Protein AF-0000000079326704 (afdb_homodimer)

Nearest PDB structures (foldseek):
  1nit-assembly1_A  TM=9.216E-01  e=1.698E-74  Bos taurus
  4kp2-assembly1_B-2  TM=9.325E-01  e=2.726E-47  Methanocaldococcus jannaschii DSM 2661
  3snp-assembly2_B  TM=5.443E-01  e=2.188E-42  Oryctolagus cuniculus
  3sn2-assembly1_A  TM=5.442E-01  e=7.160E-42  Oryctolagus cuniculus
  6vcd-assembly1_A  TM=5.357E-01  e=7.693E-30  Homo sapiens

InterPro domains:
  IPR000573 Aconitase A/isopropylmalate dehydratase small subunit, swivel domain [PF00694] (510-576)
  IPR001030 Aconitase/3-isopropylmalate dehydratase large subunit, alpha/beta/alpha domain [PF00330] (8-284)
  IPR001030 Aconitase/3-isopropylmalate dehydratase large subunit, alpha/beta/alpha domain [PR00415] (90-98)
  IPR001030 Aconitase/3-isopropylmalate dehydratase large subunit, alpha/beta/alpha domain [PR00415] (110-123)
  IPR001030 Aconitase/3-isopropylmalate dehydratase large subunit, alpha/beta/alpha domain [PR00415] (124-139)
  IPR001030 Aconitase/3-isopropylmalate dehydratase large subunit, alpha/beta/alpha domain [PR00415] (186-199)
  IPR001030 Aconitase/3-isopropylmalate dehydratase large subunit, alpha/beta/alpha domain [PR00415] (200-213)
  IPR001030 Aconitase/3-isopropylmalate dehydratase large subunit, alpha/beta/alpha domain [PR00415] (349-362)
  IPR006250 Aconitase, putative [TIGR01342] (5-638)
  IPR015928 Aconitase/3-isopropylmalate dehydratase, swivel [G3DSA:3.20.19.10] (463-640)
  IPR015931 Aconitase/3-isopropylmalate dehydratase large subunit, alpha/beta/alpha, subdomain 1/3 [G3DSA:3.30.499.10] (4-267)
  IPR015931 Aconitase/3-isopropylmalate dehydratase large subunit, alpha/beta/alpha, subdomain 1/3 [G3DSA:3.30.499.10] (270-414)
  IPR018136 Aconitase family, 4Fe-4S cluster binding site [PS00450] (289-305)
  IPR018136 Aconitase family, 4Fe-4S cluster binding site [PS01244] (349-362)
  IPR036008 Aconitase, iron-sulfur domain [SSF53732] (2-417)
  IPR050926 Aconitase/IPM Isomerase [PTHR43160] (5-639)

Sequence (1280 aa):
MGDNLVYKILKSHVVEGELKAGEPIALKIDQTLTQDSTGTMAYLQLEAMGIDRVKTKKSVAFIDHNMLQQGFENADDHKFIQTVASKYGVYFSKPGNGICHQIFLERFSTPGDTLIGSDSHTPTAGGVGMLAMGAGGLDVALAMGGGAYNINTPKVVKIELTGKLNKMVSAKDVILEVLRVLTVKGGVGKVFEYAGEGVKTLSVPERATITNMGAELGATTSIFPSDERTLEFFKAQGREEDWIEFKPDVDATYDEVVTINLDELTPLTAKPHSPDNVAKVSEVGKIKVDQVFIGSCTNSSYEDLMKVAKILKGNKVHADISLVIGPGSRQVMEMMARNGALADIISAGARILENGCGPCIGMGQSPGTNGISLRTVNRNFYGRSGTLSGQIYIVSPETAAVSAINGVLTDPTGVDIDLTIDMPKEFLIDDSMILAPAQTNAEVEVVRGPNIKPFPVAKPLGEEVEGKVLIKVEDNITTDHIMPSNSKLLPFRSNIPYLAEFCFNTVDTEFPKRAQEYNGGFIIAGGNYGQGSSREHAALAPLYLGVKAVIAKSFARIHKANLINNGIVPVEFKNEADYDSIDLIDDLKMENIQAVLESGVVKVKNLTKGTEFEATIDLTEKEIAVIRAGGRLNYVKANAMGDNLVYKILKSHVVEGELKAGEPIALKIDQTLTQDSTGTMAYLQLEAMGIDRVKTKKSVAFIDHNMLQQGFENADDHKFIQTVASKYGVYFSKPGNGICHQIFLERFSTPGDTLIGSDSHTPTAGGVGMLAMGAGGLDVALAMGGGAYNINTPKVVKIELTGKLNKMVSAKDVILEVLRVLTVKGGVGKVFEYAGEGVKTLSVPERATITNMGAELGATTSIFPSDERTLEFFKAQGREEDWIEFKPDVDATYDEVVTINLDELTPLTAKPHSPDNVAKVSEVGKIKVDQVFIGSCTNSSYEDLMKVAKILKGNKVHADISLVIGPGSRQVMEMMARNGALADIISAGARILENGCGPCIGMGQSPGTNGISLRTVNRNFYGRSGTLSGQIYIVSPETAAVSAINGVLTDPTGVDIDLTIDMPKEFLIDDSMILAPAQTNAEVEVVRGPNIKPFPVAKPLGEEVEGKVLIKVEDNITTDHIMPSNSKLLPFRSNIPYLAEFCFNTVDTEFPKRAQEYNGGFIIAGGNYGQGSSREHAALAPLYLGVKAVIAKSFARIHKANLINNGIVPVEFKNEADYDSIDLIDDLKMENIQAVLESGVVKVKNLTKGTEFEATIDLTEKEIAVIRAGGRLNYVKANA

pLDDT: mean 95.57, std 3.85, range [67.31, 98.88]

Solvent-accessible surface area (backbone atoms only — not comparable to full-atom values): 60544 Å² total; per-residue (Å²): 132,39,46,31,57,65,54,52,38,46,69,76,29,53,76,41,71,56,96,38,73,72,32,58,29,25,27,54,46,38,28,40,40,33,31,52,63,37,29,54,51,16,48,55,51,36,59,71,68,66,63,70,51,51,59,34,82,44,38,40,36,26,31,24,58,70,71,80,15,50,21,28,47,39,42,23,49,51,46,23,49,49,27,44,24,21,25,29,55,21,29,32,36,40,75,40,48,15,17,55,53,44,45,37,49,66,74,65,57,40,46,64,40,33,32,36,14,33,33,39,46,35,8,23,34,1,22,38,22,14,57,14,21,42,29,27,25,64,58,41,28,40,24,33,64,60,38,59,48,74,45,55,29,51,41,42,32,33,36,35,26,35,58,47,70,44,83,66,36,53,42,54,32,52,40,41,49,50,22,48,75,43,27,51,67,56,18,60,64,20,29,40,39,49,37,55,75,20,52,79,72,44,48,45,67,39,35,18,24,30,15,24,44,31,40,57,19,42,21,58,29,18,31,31,54,15,48,70,51,40,45,52,50,27,45,13,58,75,38,51,86,55,58,53,83,42,69,49,40,94,62,38,64,62,77,44,78,46,77,46,56,31,66,74,54,60,52,38,28,18,40,64,54,32,55,37,46,51,44,48,35,73,74,75,37,77,43,77,39,41,31,30,42,42,11,21,78,41,40,20,45,58,70,49,48,51,40,37,17,61,69,30,44,96,41,53,49,21,91,70,35,51,39,37,36,20,38,20,24,40,55,43,45,31,52,29,16,63,71,37,43,44,21,30,33,40,68,15,61,40,32,53,49,49,21,19,36,34,46,62,43,2,44,29,75,10,36,22,81,64,22,32,32,38,27,20,43,68,69,28,44,75,34,44,35,30,16,65,61,32,39,34,28,32,34,34,55,55,32,39,48,49,13,36,42,68,35,23,50,40,59,36,69,78,58,92,70,88,67,80,72,84,74,63,74,58,57,77,85,76,64,82,53,48,40,75,35,48,95,50,46,85,80,46,72,68,48,79,43,90,59,60,51,81,82,86,78,56,65,53,53,64,58,56,51,66,35,29,27,57,44,74,47,60,60,64,35,32,24,51,41,37,37,53,58,30,62,86,46,42,62,38,58,38,19,54,81,66,48,25,68,44,31,24,43,81,77,39,68,57,34,37,61,52,19,57,74,60,67,11,14,29,40,38,35,24,39,37,31,33,30,79,59,27,58,41,58,48,34,49,25,45,44,76,41,35,41,48,33,38,40,17,50,33,63,19,69,58,38,48,51,32,24,37,42,53,32,24,46,66,31,28,42,69,48,59,71,57,62,75,78,61,54,76,61,34,35,38,38,33,66,54,40,65,60,24,54,73,71,25,52,39,61,40,34,31,66,71,75,72,46,67,49,58,29,31,30,89,60,52,74,67,52,44,50,16,28,48,39,8,4,38,67,49,35,49,61,70,72,103,131,37,46,32,58,66,53,53,38,46,68,75,30,53,76,42,70,57,95,39,72,69,32,58,29,26,27,54,46,39,28,41,40,32,32,53,64,39,27,54,50,17,49,54,51,36,59,71,68,66,65,71,52,53,59,34,82,44,37,41,38,25,30,24,57,70,70,80,15,51,22,29,45,38,43,22,50,51,46,22,50,49,28,45,25,21,24,30,54,21,28,31,35,39,74,40,46,14,17,57,55,44,45,36,48,65,73,64,57,40,46,63,38,33,31,37,14,34,34,40,46,35,8,22,35,1,22,37,21,14,57,14,23,42,29,29,24,63,58,40,27,39,25,33,65,60,40,62,47,76,44,55,27,52,40,42,31,33,37,36,27,35,58,49,69,45,83,67,37,54,43,54,33,53,39,40,49,50,21,48,74,44,27,51,67,57,18,58,65,20,28,41,39,51,37,54,76,21,51,79,73,44,49,45,68,38,36,18,26,30,14,23,45,33,42,56,20,42,21,58,29,18,31,31,54,16,48,71,52,40,45,52,50,27,44,15,57,74,38,52,87,56,58,53,83,41,70,51,38,92,61,37,65,63,76,40,78,47,78,46,56,31,66,74,55,59,51,38,27,19,40,64,54,33,54,38,46,49,44,46,36,74,75,74,37,78,45,76,38,42,31,30,41,43,12,20,78,42,41,20,45,58,68,48,49,51,40,37,18,61,68,31,45,96,42,55,49,21,93,70,35,51,39,37,38,20,38,19,23,41,55,43,45,32,52,29,16,64,71,35,40,44,22,29,33,41,68,15,62,39,30,54,49,48,21,19,37,33,45,61,43,1,44,28,74,11,35,22,81,64,22,32,32,38,27,20,42,70,69,28,44,76,36,42,34,30,16,65,61,32,39,35,29,33,35,33,55,55,32,40,48,49,12,36,43,68,35,24,49,40,58,35,70,79,58,93,72,88,66,82,73,84,74,63,74,60,57,78,84,75,66,84,51,48,40,74,35,48,93,50,46,85,81,47,72,70,47,79,44,91,58,59,51,81,81,88,78,55,66,55,54,63,58,56,52,65,35,28,28,57,44,73,47,60,62,62,35,30,26,52,41,37,37,52,59,29,59,86,46,44,61,37,58,37,21,52,81,65,48,25,67,45,30,24,44,83,77,37,70,56,34,34,61,51,19,57,72,60,67,12,16,30,38,37,35,23,39,38,31,32,30,77,59,28,58,41,58,47,35,47,25,45,44,75,40,36,40,48,33,38,41,18,50,33,62,19,71,58,39,47,51,33,23,35,42,54,32,27,44,66,31,27,42,68,50,62,72,58,63,76,78,62,55,77,61,35,35,36,38,32,67,54,39,66,59,25,55,74,72,25,52,40,62,40,32,30,66,70,76,74,46,69,50,58,28,32,32,90,61,53,73,67,53,46,50,16,28,47,39,8,4,39,67,49,35,49,60,72,71,102

Radius of gyration: 32.15 Å; Cα contacts (8 Å, |Δi|>4): 3572; chains: 2; bounding box: 62×103×89 Å

Organism: NCBI:txid704125

Structure (mmCIF, N/CA/C/O backbone):
data_AF-0000000079326704-model_v1
#
loop_
_entity.id
_entity.type
_entity.pdbx_description
1 polymer 'Aconitate hydratase'
#
loop_
_atom_site.group_PDB
_atom_site.id
_atom_site.type_symbol
_atom_site.label_atom_id
_atom_site.label_alt_id
_atom_site.label_comp_id
_atom_site.label_asym_id
_atom_site.label_entity_id
_atom_site.label_seq_id
_atom_site.pdbx_PDB_ins_code
_atom_site.Cartn_x
_atom_site.Cartn_y
_atom_site.Cartn_z
_atom_site.occupancy
_atom_site.B_iso_or_equiv
_atom_site.auth_seq_id
_atom_site.auth_comp_id
_atom_site.auth_asym_id
_atom_site.auth_atom_id
_atom_site.pdbx_PDB_model_num
ATOM 1 N N . MET A 1 1 ? 7.355 -52.75 -14.328 1 74.69 1 MET A N 1
ATOM 2 C CA . MET A 1 1 ? 8.102 -51.594 -13.805 1 74.69 1 MET A CA 1
ATOM 3 C C . MET A 1 1 ? 7.234 -50.781 -12.867 1 74.69 1 MET A C 1
ATOM 5 O O . MET A 1 1 ? 6.035 -50.625 -13.094 1 74.69 1 MET A O 1
ATOM 9 N N . GLY A 1 2 ? 7.859 -50.438 -11.648 1 90.06 2 GLY A N 1
ATOM 10 C CA . GLY A 1 2 ? 7.105 -49.719 -10.633 1 90.06 2 GLY A CA 1
ATOM 11 C C . GLY A 1 2 ? 6.816 -48.281 -11.016 1 90.06 2 GLY A C 1
ATOM 12 O O . GLY A 1 2 ? 7.465 -47.719 -11.906 1 90.06 2 GLY A O 1
ATOM 13 N N . ASP A 1 3 ? 5.812 -47.656 -10.461 1 95.81 3 ASP A N 1
ATOM 14 C CA . ASP A 1 3 ? 5.371 -46.312 -10.758 1 95.81 3 ASP A CA 1
ATOM 15 C C . ASP A 1 3 ? 5.996 -45.312 -9.789 1 95.81 3 ASP A C 1
ATOM 17 O O . ASP A 1 3 ? 6.102 -45.594 -8.586 1 95.81 3 ASP A O 1
ATOM 21 N N . ASN A 1 4 ? 6.586 -44.25 -10.391 1 97.5 4 ASN A N 1
ATOM 22 C CA . ASN A 1 4 ? 6.926 -43.094 -9.547 1 97.5 4 ASN A CA 1
ATOM 23 C C . ASN A 1 4 ? 5.68 -42.344 -9.094 1 97.5 4 ASN A C 1
ATOM 25 O O . ASN A 1 4 ? 4.559 -42.719 -9.445 1 97.5 4 ASN A O 1
ATOM 29 N N . LEU A 1 5 ? 5.797 -41.344 -8.195 1 97.94 5 LEU A N 1
ATOM 30 C CA . LEU A 1 5 ? 4.66 -40.656 -7.613 1 97.94 5 LEU A CA 1
ATOM 31 C C . LEU A 1 5 ? 3.795 -40 -8.703 1 97.94 5 LEU A C 1
ATOM 33 O O . LEU A 1 5 ? 2.564 -40.062 -8.625 1 97.94 5 LEU A O 1
ATOM 37 N N . VAL A 1 6 ? 4.422 -39.406 -9.711 1 98.31 6 VAL A N 1
ATOM 38 C CA . VAL A 1 6 ? 3.752 -38.656 -10.773 1 98.31 6 VAL A CA 1
ATOM 39 C C . VAL A 1 6 ? 2.828 -39.594 -11.555 1 98.31 6 VAL A C 1
ATOM 41 O O . VAL A 1 6 ? 1.642 -39.312 -11.719 1 98.31 6 VAL A O 1
ATOM 44 N N . TYR A 1 7 ? 3.332 -40.688 -11.938 1 97.38 7 TYR A N 1
ATOM 45 C CA . TYR A 1 7 ? 2.553 -41.594 -12.75 1 97.38 7 TYR A CA 1
ATOM 46 C C . TYR A 1 7 ? 1.462 -42.281 -11.922 1 97.38 7 TYR A C 1
ATOM 48 O O . TYR A 1 7 ? 0.395 -42.594 -12.445 1 97.38 7 TYR A O 1
ATOM 56 N N . LYS A 1 8 ? 1.733 -42.531 -10.625 1 97.88 8 LYS A N 1
ATOM 57 C CA . LYS A 1 8 ? 0.66 -43.031 -9.773 1 97.88 8 LYS A CA 1
ATOM 58 C C . LYS A 1 8 ? -0.546 -42.094 -9.805 1 97.88 8 LYS A C 1
ATOM 60 O O . LYS A 1 8 ? -1.688 -42.531 -9.891 1 97.88 8 LYS A O 1
ATOM 65 N N . ILE A 1 9 ? -0.318 -40.812 -9.727 1 98.44 9 ILE A N 1
ATOM 66 C CA . ILE A 1 9 ? -1.402 -39.844 -9.734 1 98.44 9 ILE A CA 1
ATOM 67 C C . ILE A 1 9 ? -1.998 -39.719 -11.133 1 98.44 9 ILE A C 1
ATOM 69 O O . ILE A 1 9 ? -3.221 -39.719 -11.297 1 98.44 9 ILE A O 1
ATOM 73 N N . LEU A 1 10 ? -1.137 -39.656 -12.195 1 98.12 10 LEU A N 1
ATOM 74 C CA . LEU A 1 10 ? -1.63 -39.531 -13.562 1 98.12 10 LEU A CA 1
ATOM 75 C C . LEU A 1 10 ? -2.535 -40.688 -13.922 1 98.12 10 LEU A C 1
ATOM 77 O O . LEU A 1 10 ? -3.6 -40.5 -14.516 1 98.12 10 LEU A O 1
ATOM 81 N N . LYS A 1 11 ? -2.168 -41.906 -13.578 1 97.44 11 LYS A N 1
ATOM 82 C CA . LYS A 1 11 ? -2.928 -43.125 -13.906 1 97.44 11 LYS A CA 1
ATOM 83 C C . LYS A 1 11 ? -4.305 -43.094 -13.25 1 97.44 11 LYS A C 1
ATOM 85 O O . LYS A 1 11 ? -5.285 -43.562 -13.836 1 97.44 11 LYS A O 1
ATOM 90 N N . SER A 1 12 ? -4.352 -42.594 -12.102 1 97.31 12 SER A N 1
ATOM 91 C CA . SER A 1 12 ? -5.613 -42.594 -11.367 1 97.31 12 SER A CA 1
ATOM 92 C C . SER A 1 12 ? -6.504 -41.406 -11.797 1 97.31 12 SER A C 1
ATOM 94 O O . SER A 1 12 ? -7.695 -41.406 -11.492 1 97.31 12 SER A O 1
ATOM 96 N N . HIS A 1 13 ? -5.992 -40.438 -12.57 1 98.19 13 HIS A N 1
ATOM 97 C CA . HIS A 1 13 ? -6.762 -39.219 -12.844 1 98.19 13 HIS A CA 1
ATOM 98 C C . HIS A 1 13 ? -6.961 -39.031 -14.336 1 98.19 13 HIS A C 1
ATOM 100 O O . HIS A 1 13 ? -7.719 -38.156 -14.758 1 98.19 13 HIS A O 1
ATOM 106 N N . VAL A 1 14 ? -6.242 -39.781 -15.164 1 97.88 14 VAL A N 1
ATOM 107 C CA . VAL A 1 14 ? -6.363 -39.625 -16.609 1 97.88 14 VAL A CA 1
ATOM 108 C C . VAL A 1 14 ? -7.762 -40.031 -17.062 1 97.88 14 VAL A C 1
ATOM 110 O O . VAL A 1 14 ? -8.258 -41.094 -16.672 1 97.88 14 VAL A O 1
ATOM 113 N N . VAL A 1 15 ? -8.398 -39.188 -17.828 1 96.81 15 VAL A N 1
ATOM 114 C CA . VAL A 1 15 ? -9.75 -39.5 -18.297 1 96.81 15 VAL A CA 1
ATOM 115 C C . VAL A 1 15 ? -9.727 -39.719 -19.812 1 96.81 15 VAL A C 1
ATOM 117 O O . VAL A 1 15 ? -10.617 -40.344 -20.359 1 96.81 15 VAL A O 1
ATOM 120 N N . GLU A 1 16 ? -8.797 -39.125 -20.453 1 94.94 16 GLU A N 1
ATOM 121 C CA . GLU A 1 16 ? -8.609 -39.312 -21.891 1 94.94 16 GLU A CA 1
ATOM 122 C C . GLU A 1 16 ? -7.121 -39.312 -22.25 1 94.94 16 GLU A C 1
ATOM 124 O O . GLU A 1 16 ? -6.344 -38.531 -21.688 1 94.94 16 GLU A O 1
ATOM 129 N N . GLY A 1 17 ? -6.734 -40.188 -23.188 1 94.56 17 GLY A N 1
ATOM 130 C CA . GLY A 1 17 ? -5.375 -40.219 -23.688 1 94.56 17 GLY A CA 1
ATOM 131 C C . GLY A 1 17 ? -4.543 -41.344 -23.141 1 94.56 17 GLY A C 1
ATOM 132 O O . GLY A 1 17 ? -5 -42.094 -22.266 1 94.56 17 GLY A O 1
ATOM 133 N N . GLU A 1 18 ? -3.369 -41.5 -23.75 1 94.81 18 GLU A N 1
ATOM 134 C CA . GLU A 1 18 ? -2.416 -42.5 -23.344 1 94.81 18 GLU A CA 1
ATOM 135 C C . GLU A 1 18 ? -1.209 -41.875 -22.641 1 94.81 18 GLU A C 1
ATOM 137 O O . GLU A 1 18 ? -0.656 -40.906 -23.109 1 94.81 18 GLU A O 1
ATOM 142 N N . LEU A 1 19 ? -0.879 -42.5 -21.547 1 95.31 19 LEU A N 1
ATOM 143 C CA . LEU A 1 19 ? 0.264 -42 -20.781 1 95.31 19 LEU A CA 1
ATOM 144 C C . LEU A 1 19 ? 1.574 -42.375 -21.469 1 95.31 19 LEU A C 1
ATOM 146 O O . LEU A 1 19 ? 2.221 -43.375 -21.094 1 95.31 19 LEU A O 1
ATOM 150 N N . LYS A 1 20 ? 1.895 -41.656 -22.422 1 94.44 20 LYS A N 1
ATOM 151 C CA . LYS A 1 20 ? 3.16 -41.719 -23.141 1 94.44 20 LYS A CA 1
ATOM 152 C C . LYS A 1 20 ? 3.801 -40.344 -23.219 1 94.44 20 LYS A C 1
ATOM 154 O O . LYS A 1 20 ? 3.156 -39.375 -23.641 1 94.44 20 LYS A O 1
ATOM 159 N N . ALA A 1 21 ? 5.027 -40.312 -22.844 1 92.75 21 ALA A N 1
ATOM 160 C CA . ALA A 1 21 ? 5.715 -39.031 -22.781 1 92.75 21 ALA A CA 1
ATOM 161 C C . ALA A 1 21 ? 5.52 -38.219 -24.062 1 92.75 21 ALA A C 1
ATOM 163 O O . ALA A 1 21 ? 5.715 -38.75 -25.156 1 92.75 21 ALA A O 1
ATOM 164 N N . GLY A 1 22 ? 5.098 -36.938 -23.828 1 89.88 22 GLY A N 1
ATOM 165 C CA . GLY A 1 22 ? 4.926 -36.062 -24.969 1 89.88 22 GLY A CA 1
ATOM 166 C C . GLY A 1 22 ? 3.529 -36.094 -25.562 1 89.88 22 GLY A C 1
ATOM 167 O O . GLY A 1 22 ? 3.117 -35.188 -26.266 1 89.88 22 GLY A O 1
ATOM 168 N N . GLU A 1 23 ? 2.754 -37.125 -25.297 1 92.19 23 GLU A N 1
ATOM 169 C CA . GLU A 1 23 ? 1.41 -37.281 -25.844 1 92.19 23 GLU A CA 1
ATOM 170 C C . GLU A 1 23 ? 0.379 -36.562 -24.984 1 92.19 23 GLU A C 1
ATOM 172 O O . GLU A 1 23 ? 0.513 -36.5 -23.766 1 92.19 23 GLU A O 1
ATOM 177 N N . PRO A 1 24 ? -0.629 -36.062 -25.625 1 92.44 24 PRO A N 1
ATOM 178 C CA . PRO A 1 24 ? -1.648 -35.312 -24.875 1 92.44 24 PRO A CA 1
ATOM 179 C C . PRO A 1 24 ? -2.518 -36.219 -24 1 92.44 24 PRO A C 1
ATOM 181 O O . PRO A 1 24 ? -2.865 -37.312 -24.406 1 92.44 24 PRO A O 1
ATOM 184 N N . ILE A 1 25 ? -2.814 -35.781 -22.859 1 95.44 25 ILE A N 1
ATOM 185 C CA . ILE A 1 25 ? -3.74 -36.438 -21.953 1 95.44 25 ILE A CA 1
ATOM 186 C C . ILE A 1 25 ? -4.676 -35.438 -21.328 1 95.44 25 ILE A C 1
ATOM 188 O O . ILE A 1 25 ? -4.367 -34.219 -21.281 1 95.44 25 ILE A O 1
ATOM 192 N N . ALA A 1 26 ? -5.84 -35.844 -20.891 1 95.94 26 ALA A N 1
ATOM 193 C CA . ALA A 1 26 ? -6.797 -35.062 -20.125 1 95.94 26 ALA A CA 1
ATOM 194 C C . ALA A 1 26 ? -6.906 -35.562 -18.688 1 95.94 26 ALA A C 1
ATOM 196 O O . ALA A 1 26 ? -7.043 -36.781 -18.469 1 95.94 26 ALA A O 1
ATOM 197 N N . LEU A 1 27 ? -6.797 -34.656 -17.781 1 97.94 27 LEU A N 1
ATOM 198 C CA . LEU A 1 27 ? -6.773 -35.062 -16.375 1 97.94 27 LEU A CA 1
ATOM 199 C C . LEU A 1 27 ? -8 -34.531 -15.641 1 97.94 27 LEU A C 1
ATOM 201 O O . LEU A 1 27 ? -8.43 -33.406 -15.875 1 97.94 27 LEU A O 1
ATOM 205 N N . LYS A 1 28 ? -8.555 -35.406 -14.867 1 97.94 28 LYS A N 1
ATOM 206 C CA . LYS A 1 28 ? -9.523 -34.906 -13.883 1 97.94 28 LYS A CA 1
ATOM 207 C C . LYS A 1 28 ? -8.852 -34.062 -12.805 1 97.94 28 LYS A C 1
ATOM 209 O O . LYS A 1 28 ? -7.793 -34.438 -12.289 1 97.94 28 LYS A O 1
ATOM 214 N N . ILE A 1 29 ? -9.438 -32.969 -12.492 1 98.62 29 ILE A N 1
ATOM 215 C CA . ILE A 1 29 ? -8.875 -32.062 -11.492 1 98.62 29 ILE A CA 1
ATOM 216 C C . ILE A 1 29 ? -9.711 -32.125 -10.219 1 98.62 29 ILE A C 1
ATOM 218 O O . ILE A 1 29 ? -10.93 -31.891 -10.25 1 98.62 29 ILE A O 1
ATOM 222 N N . ASP A 1 30 ? -9.062 -32.344 -9.102 1 98.62 30 ASP A N 1
ATOM 223 C CA . ASP A 1 30 ? -9.75 -32.5 -7.82 1 98.62 30 ASP A CA 1
ATOM 224 C C . ASP A 1 30 ? -10.055 -31.141 -7.199 1 98.62 30 ASP A C 1
ATOM 226 O O . ASP A 1 30 ? -11.148 -30.938 -6.656 1 98.62 30 ASP A O 1
ATOM 230 N N . GLN A 1 31 ? -9.117 -30.266 -7.203 1 98.75 31 GLN A N 1
ATOM 231 C CA . GLN A 1 31 ? -9.242 -28.984 -6.535 1 98.75 31 GLN A CA 1
ATOM 232 C C . GLN A 1 31 ? -8.742 -27.844 -7.426 1 98.75 31 GLN A C 1
ATOM 234 O O . GLN A 1 31 ? -7.922 -28.078 -8.32 1 98.75 31 GLN A O 1
ATOM 239 N N . THR A 1 32 ? -9.266 -26.641 -7.203 1 98.56 32 THR A N 1
ATOM 240 C CA . THR A 1 32 ? -8.805 -25.469 -7.945 1 98.56 32 THR A CA 1
ATOM 241 C C . THR A 1 32 ? -8.523 -24.312 -7 1 98.56 32 THR A C 1
ATOM 243 O O . THR A 1 32 ? -9.07 -24.25 -5.898 1 98.56 32 THR A O 1
ATOM 246 N N . LEU A 1 33 ? -7.652 -23.531 -7.387 1 97.88 33 LEU A N 1
ATOM 247 C CA . LEU A 1 33 ? -7.246 -22.328 -6.664 1 97.88 33 LEU A CA 1
ATOM 248 C C . LEU A 1 33 ? -7.25 -21.109 -7.586 1 97.88 33 LEU A C 1
ATOM 250 O O . LEU A 1 33 ? -6.727 -21.172 -8.703 1 97.88 33 LEU A O 1
ATOM 254 N N . THR A 1 34 ? -7.941 -20.031 -7.18 1 97.75 34 THR A N 1
ATOM 255 C CA . THR A 1 34 ? -7.875 -18.766 -7.883 1 97.75 34 THR A CA 1
ATOM 256 C C . THR A 1 34 ? -7.473 -17.641 -6.934 1 97.75 34 THR A C 1
ATOM 258 O O . THR A 1 34 ? -7.594 -17.781 -5.715 1 97.75 34 THR A O 1
ATOM 261 N N . GLN A 1 35 ? -6.859 -16.641 -7.422 1 96.75 35 GLN A N 1
ATOM 262 C CA . GLN A 1 35 ? -6.559 -15.445 -6.648 1 96.75 35 GLN A CA 1
ATOM 263 C C . GLN A 1 35 ? -7.02 -14.188 -7.383 1 96.75 35 GLN A C 1
ATOM 265 O O . GLN A 1 35 ? -7.375 -14.242 -8.562 1 96.75 35 GLN A O 1
ATOM 270 N N . ASP A 1 36 ? -7.02 -13.062 -6.742 1 95.25 36 ASP A N 1
ATOM 271 C CA . ASP A 1 36 ? -7.781 -11.883 -7.125 1 95.25 36 ASP A CA 1
ATOM 272 C C . ASP A 1 36 ? -7.227 -11.266 -8.406 1 95.25 36 ASP A C 1
ATOM 274 O O . ASP A 1 36 ? -7.949 -10.578 -9.133 1 95.25 36 ASP A O 1
ATOM 278 N N . SER A 1 37 ? -6.043 -11.43 -8.773 1 91.62 37 SER A N 1
ATOM 279 C CA . SER A 1 37 ? -5.492 -10.844 -9.992 1 91.62 37 SER A CA 1
ATOM 280 C C . SER A 1 37 ? -5.938 -11.617 -11.227 1 91.62 37 SER A C 1
ATOM 282 O O . SER A 1 37 ? -6.039 -11.047 -12.32 1 91.62 37 SER A O 1
ATOM 284 N N . THR A 1 38 ? -6.09 -12.906 -11.094 1 90 38 THR A N 1
ATOM 285 C CA . THR A 1 38 ? -6.469 -13.742 -12.227 1 90 38 THR A CA 1
ATOM 286 C C . THR A 1 38 ? -7.875 -14.305 -12.047 1 90 38 THR A C 1
ATOM 288 O O . THR A 1 38 ? -8.516 -14.734 -13.008 1 90 38 THR A O 1
ATOM 291 N N . GLY A 1 39 ? -8.391 -14.281 -10.875 1 91.81 39 GLY A N 1
ATOM 292 C CA . GLY A 1 39 ? -9.656 -14.906 -10.531 1 91.81 39 GLY A CA 1
ATOM 293 C C . GLY A 1 39 ? -10.859 -14.188 -11.117 1 91.81 39 GLY A C 1
ATOM 294 O O . GLY A 1 39 ? -11.844 -14.82 -11.492 1 91.81 39 GLY A O 1
ATOM 295 N N . THR A 1 40 ? -10.781 -12.828 -11.18 1 92.5 40 THR A N 1
ATOM 296 C CA . THR A 1 40 ? -11.914 -12.086 -11.719 1 92.5 40 THR A CA 1
ATOM 297 C C . THR A 1 40 ? -12.258 -12.57 -13.125 1 92.5 40 THR A C 1
ATOM 299 O O . THR A 1 40 ? -13.422 -12.828 -13.438 1 92.5 40 THR A O 1
ATOM 302 N N . MET A 1 41 ? -11.234 -12.75 -13.914 1 91.69 41 MET A N 1
ATOM 303 C CA . MET A 1 41 ? -11.453 -13.211 -15.281 1 91.69 41 MET A CA 1
ATOM 304 C C . MET A 1 41 ? -11.945 -14.656 -15.297 1 91.69 41 MET A C 1
ATOM 306 O O . MET A 1 41 ? -12.828 -15.008 -16.078 1 91.69 41 MET A O 1
ATOM 310 N N . ALA A 1 42 ? -11.344 -15.492 -14.469 1 93.56 42 ALA A N 1
ATOM 311 C CA . ALA A 1 42 ? -11.766 -16.891 -14.375 1 93.56 42 ALA A CA 1
ATOM 312 C C . ALA A 1 42 ? -13.242 -17 -14.031 1 93.56 42 ALA A C 1
ATOM 314 O O . ALA A 1 42 ? -13.961 -17.844 -14.578 1 93.56 42 ALA A O 1
ATOM 315 N N . TYR A 1 43 ? -13.719 -16.141 -13.18 1 95.31 43 TYR A N 1
ATOM 316 C CA . TYR A 1 43 ? -15.102 -16.219 -12.734 1 95.31 43 TYR A CA 1
ATOM 317 C C . TYR A 1 43 ? -16.047 -15.641 -13.789 1 95.31 43 TYR A C 1
ATOM 319 O O . TYR A 1 43 ? -17.172 -16.109 -13.93 1 95.31 43 TYR A O 1
ATOM 327 N N . LEU A 1 44 ? -15.578 -14.578 -14.484 1 92.38 44 LEU A N 1
ATOM 328 C CA . LEU A 1 44 ? -16.359 -14.117 -15.625 1 92.38 44 LEU A CA 1
ATOM 329 C C . LEU A 1 44 ? -16.547 -15.234 -16.656 1 92.38 44 LEU A C 1
ATOM 331 O O . LEU A 1 44 ? -17.641 -15.406 -17.203 1 92.38 44 LEU A O 1
ATOM 335 N N . GLN A 1 45 ? -15.508 -15.992 -16.891 1 91.81 45 GLN A N 1
ATOM 336 C CA . GLN A 1 45 ? -15.562 -17.125 -17.797 1 91.81 45 GLN A CA 1
ATOM 337 C C . GLN A 1 45 ? -16.453 -18.234 -17.25 1 91.81 45 GLN A C 1
ATOM 339 O O . GLN A 1 45 ? -17.219 -18.844 -18 1 91.81 45 GLN A O 1
ATOM 344 N N . LEU A 1 46 ? -16.359 -18.469 -15.969 1 92.75 46 LEU A N 1
ATOM 345 C CA . LEU A 1 46 ? -17.203 -19.469 -15.328 1 92.75 46 LEU A CA 1
ATOM 346 C C . LEU A 1 46 ? -18.688 -19.109 -15.492 1 92.75 46 LEU A C 1
ATOM 348 O O . LEU A 1 46 ? -19.5 -19.969 -15.812 1 92.75 46 LEU A O 1
ATOM 352 N N . GLU A 1 47 ? -19 -17.875 -15.258 1 90 47 GLU A N 1
ATOM 353 C CA . GLU A 1 47 ? -20.375 -17.406 -15.438 1 90 47 GLU A CA 1
ATOM 354 C C . GLU A 1 47 ? -20.844 -17.625 -16.875 1 90 47 GLU A C 1
ATOM 356 O O . GLU A 1 47 ? -21.984 -18.031 -17.094 1 90 47 GLU A O 1
ATOM 361 N N . ALA A 1 48 ? -19.984 -17.359 -17.766 1 85.25 48 ALA A N 1
ATOM 362 C CA . ALA A 1 48 ? -20.328 -17.469 -19.172 1 85.25 48 ALA A CA 1
ATOM 363 C C . ALA A 1 48 ? -20.594 -18.906 -19.562 1 85.25 48 ALA A C 1
ATOM 365 O O . ALA A 1 48 ? -21.297 -19.172 -20.547 1 85.25 48 ALA A O 1
ATOM 366 N N . MET A 1 49 ? -20.047 -19.844 -18.844 1 86.88 49 MET A N 1
ATOM 367 C CA . MET A 1 49 ? -20.25 -21.266 -19.125 1 86.88 49 MET A CA 1
ATOM 368 C C . MET A 1 49 ? -21.641 -21.719 -18.719 1 86.88 49 MET A C 1
ATOM 370 O O . MET A 1 49 ? -22.125 -22.75 -19.172 1 86.88 49 MET A O 1
ATOM 374 N N . GLY A 1 50 ? -22.328 -20.922 -17.844 1 85.19 50 GLY A N 1
ATOM 375 C CA . GLY A 1 50 ? -23.719 -21.203 -17.469 1 85.19 50 GLY A CA 1
ATOM 376 C C . GLY A 1 50 ? -23.844 -22.391 -16.531 1 85.19 50 GLY A C 1
ATOM 377 O O . GLY A 1 50 ? -24.844 -23.125 -16.594 1 85.19 50 GLY A O 1
ATOM 378 N N . ILE A 1 51 ? -22.859 -22.625 -15.758 1 88.31 51 ILE A N 1
ATOM 379 C CA . ILE A 1 51 ? -22.938 -23.75 -14.828 1 88.31 51 ILE A CA 1
ATOM 380 C C . ILE A 1 51 ? -23.688 -23.328 -13.57 1 88.31 51 ILE A C 1
ATOM 382 O O . ILE A 1 51 ? -23.797 -22.141 -13.266 1 88.31 51 ILE A O 1
ATOM 386 N N . ASP A 1 52 ? -24.234 -24.281 -12.875 1 91.19 52 ASP A N 1
ATOM 387 C CA . ASP A 1 52 ? -24.938 -23.984 -11.625 1 91.19 52 ASP A CA 1
ATOM 388 C C . ASP A 1 52 ? -23.953 -23.875 -10.461 1 91.19 52 ASP A C 1
ATOM 390 O O . ASP A 1 52 ? -23.938 -22.875 -9.742 1 91.19 52 ASP A O 1
ATOM 394 N N . ARG A 1 53 ? -23.078 -24.969 -10.336 1 95.5 53 ARG A N 1
ATOM 395 C CA . ARG A 1 53 ? -22.078 -25.031 -9.281 1 95.5 53 ARG A CA 1
ATOM 396 C C . ARG A 1 53 ? -20.797 -25.703 -9.766 1 95.5 53 ARG A C 1
ATOM 398 O O . ARG A 1 53 ? -20.828 -26.438 -10.766 1 95.5 53 ARG A O 1
ATOM 405 N N . VAL A 1 54 ? -19.828 -25.391 -9.062 1 97.44 54 VAL A N 1
ATOM 406 C CA . VAL A 1 54 ? -18.562 -26.016 -9.43 1 97.44 54 VAL A CA 1
ATOM 407 C C . VAL A 1 54 ? -18.641 -27.531 -9.172 1 97.44 54 VAL A C 1
ATOM 409 O O . VAL A 1 54 ? -19.406 -27.969 -8.32 1 97.44 54 VAL A O 1
ATOM 412 N N . LYS A 1 55 ? -17.844 -28.312 -9.852 1 97.12 55 LYS A N 1
ATOM 413 C CA . LYS A 1 55 ? -17.906 -29.766 -9.781 1 97.12 55 LYS A CA 1
ATOM 414 C C . LYS A 1 55 ? -16.641 -30.344 -9.148 1 97.12 55 LYS A C 1
ATOM 416 O O . LYS A 1 55 ? -16.547 -31.547 -8.898 1 97.12 55 LYS A O 1
ATOM 421 N N . THR A 1 56 ? -15.688 -29.562 -8.859 1 97.69 56 THR A N 1
ATOM 422 C CA . THR A 1 56 ? -14.469 -29.984 -8.172 1 97.69 56 THR A CA 1
ATOM 423 C C . THR A 1 56 ? -14.773 -30.344 -6.723 1 97.69 56 THR A C 1
ATOM 425 O O . THR A 1 56 ? -15.812 -29.953 -6.18 1 97.69 56 THR A O 1
ATOM 428 N N . LYS A 1 57 ? -13.828 -31.172 -6.098 1 97.25 57 LYS A N 1
ATOM 429 C CA . LYS A 1 57 ? -13.984 -31.469 -4.676 1 97.25 57 LYS A CA 1
ATOM 430 C C . LYS A 1 57 ? -13.961 -30.203 -3.834 1 97.25 57 LYS A C 1
ATOM 432 O O . LYS A 1 57 ? -14.711 -30.078 -2.863 1 97.25 57 LYS A O 1
ATOM 437 N N . LYS A 1 58 ? -13.062 -29.328 -4.18 1 97.62 58 LYS A N 1
ATOM 438 C CA . LYS A 1 58 ? -12.906 -28.062 -3.473 1 97.62 58 LYS A CA 1
ATOM 439 C C . LYS A 1 58 ? -12.328 -26.984 -4.391 1 97.62 58 LYS A C 1
ATOM 441 O O . LYS A 1 58 ? -11.352 -27.234 -5.102 1 97.62 58 LYS A O 1
ATOM 446 N N . SER A 1 59 ? -12.969 -25.906 -4.453 1 98.44 59 SER A N 1
ATOM 447 C CA . SER A 1 59 ? -12.469 -24.719 -5.117 1 98.44 59 SER A CA 1
ATOM 448 C C . SER A 1 59 ? -12.391 -23.531 -4.152 1 98.44 59 SER A C 1
ATOM 450 O O . SER A 1 59 ? -13.312 -23.312 -3.359 1 98.44 59 SER A O 1
ATOM 452 N N . VAL A 1 60 ? -11.297 -22.859 -4.121 1 98.69 60 VAL A N 1
ATOM 453 C CA . VAL A 1 60 ? -11.117 -21.766 -3.17 1 98.69 60 VAL A CA 1
ATOM 454 C C . VAL A 1 60 ? -10.625 -20.516 -3.9 1 98.69 60 VAL A C 1
ATOM 456 O O . VAL A 1 60 ? -9.695 -20.594 -4.715 1 98.69 60 VAL A O 1
ATOM 459 N N . ALA A 1 61 ? -11.242 -19.406 -3.674 1 98.56 61 ALA A N 1
ATOM 460 C CA . ALA A 1 61 ? -10.828 -18.094 -4.164 1 98.56 61 ALA A CA 1
ATOM 461 C C . ALA A 1 61 ? -10.109 -17.297 -3.076 1 98.56 61 ALA A C 1
ATOM 463 O O . ALA A 1 61 ? -10.586 -17.219 -1.942 1 98.56 61 ALA A O 1
ATOM 464 N N . PHE A 1 62 ? -8.969 -16.766 -3.416 1 98.38 62 PHE A N 1
ATOM 465 C CA . PHE A 1 62 ? -8.164 -16.047 -2.441 1 98.38 62 PHE A CA 1
ATOM 466 C C . PHE A 1 62 ? -8.016 -14.586 -2.84 1 98.38 62 PHE A C 1
ATOM 468 O O . PHE A 1 62 ? -7.945 -14.266 -4.027 1 98.38 62 PHE A O 1
ATOM 475 N N . ILE A 1 63 ? -7.977 -13.664 -1.871 1 97.62 63 ILE A N 1
ATOM 476 C CA . ILE A 1 63 ? -7.566 -12.281 -2.055 1 97.62 63 ILE A CA 1
ATOM 477 C C . ILE A 1 63 ? -6.203 -12.055 -1.407 1 97.62 63 ILE A C 1
ATOM 479 O O . ILE A 1 63 ? -6.094 -12 -0.18 1 97.62 63 ILE A O 1
ATOM 483 N N . ASP A 1 64 ? -5.156 -11.883 -2.246 1 96.75 64 ASP A N 1
ATOM 484 C CA . ASP A 1 64 ? -3.834 -11.773 -1.643 1 96.75 64 ASP A CA 1
ATOM 485 C C . ASP A 1 64 ? -2.875 -11.016 -2.559 1 96.75 64 ASP A C 1
ATOM 487 O O . ASP A 1 64 ? -1.716 -10.789 -2.203 1 96.75 64 ASP A O 1
ATOM 491 N N . HIS A 1 65 ? -3.32 -10.602 -3.773 1 94.69 65 HIS A N 1
ATOM 492 C CA . HIS A 1 65 ? -2.434 -9.914 -4.711 1 94.69 65 HIS A CA 1
ATOM 493 C C . HIS A 1 65 ? -2.723 -8.422 -4.75 1 94.69 65 HIS A C 1
ATOM 495 O O . HIS A 1 65 ? -1.802 -7.602 -4.688 1 94.69 65 HIS A O 1
ATOM 501 N N . ASN A 1 66 ? -3.928 -8.086 -4.879 1 93.12 66 ASN A N 1
ATOM 502 C CA . ASN A 1 66 ? -4.344 -6.695 -4.996 1 93.12 66 ASN A CA 1
ATOM 503 C C . ASN A 1 66 ? -4.68 -6.094 -3.633 1 93.12 66 ASN A C 1
ATOM 505 O O . ASN A 1 66 ? -5.82 -5.699 -3.389 1 93.12 66 ASN A O 1
ATOM 509 N N . MET A 1 67 ? -3.641 -5.906 -2.875 1 92.38 67 MET A N 1
ATOM 510 C CA . MET A 1 67 ? -3.857 -5.516 -1.485 1 92.38 67 MET A CA 1
ATOM 511 C C . MET A 1 67 ? -3.703 -4.008 -1.314 1 92.38 67 MET A C 1
ATOM 513 O O . MET A 1 67 ? -4.141 -3.443 -0.31 1 92.38 67 MET A O 1
ATOM 517 N N . LEU A 1 68 ? -2.996 -3.344 -2.273 1 90.56 68 LEU A N 1
ATOM 518 C CA . LEU A 1 68 ? -2.82 -1.896 -2.199 1 90.56 68 LEU A CA 1
ATOM 519 C C . LEU A 1 68 ? -4.043 -1.172 -2.752 1 90.56 68 LEU A C 1
ATOM 521 O O . LEU A 1 68 ? -4.125 -0.914 -3.955 1 90.56 68 LEU A O 1
ATOM 525 N N . GLN A 1 69 ? -4.914 -0.756 -1.93 1 90.88 69 GLN A N 1
ATOM 526 C CA . GLN A 1 69 ? -6.18 -0.149 -2.328 1 90.88 69 GLN A CA 1
ATOM 527 C C . GLN A 1 69 ? -6.039 1.36 -2.494 1 90.88 69 GLN A C 1
ATOM 529 O O . GLN A 1 69 ? -5.938 2.094 -1.507 1 90.88 69 GLN A O 1
ATOM 534 N N . GLN A 1 70 ? -6.094 1.865 -3.699 1 90.25 70 GLN A N 1
ATOM 535 C CA . GLN A 1 70 ? -5.891 3.275 -4.016 1 90.25 70 GLN A CA 1
ATOM 536 C C . GLN A 1 70 ? -7.105 3.861 -4.727 1 90.25 70 GLN A C 1
ATOM 538 O O . GLN A 1 70 ? -7.09 5.023 -5.141 1 90.25 70 GLN A O 1
ATOM 543 N N . GLY A 1 71 ? -8.148 3.232 -4.848 1 91.56 71 GLY A N 1
ATOM 544 C CA . GLY A 1 71 ? -9.406 3.531 -5.504 1 91.56 71 GLY A CA 1
ATOM 545 C C . GLY A 1 71 ? -10.438 2.43 -5.344 1 91.56 71 GLY A C 1
ATOM 546 O O . GLY A 1 71 ? -10.258 1.515 -4.539 1 91.56 71 GLY A O 1
ATOM 547 N N . PHE A 1 72 ? -11.469 2.52 -6.109 1 93.94 72 PHE A N 1
ATOM 548 C CA . PHE A 1 72 ? -12.602 1.626 -5.891 1 93.94 72 PHE A CA 1
ATOM 549 C C . PHE A 1 72 ? -12.32 0.247 -6.473 1 93.94 72 PHE A C 1
ATOM 551 O O . PHE A 1 72 ? -12.984 -0.73 -6.121 1 93.94 72 PHE A O 1
ATOM 558 N N . GLU A 1 73 ? -11.359 0.137 -7.344 1 94.12 73 GLU A N 1
ATOM 559 C CA . GLU A 1 73 ? -11.203 -1.029 -8.211 1 94.12 73 GLU A CA 1
ATOM 560 C C . GLU A 1 73 ? -11.016 -2.303 -7.391 1 94.12 73 GLU A C 1
ATOM 562 O O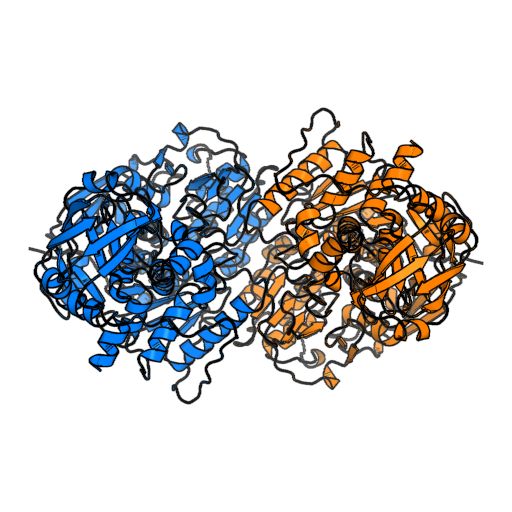 . GLU A 1 73 ? -11.719 -3.293 -7.594 1 94.12 73 GLU A O 1
ATOM 567 N N . ASN A 1 74 ? -10.031 -2.312 -6.465 1 94.06 74 ASN A N 1
ATOM 568 C CA . ASN A 1 74 ? -9.727 -3.52 -5.703 1 94.06 74 ASN A CA 1
ATOM 569 C C . ASN A 1 74 ? -10.898 -3.926 -4.809 1 94.06 74 ASN A C 1
ATOM 571 O O . ASN A 1 74 ? -11.273 -5.098 -4.766 1 94.06 74 ASN A O 1
ATOM 575 N N . ALA A 1 75 ? -11.477 -2.912 -4.125 1 95.19 75 ALA A N 1
ATOM 576 C CA . ALA A 1 75 ? -12.609 -3.219 -3.256 1 95.19 75 ALA A CA 1
ATOM 577 C C . ALA A 1 75 ? -13.781 -3.795 -4.055 1 95.19 75 ALA A C 1
ATOM 579 O O . ALA A 1 75 ? -14.438 -4.738 -3.611 1 95.19 75 ALA A O 1
ATOM 580 N N . ASP A 1 76 ? -14.055 -3.225 -5.168 1 96.12 76 ASP A N 1
ATOM 581 C CA . ASP A 1 76 ? -15.125 -3.711 -6.035 1 96.12 76 ASP A CA 1
ATOM 582 C C . ASP A 1 76 ? -14.836 -5.129 -6.52 1 96.12 76 ASP A C 1
ATOM 584 O O . ASP A 1 76 ? -15.719 -5.984 -6.523 1 96.12 76 ASP A O 1
ATOM 588 N N . ASP A 1 77 ? -13.625 -5.363 -6.938 1 95.88 77 ASP A N 1
ATOM 589 C CA . ASP A 1 77 ? -13.242 -6.676 -7.445 1 95.88 77 ASP A CA 1
ATOM 590 C C . ASP A 1 77 ? -13.32 -7.734 -6.344 1 95.88 77 ASP A C 1
ATOM 592 O O . ASP A 1 77 ? -13.727 -8.867 -6.594 1 95.88 77 ASP A O 1
ATOM 596 N N . HIS A 1 78 ? -12.852 -7.363 -5.145 1 96.56 78 HIS A N 1
ATOM 597 C CA . HIS A 1 78 ? -12.945 -8.289 -4.023 1 96.56 78 HIS A CA 1
ATOM 598 C C . HIS A 1 78 ? -14.391 -8.68 -3.746 1 96.56 78 HIS A C 1
ATOM 600 O O . HIS A 1 78 ? -14.688 -9.852 -3.494 1 96.56 78 HIS A O 1
ATOM 606 N N . LYS A 1 79 ? -15.25 -7.672 -3.781 1 96.25 79 LYS A N 1
ATOM 607 C CA . LYS A 1 79 ? -16.672 -7.934 -3.547 1 96.25 79 LYS A CA 1
ATOM 608 C C . LYS A 1 79 ? -17.25 -8.812 -4.652 1 96.25 79 LYS A C 1
ATOM 610 O O . LYS A 1 79 ? -18.062 -9.703 -4.383 1 96.25 79 LYS A O 1
ATOM 615 N N . PHE A 1 80 ? -16.922 -8.555 -5.879 1 96.5 80 PHE A N 1
ATOM 616 C CA . PHE A 1 80 ? -17.344 -9.398 -6.988 1 96.5 80 PHE A CA 1
ATOM 617 C C . PHE A 1 80 ? -16.922 -10.852 -6.754 1 96.5 80 PHE A C 1
ATOM 619 O O . PHE A 1 80 ? -17.75 -11.758 -6.82 1 96.5 80 PHE A O 1
ATOM 626 N N . ILE A 1 81 ? -15.656 -11.078 -6.438 1 97.31 81 ILE A N 1
ATOM 627 C CA . ILE A 1 81 ? -15.133 -12.422 -6.246 1 97.31 81 ILE A CA 1
ATOM 628 C C . ILE A 1 81 ? -15.836 -13.094 -5.07 1 97.31 81 ILE A C 1
ATOM 630 O O . ILE A 1 81 ? -16.203 -14.273 -5.145 1 97.31 81 ILE A O 1
ATOM 634 N N . GLN A 1 82 ? -16.031 -12.305 -3.975 1 97.25 82 GLN A N 1
ATOM 635 C CA . GLN A 1 82 ? -16.719 -12.852 -2.809 1 97.25 82 GLN A CA 1
ATOM 636 C C . GLN A 1 82 ? -18.109 -13.344 -3.174 1 97.25 82 GLN A C 1
ATOM 638 O O . GLN A 1 82 ? -18.5 -14.461 -2.809 1 97.25 82 GLN A O 1
ATOM 643 N N . THR A 1 83 ? -18.859 -12.555 -3.924 1 96.88 83 THR A N 1
ATOM 644 C CA . THR A 1 83 ? -20.25 -12.875 -4.215 1 96.88 83 THR A CA 1
ATOM 645 C C . THR A 1 83 ? -20.344 -13.961 -5.281 1 96.88 83 THR A C 1
ATOM 647 O O . THR A 1 83 ? -21.188 -14.867 -5.184 1 96.88 83 THR A O 1
ATOM 650 N N . VAL A 1 84 ? -19.516 -13.891 -6.305 1 96.56 84 VAL A N 1
ATOM 651 C CA . VAL A 1 84 ? -19.547 -14.906 -7.352 1 96.56 84 VAL A CA 1
ATOM 652 C C . VAL A 1 84 ? -19.094 -16.25 -6.789 1 96.56 84 VAL A C 1
ATOM 654 O O . VAL A 1 84 ? -19.656 -17.297 -7.133 1 96.56 84 VAL A O 1
ATOM 657 N N . ALA A 1 85 ? -18.062 -16.234 -5.957 1 97.38 85 ALA A N 1
ATOM 658 C CA . ALA A 1 85 ? -17.625 -17.469 -5.297 1 97.38 85 ALA A CA 1
ATOM 659 C C . ALA A 1 85 ? -18.766 -18.094 -4.492 1 97.38 85 ALA A C 1
ATOM 661 O O . ALA A 1 85 ? -19.016 -19.297 -4.598 1 97.38 85 ALA A O 1
ATOM 662 N N . SER A 1 86 ? -19.422 -17.234 -3.719 1 97.44 86 SER A N 1
ATOM 663 C CA . SER A 1 86 ? -20.547 -17.719 -2.914 1 97.44 86 SER A CA 1
ATOM 664 C C . SER A 1 86 ? -21.625 -18.328 -3.789 1 97.44 86 SER A C 1
ATOM 666 O O . SER A 1 86 ? -22.141 -19.406 -3.479 1 97.44 86 SER A O 1
ATOM 668 N N . LYS A 1 87 ? -21.906 -17.703 -4.836 1 96.94 87 LYS A N 1
ATOM 669 C CA . LYS A 1 87 ? -22.969 -18.141 -5.738 1 96.94 87 LYS A CA 1
ATOM 670 C C . LYS A 1 87 ? -22.656 -19.484 -6.363 1 96.94 87 LYS A C 1
ATOM 672 O O . LYS A 1 87 ? -23.531 -20.344 -6.496 1 96.94 87 LYS A O 1
ATOM 677 N N . TYR A 1 88 ? -21.406 -19.781 -6.719 1 97.31 88 TYR A N 1
ATOM 678 C CA . TYR A 1 88 ? -21.078 -20.922 -7.562 1 97.31 88 TYR A CA 1
ATOM 679 C C . TYR A 1 88 ? -20.453 -22.047 -6.742 1 97.31 88 TYR A C 1
ATOM 681 O O . TYR A 1 88 ? -20.062 -23.078 -7.293 1 97.31 88 TYR A O 1
ATOM 689 N N . GLY A 1 89 ? -20.359 -21.875 -5.477 1 97.5 89 GLY A N 1
ATOM 690 C CA . GLY A 1 89 ? -19.922 -22.969 -4.625 1 97.5 89 GLY A CA 1
ATOM 691 C C . GLY A 1 89 ? -18.422 -22.969 -4.375 1 97.5 89 GLY A C 1
ATOM 692 O O . GLY A 1 89 ? -17.828 -24.031 -4.152 1 97.5 89 GLY A O 1
ATOM 693 N N . VAL A 1 90 ? -17.812 -21.859 -4.445 1 98.31 90 VAL A N 1
ATOM 694 C CA . VAL A 1 90 ? -16.375 -21.688 -4.25 1 98.31 90 VAL A CA 1
ATOM 695 C C . VAL A 1 90 ? -16.109 -21.062 -2.881 1 98.31 90 VAL A C 1
ATOM 697 O O . VAL A 1 90 ? -16.766 -20.094 -2.506 1 98.31 90 VAL A O 1
ATOM 700 N N . TYR A 1 91 ? -15.227 -21.641 -2.027 1 98.44 91 TYR A N 1
ATOM 701 C CA . TYR A 1 91 ? -14.828 -21.016 -0.774 1 98.44 91 TYR A CA 1
ATOM 702 C C . TYR A 1 91 ? -14.086 -19.719 -1.031 1 98.44 91 TYR A C 1
ATOM 704 O O . TYR A 1 91 ? -13.445 -19.547 -2.07 1 98.44 91 TYR A O 1
ATOM 712 N N . PHE A 1 92 ? -14.25 -18.797 -0.099 1 98.38 92 PHE A N 1
ATOM 713 C CA . PHE A 1 92 ? -13.664 -17.469 -0.272 1 98.38 92 PHE A CA 1
ATOM 714 C C . PHE A 1 92 ? -12.773 -17.109 0.912 1 98.38 92 PHE A C 1
ATOM 716 O O . PHE A 1 92 ? -13.25 -17.031 2.047 1 98.38 92 PHE A O 1
ATOM 723 N N . SER A 1 93 ? -11.477 -17 0.653 1 98.44 93 SER A N 1
ATOM 724 C CA . SER A 1 93 ? -10.531 -16.516 1.66 1 98.44 93 SER A CA 1
ATOM 725 C C . SER A 1 93 ? -10.406 -15 1.625 1 98.44 93 SER A C 1
ATOM 727 O O . SER A 1 93 ? -9.938 -14.438 0.634 1 98.44 93 SER A O 1
ATOM 729 N N . LYS A 1 94 ? -10.742 -14.312 2.67 1 97.44 94 LYS A N 1
ATOM 730 C CA . LYS A 1 94 ? -10.836 -12.859 2.736 1 97.44 94 LYS A CA 1
ATOM 731 C C . LYS A 1 94 ? -9.461 -12.211 2.654 1 97.44 94 LYS A C 1
ATOM 733 O O . LYS A 1 94 ? -8.445 -12.844 2.957 1 97.44 94 LYS A O 1
ATOM 738 N N . PRO A 1 95 ? -9.461 -10.844 2.246 1 96.69 95 PRO A N 1
ATOM 739 C CA . PRO A 1 95 ? -8.188 -10.117 2.318 1 96.69 95 PRO A CA 1
ATOM 740 C C . PRO A 1 95 ? -7.59 -10.109 3.725 1 96.69 95 PRO A C 1
ATOM 742 O O . PRO A 1 95 ? -8.32 -9.945 4.707 1 96.69 95 PRO A O 1
ATOM 745 N N . GLY A 1 96 ? -6.27 -10.312 3.766 1 95.25 96 GLY A N 1
ATOM 746 C CA . GLY A 1 96 ? -5.598 -10.289 5.055 1 95.25 96 GLY A CA 1
ATOM 747 C C . GLY A 1 96 ? -5.414 -11.672 5.648 1 95.25 96 GLY A C 1
ATOM 748 O O . GLY A 1 96 ? -4.633 -11.852 6.586 1 95.25 96 GLY A O 1
ATOM 749 N N . ASN A 1 97 ? -6.145 -12.648 5.129 1 97.62 97 ASN A N 1
ATOM 750 C CA . ASN A 1 97 ? -6.02 -13.992 5.664 1 97.62 97 ASN A CA 1
ATOM 751 C C . ASN A 1 97 ? -4.668 -14.617 5.312 1 97.62 97 ASN A C 1
ATOM 753 O O . ASN A 1 97 ? -4.148 -15.445 6.059 1 97.62 97 ASN A O 1
ATOM 757 N N . GLY A 1 98 ? -4.16 -14.25 4.156 1 97.62 98 GLY A N 1
ATOM 758 C CA . GLY A 1 98 ? -2.844 -14.758 3.803 1 97.62 98 GLY A CA 1
ATOM 759 C C . GLY A 1 98 ? -2.693 -15.047 2.322 1 97.62 98 GLY A C 1
ATOM 760 O O . GLY A 1 98 ? -3.633 -14.852 1.547 1 97.62 98 GLY A O 1
ATOM 761 N N . ILE A 1 99 ? -1.521 -15.508 1.944 1 98.06 99 ILE A N 1
ATOM 762 C CA . ILE A 1 99 ? -1.157 -15.828 0.568 1 98.06 99 ILE A CA 1
ATOM 763 C C . ILE A 1 99 ? -1.821 -17.141 0.149 1 98.06 99 ILE A C 1
ATOM 765 O O . ILE A 1 99 ? -1.822 -18.109 0.905 1 98.06 99 ILE A O 1
ATOM 769 N N . CYS A 1 100 ? -2.363 -17.188 -0.995 1 98.19 100 CYS A N 1
ATOM 770 C CA . CYS A 1 100 ? -3.154 -18.312 -1.471 1 98.19 100 CYS A CA 1
ATOM 771 C C . CYS A 1 100 ? -2.385 -19.625 -1.323 1 98.19 100 CYS A C 1
ATOM 773 O O . CYS A 1 100 ? -2.91 -20.609 -0.789 1 98.19 100 CYS A O 1
ATOM 775 N N . HIS A 1 101 ? -1.08 -19.656 -1.671 1 98.31 101 HIS A N 1
ATOM 776 C CA . HIS A 1 101 ? -0.311 -20.891 -1.662 1 98.31 101 HIS A CA 1
ATOM 777 C C . HIS A 1 101 ? -0.011 -21.344 -0.237 1 98.31 101 HIS A C 1
ATOM 779 O O . HIS A 1 101 ? 0.021 -22.547 0.044 1 98.31 101 HIS A O 1
ATOM 785 N N . GLN A 1 102 ? 0.194 -20.391 0.609 1 97.62 102 GLN A N 1
ATOM 786 C CA . GLN A 1 102 ? 0.446 -20.719 2.006 1 97.62 102 GLN A CA 1
ATOM 787 C C . GLN A 1 102 ? -0.815 -21.266 2.678 1 97.62 102 GLN A C 1
ATOM 789 O O . GLN A 1 102 ? -0.772 -22.281 3.365 1 97.62 102 GLN A O 1
ATOM 794 N N . ILE A 1 103 ? -1.91 -20.562 2.506 1 98.19 103 ILE A N 1
ATOM 795 C CA . ILE A 1 103 ? -3.166 -20.984 3.119 1 98.19 103 ILE A CA 1
ATOM 796 C C . ILE A 1 103 ? -3.596 -22.328 2.541 1 98.19 103 ILE A C 1
ATOM 798 O O . ILE A 1 103 ? -4.059 -23.203 3.275 1 98.19 103 ILE A O 1
ATOM 802 N N . PHE A 1 104 ? -3.457 -22.453 1.224 1 98.62 104 PHE A N 1
ATOM 803 C CA . PHE A 1 104 ? -3.852 -23.719 0.606 1 98.62 104 PHE A CA 1
ATOM 804 C C . PHE A 1 104 ? -3.039 -24.875 1.174 1 98.62 104 PHE A C 1
ATOM 806 O O . PHE A 1 104 ? -3.59 -25.938 1.479 1 98.62 104 PHE A O 1
ATOM 813 N N . LEU A 1 105 ? -1.723 -24.672 1.261 1 98.38 105 LEU A N 1
ATOM 814 C CA . LEU A 1 105 ? -0.855 -25.688 1.838 1 98.38 105 LEU A CA 1
ATOM 815 C C . LEU A 1 105 ? -1.298 -26.047 3.254 1 98.38 105 LEU A C 1
ATOM 817 O O . LEU A 1 105 ? -1.386 -27.219 3.607 1 98.38 105 LEU A O 1
ATOM 821 N N . GLU A 1 106 ? -1.641 -25.047 4.027 1 97.56 106 GLU A N 1
ATOM 822 C CA . GLU A 1 106 ? -1.959 -25.219 5.441 1 97.56 106 GLU A CA 1
ATOM 823 C C . GLU A 1 106 ? -3.334 -25.844 5.629 1 97.56 106 GLU A C 1
ATOM 825 O O . GLU A 1 106 ? -3.521 -26.688 6.52 1 97.56 106 GLU A O 1
ATOM 830 N N . ARG A 1 107 ? -4.273 -25.516 4.715 1 97.88 107 ARG A N 1
ATOM 831 C CA . ARG A 1 107 ? -5.656 -25.797 5.102 1 97.88 107 ARG A CA 1
ATOM 832 C C . ARG A 1 107 ? -6.344 -26.703 4.086 1 97.88 107 ARG A C 1
ATOM 834 O O . ARG A 1 107 ? -7.367 -27.312 4.387 1 97.88 107 ARG A O 1
ATOM 841 N N . PHE A 1 108 ? -5.77 -26.859 2.846 1 98.44 108 PHE A N 1
ATOM 842 C CA . PHE A 1 108 ? -6.594 -27.516 1.833 1 98.44 108 PHE A CA 1
ATOM 843 C C . PHE A 1 108 ? -5.805 -28.609 1.115 1 98.44 108 PHE A C 1
ATOM 845 O O . PHE A 1 108 ? -6.391 -29.453 0.44 1 98.44 108 PHE A O 1
ATOM 852 N N . SER A 1 109 ? -4.473 -28.641 1.197 1 98.38 109 SER A N 1
ATOM 853 C CA . SER A 1 109 ? -3.658 -29.578 0.429 1 98.38 109 SER A CA 1
ATOM 854 C C . SER A 1 109 ? -3.986 -31.031 0.792 1 98.38 109 SER A C 1
ATOM 856 O O . SER A 1 109 ? -4.312 -31.328 1.942 1 98.38 109 SER A O 1
ATOM 858 N N . THR A 1 110 ? -3.938 -31.891 -0.179 1 98.31 110 THR A N 1
ATOM 859 C CA . THR A 1 110 ? -4.262 -33.312 0.006 1 98.31 110 THR A CA 1
ATOM 860 C C . THR A 1 110 ? -3.324 -34.188 -0.813 1 98.31 110 THR A C 1
ATOM 862 O O . THR A 1 110 ? -3.406 -34.219 -2.043 1 98.31 110 THR A O 1
ATOM 865 N N . PRO A 1 111 ? -2.455 -35 -0.148 1 98.5 111 PRO A N 1
ATOM 866 C CA . PRO A 1 111 ? -1.537 -35.875 -0.882 1 98.5 111 PRO A CA 1
ATOM 867 C C . PRO A 1 111 ? -2.258 -36.781 -1.87 1 98.5 111 PRO A C 1
ATOM 869 O O . PRO A 1 111 ? -3.295 -37.344 -1.538 1 98.5 111 PRO A O 1
ATOM 872 N N . GLY A 1 112 ? -1.696 -36.812 -3.115 1 98.19 112 GLY A N 1
ATOM 873 C CA . GLY A 1 112 ? -2.236 -37.75 -4.102 1 98.19 112 GLY A CA 1
ATOM 874 C C . GLY A 1 112 ? -3.285 -37.094 -4.996 1 98.19 112 GLY A C 1
ATOM 875 O O . GLY A 1 112 ? -3.631 -37.656 -6.043 1 98.19 112 GLY A O 1
ATOM 876 N N . ASP A 1 113 ? -3.797 -35.906 -4.652 1 98.44 113 ASP A N 1
ATOM 877 C CA . ASP A 1 113 ? -4.816 -35.219 -5.441 1 98.44 113 ASP A CA 1
ATOM 878 C C . ASP A 1 113 ? -4.18 -34.344 -6.512 1 98.44 113 ASP A C 1
ATOM 880 O O . ASP A 1 113 ? -2.969 -34.094 -6.492 1 98.44 113 ASP A O 1
ATOM 884 N N . THR A 1 114 ? -5.004 -33.938 -7.457 1 98.75 114 THR A N 1
ATOM 885 C CA . THR A 1 114 ? -4.605 -32.969 -8.469 1 98.75 114 THR A CA 1
ATOM 886 C C . THR A 1 114 ? -5.129 -31.578 -8.109 1 98.75 114 THR A C 1
ATOM 888 O O . THR A 1 114 ? -6.223 -31.453 -7.559 1 98.75 114 THR A O 1
ATOM 891 N N . LEU A 1 115 ? -4.332 -30.578 -8.328 1 98.81 115 LEU A N 1
ATOM 892 C CA . LEU A 1 115 ? -4.668 -29.172 -8.141 1 98.81 115 LEU A CA 1
ATOM 893 C C . LEU A 1 115 ? -4.23 -28.344 -9.344 1 98.81 115 LEU A C 1
ATOM 895 O O . LEU A 1 115 ? -3.1 -28.484 -9.82 1 98.81 115 LEU A O 1
ATOM 899 N N . ILE A 1 116 ? -5.125 -27.594 -9.93 1 98.31 116 ILE A N 1
ATOM 900 C CA . ILE A 1 116 ? -4.672 -26.547 -10.852 1 98.31 116 ILE A CA 1
ATOM 901 C C . ILE A 1 116 ? -5.082 -25.172 -10.312 1 98.31 116 ILE A C 1
ATOM 903 O O . ILE A 1 116 ? -6.141 -25.031 -9.695 1 98.31 116 ILE A O 1
ATOM 907 N N . GLY A 1 117 ? -4.266 -24.234 -10.398 1 97.62 117 GLY A N 1
ATOM 908 C CA . GLY A 1 117 ? -4.512 -22.875 -9.945 1 97.62 117 GLY A CA 1
ATOM 909 C C . GLY A 1 117 ? -4.184 -21.828 -11 1 97.62 117 GLY A C 1
ATOM 910 O O . GLY A 1 117 ? -3.271 -22.016 -11.805 1 97.62 117 GLY A O 1
ATOM 911 N N . SER A 1 118 ? -4.918 -20.719 -10.945 1 95.56 118 SER A N 1
ATOM 912 C CA . SER A 1 118 ? -4.652 -19.609 -11.859 1 95.56 118 SER A CA 1
ATOM 913 C C . SER A 1 118 ? -3.457 -18.781 -11.398 1 95.56 118 SER A C 1
ATOM 915 O O . SER A 1 118 ? -3.514 -17.547 -11.383 1 95.56 118 SER A O 1
ATOM 917 N N . ASP A 1 119 ? -2.502 -19.469 -10.906 1 95.5 119 ASP A N 1
ATOM 918 C CA . ASP A 1 119 ? -1.227 -18.906 -10.461 1 95.5 119 ASP A CA 1
ATOM 919 C C . ASP A 1 119 ? -0.084 -19.891 -10.711 1 95.5 119 ASP A C 1
ATOM 921 O O . ASP A 1 119 ? -0.215 -21.094 -10.438 1 95.5 119 ASP A O 1
ATOM 925 N N . SER A 1 120 ? 1.005 -19.375 -11.133 1 94.31 120 SER A N 1
ATOM 926 C CA . SER A 1 120 ? 2.105 -20.234 -11.57 1 94.31 120 SER A CA 1
ATOM 927 C C . SER A 1 120 ? 2.752 -20.953 -10.391 1 94.31 120 SER A C 1
ATOM 929 O O . SER A 1 120 ? 3.439 -21.969 -10.578 1 94.31 120 SER A O 1
ATOM 931 N N . HIS A 1 121 ? 2.6 -20.516 -9.164 1 97.06 121 HIS A N 1
ATOM 932 C CA . HIS A 1 121 ? 3.301 -21.109 -8.031 1 97.06 121 HIS A CA 1
ATOM 933 C C . HIS A 1 121 ? 2.398 -22.078 -7.27 1 97.06 121 HIS A C 1
ATOM 935 O O . HIS A 1 121 ? 2.711 -22.469 -6.145 1 97.06 121 HIS A O 1
ATOM 941 N N . THR A 1 122 ? 1.337 -22.469 -7.91 1 98 122 THR A N 1
ATOM 942 C CA . THR A 1 122 ? 0.427 -23.484 -7.406 1 98 122 THR A CA 1
ATOM 943 C C . THR A 1 122 ? 1.189 -24.75 -7.035 1 98 122 THR A C 1
ATOM 945 O O . THR A 1 122 ? 0.808 -25.469 -6.102 1 98 122 THR A O 1
ATOM 948 N N . PRO A 1 123 ? 2.361 -25.031 -7.637 1 98.44 123 PRO A N 1
ATOM 949 C CA . PRO A 1 123 ? 3.145 -26.219 -7.32 1 98.44 123 PRO A CA 1
ATOM 950 C C . PRO A 1 123 ? 3.621 -26.25 -5.871 1 98.44 123 PRO A C 1
ATOM 952 O O . PRO A 1 123 ? 4.137 -27.266 -5.406 1 98.44 123 PRO A O 1
ATOM 955 N N . THR A 1 124 ? 3.418 -25.172 -5.109 1 98.69 124 THR A N 1
ATOM 956 C CA . THR A 1 124 ? 3.758 -25.141 -3.691 1 98.69 124 THR A CA 1
ATOM 957 C C . THR A 1 124 ? 3.176 -26.344 -2.965 1 98.69 124 THR A C 1
ATOM 959 O O . THR A 1 124 ? 3.828 -26.938 -2.096 1 98.69 124 THR A O 1
ATOM 962 N N . ALA A 1 125 ? 2.004 -26.766 -3.338 1 98.69 125 ALA A N 1
ATOM 963 C CA . ALA A 1 125 ? 1.315 -27.891 -2.703 1 98.69 125 ALA A CA 1
ATOM 964 C C . ALA A 1 125 ? 2.006 -29.203 -3.025 1 98.69 125 ALA A C 1
ATOM 966 O O . ALA A 1 125 ? 1.76 -30.219 -2.365 1 98.69 125 ALA A O 1
ATOM 967 N N . GLY A 1 126 ? 2.934 -29.219 -3.971 1 98.75 126 GLY A N 1
ATOM 968 C CA . GLY A 1 126 ? 3.73 -30.406 -4.234 1 98.75 126 GLY A CA 1
ATOM 969 C C . GLY A 1 126 ? 4.594 -30.812 -3.057 1 98.75 126 GLY A C 1
ATOM 970 O O . GLY A 1 126 ? 5.07 -31.953 -2.996 1 98.75 126 GLY A O 1
ATOM 971 N N . GLY A 1 127 ? 4.738 -29.922 -2.166 1 98.69 127 GLY A N 1
ATOM 972 C CA . GLY A 1 127 ? 5.52 -30.188 -0.97 1 98.69 127 GLY A CA 1
ATOM 973 C C . GLY A 1 127 ? 4.914 -31.266 -0.09 1 98.69 127 GLY A C 1
ATOM 974 O O . GLY A 1 127 ? 5.594 -31.828 0.765 1 98.69 127 GLY A O 1
ATOM 975 N N . VAL A 1 128 ? 3.615 -31.562 -0.326 1 98.69 128 VAL A N 1
ATOM 976 C CA . VAL A 1 128 ? 2.979 -32.562 0.497 1 98.69 128 VAL A CA 1
ATOM 977 C C . VAL A 1 128 ? 2.479 -33.719 -0.388 1 98.69 128 VAL A C 1
ATOM 979 O O . VAL A 1 128 ? 1.651 -34.531 0.038 1 98.69 128 VAL A O 1
ATOM 982 N N . GLY A 1 129 ? 2.891 -33.75 -1.61 1 98.62 129 GLY A N 1
ATOM 983 C CA . GLY A 1 129 ? 2.596 -34.875 -2.463 1 98.62 129 GLY A CA 1
ATOM 984 C C . GLY A 1 129 ? 1.397 -34.656 -3.367 1 98.62 129 GLY A C 1
ATOM 985 O O . GLY A 1 129 ? 0.772 -35.625 -3.828 1 98.62 129 GLY A O 1
ATOM 986 N N . MET A 1 130 ? 1.03 -33.438 -3.6 1 98.56 130 MET A N 1
ATOM 987 C CA . MET A 1 130 ? -0.029 -33.125 -4.547 1 98.56 130 MET A CA 1
ATOM 988 C C . MET A 1 130 ? 0.546 -32.875 -5.938 1 98.56 130 MET A C 1
ATOM 990 O O . MET A 1 130 ? 1.634 -32.312 -6.07 1 98.56 130 MET A O 1
ATOM 994 N N . LEU A 1 131 ? -0.114 -33.375 -6.992 1 98.69 131 LEU A N 1
ATOM 995 C CA . LEU A 1 131 ? 0.215 -32.938 -8.352 1 98.69 131 LEU A CA 1
ATOM 996 C C . LEU A 1 131 ? -0.423 -31.578 -8.664 1 98.69 131 LEU A C 1
ATOM 998 O O . LEU A 1 131 ? -1.488 -31.531 -9.281 1 98.69 131 LEU A O 1
ATOM 1002 N N . ALA A 1 132 ? 0.262 -30.516 -8.289 1 98.69 132 ALA A N 1
ATOM 1003 C CA . ALA A 1 132 ? -0.249 -29.156 -8.328 1 98.69 132 ALA A CA 1
ATOM 1004 C C . ALA A 1 132 ? 0.38 -28.359 -9.477 1 98.69 132 ALA A C 1
ATOM 1006 O O . ALA A 1 132 ? 1.605 -28.266 -9.562 1 98.69 132 ALA A O 1
ATOM 1007 N N . MET A 1 133 ? -0.428 -27.812 -10.344 1 98.06 133 MET A N 1
ATOM 1008 C CA . MET A 1 133 ? 0.06 -27.156 -11.562 1 98.06 133 MET A CA 1
ATOM 1009 C C . MET A 1 133 ? -0.542 -25.766 -11.727 1 98.06 133 MET A C 1
ATOM 1011 O O . MET A 1 133 ? -1.718 -25.562 -11.422 1 98.06 133 MET A O 1
ATOM 1015 N N . GLY A 1 134 ? 0.295 -24.828 -12.125 1 96.12 134 GLY A N 1
ATOM 1016 C CA . GLY A 1 134 ? -0.243 -23.562 -12.586 1 96.12 134 GLY A CA 1
ATOM 1017 C C . GLY A 1 134 ? -0.951 -23.656 -13.922 1 96.12 134 GLY A C 1
ATOM 1018 O O . GLY A 1 134 ? -0.518 -24.406 -14.805 1 96.12 134 GLY A O 1
ATOM 1019 N N . ALA A 1 135 ? -2.014 -22.969 -14.094 1 95.31 135 ALA A N 1
ATOM 1020 C CA . ALA A 1 135 ? -2.805 -22.969 -15.32 1 95.31 135 ALA A CA 1
ATOM 1021 C C . ALA A 1 135 ? -3.424 -21.594 -15.578 1 95.31 135 ALA A C 1
ATOM 1023 O O . ALA A 1 135 ? -3.465 -20.75 -14.688 1 95.31 135 ALA A O 1
ATOM 1024 N N . GLY A 1 136 ? -3.832 -21.359 -16.812 1 92.44 136 GLY A N 1
ATOM 1025 C CA . GLY A 1 136 ? -4.562 -20.141 -17.109 1 92.44 136 GLY A CA 1
ATOM 1026 C C . GLY A 1 136 ? -5.957 -20.125 -16.516 1 92.44 136 GLY A C 1
ATOM 1027 O O . GLY A 1 136 ? -6.527 -21.172 -16.219 1 92.44 136 GLY A O 1
ATOM 1028 N N . GLY A 1 137 ? -6.461 -18.938 -16.438 1 93.06 137 GLY A N 1
ATOM 1029 C CA . GLY A 1 137 ? -7.762 -18.734 -15.82 1 93.06 137 GLY A CA 1
ATOM 1030 C C . GLY A 1 137 ? -8.859 -19.547 -16.484 1 93.06 137 GLY A C 1
ATOM 1031 O O . GLY A 1 137 ? -9.742 -20.078 -15.797 1 93.06 137 GLY A O 1
ATOM 1032 N N . LEU A 1 138 ? -8.828 -19.656 -17.781 1 92.38 138 LEU A N 1
ATOM 1033 C CA . LEU A 1 138 ? -9.867 -20.391 -18.5 1 92.38 138 LEU A CA 1
ATOM 1034 C C . LEU A 1 138 ? -9.797 -21.875 -18.172 1 92.38 138 LEU A C 1
ATOM 1036 O O . LEU A 1 138 ? -10.828 -22.516 -17.969 1 92.38 138 LEU A O 1
ATOM 1040 N N . ASP A 1 139 ? -8.609 -22.422 -18.156 1 95.31 139 ASP A N 1
ATOM 1041 C CA . ASP A 1 139 ? -8.445 -23.828 -17.812 1 95.31 139 ASP A CA 1
ATOM 1042 C C . ASP A 1 139 ? -8.977 -24.109 -16.406 1 95.31 139 ASP A C 1
ATOM 1044 O O . ASP A 1 139 ? -9.609 -25.141 -16.156 1 95.31 139 ASP A O 1
ATOM 1048 N N . VAL A 1 140 ? -8.719 -23.203 -15.539 1 97.25 140 VAL A N 1
ATOM 1049 C CA . VAL A 1 140 ? -9.188 -23.359 -14.164 1 97.25 140 VAL A CA 1
ATOM 1050 C C . VAL A 1 140 ? -10.711 -23.297 -14.125 1 97.25 140 VAL A C 1
ATOM 1052 O O . VAL A 1 140 ? -11.352 -24.125 -13.461 1 97.25 140 VAL A O 1
ATOM 1055 N N . ALA A 1 141 ? -11.281 -22.328 -14.82 1 95.69 141 ALA A N 1
ATOM 1056 C CA . ALA A 1 141 ? -12.734 -22.219 -14.891 1 95.69 141 ALA A CA 1
ATOM 1057 C C . ALA A 1 141 ? -13.359 -23.484 -15.461 1 95.69 141 ALA A C 1
ATOM 1059 O O . ALA A 1 141 ? -14.383 -23.969 -14.969 1 95.69 141 ALA A O 1
ATOM 1060 N N . LEU A 1 142 ? -12.789 -24.031 -16.5 1 95.12 142 LEU A N 1
ATOM 1061 C CA . LEU A 1 142 ? -13.289 -25.25 -17.125 1 95.12 142 LEU A CA 1
ATOM 1062 C C . LEU A 1 142 ? -13.227 -26.438 -16.156 1 95.12 142 LEU A C 1
ATOM 1064 O O . LEU A 1 142 ? -14.156 -27.234 -16.094 1 95.12 142 LEU A O 1
ATOM 1068 N N . ALA A 1 143 ? -12.125 -26.516 -15.477 1 97.12 143 ALA A N 1
ATOM 1069 C CA . ALA A 1 143 ? -12.008 -27.562 -14.477 1 97.12 143 ALA A CA 1
ATOM 1070 C C . ALA A 1 143 ? -13.07 -27.422 -13.391 1 97.12 143 ALA A C 1
ATOM 1072 O O . ALA A 1 143 ? -13.648 -28.422 -12.945 1 97.12 143 ALA A O 1
ATOM 1073 N N . MET A 1 144 ? -13.289 -26.219 -12.938 1 97.62 144 MET A N 1
ATOM 1074 C CA . MET A 1 144 ? -14.352 -25.953 -11.969 1 97.62 144 MET A CA 1
ATOM 1075 C C . MET A 1 144 ? -15.695 -26.438 -12.477 1 97.62 144 MET A C 1
ATOM 1077 O O . MET A 1 144 ? -16.516 -26.953 -11.711 1 97.62 144 MET A O 1
ATOM 1081 N N . GLY A 1 145 ? -15.914 -26.266 -13.734 1 95.62 145 GLY A N 1
ATOM 1082 C CA . GLY A 1 145 ? -17.156 -26.688 -14.359 1 95.62 145 GLY A CA 1
ATOM 1083 C C . GLY A 1 145 ? -17.234 -28.172 -14.602 1 95.62 145 GLY A C 1
ATOM 1084 O O . GLY A 1 145 ? -18.25 -28.672 -15.102 1 95.62 145 GLY A O 1
ATOM 1085 N N . GLY A 1 146 ? -16.203 -28.922 -14.344 1 94.94 146 GLY A N 1
ATOM 1086 C CA . GLY A 1 146 ? -16.219 -30.359 -14.5 1 94.94 146 GLY A CA 1
ATOM 1087 C C . GLY A 1 146 ? -15.43 -30.844 -15.703 1 94.94 146 GLY A C 1
ATOM 1088 O O . GLY A 1 146 ? -15.344 -32.062 -15.953 1 94.94 146 GLY A O 1
ATOM 1089 N N . GLY A 1 147 ? -14.875 -29.938 -16.406 1 93.81 147 GLY A N 1
ATOM 1090 C CA . GLY A 1 147 ? -14.062 -30.312 -17.547 1 93.81 147 GLY A CA 1
ATOM 1091 C C . GLY A 1 147 ? -12.688 -30.828 -17.156 1 93.81 147 GLY A C 1
ATOM 1092 O O . GLY A 1 147 ? -12.234 -30.609 -16.031 1 93.81 147 GLY A O 1
ATOM 1093 N N . ALA A 1 148 ? -12.031 -31.531 -18.078 1 95.38 148 ALA A N 1
ATOM 1094 C CA . ALA A 1 148 ? -10.688 -32.062 -17.844 1 95.38 148 ALA A CA 1
ATOM 1095 C C . ALA A 1 148 ? -9.617 -31.031 -18.188 1 95.38 148 ALA A C 1
ATOM 1097 O O . ALA A 1 148 ? -9.875 -30.094 -18.953 1 95.38 148 ALA A O 1
ATOM 1098 N N . TYR A 1 149 ? -8.5 -31.125 -17.578 1 95.94 149 TYR A N 1
ATOM 1099 C CA . TYR A 1 149 ? -7.336 -30.297 -17.875 1 95.94 149 TYR A CA 1
ATOM 1100 C C . TYR A 1 149 ? -6.375 -31.016 -18.812 1 95.94 149 TYR A C 1
ATOM 1102 O O . TYR A 1 149 ? -5.926 -32.125 -18.531 1 95.94 149 TYR A O 1
ATOM 1110 N N . ASN A 1 150 ? -6.078 -30.406 -19.906 1 92.62 150 ASN A N 1
ATOM 1111 C CA . ASN A 1 150 ? -5.277 -31.047 -20.938 1 92.62 150 ASN A CA 1
ATOM 1112 C C . ASN A 1 150 ? -3.807 -30.656 -20.828 1 92.62 150 ASN A C 1
ATOM 1114 O O . ASN A 1 150 ? -3.469 -29.484 -20.781 1 92.62 150 ASN A O 1
ATOM 1118 N N . ILE A 1 151 ? -2.959 -31.656 -20.75 1 92.38 151 ILE A N 1
ATOM 1119 C CA . ILE A 1 151 ? -1.515 -31.453 -20.781 1 92.38 151 ILE A CA 1
ATOM 1120 C C . ILE A 1 151 ? -0.852 -32.562 -21.594 1 92.38 151 ILE A C 1
ATOM 1122 O O . ILE A 1 151 ? -1.474 -33.594 -21.891 1 92.38 151 ILE A O 1
ATOM 1126 N N . ASN A 1 152 ? 0.356 -32.281 -22 1 91.75 152 ASN A N 1
ATOM 1127 C CA . ASN A 1 152 ? 1.166 -33.375 -22.516 1 91.75 152 ASN A CA 1
ATOM 1128 C C . ASN A 1 152 ? 1.755 -34.219 -21.406 1 91.75 152 ASN A C 1
ATOM 1130 O O . ASN A 1 152 ? 2.18 -33.688 -20.375 1 91.75 152 ASN A O 1
ATOM 1134 N N . THR A 1 153 ? 1.685 -35.531 -21.625 1 96.06 153 THR A N 1
ATOM 1135 C CA . THR A 1 153 ? 2.299 -36.406 -20.625 1 96.06 153 THR A CA 1
ATOM 1136 C C . THR A 1 153 ? 3.752 -36 -20.391 1 96.06 153 THR A C 1
ATOM 1138 O O . THR A 1 153 ? 4.574 -36.031 -21.297 1 96.06 153 THR A O 1
ATOM 1141 N N . PRO A 1 154 ? 4.082 -35.625 -19.188 1 96.81 154 PRO A N 1
ATOM 1142 C CA . PRO A 1 154 ? 5.426 -35.125 -18.922 1 96.81 154 PRO A CA 1
ATOM 1143 C C . PRO A 1 154 ? 6.453 -36.25 -18.719 1 96.81 154 PRO A C 1
ATOM 1145 O O . PRO A 1 154 ? 6.09 -37.344 -18.328 1 96.81 154 PRO A O 1
ATOM 1148 N N . LYS A 1 155 ? 7.691 -35.906 -19.047 1 97.56 155 LYS A N 1
ATOM 1149 C CA . LYS A 1 155 ? 8.789 -36.719 -18.516 1 97.56 155 LYS A CA 1
ATOM 1150 C C . LYS A 1 155 ? 8.969 -36.469 -17.016 1 97.56 155 LYS A C 1
ATOM 1152 O O . LYS A 1 155 ? 8.617 -35.406 -16.5 1 97.56 155 LYS A O 1
ATOM 1157 N N . VAL A 1 156 ? 9.453 -37.531 -16.344 1 98.44 156 VAL A N 1
ATOM 1158 C CA . VAL A 1 156 ? 9.664 -37.375 -14.906 1 98.44 156 VAL A CA 1
ATOM 1159 C C . VAL A 1 156 ? 11.156 -37.406 -14.594 1 98.44 156 VAL A C 1
ATOM 1161 O O . VAL A 1 156 ? 11.852 -38.375 -14.914 1 98.44 156 VAL A O 1
ATOM 1164 N N . VAL A 1 157 ? 11.648 -36.344 -14.047 1 98.69 157 VAL A N 1
ATOM 1165 C CA . VAL A 1 157 ? 13.039 -36.25 -13.625 1 98.69 157 VAL A CA 1
ATOM 1166 C C . VAL A 1 157 ? 13.141 -36.469 -12.117 1 98.69 157 VAL A C 1
ATOM 1168 O O . VAL A 1 157 ? 12.469 -35.781 -11.336 1 98.69 157 VAL A O 1
ATOM 1171 N N . LYS A 1 158 ? 13.953 -37.438 -11.734 1 98.62 158 LYS A N 1
ATOM 1172 C CA . LYS A 1 158 ? 14.234 -37.656 -10.32 1 98.62 158 LYS A CA 1
ATOM 1173 C C . LYS A 1 158 ? 15.336 -36.719 -9.82 1 98.62 158 LYS A C 1
ATOM 1175 O O . LYS A 1 158 ? 16.453 -36.719 -10.352 1 98.62 158 LYS A O 1
ATOM 1180 N N . ILE A 1 159 ? 15.039 -35.844 -8.906 1 98.81 159 ILE A N 1
ATOM 1181 C CA . ILE A 1 159 ? 16.078 -35.125 -8.18 1 98.81 159 ILE A CA 1
ATOM 1182 C C . ILE A 1 159 ? 16.469 -35.906 -6.922 1 98.81 159 ILE A C 1
ATOM 1184 O O . ILE A 1 159 ? 15.727 -35.906 -5.938 1 98.81 159 ILE A O 1
ATOM 1188 N N . GLU A 1 160 ? 17.609 -36.5 -7.004 1 98.56 160 GLU A N 1
ATOM 1189 C CA . GLU A 1 160 ? 18.094 -37.281 -5.871 1 98.56 160 GLU A CA 1
ATOM 1190 C C . GLU A 1 160 ? 18.828 -36.406 -4.863 1 98.56 160 GLU A C 1
ATOM 1192 O O . GLU A 1 160 ? 19.922 -35.906 -5.137 1 98.56 160 GLU A O 1
ATOM 1197 N N . LEU A 1 161 ? 18.188 -36.156 -3.711 1 98.75 161 LEU A N 1
ATOM 1198 C CA . LEU A 1 161 ? 18.812 -35.375 -2.641 1 98.75 161 LEU A CA 1
ATOM 1199 C C . LEU A 1 161 ? 19.578 -36.281 -1.688 1 98.75 161 LEU A C 1
ATOM 1201 O O . LEU A 1 161 ? 19.016 -37.219 -1.144 1 98.75 161 LEU A O 1
ATOM 1205 N N . THR A 1 162 ? 20.812 -35.969 -1.529 1 98.5 162 THR A N 1
ATOM 1206 C CA . THR A 1 162 ? 21.641 -36.719 -0.583 1 98.5 162 THR A CA 1
ATOM 1207 C C . THR A 1 162 ? 22.141 -35.812 0.533 1 98.5 162 THR A C 1
ATOM 1209 O O . THR A 1 162 ? 22.172 -34.594 0.377 1 98.5 162 THR A O 1
ATOM 1212 N N . GLY A 1 163 ? 22.438 -36.406 1.715 1 98.12 163 GLY A N 1
ATOM 1213 C CA . GLY A 1 163 ? 22.969 -35.656 2.836 1 98.12 163 GLY A CA 1
ATOM 1214 C C . GLY A 1 163 ? 21.906 -34.844 3.555 1 98.12 163 GLY A C 1
ATOM 1215 O O . GLY A 1 163 ? 20.734 -35.25 3.598 1 98.12 163 GLY A O 1
ATOM 1216 N N . LYS A 1 164 ? 22.375 -33.812 4.293 1 98 164 LYS A N 1
ATOM 1217 C CA . LYS A 1 164 ? 21.5 -32.906 5.031 1 98 164 LYS A CA 1
ATOM 1218 C C . LYS A 1 164 ? 22.031 -31.469 4.965 1 98 164 LYS A C 1
ATOM 1220 O O . LYS A 1 164 ? 23.234 -31.25 4.812 1 98 164 LYS A O 1
ATOM 1225 N N . LEU A 1 165 ? 21.141 -30.5 5.043 1 97.44 165 LEU A N 1
ATOM 1226 C CA . LEU A 1 165 ? 21.516 -29.094 4.949 1 97.44 165 LEU A CA 1
ATOM 1227 C C . LEU A 1 165 ? 22.406 -28.688 6.121 1 97.44 165 LEU A C 1
ATOM 1229 O O . LEU A 1 165 ? 22.141 -29.062 7.266 1 97.44 165 LEU A O 1
ATOM 1233 N N . ASN A 1 166 ? 23.469 -27.953 5.867 1 95.44 166 ASN A N 1
ATOM 1234 C CA . ASN A 1 166 ? 24.328 -27.375 6.895 1 95.44 166 ASN A CA 1
ATOM 1235 C C . ASN A 1 166 ? 23.672 -26.172 7.566 1 95.44 166 ASN A C 1
ATOM 1237 O O . ASN A 1 166 ? 22.641 -25.672 7.102 1 95.44 166 ASN A O 1
ATOM 1241 N N . LYS A 1 167 ? 24.312 -25.781 8.695 1 94.5 167 LYS A N 1
ATOM 1242 C CA . LYS A 1 167 ? 23.828 -24.578 9.383 1 94.5 167 LYS A CA 1
ATOM 1243 C C . LYS A 1 167 ? 23.812 -23.375 8.445 1 94.5 167 LYS A C 1
ATOM 1245 O O . LYS A 1 167 ? 24.75 -23.188 7.66 1 94.5 167 LYS A O 1
ATOM 1250 N N . MET A 1 168 ? 22.75 -22.562 8.5 1 96.81 168 MET A N 1
ATOM 1251 C CA . MET A 1 168 ? 22.594 -21.312 7.758 1 96.81 168 MET A CA 1
ATOM 1252 C C . MET A 1 168 ? 22.422 -21.578 6.27 1 96.81 168 MET A C 1
ATOM 1254 O O . MET A 1 168 ? 22.516 -20.672 5.453 1 96.81 168 MET A O 1
ATOM 1258 N N . VAL A 1 169 ? 22.312 -22.859 5.863 1 97.44 169 VAL A N 1
ATOM 1259 C CA . VAL A 1 169 ? 21.922 -23.234 4.512 1 97.44 169 VAL A CA 1
ATOM 1260 C C . VAL A 1 169 ? 20.453 -23.672 4.504 1 97.44 169 VAL A C 1
ATOM 1262 O O . VAL A 1 169 ? 20 -24.375 5.414 1 97.44 169 VAL A O 1
ATOM 1265 N N . SER A 1 170 ? 19.672 -23.156 3.531 1 97.12 170 SER A N 1
ATOM 1266 C CA . SER A 1 170 ? 18.219 -23.328 3.584 1 97.12 170 SER A CA 1
ATOM 1267 C C . SER A 1 170 ? 17.719 -24.062 2.354 1 97.12 170 SER A C 1
ATOM 1269 O O . SER A 1 170 ? 18.469 -24.344 1.425 1 97.12 170 SER A O 1
ATOM 1271 N N . ALA A 1 171 ? 16.391 -24.391 2.383 1 98.25 171 ALA A N 1
ATOM 1272 C CA . ALA A 1 171 ? 15.719 -25.016 1.24 1 98.25 171 ALA A CA 1
ATOM 1273 C C . ALA A 1 171 ? 15.781 -24.109 0.014 1 98.25 171 ALA A C 1
ATOM 1275 O O . ALA A 1 171 ? 15.82 -24.578 -1.121 1 98.25 171 ALA A O 1
ATOM 1276 N N . LYS A 1 172 ? 15.805 -22.75 0.262 1 98.69 172 LYS A N 1
ATOM 1277 C CA . LYS A 1 172 ? 15.984 -21.812 -0.838 1 98.69 172 LYS A CA 1
ATOM 1278 C C . LYS A 1 172 ? 17.266 -22.109 -1.615 1 98.69 172 LYS A C 1
ATOM 1280 O O . LYS A 1 172 ? 17.281 -22.047 -2.846 1 98.69 172 LYS A O 1
ATOM 1285 N N . ASP A 1 173 ? 18.312 -22.5 -0.917 1 98.81 173 ASP A N 1
ATOM 1286 C CA . ASP A 1 173 ? 19.594 -22.781 -1.551 1 98.81 173 ASP A CA 1
ATOM 1287 C C . ASP A 1 173 ? 19.516 -24.078 -2.363 1 98.81 173 ASP A C 1
ATOM 1289 O O . ASP A 1 173 ? 20.203 -24.219 -3.375 1 98.81 173 ASP A O 1
ATOM 1293 N N . VAL A 1 174 ? 18.688 -25.016 -1.976 1 98.88 174 VAL A N 1
ATOM 1294 C CA . VAL A 1 174 ? 18.5 -26.25 -2.725 1 98.88 174 VAL A CA 1
ATOM 1295 C C . VAL A 1 174 ? 17.922 -25.953 -4.102 1 98.88 174 VAL A C 1
ATOM 1297 O O . VAL A 1 174 ? 18.453 -26.391 -5.121 1 98.88 174 VAL A O 1
ATOM 1300 N N . ILE A 1 175 ? 16.828 -25.188 -4.117 1 98.88 175 ILE A N 1
ATOM 1301 C CA . ILE A 1 175 ? 16.141 -24.938 -5.379 1 98.88 175 ILE A CA 1
ATOM 1302 C C . ILE A 1 175 ? 16.984 -24 -6.238 1 98.88 175 ILE A C 1
ATOM 1304 O O . ILE A 1 175 ? 16.984 -24.109 -7.465 1 98.88 175 ILE A O 1
ATOM 1308 N N . LEU A 1 176 ? 17.703 -23.031 -5.598 1 98.81 176 LEU A N 1
ATOM 1309 C CA . LEU A 1 176 ? 18.625 -22.203 -6.371 1 98.81 176 LEU A CA 1
ATOM 1310 C C . LEU A 1 176 ? 19.703 -23.062 -7.031 1 98.81 176 LEU A C 1
ATOM 1312 O O . LEU A 1 176 ? 20.094 -22.797 -8.172 1 98.81 176 LEU A O 1
ATOM 1316 N N . GLU A 1 177 ? 20.188 -24.078 -6.367 1 98.75 177 GLU A N 1
ATOM 1317 C CA . GLU A 1 177 ? 21.172 -24.984 -6.957 1 98.75 177 GLU A CA 1
ATOM 1318 C C . GLU A 1 177 ? 20.562 -25.75 -8.141 1 98.75 177 GLU A C 1
ATOM 1320 O O . GLU A 1 177 ? 21.219 -25.922 -9.164 1 98.75 177 GLU A O 1
ATOM 1325 N N . VAL A 1 178 ? 19.344 -26.219 -7.961 1 98.69 178 VAL A N 1
ATOM 1326 C CA . VAL A 1 178 ? 18.672 -26.891 -9.055 1 98.69 178 VAL A CA 1
ATOM 1327 C C . VAL A 1 178 ? 18.547 -25.953 -10.258 1 98.69 178 VAL A C 1
ATOM 1329 O O . VAL A 1 178 ? 18.766 -26.359 -11.398 1 98.69 178 VAL A O 1
ATOM 1332 N N . LEU A 1 179 ? 18.188 -24.703 -10.008 1 98.5 179 LEU A N 1
ATOM 1333 C CA . LEU A 1 179 ? 18.062 -23.703 -11.062 1 98.5 179 LEU A CA 1
ATOM 1334 C C . LEU A 1 179 ? 19.406 -23.406 -11.703 1 98.5 179 LEU A C 1
ATOM 1336 O O . LEU A 1 179 ? 19.484 -23.125 -12.898 1 98.5 179 LEU A O 1
ATOM 1340 N N . ARG A 1 180 ? 20.438 -23.438 -10.867 1 98 180 ARG A N 1
ATOM 1341 C CA . ARG A 1 180 ? 21.766 -23.234 -11.406 1 98 180 ARG A CA 1
ATOM 1342 C C . ARG A 1 180 ? 22.141 -24.328 -12.398 1 98 180 ARG A C 1
ATOM 1344 O O . ARG A 1 180 ? 22.734 -24.062 -13.445 1 98 180 ARG A O 1
ATOM 1351 N N . VAL A 1 181 ? 21.719 -25.531 -12.164 1 97.75 181 VAL A N 1
ATOM 1352 C CA . VAL A 1 181 ? 22.109 -26.719 -12.938 1 97.75 181 VAL A CA 1
ATOM 1353 C C . VAL A 1 181 ? 21.203 -26.828 -14.164 1 97.75 181 VAL A C 1
ATOM 1355 O O . VAL A 1 181 ? 21.688 -27.125 -15.266 1 97.75 181 VAL A O 1
ATOM 1358 N N . LEU A 1 182 ? 19.922 -26.578 -13.969 1 97.31 182 LEU A N 1
ATOM 1359 C CA . LEU A 1 182 ? 18.969 -26.938 -15.016 1 97.31 182 LEU A CA 1
ATOM 1360 C C . LEU A 1 182 ? 18.469 -25.688 -15.734 1 97.31 182 LEU A C 1
ATOM 1362 O O . LEU A 1 182 ? 17.875 -25.781 -16.812 1 97.31 182 LEU A O 1
ATOM 1366 N N . THR A 1 183 ? 18.641 -24.5 -15.117 1 95.25 183 THR A N 1
ATOM 1367 C CA . THR A 1 183 ? 18.281 -23.203 -15.672 1 95.25 183 THR A CA 1
ATOM 1368 C C . THR A 1 183 ? 16.75 -23.078 -15.789 1 95.25 183 THR A C 1
ATOM 1370 O O . THR A 1 183 ? 16.016 -23.984 -15.383 1 95.25 183 THR A O 1
ATOM 1373 N N . VAL A 1 184 ? 16.25 -22.016 -16.359 1 92.31 184 VAL A N 1
ATOM 1374 C CA . VAL A 1 184 ? 14.836 -21.703 -16.469 1 92.31 184 VAL A CA 1
ATOM 1375 C C . VAL A 1 184 ? 14.211 -22.516 -17.609 1 92.31 184 VAL A C 1
ATOM 1377 O O . VAL A 1 184 ? 12.984 -22.562 -17.75 1 92.31 184 VAL A O 1
ATOM 1380 N N . LYS A 1 185 ? 14.938 -23.266 -18.375 1 89.38 185 LYS A N 1
ATOM 1381 C CA . LYS A 1 185 ? 14.43 -24.047 -19.5 1 89.38 185 LYS A CA 1
ATOM 1382 C C . LYS A 1 185 ? 14.516 -25.547 -19.203 1 89.38 185 LYS A C 1
ATOM 1384 O O . LYS A 1 185 ? 14 -26.359 -19.969 1 89.38 185 LYS A O 1
ATOM 1389 N N . GLY A 1 186 ? 15.086 -25.859 -18.094 1 91.12 186 GLY A N 1
ATOM 1390 C CA . GLY A 1 186 ? 15.406 -27.25 -17.812 1 91.12 186 GLY A CA 1
ATOM 1391 C C . GLY A 1 186 ? 14.188 -28.109 -17.531 1 91.12 186 GLY A C 1
ATOM 1392 O O . GLY A 1 186 ? 14.242 -29.328 -17.625 1 91.12 186 GLY A O 1
ATOM 1393 N N . GLY A 1 187 ? 13.07 -27.484 -17.234 1 93.62 187 GLY A N 1
ATOM 1394 C CA . GLY A 1 187 ? 11.906 -28.234 -16.797 1 93.62 187 GLY A CA 1
ATOM 1395 C C . GLY A 1 187 ? 10.812 -28.297 -17.859 1 93.62 187 GLY A C 1
ATOM 1396 O O . GLY A 1 187 ? 9.734 -28.828 -17.609 1 93.62 187 GLY A O 1
ATOM 1397 N N . VAL A 1 188 ? 11.055 -27.75 -19.031 1 89.69 188 VAL A N 1
ATOM 1398 C CA . VAL A 1 188 ? 10.031 -27.734 -20.078 1 89.69 188 VAL A CA 1
ATOM 1399 C C . VAL A 1 188 ? 9.609 -29.156 -20.406 1 89.69 188 VAL A C 1
ATOM 1401 O O . VAL A 1 188 ? 10.445 -30 -20.75 1 89.69 188 VAL A O 1
ATOM 1404 N N . GLY A 1 189 ? 8.289 -29.438 -20.281 1 92.25 189 GLY A N 1
ATOM 1405 C CA . GLY A 1 189 ? 7.742 -30.75 -20.594 1 92.25 189 GLY A CA 1
ATOM 1406 C C . GLY A 1 189 ? 8.031 -31.781 -19.531 1 92.25 189 GLY A C 1
ATOM 1407 O O . GLY A 1 189 ? 7.871 -32.969 -19.75 1 92.25 189 GLY A O 1
ATOM 1408 N N . LYS A 1 190 ? 8.492 -31.328 -18.375 1 97.44 190 LYS A N 1
ATOM 1409 C CA . LYS A 1 190 ? 8.953 -32.281 -17.359 1 97.44 190 LYS A CA 1
ATOM 1410 C C . LYS A 1 190 ? 8.273 -32.031 -16.016 1 97.44 190 LYS A C 1
ATOM 1412 O O . LYS A 1 190 ? 7.734 -30.938 -15.789 1 97.44 190 LYS A O 1
ATOM 1417 N N . VAL A 1 191 ? 8.219 -33 -15.188 1 98.5 191 VAL A N 1
ATOM 1418 C CA . VAL A 1 191 ? 7.898 -32.906 -13.766 1 98.5 191 VAL A CA 1
ATOM 1419 C C . VAL A 1 191 ? 9.102 -33.375 -12.945 1 98.5 191 VAL A C 1
ATOM 1421 O O . VAL A 1 191 ? 9.805 -34.312 -13.32 1 98.5 191 VAL A O 1
ATOM 1424 N N . PHE A 1 192 ? 9.391 -32.656 -11.883 1 98.81 192 PHE A N 1
ATOM 1425 C CA . PHE A 1 192 ? 10.5 -33 -11.008 1 98.81 192 PHE A CA 1
ATOM 1426 C C . PHE A 1 192 ? 10 -33.688 -9.75 1 98.81 192 PHE A C 1
ATOM 1428 O O . PHE A 1 192 ? 9.219 -33.125 -8.984 1 98.81 192 PHE A O 1
ATOM 1435 N N . GLU A 1 193 ? 10.375 -34.906 -9.562 1 98.88 193 GLU A N 1
ATOM 1436 C CA . GLU A 1 193 ? 10.086 -35.656 -8.344 1 98.88 193 GLU A CA 1
ATOM 1437 C C . GLU A 1 193 ? 11.312 -35.719 -7.434 1 98.88 193 GLU A C 1
ATOM 1439 O O . GLU A 1 193 ? 12.359 -36.25 -7.84 1 98.88 193 GLU A O 1
ATOM 1444 N N . TYR A 1 194 ? 11.18 -35.156 -6.266 1 98.88 194 TYR A N 1
ATOM 1445 C CA . TYR A 1 194 ? 12.289 -35.156 -5.316 1 98.88 194 TYR A CA 1
ATOM 1446 C C . TYR A 1 194 ? 12.305 -36.438 -4.5 1 98.88 194 TYR A C 1
ATOM 1448 O O . TYR A 1 194 ? 11.266 -36.906 -4.023 1 98.88 194 TYR A O 1
ATOM 1456 N N . ALA A 1 195 ? 13.453 -37 -4.422 1 97.88 195 ALA A N 1
ATOM 1457 C CA . ALA A 1 195 ? 13.672 -38.281 -3.744 1 97.88 195 ALA A CA 1
ATOM 1458 C C . ALA A 1 195 ? 15.055 -38.344 -3.094 1 97.88 195 ALA A C 1
ATOM 1460 O O . ALA A 1 195 ? 15.789 -37.344 -3.113 1 97.88 195 ALA A O 1
ATOM 1461 N N . GLY A 1 196 ? 15.375 -39.5 -2.482 1 96.94 196 GLY A N 1
ATOM 1462 C CA . GLY A 1 196 ? 16.656 -39.688 -1.82 1 96.94 196 GLY A CA 1
ATOM 1463 C C . GLY A 1 196 ? 16.594 -39.469 -0.317 1 96.94 196 GLY A C 1
ATOM 1464 O O . GLY A 1 196 ? 15.578 -39 0.205 1 96.94 196 GLY A O 1
ATOM 1465 N N . GLU A 1 197 ? 17.688 -39.781 0.365 1 97.06 197 GLU A N 1
ATOM 1466 C CA . GLU A 1 197 ? 17.719 -39.781 1.824 1 97.06 197 GLU A CA 1
ATOM 1467 C C . GLU A 1 197 ? 17.594 -38.375 2.383 1 97.06 197 GLU A C 1
ATOM 1469 O O . GLU A 1 197 ? 17.109 -38.156 3.494 1 97.06 197 GLU A O 1
ATOM 1474 N N . GLY A 1 198 ? 18 -37.375 1.586 1 98.12 198 GLY A N 1
ATOM 1475 C CA . GLY A 1 198 ? 17.938 -36 2.027 1 98.12 198 GLY A CA 1
ATOM 1476 C C . GLY A 1 198 ? 16.516 -35.5 2.223 1 98.12 198 GLY A C 1
ATOM 1477 O O . GLY A 1 198 ? 16.281 -34.531 2.955 1 98.12 198 GLY A O 1
ATOM 1478 N N . VAL A 1 199 ? 15.508 -36.156 1.614 1 98.25 199 VAL A N 1
ATOM 1479 C CA . VAL A 1 199 ? 14.117 -35.75 1.643 1 98.25 199 VAL A CA 1
ATOM 1480 C C . VAL A 1 199 ? 13.594 -35.781 3.076 1 98.25 199 VAL A C 1
ATOM 1482 O O . VAL A 1 199 ? 12.836 -34.906 3.494 1 98.25 199 VAL A O 1
ATOM 1485 N N . LYS A 1 200 ? 14.039 -36.719 3.857 1 97.19 200 LYS A N 1
ATOM 1486 C CA . LYS A 1 200 ? 13.547 -36.938 5.215 1 97.19 200 LYS A CA 1
ATOM 1487 C C . LYS A 1 200 ? 14.023 -35.812 6.148 1 97.19 200 LYS A C 1
ATOM 1489 O O . LYS A 1 200 ? 13.477 -35.656 7.234 1 97.19 200 LYS A O 1
ATOM 1494 N N . THR A 1 201 ? 15.031 -35.125 5.723 1 97.38 201 THR A N 1
ATOM 1495 C CA . THR A 1 201 ? 15.602 -34.094 6.57 1 97.38 201 THR A CA 1
ATOM 1496 C C . THR A 1 201 ? 14.898 -32.75 6.332 1 97.38 201 THR A C 1
ATOM 1498 O O . THR A 1 201 ? 15.141 -31.781 7.051 1 97.38 201 THR A O 1
ATOM 1501 N N . LEU A 1 202 ? 13.984 -32.656 5.391 1 98.12 202 LEU A N 1
ATOM 1502 C CA . LEU A 1 202 ? 13.336 -31.406 5.023 1 98.12 202 LEU A CA 1
ATOM 1503 C C . LEU A 1 202 ? 11.906 -31.359 5.566 1 98.12 202 LEU A C 1
ATOM 1505 O O . LEU A 1 202 ? 11.148 -32.312 5.422 1 98.12 202 LEU A O 1
ATOM 1509 N N . SER A 1 203 ? 11.578 -30.266 6.242 1 97.19 203 SER A N 1
ATOM 1510 C CA . SER A 1 203 ? 10.211 -30.047 6.699 1 97.19 203 SER A CA 1
ATOM 1511 C C . SER A 1 203 ? 9.281 -29.719 5.531 1 97.19 203 SER A C 1
ATOM 1513 O O . SER A 1 203 ? 9.75 -29.453 4.418 1 97.19 203 SER A O 1
ATOM 1515 N N . VAL A 1 204 ? 7.969 -29.734 5.77 1 98.06 204 VAL A N 1
ATOM 1516 C CA . VAL A 1 204 ? 6.988 -29.438 4.73 1 98.06 204 VAL A CA 1
ATOM 1517 C C . VAL A 1 204 ? 7.188 -28 4.223 1 98.06 204 VAL A C 1
ATOM 1519 O O . VAL A 1 204 ? 7.199 -27.766 3.014 1 98.06 204 VAL A O 1
ATOM 1522 N N . PRO A 1 205 ? 7.375 -27 5.133 1 97.81 205 PRO A N 1
ATOM 1523 C CA . PRO A 1 205 ? 7.637 -25.656 4.617 1 97.81 205 PRO A CA 1
ATOM 1524 C C . PRO A 1 205 ? 8.875 -25.594 3.725 1 97.81 205 PRO A C 1
ATOM 1526 O O . PRO A 1 205 ? 8.875 -24.891 2.715 1 97.81 205 PRO A O 1
ATOM 1529 N N . GLU A 1 206 ? 9.922 -26.328 4.047 1 98.31 206 GLU A N 1
ATOM 1530 C CA . GLU A 1 206 ? 11.125 -26.375 3.225 1 98.31 206 GLU A CA 1
ATOM 1531 C C . GLU A 1 206 ? 10.852 -27.016 1.874 1 98.31 206 GLU A C 1
ATOM 1533 O O . GLU A 1 206 ? 11.281 -26.516 0.835 1 98.31 206 GLU A O 1
ATOM 1538 N N . ARG A 1 207 ? 10.125 -28.141 1.889 1 98.88 207 ARG A N 1
ATOM 1539 C CA . ARG A 1 207 ? 9.742 -28.812 0.654 1 98.88 207 ARG A CA 1
ATOM 1540 C C . ARG A 1 207 ? 8.891 -27.906 -0.226 1 98.88 207 ARG A C 1
ATOM 1542 O O . ARG A 1 207 ? 9.062 -27.875 -1.446 1 98.88 207 ARG A O 1
ATOM 1549 N N . ALA A 1 208 ? 7.977 -27.156 0.438 1 98.75 208 ALA A N 1
ATOM 1550 C CA . ALA A 1 208 ? 7.098 -26.234 -0.277 1 98.75 208 ALA A CA 1
ATOM 1551 C C . ALA A 1 208 ? 7.898 -25.125 -0.953 1 98.75 208 ALA A C 1
ATOM 1553 O O . ALA A 1 208 ? 7.566 -24.703 -2.061 1 98.75 208 ALA A O 1
ATOM 1554 N N . THR A 1 209 ? 8.961 -24.641 -0.298 1 98.75 209 THR A N 1
ATOM 1555 C CA . THR A 1 209 ? 9.852 -23.641 -0.889 1 98.75 209 THR A CA 1
ATOM 1556 C C . THR A 1 209 ? 10.453 -24.156 -2.189 1 98.75 209 THR A C 1
ATOM 1558 O O . THR A 1 209 ? 10.469 -23.453 -3.197 1 98.75 209 THR A O 1
ATOM 1561 N N . ILE A 1 210 ? 10.867 -25.406 -2.164 1 98.88 210 ILE A N 1
ATOM 1562 C CA . ILE A 1 210 ? 11.531 -26.031 -3.307 1 98.88 210 ILE A CA 1
ATOM 1563 C C . ILE A 1 210 ? 10.523 -26.219 -4.441 1 98.88 210 ILE A C 1
ATOM 1565 O O . ILE A 1 210 ? 10.789 -25.828 -5.582 1 98.88 210 ILE A O 1
ATOM 1569 N N . THR A 1 211 ? 9.336 -26.75 -4.098 1 98.81 211 THR A N 1
ATOM 1570 C CA . THR A 1 211 ? 8.344 -27 -5.137 1 98.81 211 THR A CA 1
ATOM 1571 C C . THR A 1 211 ? 7.781 -25.688 -5.676 1 98.81 211 THR A C 1
ATOM 1573 O O . THR A 1 211 ? 7.449 -25.578 -6.859 1 98.81 211 THR A O 1
ATOM 1576 N N . ASN A 1 212 ? 7.648 -24.641 -4.84 1 98.56 212 ASN A N 1
ATOM 1577 C CA . ASN A 1 212 ? 7.199 -23.328 -5.273 1 98.56 212 ASN A CA 1
ATOM 1578 C C . ASN A 1 212 ? 8.062 -22.781 -6.414 1 98.56 212 ASN A C 1
ATOM 1580 O O . ASN A 1 212 ? 7.551 -22.438 -7.48 1 98.56 212 ASN A O 1
ATOM 1584 N N . MET A 1 213 ? 9.375 -22.859 -6.246 1 98.19 213 MET A N 1
ATOM 1585 C CA . MET A 1 213 ? 10.297 -22.25 -7.207 1 98.19 213 MET A CA 1
ATOM 1586 C C . MET A 1 213 ? 10.578 -23.203 -8.359 1 98.19 213 MET A C 1
ATOM 1588 O O . MET A 1 213 ? 11.25 -22.844 -9.328 1 98.19 213 MET A O 1
ATOM 1592 N N . GLY A 1 214 ? 10.047 -24.453 -8.266 1 97.44 214 GLY A N 1
ATOM 1593 C CA . GLY A 1 214 ? 10.109 -25.312 -9.43 1 97.44 214 GLY A CA 1
ATOM 1594 C C . GLY A 1 214 ? 9.484 -24.703 -10.672 1 97.44 214 GLY A C 1
ATOM 1595 O O . GLY A 1 214 ? 9.867 -25.031 -11.797 1 97.44 214 GLY A O 1
ATOM 1596 N N . ALA A 1 215 ? 8.531 -23.828 -10.398 1 95.94 215 ALA A N 1
ATOM 1597 C CA . ALA A 1 215 ? 7.883 -23.109 -11.492 1 95.94 215 ALA A CA 1
ATOM 1598 C C . ALA A 1 215 ? 8.906 -22.344 -12.336 1 95.94 215 ALA A C 1
ATOM 1600 O O . ALA A 1 215 ? 8.734 -22.203 -13.547 1 95.94 215 ALA A O 1
ATOM 1601 N N . GLU A 1 216 ? 10.008 -21.906 -11.711 1 96.19 216 GLU A N 1
ATOM 1602 C CA . GLU A 1 216 ? 11 -21.094 -12.406 1 96.19 216 GLU A CA 1
ATOM 1603 C C . GLU A 1 216 ? 11.844 -21.938 -13.352 1 96.19 216 GLU A C 1
ATOM 1605 O O . GLU A 1 216 ? 12.547 -21.406 -14.219 1 96.19 216 GLU A O 1
ATOM 1610 N N . LEU A 1 217 ? 11.781 -23.266 -13.242 1 95.62 217 LEU A N 1
ATOM 1611 C CA . LEU A 1 217 ? 12.469 -24.172 -14.156 1 95.62 217 LEU A CA 1
ATOM 1612 C C . LEU A 1 217 ? 11.68 -24.344 -15.453 1 95.62 217 LEU A C 1
ATOM 1614 O O . LEU A 1 217 ? 12.164 -24.969 -16.406 1 95.62 217 LEU A O 1
ATOM 1618 N N . GLY A 1 218 ? 10.453 -23.781 -15.461 1 91.94 218 GLY A N 1
ATOM 1619 C CA . GLY A 1 218 ? 9.547 -24.047 -16.578 1 91.94 218 GLY A CA 1
ATOM 1620 C C . GLY A 1 218 ? 8.891 -25.406 -16.484 1 91.94 218 GLY A C 1
ATOM 1621 O O . GLY A 1 218 ? 8.312 -25.891 -17.469 1 91.94 218 GLY A O 1
ATOM 1622 N N . ALA A 1 219 ? 8.953 -26.031 -15.375 1 95.44 219 ALA A N 1
ATOM 1623 C CA . ALA A 1 219 ? 8.445 -27.375 -15.172 1 95.44 219 ALA A CA 1
ATOM 1624 C C . ALA A 1 219 ? 6.918 -27.391 -15.117 1 95.44 219 ALA A C 1
ATOM 1626 O O . ALA A 1 219 ? 6.301 -26.391 -14.75 1 95.44 219 ALA A O 1
ATOM 1627 N N . THR A 1 220 ? 6.34 -28.516 -15.539 1 96.12 220 THR A N 1
ATOM 1628 C CA . THR A 1 220 ? 4.914 -28.703 -15.305 1 96.12 220 THR A CA 1
ATOM 1629 C C . THR A 1 220 ? 4.59 -28.594 -13.82 1 96.12 220 THR A C 1
ATOM 1631 O O . THR A 1 220 ? 3.643 -27.906 -13.43 1 96.12 220 THR A O 1
ATOM 1634 N N . THR A 1 221 ? 5.395 -29.297 -13.047 1 98 221 THR A N 1
ATOM 1635 C CA . THR A 1 221 ? 5.281 -29.188 -11.602 1 98 221 THR A CA 1
ATOM 1636 C C . THR A 1 221 ? 6.422 -29.922 -10.906 1 98 221 THR A C 1
ATOM 1638 O O . THR A 1 221 ? 7.328 -30.438 -11.57 1 98 221 THR A O 1
ATOM 1641 N N . SER A 1 222 ? 6.477 -29.828 -9.57 1 98.75 222 SER A N 1
ATOM 1642 C CA . SER A 1 222 ? 7.383 -30.547 -8.672 1 98.75 222 SER A CA 1
ATOM 1643 C C . SER A 1 222 ? 6.617 -31.234 -7.547 1 98.75 222 SER A C 1
ATOM 1645 O O . SER A 1 222 ? 5.551 -30.766 -7.141 1 98.75 222 SER A O 1
ATOM 1647 N N . ILE A 1 223 ? 7.223 -32.344 -7.086 1 98.88 223 ILE A N 1
ATOM 1648 C CA . ILE A 1 223 ? 6.449 -33.062 -6.094 1 98.88 223 ILE A CA 1
ATOM 1649 C C . ILE A 1 223 ? 7.395 -33.812 -5.141 1 98.88 223 ILE A C 1
ATOM 1651 O O . ILE A 1 223 ? 8.445 -34.281 -5.555 1 98.88 223 ILE A O 1
ATOM 1655 N N . PHE A 1 224 ? 7.117 -33.781 -3.873 1 98.88 224 PHE A N 1
ATOM 1656 C CA . PHE A 1 224 ? 7.742 -34.594 -2.824 1 98.88 224 PHE A CA 1
ATOM 1657 C C . PHE A 1 224 ? 6.836 -35.719 -2.396 1 98.88 224 PHE A C 1
ATOM 1659 O O . PHE A 1 224 ? 5.633 -35.719 -2.666 1 98.88 224 PHE A O 1
ATOM 1666 N N . PRO A 1 225 ? 7.371 -36.75 -1.806 1 98.69 225 PRO A N 1
ATOM 1667 C CA . PRO A 1 225 ? 6.496 -37.781 -1.237 1 98.69 225 PRO A CA 1
ATOM 1668 C C . PRO A 1 225 ? 5.742 -37.312 -0.001 1 98.69 225 PRO A C 1
ATOM 1670 O O . PRO A 1 225 ? 6.086 -36.25 0.567 1 98.69 225 PRO A O 1
ATOM 1673 N N . SER A 1 226 ? 4.645 -37.906 0.281 1 98.75 226 SER A N 1
ATOM 1674 C CA . SER A 1 226 ? 3.969 -37.75 1.563 1 98.75 226 SER A CA 1
ATOM 1675 C C . SER A 1 226 ? 4.426 -38.812 2.564 1 98.75 226 SER A C 1
ATOM 1677 O O . SER A 1 226 ? 4.039 -39.969 2.465 1 98.75 226 SER A O 1
ATOM 1679 N N . ASP A 1 227 ? 5.27 -38.438 3.486 1 98.25 227 ASP A N 1
ATOM 1680 C CA . ASP A 1 227 ? 5.906 -39.344 4.434 1 98.25 227 ASP A CA 1
ATOM 1681 C C . ASP A 1 227 ? 5.715 -38.875 5.871 1 98.25 227 ASP A C 1
ATOM 1683 O O . ASP A 1 227 ? 4.723 -38.219 6.184 1 98.25 227 ASP A O 1
ATOM 1687 N N . GLU A 1 228 ? 6.609 -39.219 6.789 1 97.44 228 GLU A N 1
ATOM 1688 C CA . GLU A 1 228 ? 6.492 -38.875 8.211 1 97.44 228 GLU A CA 1
ATOM 1689 C C . GLU A 1 228 ? 6.531 -37.375 8.438 1 97.44 228 GLU A C 1
ATOM 1691 O O . GLU A 1 228 ? 5.875 -36.875 9.352 1 97.44 228 GLU A O 1
ATOM 1696 N N . ARG A 1 229 ? 7.316 -36.719 7.641 1 97 229 ARG A N 1
ATOM 1697 C CA . ARG A 1 229 ? 7.383 -35.281 7.766 1 97 229 ARG A CA 1
ATOM 1698 C C . ARG A 1 229 ? 6.043 -34.625 7.422 1 97 229 ARG A C 1
ATOM 1700 O O . ARG A 1 229 ? 5.609 -33.688 8.094 1 97 229 ARG A O 1
ATOM 1707 N N . THR A 1 230 ? 5.406 -35.125 6.344 1 98.25 230 THR A N 1
ATOM 1708 C CA . THR A 1 230 ? 4.09 -34.625 5.977 1 98.25 230 THR A CA 1
ATOM 1709 C C . THR A 1 230 ? 3.057 -34.969 7.047 1 98.25 230 THR A C 1
ATOM 1711 O O . THR A 1 230 ? 2.18 -34.156 7.355 1 98.25 230 THR A O 1
ATOM 1714 N N . LEU A 1 231 ? 3.197 -36.156 7.602 1 98.19 231 LEU A N 1
ATOM 1715 C CA . LEU A 1 231 ? 2.291 -36.562 8.672 1 98.19 231 LEU A CA 1
ATOM 1716 C C . LEU A 1 231 ? 2.396 -35.594 9.859 1 98.19 231 LEU A C 1
ATOM 1718 O O . LEU A 1 231 ? 1.379 -35.188 10.414 1 98.19 231 LEU A O 1
ATOM 1722 N N . GLU A 1 232 ? 3.617 -35.344 10.258 1 97.31 232 GLU A N 1
ATOM 1723 C CA . GLU A 1 232 ? 3.848 -34.406 11.352 1 97.31 232 GLU A CA 1
ATOM 1724 C C . GLU A 1 232 ? 3.18 -33.062 11.086 1 97.31 232 GLU A C 1
ATOM 1726 O O . GLU A 1 232 ? 2.557 -32.469 11.977 1 97.31 232 GLU A O 1
ATOM 1731 N N . PHE A 1 233 ? 3.342 -32.625 9.922 1 97.75 233 PHE A N 1
ATOM 1732 C CA . PHE A 1 233 ? 2.773 -31.328 9.531 1 97.75 233 PHE A CA 1
ATOM 1733 C C . PHE A 1 233 ? 1.25 -31.375 9.57 1 97.75 233 PHE A C 1
ATOM 1735 O O . PHE A 1 233 ? 0.612 -30.484 10.125 1 97.75 233 PHE A O 1
ATOM 1742 N N . PHE A 1 234 ? 0.638 -32.375 9.016 1 98.44 234 PHE A N 1
ATOM 1743 C CA . PHE A 1 234 ? -0.814 -32.5 8.984 1 98.44 234 PHE A CA 1
ATOM 1744 C C . PHE A 1 234 ? -1.374 -32.625 10.398 1 98.44 234 PHE A C 1
ATOM 1746 O O . PHE A 1 234 ? -2.416 -32.062 10.719 1 98.44 234 PHE A O 1
ATOM 1753 N N . LYS A 1 235 ? -0.688 -33.406 11.211 1 98.19 235 LYS A N 1
ATOM 1754 C CA . LYS A 1 235 ? -1.111 -33.531 12.609 1 98.19 235 LYS A CA 1
ATOM 1755 C C . LYS A 1 235 ? -1.098 -32.156 13.305 1 98.19 235 LYS A C 1
ATOM 1757 O O . LYS A 1 235 ? -2.059 -31.797 13.984 1 98.19 235 LYS A O 1
ATOM 1762 N N . ALA A 1 236 ? -0.02 -31.438 13.07 1 98.06 236 ALA A N 1
ATOM 1763 C CA . ALA A 1 236 ? 0.122 -30.141 13.703 1 98.06 236 ALA A CA 1
ATOM 1764 C C . ALA A 1 236 ? -0.944 -29.172 13.203 1 98.06 236 ALA A C 1
ATOM 1766 O O . ALA A 1 236 ? -1.373 -28.266 13.938 1 98.06 236 ALA A O 1
ATOM 1767 N N . GLN A 1 237 ? -1.414 -29.359 11.977 1 98.06 237 GLN A N 1
ATOM 1768 C CA . GLN A 1 237 ? -2.412 -28.5 11.359 1 98.06 237 GLN A CA 1
ATOM 1769 C C . GLN A 1 237 ? -3.826 -29 11.656 1 98.06 237 GLN A C 1
ATOM 1771 O O . GLN A 1 237 ? -4.805 -28.422 11.164 1 98.06 237 GLN A O 1
ATOM 1776 N N . GLY A 1 238 ? -4 -30.062 12.438 1 97.75 238 GLY A N 1
ATOM 1777 C CA . GLY A 1 238 ? -5.305 -30.609 12.758 1 97.75 238 GLY A CA 1
ATOM 1778 C C . GLY A 1 238 ? -5.984 -31.266 11.57 1 97.75 238 GLY A C 1
ATOM 1779 O O . GLY A 1 238 ? -7.203 -31.172 11.422 1 97.75 238 GLY A O 1
ATOM 1780 N N . ARG A 1 239 ? -5.164 -31.859 10.688 1 98.06 239 ARG A N 1
ATOM 1781 C CA . ARG A 1 239 ? -5.684 -32.438 9.445 1 98.06 239 ARG A CA 1
ATOM 1782 C C . ARG A 1 239 ? -5.113 -33.812 9.195 1 98.06 239 ARG A C 1
ATOM 1784 O O . ARG A 1 239 ? -4.809 -34.188 8.055 1 98.06 239 ARG A O 1
ATOM 1791 N N . GLU A 1 240 ? -4.891 -34.531 10.211 1 97.62 240 GLU A N 1
ATOM 1792 C CA . GLU A 1 240 ? -4.34 -35.875 10.094 1 97.62 240 GLU A CA 1
ATOM 1793 C C . GLU A 1 240 ? -5.199 -36.75 9.18 1 97.62 240 GLU A C 1
ATOM 1795 O O . GLU A 1 240 ? -4.68 -37.594 8.461 1 97.62 240 GLU A O 1
ATOM 1800 N N . GLU A 1 241 ? -6.484 -36.531 9.117 1 97.69 241 GLU A N 1
ATOM 1801 C CA . GLU A 1 241 ? -7.422 -37.344 8.336 1 97.69 241 GLU A CA 1
ATOM 1802 C C . GLU A 1 241 ? -7.188 -37.156 6.84 1 97.69 241 GLU A C 1
ATOM 1804 O O . GLU A 1 241 ? -7.559 -38 6.035 1 97.69 241 GLU A O 1
ATOM 1809 N N . ASP A 1 242 ? -6.594 -36.094 6.441 1 97.5 242 ASP A N 1
ATOM 1810 C CA . ASP A 1 242 ? -6.344 -35.812 5.035 1 97.5 242 ASP A CA 1
ATOM 1811 C C . ASP A 1 242 ? -5.035 -36.438 4.566 1 97.5 242 ASP A C 1
ATOM 1813 O O . ASP A 1 242 ? -4.742 -36.438 3.369 1 97.5 242 ASP A O 1
ATOM 1817 N N . TRP A 1 243 ? -4.246 -36.938 5.52 1 98.06 243 TRP A N 1
ATOM 1818 C CA . TRP A 1 243 ? -2.924 -37.469 5.195 1 98.06 243 TRP A CA 1
ATOM 1819 C C . TRP A 1 243 ? -3.01 -38.906 4.727 1 98.06 243 TRP A C 1
ATOM 1821 O O . TRP A 1 243 ? -3.779 -39.719 5.273 1 98.06 243 TRP A O 1
ATOM 1831 N N . ILE A 1 244 ? -2.266 -39.281 3.75 1 98.19 244 ILE A N 1
ATOM 1832 C CA . ILE A 1 244 ? -1.992 -40.656 3.363 1 98.19 244 ILE A CA 1
ATOM 1833 C C . ILE A 1 244 ? -0.498 -40.844 3.1 1 98.19 244 ILE A C 1
ATOM 1835 O O . ILE A 1 244 ? 0.181 -39.875 2.688 1 98.19 244 ILE A O 1
ATOM 1839 N N . GLU A 1 245 ? -0.019 -41.969 3.377 1 97.94 245 GLU A N 1
ATOM 1840 C CA . GLU A 1 245 ? 1.325 -42.25 2.893 1 97.94 245 GLU A CA 1
ATOM 1841 C C . GLU A 1 245 ? 1.35 -42.375 1.372 1 97.94 245 GLU A C 1
ATOM 1843 O O . GLU A 1 245 ? 0.512 -43.062 0.788 1 97.94 245 GLU A O 1
ATOM 1848 N N . PHE A 1 246 ? 2.139 -41.656 0.749 1 98.06 246 PHE A N 1
ATOM 1849 C CA . PHE A 1 246 ? 2.234 -41.656 -0.706 1 98.06 246 PHE A CA 1
ATOM 1850 C C . PHE A 1 246 ? 3.691 -41.625 -1.153 1 98.06 246 PHE A C 1
ATOM 1852 O O . PHE A 1 246 ? 4.383 -40.625 -0.996 1 98.06 246 PHE A O 1
ATOM 1859 N N . LYS A 1 247 ? 4.234 -42.781 -1.623 1 97 247 LYS A N 1
ATOM 1860 C CA . LYS A 1 247 ? 5.625 -42.969 -2.016 1 97 247 LYS A CA 1
ATOM 1861 C C . LYS A 1 247 ? 5.719 -43.688 -3.369 1 97 247 LYS A C 1
ATOM 1863 O O . LYS A 1 247 ? 4.789 -44.375 -3.781 1 97 247 LYS A O 1
ATOM 1868 N N . PRO A 1 248 ? 6.82 -43.438 -4.051 1 97.38 248 PRO A N 1
ATOM 1869 C CA . PRO A 1 248 ? 7.008 -44.219 -5.277 1 97.38 248 PRO A CA 1
ATOM 1870 C C . PRO A 1 248 ? 7.234 -45.719 -5 1 97.38 248 PRO A C 1
ATOM 1872 O O . PRO A 1 248 ? 7.621 -46.094 -3.891 1 97.38 248 PRO A O 1
ATOM 1875 N N . ASP A 1 249 ? 6.961 -46.5 -6.016 1 96.75 249 ASP A N 1
ATOM 1876 C CA . ASP A 1 249 ? 7.324 -47.938 -5.91 1 96.75 249 ASP A CA 1
ATOM 1877 C C . ASP A 1 249 ? 8.836 -48.094 -5.762 1 96.75 249 ASP A C 1
ATOM 1879 O O . ASP A 1 249 ? 9.609 -47.25 -6.219 1 96.75 249 ASP A O 1
ATOM 1883 N N . VAL A 1 250 ? 9.203 -49.125 -5.145 1 93.31 250 VAL A N 1
ATOM 1884 C CA . VAL A 1 250 ? 10.609 -49.406 -4.867 1 93.31 250 VAL A CA 1
ATOM 1885 C C . VAL A 1 250 ? 11.391 -49.438 -6.176 1 93.31 250 VAL A C 1
ATOM 1887 O O . VAL A 1 250 ? 12.539 -49 -6.234 1 93.31 250 VAL A O 1
ATOM 1890 N N . ASP A 1 251 ? 10.805 -50.031 -7.246 1 95.12 251 ASP A N 1
ATOM 1891 C CA . ASP A 1 251 ? 11.469 -50.156 -8.539 1 95.12 251 ASP A CA 1
ATOM 1892 C C . ASP A 1 251 ? 10.977 -49.125 -9.539 1 95.12 251 ASP A C 1
ATOM 1894 O O . ASP A 1 251 ? 10.891 -49.406 -10.734 1 95.12 251 ASP A O 1
ATOM 1898 N N . ALA A 1 252 ? 10.531 -48 -8.93 1 96.56 252 ALA A N 1
ATOM 1899 C CA . ALA A 1 252 ? 10.031 -46.906 -9.797 1 96.56 252 ALA A CA 1
ATOM 1900 C C . ALA A 1 252 ? 11.094 -46.5 -10.805 1 96.56 252 ALA A C 1
ATOM 1902 O O . ALA A 1 252 ? 12.281 -46.438 -10.484 1 96.56 252 ALA A O 1
ATOM 1903 N N . THR A 1 253 ? 10.734 -46.188 -12.047 1 95.31 253 THR A N 1
ATOM 1904 C CA . THR A 1 253 ? 11.641 -45.719 -13.094 1 95.31 253 THR A CA 1
ATOM 1905 C C . THR A 1 253 ? 11.453 -44.219 -13.352 1 95.31 253 THR A C 1
ATOM 1907 O O . THR A 1 253 ? 10.375 -43.688 -13.102 1 95.31 253 THR A O 1
ATOM 1910 N N . TYR A 1 254 ? 12.477 -43.562 -13.742 1 97.5 254 TYR A N 1
ATOM 1911 C CA . TYR A 1 254 ? 12.508 -42.156 -14.062 1 97.5 254 TYR A CA 1
ATOM 1912 C C . TYR A 1 254 ? 13.172 -41.906 -15.414 1 97.5 254 TYR A C 1
ATOM 1914 O O . TYR A 1 254 ? 13.969 -42.719 -15.875 1 97.5 254 TYR A O 1
ATOM 1922 N N . ASP A 1 255 ? 12.805 -40.875 -16.031 1 97.19 255 ASP A N 1
ATOM 1923 C CA . ASP A 1 255 ? 13.367 -40.562 -17.344 1 97.19 255 ASP A CA 1
ATOM 1924 C C . ASP A 1 255 ? 14.781 -40 -17.219 1 97.19 255 ASP A C 1
ATOM 1926 O O . ASP A 1 255 ? 15.617 -40.219 -18.094 1 97.19 255 ASP A O 1
ATOM 1930 N N . GLU A 1 256 ? 15 -39.219 -16.281 1 97.5 256 GLU A N 1
ATOM 1931 C CA . GLU A 1 256 ? 16.281 -38.594 -15.969 1 97.5 256 GLU A CA 1
ATOM 1932 C C . GLU A 1 256 ? 16.516 -38.531 -14.461 1 97.5 256 GLU A C 1
ATOM 1934 O O . GLU A 1 256 ? 15.555 -38.562 -13.688 1 97.5 256 GLU A O 1
ATOM 1939 N N . VAL A 1 257 ? 17.812 -38.5 -14.102 1 98.12 257 VAL A N 1
ATOM 1940 C CA . VAL A 1 257 ? 18.172 -38.375 -12.695 1 98.12 257 VAL A CA 1
ATOM 1941 C C . VAL A 1 257 ? 19.203 -37.281 -12.523 1 98.12 257 VAL A C 1
ATOM 1943 O O . VAL A 1 257 ? 20.203 -37.219 -13.25 1 98.12 257 VAL A O 1
ATOM 1946 N N . VAL A 1 258 ? 18.953 -36.344 -11.641 1 98.25 258 VAL A N 1
ATOM 1947 C CA . VAL A 1 258 ? 19.906 -35.281 -11.219 1 98.25 258 VAL A CA 1
ATOM 1948 C C . VAL A 1 258 ? 20.156 -35.406 -9.719 1 98.25 258 VAL A C 1
ATOM 1950 O O . VAL A 1 258 ? 19.219 -35.5 -8.93 1 98.25 258 VAL A O 1
ATOM 1953 N N . THR A 1 259 ? 21.422 -35.438 -9.312 1 98.44 259 THR A N 1
ATOM 1954 C CA . THR A 1 259 ? 21.75 -35.594 -7.898 1 98.44 259 THR A CA 1
ATOM 1955 C C . THR A 1 259 ? 22.219 -34.281 -7.301 1 98.44 259 THR A C 1
ATOM 1957 O O . THR A 1 259 ? 23.062 -33.594 -7.887 1 98.44 259 THR A O 1
ATOM 1960 N N . ILE A 1 260 ? 21.672 -33.875 -6.191 1 98.38 260 ILE A N 1
ATOM 1961 C CA . ILE A 1 260 ? 22.078 -32.688 -5.414 1 98.38 260 ILE A CA 1
ATOM 1962 C C . ILE A 1 260 ? 22.562 -33.156 -4.031 1 98.38 260 ILE A C 1
ATOM 1964 O O . ILE A 1 260 ? 21.797 -33.75 -3.266 1 98.38 260 ILE A O 1
ATOM 1968 N N . ASN A 1 261 ? 23.797 -32.875 -3.707 1 98.38 261 ASN A N 1
ATOM 1969 C CA . ASN A 1 261 ? 24.375 -33.156 -2.4 1 98.38 261 ASN A CA 1
ATOM 1970 C C . ASN A 1 261 ? 24.188 -32 -1.425 1 98.38 261 ASN A C 1
ATOM 1972 O O . ASN A 1 261 ? 24.891 -31 -1.504 1 98.38 261 ASN A O 1
ATOM 1976 N N . LEU A 1 262 ? 23.328 -32.188 -0.447 1 98.62 262 LEU A N 1
ATOM 1977 C CA . LEU A 1 262 ? 22.969 -31.125 0.492 1 98.62 262 LEU A CA 1
ATOM 1978 C C . LEU A 1 262 ? 24.156 -30.781 1.379 1 98.62 262 LEU A C 1
ATOM 1980 O O . LEU A 1 262 ? 24.297 -29.625 1.809 1 98.62 262 LEU A O 1
ATOM 1984 N N . ASP A 1 263 ? 25.109 -31.703 1.607 1 97.94 263 ASP A N 1
ATOM 1985 C CA . ASP A 1 263 ? 26.281 -31.469 2.459 1 97.94 263 ASP A CA 1
ATOM 1986 C C . ASP A 1 263 ? 27.219 -30.422 1.848 1 97.94 263 ASP A C 1
ATOM 1988 O O . ASP A 1 263 ? 27.953 -29.766 2.566 1 97.94 263 ASP A O 1
ATOM 1992 N N . GLU A 1 264 ? 27.172 -30.328 0.637 1 97.5 264 GLU A N 1
ATOM 1993 C CA . GLU A 1 264 ? 28.109 -29.484 -0.075 1 97.5 264 GLU A CA 1
ATOM 1994 C C . GLU A 1 264 ? 27.5 -28.125 -0.402 1 97.5 264 GLU A C 1
ATOM 1996 O O . GLU A 1 264 ? 28.203 -27.219 -0.847 1 97.5 264 GLU A O 1
ATOM 2001 N N . LEU A 1 265 ? 26.234 -28.016 -0.173 1 98 265 LEU A N 1
ATOM 2002 C CA . LEU A 1 265 ? 25.531 -26.781 -0.53 1 98 265 LEU A CA 1
ATOM 2003 C C . LEU A 1 265 ? 25.984 -25.641 0.361 1 98 265 LEU A C 1
ATOM 2005 O O . LEU A 1 265 ? 26.219 -25.828 1.557 1 98 265 LEU A O 1
ATOM 2009 N N . THR A 1 266 ? 26.172 -24.453 -0.194 1 97.94 266 THR A N 1
ATOM 2010 C CA . THR A 1 266 ? 26.469 -23.203 0.493 1 97.94 266 THR A CA 1
ATOM 2011 C C . THR A 1 266 ? 25.391 -22.172 0.203 1 97.94 266 THR A C 1
ATOM 2013 O O . THR A 1 266 ? 24.578 -22.344 -0.706 1 97.94 266 THR A O 1
ATOM 2016 N N . PRO A 1 267 ? 25.328 -21.094 1.048 1 98.56 267 PRO A N 1
ATOM 2017 C CA . PRO A 1 267 ? 24.344 -20.062 0.721 1 98.56 267 PRO A CA 1
ATOM 2018 C C . PRO A 1 267 ? 24.516 -19.516 -0.696 1 98.56 267 PRO A C 1
ATOM 2020 O O . PRO A 1 267 ? 25.641 -19.219 -1.118 1 98.56 267 PRO A O 1
ATOM 2023 N N . LEU A 1 268 ? 23.422 -19.453 -1.383 1 98.81 268 LEU A N 1
ATOM 2024 C CA . LEU A 1 268 ? 23.406 -19.016 -2.775 1 98.81 268 LEU A CA 1
ATOM 2025 C C . LEU A 1 268 ? 22.547 -17.766 -2.953 1 98.81 268 LEU A C 1
ATOM 2027 O O . LEU A 1 268 ? 21.766 -17.422 -2.062 1 98.81 268 LEU A O 1
ATOM 2031 N N . THR A 1 269 ? 22.719 -17.062 -4.039 1 98.81 269 THR A N 1
ATOM 2032 C CA . THR A 1 269 ? 21.875 -15.969 -4.496 1 98.81 269 THR A CA 1
ATOM 2033 C C . THR A 1 269 ? 21.641 -16.047 -6.004 1 98.81 269 THR A C 1
ATOM 2035 O O . THR A 1 269 ? 22.516 -16.531 -6.738 1 98.81 269 THR A O 1
ATOM 2038 N N . ALA A 1 270 ? 20.438 -15.766 -6.41 1 98.69 270 ALA A N 1
ATOM 2039 C CA . ALA A 1 270 ? 20.234 -15.469 -7.828 1 98.69 270 ALA A CA 1
ATOM 2040 C C . ALA A 1 270 ? 20.375 -13.977 -8.102 1 98.69 270 ALA A C 1
ATOM 2042 O O . ALA A 1 270 ? 19.688 -13.156 -7.508 1 98.69 270 ALA A O 1
ATOM 2043 N N . LYS A 1 271 ? 21.406 -13.617 -8.938 1 98 271 LYS A N 1
ATOM 2044 C CA . LYS A 1 271 ? 21.641 -12.227 -9.312 1 98 271 LYS A CA 1
ATOM 2045 C C . LYS A 1 271 ? 20.625 -11.75 -10.352 1 98 271 LYS A C 1
ATOM 2047 O O . LYS A 1 271 ? 19.953 -12.562 -10.984 1 98 271 LYS A O 1
ATOM 2052 N N . PRO A 1 272 ? 20.391 -10.398 -10.477 1 96 272 PRO A N 1
ATOM 2053 C CA . PRO A 1 272 ? 19.516 -9.875 -11.531 1 96 272 PRO A CA 1
ATOM 2054 C C . PRO A 1 272 ? 19.938 -10.336 -12.922 1 96 272 PRO A C 1
ATOM 2056 O O . PRO A 1 272 ? 21.125 -10.539 -13.18 1 96 272 PRO A O 1
ATOM 2059 N N . HIS A 1 273 ? 18.953 -10.516 -13.75 1 93.81 273 HIS A N 1
ATOM 2060 C CA . HIS A 1 273 ? 17.484 -10.422 -13.781 1 93.81 273 HIS A CA 1
ATOM 2061 C C . HIS A 1 273 ? 16.859 -11.75 -14.18 1 93.81 273 HIS A C 1
ATOM 2063 O O . HIS A 1 273 ? 15.961 -11.789 -15.016 1 93.81 273 HIS A O 1
ATOM 2069 N N . SER A 1 274 ? 17.375 -12.836 -13.531 1 95.25 274 SER A N 1
ATOM 2070 C CA . SER A 1 274 ? 16.797 -14.156 -13.773 1 95.25 274 SER A CA 1
ATOM 2071 C C . SER A 1 274 ? 16.969 -15.055 -12.555 1 95.25 274 SER A C 1
ATOM 2073 O O . SER A 1 274 ? 18.016 -15.031 -11.898 1 95.25 274 SER A O 1
ATOM 2075 N N . PRO A 1 275 ? 16.047 -15.875 -12.297 1 96.5 275 PRO A N 1
ATOM 2076 C CA . PRO A 1 275 ? 16.156 -16.766 -11.141 1 96.5 275 PRO A CA 1
ATOM 2077 C C . PRO A 1 275 ? 17.25 -17.812 -11.297 1 96.5 275 PRO A C 1
ATOM 2079 O O . PRO A 1 275 ? 17.703 -18.406 -10.312 1 96.5 275 PRO A O 1
ATOM 2082 N N . ASP A 1 276 ? 17.734 -18.062 -12.531 1 97.12 276 ASP A N 1
ATOM 2083 C CA . ASP A 1 276 ? 18.75 -19.094 -12.727 1 97.12 276 ASP A CA 1
ATOM 2084 C C . ASP A 1 276 ? 20.156 -18.484 -12.789 1 97.12 276 ASP A C 1
ATOM 2086 O O . ASP A 1 276 ? 21.125 -19.172 -13.086 1 97.12 276 ASP A O 1
ATOM 2090 N N . ASN A 1 277 ? 20.25 -17.094 -12.68 1 98.06 277 ASN A N 1
ATOM 2091 C CA . ASN A 1 277 ? 21.547 -16.438 -12.555 1 98.06 277 ASN A CA 1
ATOM 2092 C C . ASN A 1 277 ? 22.125 -16.609 -11.148 1 98.06 277 ASN A C 1
ATOM 2094 O O . ASN A 1 277 ? 22.281 -15.617 -10.422 1 98.06 277 ASN A O 1
ATOM 2098 N N . VAL A 1 278 ? 22.547 -17.859 -10.852 1 98.69 278 VAL A N 1
ATOM 2099 C CA . VAL A 1 278 ? 22.828 -18.234 -9.469 1 98.69 278 VAL A CA 1
ATOM 2100 C C . VAL A 1 278 ? 24.344 -18.203 -9.227 1 98.69 278 VAL A C 1
ATOM 2102 O O . VAL A 1 278 ? 25.125 -18.609 -10.086 1 98.69 278 VAL A O 1
ATOM 2105 N N . ALA A 1 279 ? 24.75 -17.688 -8.094 1 98.56 279 ALA A N 1
ATOM 2106 C CA . ALA A 1 279 ? 26.125 -17.656 -7.625 1 98.56 279 ALA A CA 1
ATOM 2107 C C . ALA A 1 279 ? 26.203 -17.875 -6.113 1 98.56 279 ALA A C 1
ATOM 2109 O O . ALA A 1 279 ? 25.188 -17.719 -5.414 1 98.56 279 ALA A O 1
ATOM 2110 N N . LYS A 1 280 ? 27.344 -18.344 -5.664 1 98.31 280 LYS A N 1
ATOM 2111 C CA . LYS A 1 280 ? 27.562 -18.391 -4.223 1 98.31 280 LYS A CA 1
ATOM 2112 C C . LYS A 1 280 ? 27.609 -17 -3.625 1 98.31 280 LYS A C 1
ATOM 2114 O O . LYS A 1 280 ? 28.172 -16.078 -4.215 1 98.31 280 LYS A O 1
ATOM 2119 N N . VAL A 1 281 ? 26.922 -16.812 -2.461 1 98.5 281 VAL A N 1
ATOM 2120 C CA . VAL A 1 281 ? 26.906 -15.516 -1.801 1 98.5 281 VAL A CA 1
ATOM 2121 C C . VAL A 1 281 ? 28.328 -15.031 -1.554 1 98.5 281 VAL A C 1
ATOM 2123 O O . VAL A 1 281 ? 28.641 -13.859 -1.758 1 98.5 281 VAL A O 1
ATOM 2126 N N . SER A 1 282 ? 29.234 -15.945 -1.181 1 97 282 SER A N 1
ATOM 2127 C CA . SER A 1 282 ? 30.625 -15.633 -0.873 1 97 282 SER A CA 1
ATOM 2128 C C . SER A 1 282 ? 31.375 -15.125 -2.109 1 97 282 SER A C 1
ATOM 2130 O O . SER A 1 282 ? 32.281 -14.32 -1.999 1 97 282 SER A O 1
ATOM 2132 N N . GLU A 1 283 ? 30.984 -15.547 -3.24 1 97.06 283 GLU A N 1
ATOM 2133 C CA . GLU A 1 283 ? 31.641 -15.164 -4.488 1 97.06 283 GLU A CA 1
ATOM 2134 C C . GLU A 1 283 ? 31.156 -13.805 -4.98 1 97.06 283 GLU A C 1
ATOM 2136 O O . GLU A 1 283 ? 31.922 -13.055 -5.59 1 97.06 283 GLU A O 1
ATOM 2141 N N . VAL A 1 284 ? 29.875 -13.555 -4.785 1 97 284 VAL A N 1
ATOM 2142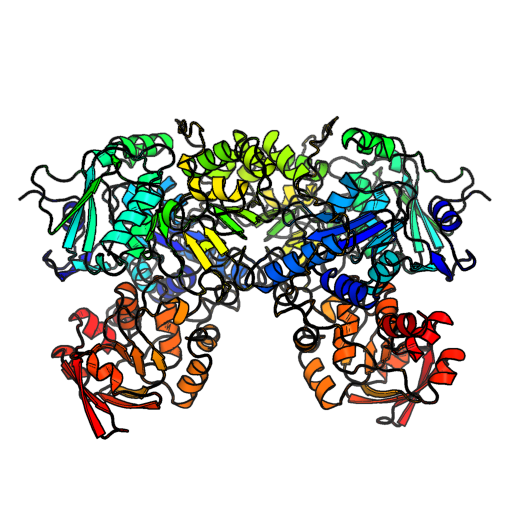 C CA . VAL A 1 284 ? 29.328 -12.266 -5.188 1 97 284 VAL A CA 1
ATOM 2143 C C . VAL A 1 284 ? 29.969 -11.148 -4.355 1 97 284 VAL A C 1
ATOM 2145 O O . VAL A 1 284 ? 30.266 -10.078 -4.875 1 97 284 VAL A O 1
ATOM 2148 N N . GLY A 1 285 ? 30.219 -11.383 -3.084 1 91.44 285 GLY A N 1
ATOM 2149 C CA . GLY A 1 285 ? 30.906 -10.438 -2.215 1 91.44 285 GLY A CA 1
ATOM 2150 C C . GLY A 1 285 ? 29.969 -9.445 -1.55 1 91.44 285 GLY A C 1
ATOM 2151 O O . GLY A 1 285 ? 28.766 -9.688 -1.454 1 91.44 285 GLY A O 1
ATOM 2152 N N . LYS A 1 286 ? 30.641 -8.336 -1.05 1 93.06 286 LYS A N 1
ATOM 2153 C CA . LYS A 1 286 ? 29.938 -7.387 -0.201 1 93.06 286 LYS A CA 1
ATOM 2154 C C . LYS A 1 286 ? 29.375 -6.23 -1.021 1 93.06 286 LYS A C 1
ATOM 2156 O O . LYS A 1 286 ? 30 -5.18 -1.146 1 93.06 286 LYS A O 1
ATOM 2161 N N . ILE A 1 287 ? 28.172 -6.449 -1.444 1 96.81 287 ILE A N 1
ATOM 2162 C CA . ILE A 1 287 ? 27.531 -5.363 -2.176 1 96.81 287 ILE A CA 1
ATOM 2163 C C . ILE A 1 287 ? 26.594 -4.598 -1.248 1 96.81 287 ILE A C 1
ATOM 2165 O O . ILE A 1 287 ? 25.891 -5.203 -0.437 1 96.81 287 ILE A O 1
ATOM 2169 N N . LYS A 1 288 ? 26.609 -3.27 -1.35 1 97.44 288 LYS A N 1
ATOM 2170 C CA . LYS A 1 288 ? 25.734 -2.434 -0.543 1 97.44 288 LYS A CA 1
ATOM 2171 C C . LYS A 1 288 ? 24.266 -2.668 -0.911 1 97.44 288 LYS A C 1
ATOM 2173 O O . LYS A 1 288 ? 23.906 -2.695 -2.092 1 97.44 288 LYS A O 1
ATOM 2178 N N . VAL A 1 289 ? 23.438 -2.867 0.106 1 98.19 289 VAL A N 1
ATOM 2179 C CA . VAL A 1 289 ? 22.031 -3.191 -0.067 1 98.19 289 VAL A CA 1
ATOM 2180 C C . VAL A 1 289 ? 21.172 -2.018 0.391 1 98.19 289 VAL A C 1
ATOM 2182 O O . VAL A 1 289 ? 21.484 -1.364 1.39 1 98.19 289 VAL A O 1
ATOM 2185 N N . ASP A 1 290 ? 20.047 -1.736 -0.348 1 97.62 290 ASP A N 1
ATOM 2186 C CA . ASP A 1 290 ? 19.156 -0.637 0.007 1 97.62 290 ASP A CA 1
ATOM 2187 C C . ASP A 1 290 ? 17.922 -1.149 0.737 1 97.62 290 ASP A C 1
ATOM 2189 O O . ASP A 1 290 ? 17.406 -0.481 1.633 1 97.62 290 ASP A O 1
ATOM 2193 N N . GLN A 1 291 ? 17.5 -2.293 0.305 1 97.75 291 GLN A N 1
ATOM 2194 C CA . GLN A 1 291 ? 16.266 -2.859 0.834 1 97.75 291 GLN A CA 1
ATOM 2195 C C . GLN A 1 291 ? 16.391 -4.367 1.031 1 97.75 291 GLN A C 1
ATOM 2197 O O . GLN A 1 291 ? 17.172 -5.027 0.343 1 97.75 291 GLN A O 1
ATOM 2202 N N . VAL A 1 292 ? 15.672 -4.906 1.938 1 98.69 292 VAL A N 1
ATOM 2203 C CA . VAL A 1 292 ? 15.516 -6.344 2.145 1 98.69 292 VAL A CA 1
ATOM 2204 C C . VAL A 1 292 ? 14.047 -6.68 2.354 1 98.69 292 VAL A C 1
ATOM 2206 O O . VAL A 1 292 ? 13.359 -6.035 3.156 1 98.69 292 VAL A O 1
ATOM 2209 N N . PHE A 1 293 ? 13.516 -7.586 1.588 1 98.5 293 PHE A N 1
ATOM 2210 C CA . PHE A 1 293 ? 12.164 -8.086 1.766 1 98.5 293 PHE A CA 1
ATOM 2211 C C . PHE A 1 293 ? 12.18 -9.57 2.113 1 98.5 293 PHE A C 1
ATOM 2213 O O . PHE A 1 293 ? 12.711 -10.391 1.356 1 98.5 293 PHE A O 1
ATOM 2220 N N . ILE A 1 294 ? 11.656 -9.938 3.25 1 98.69 294 ILE A N 1
ATOM 2221 C CA . ILE A 1 294 ? 11.508 -11.328 3.658 1 98.69 294 ILE A CA 1
ATOM 2222 C C . ILE A 1 294 ? 10.031 -11.703 3.715 1 98.69 294 ILE A C 1
ATOM 2224 O O . ILE A 1 294 ? 9.273 -11.141 4.508 1 98.69 294 ILE A O 1
ATOM 2228 N N . GLY A 1 295 ? 9.664 -12.602 2.902 1 96.88 295 GLY A N 1
ATOM 2229 C CA . GLY A 1 295 ? 8.273 -13.023 2.775 1 96.88 295 GLY A CA 1
ATOM 2230 C C . GLY A 1 295 ? 7.957 -13.617 1.418 1 96.88 295 GLY A C 1
ATOM 2231 O O . GLY A 1 295 ? 8.82 -14.234 0.785 1 96.88 295 GLY A O 1
ATOM 2232 N N . SER A 1 296 ? 6.688 -13.594 0.977 1 94.81 296 SER A N 1
ATOM 2233 C CA . SER A 1 296 ? 6.145 -14.133 -0.263 1 94.81 296 SER A CA 1
ATOM 2234 C C . SER A 1 296 ? 5.668 -15.57 -0.073 1 94.81 296 SER A C 1
ATOM 2236 O O . SER A 1 296 ? 5.766 -16.125 1.024 1 94.81 296 SER A O 1
ATOM 2238 N N . CYS A 1 297 ? 5.145 -16.094 -1.114 1 95.88 297 CYS A N 1
ATOM 2239 C CA . CYS A 1 297 ? 4.66 -17.469 -1.059 1 95.88 297 CYS A CA 1
ATOM 2240 C C . CYS A 1 297 ? 5.816 -18.453 -0.931 1 95.88 297 CYS A C 1
ATOM 2242 O O . CYS A 1 297 ? 5.609 -19.625 -0.609 1 95.88 297 CYS A O 1
ATOM 2244 N N . THR A 1 298 ? 7.039 -17.984 -1.123 1 97.62 298 THR A N 1
ATOM 2245 C CA . THR A 1 298 ? 8.203 -18.859 -1.128 1 97.62 298 THR A CA 1
ATOM 2246 C C . THR A 1 298 ? 8.75 -19.047 0.285 1 97.62 298 THR A C 1
ATOM 2248 O O . THR A 1 298 ? 9.117 -20.156 0.679 1 97.62 298 THR A O 1
ATOM 2251 N N . ASN A 1 299 ? 8.906 -17.938 0.995 1 97.75 299 ASN A N 1
ATOM 2252 C CA . ASN A 1 299 ? 9.523 -17.984 2.314 1 97.75 299 ASN A CA 1
ATOM 2253 C C . ASN A 1 299 ? 8.789 -17.109 3.318 1 97.75 299 ASN A C 1
ATOM 2255 O O . ASN A 1 299 ? 9.273 -16.047 3.691 1 97.75 299 ASN A O 1
ATOM 2259 N N . SER A 1 300 ? 7.676 -17.516 3.773 1 97 300 SER A N 1
ATOM 2260 C CA . SER A 1 300 ? 6.914 -16.766 4.762 1 97 300 SER A CA 1
ATOM 2261 C C . SER A 1 300 ? 6.273 -17.688 5.793 1 97 300 SER A C 1
ATOM 2263 O O . SER A 1 300 ? 5.395 -17.266 6.551 1 97 300 SER A O 1
ATOM 2265 N N . SER A 1 301 ? 6.688 -18.906 5.809 1 97.5 301 SER A N 1
ATOM 2266 C CA . SER A 1 301 ? 6.141 -19.891 6.754 1 97.5 301 SER A CA 1
ATOM 2267 C C . SER A 1 301 ? 6.531 -19.547 8.188 1 97.5 301 SER A C 1
ATOM 2269 O O . SER A 1 301 ? 7.395 -18.688 8.414 1 97.5 301 SER A O 1
ATOM 2271 N N . TYR A 1 302 ? 5.848 -20.203 9.117 1 97.94 302 TYR A N 1
ATOM 2272 C CA . TYR A 1 302 ? 6.203 -20.062 10.531 1 97.94 302 TYR A CA 1
ATOM 2273 C C . TYR A 1 302 ? 7.68 -20.359 10.75 1 97.94 302 TYR A C 1
ATOM 2275 O O . TYR A 1 302 ? 8.375 -19.594 11.43 1 97.94 302 TYR A O 1
ATOM 2283 N N . GLU A 1 303 ? 8.172 -21.406 10.172 1 97.62 303 GLU A N 1
ATOM 2284 C CA . GLU A 1 303 ? 9.562 -21.812 10.32 1 97.62 303 GLU A CA 1
ATOM 2285 C C . GLU A 1 303 ? 10.508 -20.75 9.781 1 97.62 303 GLU A C 1
ATOM 2287 O O . GLU A 1 303 ? 11.477 -20.375 10.445 1 97.62 303 GLU A O 1
ATOM 2292 N N . ASP A 1 304 ? 10.234 -20.234 8.602 1 98.06 304 ASP A N 1
ATOM 2293 C CA . ASP A 1 304 ? 11.055 -19.188 7.996 1 98.06 304 ASP A CA 1
ATOM 2294 C C . ASP A 1 304 ? 11.156 -17.969 8.914 1 98.06 304 ASP A C 1
ATOM 2296 O O . ASP A 1 304 ? 12.258 -17.5 9.203 1 98.06 304 ASP A O 1
ATOM 2300 N N . LEU A 1 305 ? 10.016 -17.516 9.367 1 98.56 305 LEU A N 1
ATOM 2301 C CA . LEU A 1 305 ? 9.977 -16.234 10.062 1 98.56 305 LEU A CA 1
ATOM 2302 C C . LEU A 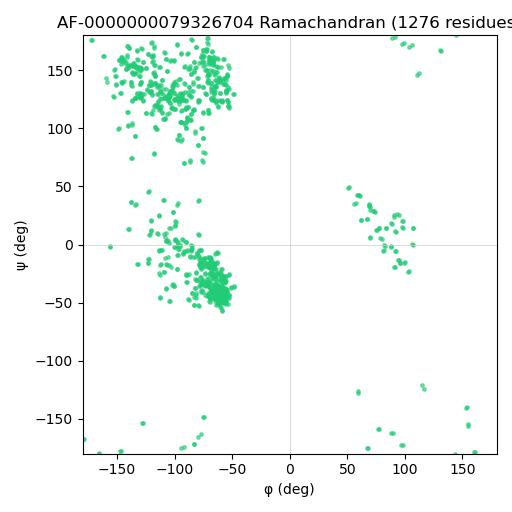1 305 ? 10.477 -16.375 11.5 1 98.56 305 LEU A C 1
ATOM 2304 O O . LEU A 1 305 ? 11.023 -15.438 12.07 1 98.56 305 LEU A O 1
ATOM 2308 N N . MET A 1 306 ? 10.32 -17.562 12.07 1 98.5 306 MET A N 1
ATOM 2309 C CA . MET A 1 306 ? 10.906 -17.812 13.383 1 98.5 306 MET A CA 1
ATOM 2310 C C . MET A 1 306 ? 12.43 -17.75 13.32 1 98.5 306 MET A C 1
ATOM 2312 O O . MET A 1 306 ? 13.078 -17.266 14.242 1 98.5 306 MET A O 1
ATOM 2316 N N . LYS A 1 307 ? 13.016 -18.328 12.273 1 98.31 307 LYS A N 1
ATOM 2317 C CA . LYS A 1 307 ? 14.461 -18.234 12.086 1 98.31 307 LYS A CA 1
ATOM 2318 C C . LYS A 1 307 ? 14.898 -16.766 11.961 1 98.31 307 LYS A C 1
ATOM 2320 O O . LYS A 1 307 ? 15.898 -16.359 12.555 1 98.31 307 LYS A O 1
ATOM 2325 N N . VAL A 1 308 ? 14.141 -16.016 11.188 1 98.69 308 VAL A N 1
ATOM 2326 C CA . VAL A 1 308 ? 14.422 -14.602 10.992 1 98.69 308 VAL A CA 1
ATOM 2327 C C . VAL A 1 308 ? 14.367 -13.867 12.336 1 98.69 308 VAL A C 1
ATOM 2329 O O . VAL A 1 308 ? 15.234 -13.055 12.641 1 98.69 308 VAL A O 1
ATOM 2332 N N . ALA A 1 309 ? 13.32 -14.156 13.117 1 98.56 309 ALA A N 1
ATOM 2333 C CA . ALA A 1 309 ? 13.164 -13.539 14.43 1 98.56 309 ALA A CA 1
ATOM 2334 C C . ALA A 1 309 ? 14.367 -13.82 15.312 1 98.56 309 ALA A C 1
ATOM 2336 O O . ALA A 1 309 ? 14.852 -12.93 16.016 1 98.56 309 ALA A O 1
ATOM 2337 N N . LYS A 1 310 ? 14.844 -15.07 15.289 1 98.19 310 LYS A N 1
ATOM 2338 C CA . LYS A 1 310 ? 16.016 -15.438 16.094 1 98.19 310 LYS A CA 1
ATOM 2339 C C . LYS A 1 310 ? 17.234 -14.641 15.672 1 98.19 310 LYS A C 1
ATOM 2341 O O . LYS A 1 310 ? 18.016 -14.188 16.516 1 98.19 310 LYS A O 1
ATOM 2346 N N . ILE A 1 311 ? 17.422 -14.492 14.367 1 98.5 311 ILE A N 1
ATOM 2347 C CA . ILE A 1 311 ? 18.594 -13.773 13.852 1 98.5 311 ILE A CA 1
ATOM 2348 C C . ILE A 1 311 ? 18.5 -12.297 14.242 1 98.5 311 ILE A C 1
ATOM 2350 O O . ILE A 1 311 ? 19.5 -11.688 14.617 1 98.5 311 ILE A O 1
ATOM 2354 N N . LEU A 1 312 ? 17.297 -11.711 14.203 1 98.5 312 LEU A N 1
ATOM 2355 C CA . LEU A 1 312 ? 17.109 -10.281 14.414 1 98.5 312 LEU A CA 1
ATOM 2356 C C . LEU A 1 312 ? 17.094 -9.945 15.898 1 98.5 312 LEU A C 1
ATOM 2358 O O . LEU A 1 312 ? 17.297 -8.797 16.281 1 98.5 312 LEU A O 1
ATOM 2362 N N . LYS A 1 313 ? 16.734 -10.961 16.75 1 97.88 313 LYS A N 1
ATOM 2363 C CA . LYS A 1 313 ? 16.594 -10.719 18.188 1 97.88 313 LYS A CA 1
ATOM 2364 C C . LYS A 1 313 ? 17.859 -10.094 18.766 1 97.88 313 LYS A C 1
ATOM 2366 O O . LYS A 1 313 ? 18.953 -10.648 18.625 1 97.88 313 LYS A O 1
ATOM 2371 N N . GLY A 1 314 ? 17.688 -8.953 19.406 1 96.81 314 GLY A N 1
ATOM 2372 C CA . GLY A 1 314 ? 18.797 -8.281 20.062 1 96.81 314 GLY A CA 1
ATOM 2373 C C . GLY A 1 314 ? 19.641 -7.469 19.094 1 96.81 314 GLY A C 1
ATOM 2374 O O . GLY A 1 314 ? 20.594 -6.797 19.516 1 96.81 314 GLY A O 1
ATOM 2375 N N . ASN A 1 315 ? 19.391 -7.516 17.812 1 97.75 315 ASN A N 1
ATOM 2376 C CA . ASN A 1 315 ? 20.094 -6.75 16.797 1 97.75 315 ASN A CA 1
ATOM 2377 C C . ASN A 1 315 ? 19.234 -5.633 16.219 1 97.75 315 ASN A C 1
ATOM 2379 O O . ASN A 1 315 ? 18.031 -5.555 16.516 1 97.75 315 ASN A O 1
ATOM 2383 N N . LYS A 1 316 ? 19.828 -4.723 15.555 1 98 316 LYS A N 1
ATOM 2384 C CA . LYS A 1 316 ? 19.141 -3.648 14.844 1 98 316 LYS A CA 1
ATOM 2385 C C . LYS A 1 316 ? 19.469 -3.682 13.352 1 98 316 LYS A C 1
ATOM 2387 O O . LYS A 1 316 ? 20.594 -3.961 12.961 1 98 316 LYS A O 1
ATOM 2392 N N . VAL A 1 317 ? 18.484 -3.484 12.555 1 98.19 317 VAL A N 1
ATOM 2393 C CA . VAL A 1 317 ? 18.672 -3.348 11.117 1 98.19 317 VAL A CA 1
ATOM 2394 C C . VAL A 1 317 ? 19.578 -2.145 10.828 1 98.19 317 VAL A C 1
ATOM 2396 O O . VAL A 1 317 ? 19.453 -1.105 11.477 1 98.19 317 VAL A O 1
ATOM 2399 N N . HIS A 1 318 ? 20.453 -2.305 9.883 1 97.62 318 HIS A N 1
ATOM 2400 C CA . HIS A 1 318 ? 21.375 -1.241 9.492 1 97.62 318 HIS A CA 1
ATOM 2401 C C . HIS A 1 318 ? 20.625 0.036 9.133 1 97.62 318 HIS A C 1
ATOM 2403 O O . HIS A 1 318 ? 19.562 -0.019 8.508 1 97.62 318 HIS A O 1
ATOM 2409 N N . ALA A 1 319 ? 21.156 1.229 9.414 1 94.31 319 ALA A N 1
ATOM 2410 C CA . ALA A 1 319 ? 20.5 2.529 9.25 1 94.31 319 ALA A CA 1
ATOM 2411 C C . ALA A 1 319 ? 20.156 2.789 7.793 1 94.31 319 ALA A C 1
ATOM 2413 O O . ALA A 1 319 ? 19.172 3.473 7.492 1 94.31 319 ALA A O 1
ATOM 2414 N N . ASP A 1 320 ? 20.859 2.172 6.883 1 94 320 ASP A N 1
ATOM 2415 C CA . ASP A 1 320 ? 20.688 2.461 5.465 1 94 320 ASP A CA 1
ATOM 2416 C C . ASP A 1 320 ? 19.766 1.442 4.805 1 94 320 ASP A C 1
ATOM 2418 O O . ASP A 1 320 ? 19.516 1.505 3.598 1 94 320 ASP A O 1
ATOM 2422 N N . ILE A 1 321 ? 19.25 0.516 5.613 1 97.38 321 ILE A N 1
ATOM 2423 C CA . ILE A 1 321 ? 18.453 -0.564 5.031 1 97.38 321 ILE A CA 1
ATOM 2424 C C . ILE A 1 321 ? 17 -0.435 5.469 1 97.38 321 ILE A C 1
ATOM 2426 O O . ILE A 1 321 ? 16.719 -0.121 6.629 1 97.38 321 ILE A O 1
ATOM 2430 N N . SER A 1 322 ? 16.141 -0.531 4.52 1 97.62 322 SER A N 1
ATOM 2431 C CA . SER A 1 322 ? 14.734 -0.732 4.824 1 97.62 322 SER A CA 1
ATOM 2432 C C . SER A 1 322 ? 14.367 -2.213 4.793 1 97.62 322 SER A C 1
ATOM 2434 O O . SER A 1 322 ? 14.305 -2.82 3.723 1 97.62 322 SER A O 1
ATOM 2436 N N . LEU A 1 323 ? 14.172 -2.869 5.918 1 98.44 323 LEU A N 1
ATOM 2437 C CA . LEU A 1 323 ? 13.75 -4.262 6.016 1 98.44 323 LEU A CA 1
ATOM 2438 C C . LEU A 1 323 ? 12.234 -4.359 6.156 1 98.44 323 LEU A C 1
ATOM 2440 O O . LEU A 1 323 ? 11.641 -3.725 7.031 1 98.44 323 LEU A O 1
ATOM 2444 N N . VAL A 1 324 ? 11.625 -5.105 5.305 1 98.12 324 VAL A N 1
ATOM 2445 C CA . VAL A 1 324 ? 10.188 -5.332 5.355 1 98.12 324 VAL A CA 1
ATOM 2446 C C . VAL A 1 324 ? 9.906 -6.828 5.48 1 98.12 324 VAL A C 1
ATOM 2448 O O . VAL A 1 324 ? 10.57 -7.648 4.844 1 98.12 324 VAL A O 1
ATOM 2451 N N . ILE A 1 325 ? 8.961 -7.188 6.332 1 98.38 325 ILE A N 1
ATOM 2452 C CA . ILE A 1 325 ? 8.539 -8.57 6.539 1 98.38 325 ILE A CA 1
ATOM 2453 C C . ILE A 1 325 ? 7.09 -8.742 6.082 1 98.38 325 ILE A C 1
ATOM 2455 O O . ILE A 1 325 ? 6.223 -7.938 6.43 1 98.38 325 ILE A O 1
ATOM 2459 N N . GLY A 1 326 ? 6.789 -9.703 5.289 1 97.06 326 GLY A N 1
ATOM 2460 C CA . GLY A 1 326 ? 5.441 -10.078 4.895 1 97.06 326 GLY A CA 1
ATOM 2461 C C . GLY A 1 326 ? 5.062 -11.477 5.336 1 97.06 326 GLY A C 1
ATOM 2462 O O . GLY A 1 326 ? 5.422 -12.461 4.684 1 97.06 326 GLY A O 1
ATOM 2463 N N . PRO A 1 327 ? 4.312 -11.625 6.402 1 97.19 327 PRO A N 1
ATOM 2464 C CA . PRO A 1 327 ? 3.896 -12.961 6.836 1 97.19 327 PRO A CA 1
ATOM 2465 C C . PRO A 1 327 ? 2.973 -13.648 5.832 1 97.19 327 PRO A C 1
ATOM 2467 O O . PRO A 1 327 ? 2.145 -12.984 5.199 1 97.19 327 PRO A O 1
ATOM 2470 N N . GLY A 1 328 ? 3.131 -14.938 5.766 1 97 328 GLY A N 1
ATOM 2471 C CA . GLY A 1 328 ? 2.434 -15.672 4.723 1 97 328 GLY A CA 1
ATOM 2472 C C . GLY A 1 328 ? 0.957 -15.859 5.012 1 97 328 GLY A C 1
ATOM 2473 O O . GLY A 1 328 ? 0.152 -16.016 4.09 1 97 328 GLY A O 1
ATOM 2474 N N . SER A 1 329 ? 0.608 -15.953 6.301 1 97.81 329 SER A N 1
ATOM 2475 C CA . SER A 1 329 ? -0.782 -16.172 6.684 1 97.81 329 SER A CA 1
ATOM 2476 C C . SER A 1 329 ? -1.097 -15.516 8.023 1 97.81 329 SER A C 1
ATOM 2478 O O . SER A 1 329 ? -0.189 -15.203 8.797 1 97.81 329 SER A O 1
ATOM 2480 N N . ARG A 1 330 ? -2.387 -15.289 8.234 1 97.88 330 ARG A N 1
ATOM 2481 C CA . ARG A 1 330 ? -2.863 -14.789 9.516 1 97.88 330 ARG A CA 1
ATOM 2482 C C . ARG A 1 330 ? -2.508 -15.742 10.648 1 97.88 330 ARG A C 1
ATOM 2484 O O . ARG A 1 330 ? -2.199 -15.312 11.758 1 97.88 330 ARG A O 1
ATOM 2491 N N . GLN A 1 331 ? -2.535 -17.031 10.398 1 97.69 331 GLN A N 1
ATOM 2492 C CA . GLN A 1 331 ? -2.154 -18.047 11.375 1 97.69 331 GLN A CA 1
ATOM 2493 C C . GLN A 1 331 ? -0.722 -17.828 11.859 1 97.69 331 GLN A C 1
ATOM 2495 O O . GLN A 1 331 ? -0.462 -17.812 13.062 1 97.69 331 GLN A O 1
ATOM 2500 N N . VAL A 1 332 ? 0.178 -17.656 10.906 1 97.69 332 VAL A N 1
ATOM 2501 C CA . VAL A 1 332 ? 1.588 -17.453 11.219 1 97.69 332 VAL A CA 1
ATOM 2502 C C . VAL A 1 332 ? 1.768 -16.125 11.969 1 97.69 332 VAL A C 1
ATOM 2504 O O . VAL A 1 332 ? 2.434 -16.094 13.008 1 97.69 332 VAL A O 1
ATOM 2507 N N . MET A 1 333 ? 1.131 -15.117 11.484 1 98.19 333 MET A N 1
ATOM 2508 C CA . MET A 1 333 ? 1.25 -13.797 12.094 1 98.19 333 MET A CA 1
ATOM 2509 C C . MET A 1 333 ? 0.744 -13.812 13.531 1 98.19 333 MET A C 1
ATOM 2511 O O . MET A 1 333 ? 1.396 -13.281 14.43 1 98.19 333 MET A O 1
ATOM 2515 N N . GLU A 1 334 ? -0.43 -14.383 13.758 1 98.25 334 GLU A N 1
ATOM 2516 C CA . GLU A 1 334 ? -1.009 -14.438 15.094 1 98.25 334 GLU A CA 1
ATOM 2517 C C . GLU A 1 334 ? -0.119 -15.227 16.047 1 98.25 334 GLU A C 1
ATOM 2519 O O . GLU A 1 334 ? 0.107 -14.812 17.188 1 98.25 334 GLU A O 1
ATOM 2524 N N . MET A 1 335 ? 0.367 -16.359 15.578 1 98.19 335 MET A N 1
ATOM 2525 C CA . MET A 1 335 ? 1.212 -17.203 16.438 1 98.19 335 MET A CA 1
ATOM 2526 C C . MET A 1 335 ? 2.496 -16.469 16.812 1 98.19 335 MET A C 1
ATOM 2528 O O . MET A 1 335 ? 2.934 -16.531 17.953 1 98.19 335 MET A O 1
ATOM 2532 N N . MET A 1 336 ? 3.109 -15.789 15.859 1 98.19 336 MET A N 1
ATOM 2533 C CA . MET A 1 336 ? 4.324 -15.023 16.141 1 98.19 336 MET A CA 1
ATOM 2534 C C . MET A 1 336 ? 4.031 -13.859 17.078 1 98.19 336 MET A C 1
ATOM 2536 O O . MET A 1 336 ? 4.871 -13.5 17.906 1 98.19 336 MET A O 1
ATOM 2540 N N . ALA A 1 337 ? 2.84 -13.242 16.922 1 98.31 337 ALA A N 1
ATOM 2541 C CA . ALA A 1 337 ? 2.432 -12.172 17.828 1 98.31 337 ALA A CA 1
ATOM 2542 C C . ALA A 1 337 ? 2.273 -12.688 19.25 1 98.31 337 ALA A C 1
ATOM 2544 O O . ALA A 1 337 ? 2.523 -11.953 20.219 1 98.31 337 ALA A O 1
ATOM 2545 N N . ARG A 1 338 ? 1.868 -13.891 19.422 1 98 338 ARG A N 1
ATOM 2546 C CA . ARG A 1 338 ? 1.598 -14.461 20.734 1 98 338 ARG A CA 1
ATOM 2547 C C . ARG A 1 338 ? 2.885 -14.93 21.406 1 98 338 ARG A C 1
ATOM 2549 O O . ARG A 1 338 ? 3.014 -14.875 22.625 1 98 338 ARG A O 1
ATOM 2556 N N . ASN A 1 339 ? 3.869 -15.359 20.609 1 97.19 339 ASN A N 1
ATOM 2557 C CA . ASN A 1 339 ? 5.023 -16 21.219 1 97.19 339 ASN A CA 1
ATOM 2558 C C . ASN A 1 339 ? 6.195 -15.031 21.359 1 97.19 339 ASN A C 1
ATOM 2560 O O . ASN A 1 339 ? 7.273 -15.422 21.812 1 97.19 339 ASN A O 1
ATOM 2564 N N . GLY A 1 340 ? 6.027 -13.789 20.891 1 97.56 340 GLY A N 1
ATOM 2565 C CA . GLY A 1 340 ? 7.039 -12.766 21.109 1 97.56 340 GLY A CA 1
ATOM 2566 C C . GLY A 1 340 ? 7.945 -12.555 19.906 1 97.56 340 GLY A C 1
ATOM 2567 O O . GLY A 1 340 ? 8.648 -11.539 19.828 1 97.56 340 GLY A O 1
ATOM 2568 N N . ALA A 1 341 ? 7.945 -13.477 18.969 1 98.25 341 ALA A N 1
ATOM 2569 C CA . ALA A 1 341 ? 8.82 -13.391 17.797 1 98.25 341 ALA A CA 1
ATOM 2570 C C . ALA A 1 341 ? 8.523 -12.133 16.984 1 98.25 341 ALA A C 1
ATOM 2572 O O . ALA A 1 341 ? 9.445 -11.477 16.484 1 98.25 341 ALA A O 1
ATOM 2573 N N . LEU A 1 342 ? 7.234 -11.805 16.844 1 98.56 342 LEU A N 1
ATOM 2574 C CA . LEU A 1 342 ? 6.871 -10.602 16.094 1 98.56 342 LEU A CA 1
ATOM 2575 C C . LEU A 1 342 ? 7.438 -9.352 16.766 1 98.56 342 LEU A C 1
ATOM 2577 O O . LEU A 1 342 ? 7.926 -8.453 16.078 1 98.56 342 LEU A O 1
ATOM 2581 N N . ALA A 1 343 ? 7.391 -9.273 18.078 1 98.5 343 ALA A N 1
ATOM 2582 C CA . ALA A 1 343 ? 7.941 -8.141 18.828 1 98.5 343 ALA A CA 1
ATOM 2583 C C . ALA A 1 343 ? 9.445 -8.008 18.594 1 98.5 343 ALA A C 1
ATOM 2585 O O . ALA A 1 343 ? 9.961 -6.895 18.469 1 98.5 343 ALA A O 1
ATOM 2586 N N . ASP A 1 344 ? 10.148 -9.148 18.547 1 98.5 344 ASP A N 1
ATOM 2587 C CA . ASP A 1 344 ? 11.586 -9.141 18.312 1 98.5 344 ASP A CA 1
ATOM 2588 C C . ASP A 1 344 ? 11.906 -8.578 16.922 1 98.5 344 ASP A C 1
ATOM 2590 O O . ASP A 1 344 ? 12.867 -7.824 16.766 1 98.5 344 ASP A O 1
ATOM 2594 N N . ILE A 1 345 ? 11.125 -8.969 15.953 1 98.69 345 ILE A N 1
ATOM 2595 C CA . ILE A 1 345 ? 11.305 -8.492 14.586 1 98.69 345 ILE A CA 1
ATOM 2596 C C . ILE A 1 345 ? 11.062 -6.988 14.523 1 98.69 345 ILE A C 1
ATOM 2598 O O . ILE A 1 345 ? 11.859 -6.25 13.938 1 98.69 345 ILE A O 1
ATOM 2602 N N . ILE A 1 346 ? 9.992 -6.5 15.164 1 98.44 346 ILE A N 1
ATOM 2603 C CA . ILE A 1 346 ? 9.664 -5.078 15.211 1 98.44 346 ILE A CA 1
ATOM 2604 C C . ILE A 1 346 ? 10.773 -4.316 15.938 1 98.44 346 ILE A C 1
ATOM 2606 O O . ILE A 1 346 ? 11.195 -3.248 15.492 1 98.44 346 ILE A O 1
ATOM 2610 N N . SER A 1 347 ? 11.25 -4.848 17 1 98.06 347 SER A N 1
ATOM 2611 C CA . SER A 1 347 ? 12.289 -4.227 17.812 1 98.06 347 SER A CA 1
ATOM 2612 C C . SER A 1 347 ? 13.562 -4.004 17 1 98.06 347 SER A C 1
ATOM 2614 O O . SER A 1 347 ? 14.297 -3.043 17.25 1 98.06 347 SER A O 1
ATOM 2616 N N . ALA A 1 348 ? 13.797 -4.887 16.047 1 98.44 348 ALA A N 1
ATOM 2617 C CA . ALA A 1 348 ? 15.008 -4.801 15.234 1 98.44 348 ALA A CA 1
ATOM 2618 C C . ALA A 1 348 ? 14.922 -3.643 14.242 1 98.44 348 ALA A C 1
ATOM 2620 O O . ALA A 1 348 ? 15.938 -3.223 13.68 1 98.44 348 ALA A O 1
ATOM 2621 N N . GLY A 1 349 ? 13.758 -3.137 14.039 1 97.81 349 GLY A N 1
ATOM 2622 C CA . GLY A 1 349 ? 13.57 -2.031 13.109 1 97.81 349 GLY A CA 1
ATOM 2623 C C . GLY A 1 349 ? 12.891 -2.445 11.82 1 97.81 349 GLY A C 1
ATOM 2624 O O . GLY A 1 349 ? 12.867 -1.682 10.852 1 97.81 349 GLY A O 1
ATOM 2625 N N . ALA A 1 350 ? 12.297 -3.652 11.805 1 98.31 350 ALA A N 1
ATOM 2626 C CA . ALA A 1 350 ? 11.633 -4.145 10.602 1 98.31 350 ALA A CA 1
ATOM 2627 C C . ALA A 1 350 ? 10.242 -3.531 10.453 1 98.31 350 ALA A C 1
ATOM 2629 O O . ALA A 1 350 ? 9.562 -3.27 11.453 1 98.31 350 ALA A O 1
ATOM 2630 N N . ARG A 1 351 ? 9.852 -3.246 9.266 1 97.56 351 ARG A N 1
ATOM 2631 C CA . ARG A 1 351 ? 8.492 -2.869 8.906 1 97.56 351 ARG A CA 1
ATOM 2632 C C . ARG A 1 351 ? 7.645 -4.102 8.602 1 97.56 351 ARG A C 1
ATOM 2634 O O . ARG A 1 351 ? 8.109 -5.027 7.93 1 97.56 351 ARG A O 1
ATOM 2641 N N . ILE A 1 352 ? 6.422 -4.16 9.102 1 97.38 352 ILE A N 1
ATOM 2642 C CA . ILE A 1 352 ? 5.555 -5.316 8.898 1 97.38 352 ILE A CA 1
ATOM 2643 C C . ILE A 1 352 ? 4.477 -4.977 7.871 1 97.38 352 ILE A C 1
ATOM 2645 O O . ILE A 1 352 ? 3.744 -3.994 8.031 1 97.38 352 ILE A O 1
ATOM 2649 N N . LEU A 1 353 ? 4.371 -5.777 6.852 1 95.75 353 LEU A N 1
ATOM 2650 C CA . LEU A 1 353 ? 3.348 -5.605 5.824 1 95.75 353 LEU A CA 1
ATOM 2651 C C . LEU A 1 353 ? 2.158 -6.52 6.086 1 95.75 353 LEU A C 1
ATOM 2653 O O . LEU A 1 353 ? 2.223 -7.398 6.949 1 95.75 353 LEU A O 1
ATOM 2657 N N . GLU A 1 354 ? 1.095 -6.336 5.316 1 94.69 354 GLU A N 1
ATOM 2658 C CA . GLU A 1 354 ? -0.074 -7.211 5.371 1 94.69 354 GLU A CA 1
ATOM 2659 C C . GLU A 1 354 ? 0.265 -8.617 4.887 1 94.69 354 GLU A C 1
ATOM 2661 O O . GLU A 1 354 ? 1.243 -8.812 4.16 1 94.69 354 GLU A O 1
ATOM 2666 N N . ASN A 1 355 ? -0.604 -9.523 5.266 1 96.19 355 ASN A N 1
ATOM 2667 C CA . ASN A 1 355 ? -0.448 -10.898 4.809 1 96.19 355 ASN A CA 1
ATOM 2668 C C . ASN A 1 355 ? -0.865 -11.055 3.348 1 96.19 355 ASN A C 1
ATOM 2670 O O . ASN A 1 355 ? -2.031 -11.328 3.057 1 96.19 355 ASN A O 1
ATOM 2674 N N . GLY A 1 356 ? 0.001 -10.922 2.434 1 94.56 356 GLY A N 1
ATOM 2675 C CA . GLY A 1 356 ? -0.226 -11.023 1 1 94.56 356 GLY A CA 1
ATOM 2676 C C . GLY A 1 356 ? 1.056 -11.164 0.201 1 94.56 356 GLY A C 1
ATOM 2677 O O . GLY A 1 356 ? 2.146 -11.211 0.771 1 94.56 356 GLY A O 1
ATOM 2678 N N . CYS A 1 357 ? 0.966 -11.258 -1.08 1 93.19 357 CYS A N 1
ATOM 2679 C CA . CYS A 1 357 ? 2.121 -11.453 -1.949 1 93.19 357 CYS A CA 1
ATOM 2680 C C . CYS A 1 357 ? 3.051 -10.25 -1.905 1 93.19 357 CYS A C 1
ATOM 2682 O O . CYS A 1 357 ? 4.266 -10.383 -2.064 1 93.19 357 CYS A O 1
ATOM 2684 N N . GLY A 1 358 ? 2.367 -9.031 -1.83 1 92.19 358 GLY A N 1
ATOM 2685 C CA . GLY A 1 358 ? 3.088 -7.809 -1.521 1 92.19 358 GLY A CA 1
ATOM 2686 C C . GLY A 1 358 ? 4.184 -7.492 -2.52 1 92.19 358 GLY A C 1
ATOM 2687 O O . GLY A 1 358 ? 3.947 -7.488 -3.73 1 92.19 358 GLY A O 1
ATOM 2688 N N . PRO A 1 359 ? 5.457 -7.27 -2.053 1 93.31 359 PRO A N 1
ATOM 2689 C CA . PRO A 1 359 ? 6.559 -6.766 -2.881 1 93.31 359 PRO A CA 1
ATOM 2690 C C . PRO A 1 359 ? 7.031 -7.785 -3.916 1 93.31 359 PRO A C 1
ATOM 2692 O O . PRO A 1 359 ? 7.793 -7.438 -4.824 1 93.31 359 PRO A O 1
ATOM 2695 N N . CYS A 1 360 ? 6.602 -9.016 -3.82 1 91.25 360 CYS A N 1
ATOM 2696 C CA . CYS A 1 360 ? 6.992 -10.023 -4.797 1 91.25 360 CYS A CA 1
ATOM 2697 C C . CYS A 1 360 ? 6.629 -9.586 -6.211 1 91.25 360 CYS A C 1
ATOM 2699 O O . CYS A 1 360 ? 7.348 -9.891 -7.164 1 91.25 360 CYS A O 1
ATOM 2701 N N . ILE A 1 361 ? 5.57 -8.844 -6.379 1 87.81 361 ILE A N 1
ATOM 2702 C CA . ILE A 1 361 ? 5.125 -8.398 -7.695 1 87.81 361 ILE A CA 1
ATOM 2703 C C . ILE A 1 361 ? 5.094 -6.871 -7.738 1 87.81 361 ILE A C 1
ATOM 2705 O O . ILE A 1 361 ? 4.297 -6.281 -8.469 1 87.81 361 ILE A O 1
ATOM 2709 N N . GLY A 1 362 ? 5.82 -6.301 -6.848 1 87.25 362 GLY A N 1
ATOM 2710 C CA . GLY A 1 362 ? 5.926 -4.848 -6.844 1 87.25 362 GLY A CA 1
ATOM 2711 C C . GLY A 1 362 ? 4.773 -4.172 -6.125 1 87.25 362 GLY A C 1
ATOM 2712 O O . GLY A 1 362 ? 4.535 -2.975 -6.316 1 87.25 362 GLY A O 1
ATOM 2713 N N . MET A 1 363 ? 4.008 -4.922 -5.363 1 89.12 363 MET A N 1
ATOM 2714 C CA . MET A 1 363 ? 2.939 -4.371 -4.531 1 89.12 363 MET A CA 1
ATOM 2715 C C . MET A 1 363 ? 3.479 -3.932 -3.174 1 89.12 363 MET A C 1
ATOM 2717 O O . MET A 1 363 ? 3.107 -4.496 -2.143 1 89.12 363 MET A O 1
ATOM 2721 N N . GLY A 1 364 ? 4.211 -2.887 -3.248 1 89.44 364 GLY A N 1
ATOM 2722 C CA . GLY A 1 364 ? 4.832 -2.354 -2.045 1 89.44 364 GLY A CA 1
ATOM 2723 C C . GLY A 1 364 ? 6.344 -2.492 -2.043 1 89.44 364 GLY A C 1
ATOM 2724 O O . GLY A 1 364 ? 6.887 -3.422 -2.643 1 89.44 364 GLY A O 1
ATOM 2725 N N . GLN A 1 365 ? 7.074 -1.618 -1.468 1 94.62 365 GLN A N 1
ATOM 2726 C CA . GLN A 1 365 ? 8.516 -1.534 -1.281 1 94.62 365 GLN A CA 1
ATOM 2727 C C . GLN A 1 365 ? 9.25 -1.604 -2.617 1 94.62 365 GLN A C 1
ATOM 2729 O O . GLN A 1 365 ? 10.227 -2.348 -2.76 1 94.62 365 GLN A O 1
ATOM 2734 N N . SER A 1 366 ? 8.75 -1.076 -3.676 1 95.25 366 SER A N 1
ATOM 2735 C CA . SER A 1 366 ? 9.523 -0.941 -4.906 1 95.25 366 SER A CA 1
ATOM 2736 C C . SER A 1 366 ? 10.844 -0.227 -4.652 1 95.25 366 SER A C 1
ATOM 2738 O O . SER A 1 366 ? 10.898 0.758 -3.914 1 95.25 366 SER A O 1
ATOM 2740 N N . PRO A 1 367 ? 11.961 -0.741 -5.215 1 96.25 367 PRO A N 1
ATOM 2741 C CA . PRO A 1 367 ? 13.258 -0.102 -4.973 1 96.25 367 PRO A CA 1
ATOM 2742 C C . PRO A 1 367 ? 13.352 1.293 -5.59 1 96.25 367 PRO A C 1
ATOM 2744 O O . PRO A 1 367 ? 12.57 1.631 -6.48 1 96.25 367 PRO A O 1
ATOM 2747 N N . GLY A 1 368 ? 14.289 2.078 -5.051 1 95.94 368 GLY A N 1
ATOM 2748 C CA . GLY A 1 368 ? 14.625 3.338 -5.695 1 95.94 368 GLY A CA 1
ATOM 2749 C C . GLY A 1 368 ? 15.391 3.158 -6.992 1 95.94 368 GLY A C 1
ATOM 2750 O O . GLY A 1 368 ? 15.703 2.033 -7.387 1 95.94 368 GLY A O 1
ATOM 2751 N N . THR A 1 369 ? 15.68 4.277 -7.645 1 96.31 369 THR A N 1
ATOM 2752 C CA . THR A 1 369 ? 16.453 4.277 -8.883 1 96.31 369 THR A CA 1
ATOM 2753 C C . THR A 1 369 ? 17.766 3.531 -8.695 1 96.31 369 THR A C 1
ATOM 2755 O O . THR A 1 369 ? 18.578 3.889 -7.836 1 96.31 369 THR A O 1
ATOM 2758 N N . ASN A 1 370 ? 17.984 2.453 -9.453 1 95.94 370 ASN A N 1
ATOM 2759 C CA . ASN A 1 370 ? 19.172 1.611 -9.43 1 95.94 370 ASN A CA 1
ATOM 2760 C C . ASN A 1 370 ? 19.359 0.943 -8.07 1 95.94 370 ASN A C 1
ATOM 2762 O O . ASN A 1 370 ? 20.469 0.566 -7.703 1 95.94 370 ASN A O 1
ATOM 2766 N N . GLY A 1 371 ? 18.281 0.855 -7.324 1 96.75 371 GLY A N 1
ATOM 2767 C CA . GLY A 1 371 ? 18.375 0.3 -5.98 1 96.75 371 GLY A CA 1
ATOM 2768 C C . GLY A 1 371 ? 18.609 -1.197 -5.969 1 96.75 371 GLY A C 1
ATOM 2769 O O . GLY A 1 371 ? 18.109 -1.92 -6.832 1 96.75 371 GLY A O 1
ATOM 2770 N N . ILE A 1 372 ? 19.375 -1.663 -4.996 1 98.12 372 ILE A N 1
ATOM 2771 C CA . ILE A 1 372 ? 19.641 -3.084 -4.797 1 98.12 372 ILE A CA 1
ATOM 2772 C C . ILE A 1 372 ? 18.734 -3.625 -3.688 1 98.12 372 ILE A C 1
ATOM 2774 O O . ILE A 1 372 ? 18.719 -3.092 -2.576 1 98.12 372 ILE A O 1
ATOM 2778 N N . SER A 1 373 ? 18.031 -4.613 -3.98 1 98.12 373 SER A N 1
ATOM 2779 C CA . SER A 1 373 ? 17.078 -5.219 -3.041 1 98.12 373 SER A CA 1
ATOM 2780 C C . SER A 1 373 ? 17.328 -6.719 -2.908 1 98.12 373 SER A C 1
ATOM 2782 O O . SER A 1 373 ? 17.406 -7.43 -3.91 1 98.12 373 SER A O 1
ATOM 2784 N N . LEU A 1 374 ? 17.562 -7.262 -1.688 1 98.69 374 LEU A N 1
ATOM 2785 C CA . LEU A 1 374 ? 17.547 -8.695 -1.402 1 98.69 374 LEU A CA 1
ATOM 2786 C C . LEU A 1 374 ? 16.141 -9.164 -1.052 1 98.69 374 LEU A C 1
ATOM 2788 O O . LEU A 1 374 ? 15.469 -8.562 -0.206 1 98.69 374 LEU A O 1
ATOM 2792 N N . ARG A 1 375 ? 15.695 -10.195 -1.719 1 98.5 375 ARG A N 1
ATOM 2793 C CA . ARG A 1 375 ? 14.328 -10.648 -1.474 1 98.5 375 ARG A CA 1
ATOM 2794 C C . ARG A 1 375 ? 14.273 -12.172 -1.375 1 98.5 375 ARG A C 1
ATOM 2796 O O . ARG A 1 375 ? 15.023 -12.867 -2.051 1 98.5 375 ARG A O 1
ATOM 2803 N N . THR A 1 376 ? 13.391 -12.656 -0.576 1 98.62 376 THR A N 1
ATOM 2804 C CA . THR A 1 376 ? 13.203 -14.094 -0.435 1 98.62 376 THR A CA 1
ATOM 2805 C C . THR A 1 376 ? 12.047 -14.578 -1.299 1 98.62 376 THR A C 1
ATOM 2807 O O . THR A 1 376 ? 11.273 -15.438 -0.88 1 98.62 376 THR A O 1
ATOM 2810 N N . VAL A 1 377 ? 11.891 -13.992 -2.457 1 97.62 377 VAL A N 1
ATOM 2811 C CA . VAL A 1 377 ? 10.82 -14.258 -3.41 1 97.62 377 VAL A CA 1
ATOM 2812 C C . VAL A 1 377 ? 11.281 -15.289 -4.438 1 97.62 377 VAL A C 1
ATOM 2814 O O . VAL A 1 377 ? 12.352 -15.891 -4.285 1 97.62 377 VAL A O 1
ATOM 2817 N N . ASN A 1 378 ? 10.484 -15.555 -5.391 1 97.31 378 ASN A N 1
ATOM 2818 C CA . ASN A 1 378 ? 10.766 -16.625 -6.348 1 97.31 378 ASN A CA 1
ATOM 2819 C C . ASN A 1 378 ? 11.266 -16.062 -7.676 1 97.31 378 ASN A C 1
ATOM 2821 O O . ASN A 1 378 ? 11.867 -16.781 -8.469 1 97.31 378 ASN A O 1
ATOM 2825 N N . ARG A 1 379 ? 11.031 -14.773 -7.969 1 94.94 379 ARG A N 1
ATOM 2826 C CA . ARG A 1 379 ? 11.391 -14.211 -9.266 1 94.94 379 ARG A CA 1
ATOM 2827 C C . ARG A 1 379 ? 12.078 -12.859 -9.109 1 94.94 379 ARG A C 1
ATOM 2829 O O . ARG A 1 379 ? 11.789 -12.117 -8.164 1 94.94 379 ARG A O 1
ATOM 2836 N N . ASN A 1 380 ? 13.016 -12.594 -10.031 1 95.81 380 ASN A N 1
ATOM 2837 C CA . ASN A 1 380 ? 13.719 -11.312 -10.039 1 95.81 380 ASN A CA 1
ATOM 2838 C C . ASN A 1 380 ? 13.867 -10.766 -11.453 1 95.81 380 ASN A C 1
ATOM 2840 O O . ASN A 1 380 ? 14.891 -10.18 -11.789 1 95.81 380 ASN A O 1
ATOM 2844 N N . PHE A 1 381 ? 12.875 -10.969 -12.258 1 92 381 PHE A N 1
ATOM 2845 C CA . PHE A 1 381 ? 12.891 -10.5 -13.641 1 92 381 PHE A CA 1
ATOM 2846 C C . PHE A 1 381 ? 12.969 -8.977 -13.695 1 92 381 PHE A C 1
ATOM 2848 O O . PHE A 1 381 ? 12.586 -8.289 -12.742 1 92 381 PHE A O 1
ATOM 2855 N N . TYR A 1 382 ? 13.375 -8.57 -14.805 1 90.19 382 TYR A N 1
ATOM 2856 C CA . TYR A 1 382 ? 13.523 -7.137 -15.047 1 90.19 382 TYR A CA 1
ATOM 2857 C C . TYR A 1 382 ? 12.203 -6.41 -14.859 1 90.19 382 TYR A C 1
ATOM 2859 O O . TYR A 1 382 ? 11.18 -6.805 -15.43 1 90.19 382 TYR A O 1
ATOM 2867 N N . GLY A 1 383 ? 12.164 -5.434 -13.977 1 88.38 383 GLY A N 1
ATOM 2868 C CA . GLY A 1 383 ? 11.016 -4.555 -13.805 1 88.38 383 GLY A CA 1
ATOM 2869 C C . GLY A 1 383 ? 9.938 -5.148 -12.922 1 88.38 383 GLY A C 1
ATOM 2870 O O . GLY A 1 383 ? 8.953 -4.477 -12.602 1 88.38 383 GLY A O 1
ATOM 2871 N N . ARG A 1 384 ? 10.109 -6.34 -12.438 1 87.31 384 ARG A N 1
ATOM 2872 C CA . ARG A 1 384 ? 9.062 -7.082 -11.734 1 87.31 384 ARG A CA 1
ATOM 2873 C C . ARG A 1 384 ? 8.703 -6.398 -10.422 1 87.31 384 ARG A C 1
ATOM 2875 O O . ARG A 1 384 ? 7.547 -6.453 -9.984 1 87.31 384 ARG A O 1
ATOM 2882 N N . SER A 1 385 ? 9.609 -5.672 -9.867 1 89.19 385 SER A N 1
ATOM 2883 C CA . SER A 1 385 ? 9.422 -5.105 -8.539 1 89.19 385 SER A CA 1
ATOM 2884 C C . SER A 1 385 ? 8.852 -3.693 -8.617 1 89.19 385 SER A C 1
ATOM 2886 O O . SER A 1 385 ? 8.727 -3.012 -7.594 1 89.19 385 SER A O 1
ATOM 2888 N N . GLY A 1 386 ? 8.523 -3.23 -9.773 1 89.31 386 GLY A N 1
ATOM 2889 C CA . GLY A 1 386 ? 7.906 -1.922 -9.922 1 89.31 386 GLY A CA 1
ATOM 2890 C C . GLY A 1 386 ? 8.867 -0.862 -10.422 1 89.31 386 GLY A C 1
ATOM 2891 O O . GLY A 1 386 ? 8.445 0.178 -10.93 1 89.31 386 GLY A O 1
ATOM 2892 N N . THR A 1 387 ? 10.148 -1.077 -10.227 1 92.88 387 THR A N 1
ATOM 2893 C CA . THR A 1 387 ? 11.18 -0.171 -10.711 1 92.88 387 THR A CA 1
ATOM 2894 C C . THR A 1 387 ? 12.047 -0.855 -11.766 1 92.88 387 THR A C 1
ATOM 2896 O O . THR A 1 387 ? 12.734 -1.831 -11.469 1 92.88 387 THR A O 1
ATOM 2899 N N . LEU A 1 388 ? 12.07 -0.361 -12.961 1 90.25 388 LEU A N 1
ATOM 2900 C CA . LEU A 1 388 ? 12.773 -1 -14.07 1 90.25 388 LEU A CA 1
ATOM 2901 C C . LEU A 1 388 ? 14.258 -1.13 -13.773 1 90.25 388 LEU A C 1
ATOM 2903 O O . LEU A 1 388 ? 14.859 -2.178 -14.023 1 90.25 388 LEU A O 1
ATOM 2907 N N . SER A 1 389 ? 14.859 -0.097 -13.172 1 93.25 389 SER A N 1
ATOM 2908 C CA . SER A 1 389 ? 16.297 -0.092 -12.953 1 93.25 389 SER A CA 1
ATOM 2909 C C . SER A 1 389 ? 16.672 -0.817 -11.664 1 93.25 389 SER A C 1
ATOM 2911 O O . SER A 1 389 ? 17.844 -0.911 -11.312 1 93.25 389 SER A O 1
ATOM 2913 N N . GLY A 1 390 ? 15.656 -1.25 -10.93 1 94.88 390 GLY A N 1
ATOM 2914 C CA . GLY A 1 390 ? 15.914 -1.967 -9.695 1 94.88 390 GLY A CA 1
ATOM 2915 C C . GLY A 1 390 ? 16.672 -3.262 -9.906 1 94.88 390 GLY A C 1
ATOM 2916 O O . GLY A 1 390 ? 16.453 -3.965 -10.891 1 94.88 390 GLY A O 1
ATOM 2917 N N . GLN A 1 391 ? 17.578 -3.598 -8.992 1 97.25 391 GLN A N 1
ATOM 2918 C CA . GLN A 1 391 ? 18.359 -4.828 -9.008 1 97.25 391 GLN A CA 1
ATOM 2919 C C . GLN A 1 391 ? 17.938 -5.766 -7.887 1 97.25 391 GLN A C 1
ATOM 2921 O O . GLN A 1 391 ? 18.312 -5.574 -6.727 1 97.25 391 GLN A O 1
ATOM 2926 N N . ILE A 1 392 ? 17.281 -6.82 -8.289 1 97.69 392 ILE A N 1
ATOM 2927 C CA . ILE A 1 392 ? 16.688 -7.715 -7.305 1 97.69 392 ILE A CA 1
ATOM 2928 C C . ILE A 1 392 ? 17.531 -8.977 -7.172 1 97.69 392 ILE A C 1
ATOM 2930 O O . ILE A 1 392 ? 17.75 -9.688 -8.156 1 97.69 392 ILE A O 1
ATOM 2934 N N . TYR A 1 393 ? 18.016 -9.266 -5.996 1 98.62 393 TYR A N 1
ATOM 2935 C CA . TYR A 1 393 ? 18.719 -10.5 -5.66 1 98.62 393 TYR A CA 1
ATOM 2936 C C . TYR A 1 393 ? 17.812 -11.438 -4.863 1 98.62 393 TYR A C 1
ATOM 2938 O O . TYR A 1 393 ? 17.156 -11.016 -3.904 1 98.62 393 TYR A O 1
ATOM 2946 N N . ILE A 1 394 ? 17.781 -12.672 -5.27 1 98.69 394 ILE A N 1
ATOM 2947 C CA . ILE A 1 394 ? 17.016 -13.672 -4.535 1 98.69 394 ILE A CA 1
ATOM 2948 C C . ILE A 1 394 ? 17.922 -14.391 -3.543 1 98.69 394 ILE A C 1
ATOM 2950 O O . ILE A 1 394 ? 18.984 -14.898 -3.924 1 98.69 394 ILE A O 1
ATOM 2954 N N . VAL A 1 395 ? 17.531 -14.414 -2.334 1 98.81 395 VAL A N 1
ATOM 2955 C CA . VAL A 1 395 ? 18.344 -15.031 -1.296 1 98.81 395 VAL A CA 1
ATOM 2956 C C . VAL A 1 395 ? 17.453 -15.797 -0.318 1 98.81 395 VAL A C 1
ATOM 2958 O O . VAL A 1 395 ? 16.234 -15.742 -0.423 1 98.81 395 VAL A O 1
ATOM 2961 N N . SER A 1 396 ? 18.078 -16.578 0.582 1 98.75 396 SER A N 1
ATOM 2962 C CA . SER A 1 396 ? 17.359 -17.25 1.663 1 98.75 396 SER A CA 1
ATOM 2963 C C . SER A 1 396 ? 16.984 -16.25 2.762 1 98.75 396 SER A C 1
ATOM 2965 O O . SER A 1 396 ? 17.531 -15.156 2.836 1 98.75 396 SER A O 1
ATOM 2967 N N . PRO A 1 397 ? 16 -16.625 3.645 1 98.62 397 PRO A N 1
ATOM 2968 C CA . PRO A 1 397 ? 15.664 -15.766 4.785 1 98.62 397 PRO A CA 1
ATOM 2969 C C . PRO A 1 397 ? 16.859 -15.492 5.688 1 98.62 397 PRO A C 1
ATOM 2971 O O . PRO A 1 397 ? 17.016 -14.375 6.191 1 98.62 397 PRO A O 1
ATOM 2974 N N . GLU A 1 398 ? 17.719 -16.5 5.871 1 98.62 398 GLU A N 1
ATOM 2975 C CA . GLU A 1 398 ? 18.906 -16.344 6.707 1 98.62 398 GLU A CA 1
ATOM 2976 C C . GLU A 1 398 ? 19.859 -15.312 6.137 1 98.62 398 GLU A C 1
ATOM 2978 O O . GLU A 1 398 ? 20.297 -14.406 6.848 1 98.62 398 GLU A O 1
ATOM 2983 N N . THR A 1 399 ? 20.109 -15.445 4.816 1 98.75 399 THR A N 1
ATOM 2984 C CA . THR A 1 399 ? 21 -14.5 4.145 1 98.75 399 THR A CA 1
ATOM 2985 C C . THR A 1 399 ? 20.406 -13.086 4.18 1 98.75 399 THR A C 1
ATOM 2987 O O . THR A 1 399 ? 21.125 -12.117 4.426 1 98.75 399 THR A O 1
ATOM 2990 N N . ALA A 1 400 ? 19.141 -13.008 3.961 1 98.88 400 ALA A N 1
ATOM 2991 C CA . ALA A 1 400 ? 18.453 -11.719 3.965 1 98.88 400 ALA A CA 1
ATOM 2992 C C . ALA A 1 400 ? 18.562 -11.047 5.332 1 98.88 400 ALA A C 1
ATOM 2994 O O . ALA A 1 400 ? 18.922 -9.875 5.43 1 98.88 400 ALA A O 1
ATOM 2995 N N . ALA A 1 401 ? 18.234 -11.758 6.402 1 98.81 401 ALA A N 1
ATOM 2996 C CA . ALA A 1 401 ? 18.203 -11.203 7.754 1 98.81 401 ALA A CA 1
ATOM 2997 C C . ALA A 1 401 ? 19.594 -10.734 8.188 1 98.81 401 ALA A C 1
ATOM 2999 O O . ALA A 1 401 ? 19.734 -9.625 8.703 1 98.81 401 ALA A O 1
ATOM 3000 N N . VAL A 1 402 ? 20.594 -11.57 7.965 1 98.69 402 VAL A N 1
ATOM 3001 C CA . VAL A 1 402 ? 21.953 -11.219 8.352 1 98.69 402 VAL A CA 1
ATOM 3002 C C . VAL A 1 402 ? 22.438 -10.008 7.551 1 98.69 402 VAL A C 1
ATOM 3004 O O . VAL A 1 402 ? 23.094 -9.117 8.086 1 98.69 402 VAL A O 1
ATOM 3007 N N . SER A 1 403 ? 22.078 -9.992 6.262 1 98.88 403 SER A N 1
ATOM 3008 C CA . SER A 1 403 ? 22.453 -8.867 5.406 1 98.88 403 SER A CA 1
ATOM 3009 C C . SER A 1 403 ? 21.781 -7.578 5.855 1 98.88 403 SER A C 1
ATOM 3011 O O . SER A 1 403 ? 22.375 -6.5 5.762 1 98.88 403 SER A O 1
ATOM 3013 N N . ALA A 1 404 ? 20.547 -7.664 6.316 1 98.75 404 ALA A N 1
ATOM 3014 C CA . ALA A 1 404 ? 19.828 -6.496 6.793 1 98.75 404 ALA A CA 1
ATOM 3015 C C . ALA A 1 404 ? 20.531 -5.855 7.984 1 98.75 404 ALA A C 1
ATOM 3017 O O . ALA A 1 404 ? 20.531 -4.629 8.125 1 98.75 404 ALA A O 1
ATOM 3018 N N . ILE A 1 405 ? 21.078 -6.676 8.883 1 98.5 405 ILE A N 1
ATOM 3019 C CA . ILE A 1 405 ? 21.797 -6.203 10.062 1 98.5 405 ILE A CA 1
ATOM 3020 C C . ILE A 1 405 ? 23.109 -5.547 9.641 1 98.5 405 ILE A C 1
ATOM 3022 O O . ILE A 1 405 ? 23.484 -4.492 10.164 1 98.5 405 ILE A O 1
ATOM 3026 N N . ASN A 1 406 ? 23.766 -6.133 8.586 1 98.19 406 ASN A N 1
ATOM 3027 C CA . ASN A 1 406 ? 25.125 -5.73 8.242 1 98.19 406 ASN A CA 1
ATOM 3028 C C . ASN A 1 406 ? 25.141 -4.59 7.227 1 98.19 406 ASN A C 1
ATOM 3030 O O . ASN A 1 406 ? 26.125 -3.875 7.094 1 98.19 406 ASN A O 1
ATOM 3034 N N . GLY A 1 407 ? 24.094 -4.457 6.41 1 98.06 407 GLY A N 1
ATOM 3035 C CA . GLY A 1 407 ? 24 -3.389 5.43 1 98.06 407 GLY A CA 1
ATOM 3036 C C . GLY A 1 407 ? 24.547 -3.777 4.07 1 98.06 407 GLY A C 1
ATOM 3037 O O . GLY A 1 407 ? 24.438 -3.014 3.109 1 98.06 407 GLY A O 1
ATOM 3038 N N . VAL A 1 408 ? 25.141 -4.961 3.938 1 98.38 408 VAL A N 1
ATOM 3039 C CA . VAL A 1 408 ? 25.719 -5.496 2.705 1 98.38 408 VAL A CA 1
ATOM 3040 C C . VAL A 1 408 ? 25.328 -6.965 2.553 1 98.38 408 VAL A C 1
ATOM 3042 O O . VAL A 1 408 ? 25.016 -7.637 3.537 1 98.38 408 VAL A O 1
ATOM 3045 N N . LEU A 1 409 ? 25.297 -7.414 1.289 1 98.69 409 LEU A N 1
ATOM 3046 C CA . LEU A 1 409 ? 25.109 -8.852 1.101 1 98.69 409 LEU A CA 1
ATOM 3047 C C . LEU A 1 409 ? 26.141 -9.641 1.897 1 98.69 409 LEU A C 1
ATOM 3049 O O . LEU A 1 409 ? 27.344 -9.445 1.722 1 98.69 409 LEU A O 1
ATOM 3053 N N . THR A 1 410 ? 25.641 -10.492 2.762 1 98.31 410 THR A N 1
ATOM 3054 C CA . THR A 1 410 ? 26.531 -11.156 3.713 1 98.31 410 THR A CA 1
ATOM 3055 C C . THR A 1 410 ? 26.25 -12.656 3.748 1 98.31 410 THR A C 1
ATOM 3057 O O . THR A 1 410 ? 25.094 -13.078 3.83 1 98.31 410 THR A O 1
ATOM 3060 N N . ASP A 1 411 ? 27.328 -13.453 3.625 1 98.12 411 ASP A N 1
ATOM 3061 C CA . ASP A 1 411 ? 27.234 -14.891 3.855 1 98.12 411 ASP A CA 1
ATOM 3062 C C . ASP A 1 411 ? 26.828 -15.195 5.297 1 98.12 411 ASP A C 1
ATOM 3064 O O . ASP A 1 411 ? 27.562 -14.875 6.234 1 98.12 411 ASP A O 1
ATOM 3068 N N . PRO A 1 412 ? 25.703 -15.836 5.449 1 98.12 412 PRO A N 1
ATOM 3069 C CA . PRO A 1 412 ? 25.188 -15.984 6.812 1 98.12 412 PRO A CA 1
ATOM 3070 C C . PRO A 1 412 ? 25.969 -17.016 7.633 1 98.12 412 PRO A C 1
ATOM 3072 O O . PRO A 1 412 ? 25.812 -17.078 8.859 1 98.12 412 PRO A O 1
ATOM 3075 N N . THR A 1 413 ? 26.797 -17.797 7.059 1 96.31 413 THR A N 1
ATOM 3076 C CA . THR A 1 413 ? 27.5 -18.875 7.754 1 96.31 413 THR A CA 1
ATOM 3077 C C . THR A 1 413 ? 28.484 -18.297 8.781 1 96.31 413 THR A C 1
ATOM 3079 O O . THR A 1 413 ? 28.938 -19.016 9.672 1 96.31 413 THR A O 1
ATOM 3082 N N . GLY A 1 414 ? 28.766 -17.047 8.688 1 93.31 414 GLY A N 1
ATOM 3083 C CA . GLY A 1 414 ? 29.656 -16.406 9.633 1 93.31 414 GLY A CA 1
ATOM 3084 C C . GLY A 1 414 ? 29 -16.094 10.961 1 93.31 414 GLY A C 1
ATOM 3085 O O . GLY A 1 414 ? 29.688 -15.75 11.938 1 93.31 414 GLY A O 1
ATOM 3086 N N . VAL A 1 415 ? 27.734 -16.188 11.062 1 94 415 VAL A N 1
ATOM 3087 C CA . VAL A 1 415 ? 27 -15.867 12.273 1 94 415 VAL A CA 1
ATOM 3088 C C . VAL A 1 415 ? 26.703 -17.141 13.055 1 94 415 VAL A C 1
ATOM 3090 O O . VAL A 1 415 ? 26.219 -18.125 12.492 1 94 415 VAL A O 1
ATOM 3093 N N . ASP A 1 416 ? 27.047 -17.156 14.328 1 92.69 416 ASP A N 1
ATOM 3094 C CA . ASP A 1 416 ? 26.844 -18.328 15.172 1 92.69 416 ASP A CA 1
ATOM 3095 C C . ASP A 1 416 ? 25.547 -18.203 15.984 1 92.69 416 ASP A C 1
ATOM 3097 O O . ASP A 1 416 ? 25.562 -17.688 17.109 1 92.69 416 ASP A O 1
ATOM 3101 N N . ILE A 1 417 ? 24.516 -18.656 15.461 1 94.38 417 ILE A N 1
ATOM 3102 C CA . ILE A 1 417 ? 23.203 -18.672 16.109 1 94.38 417 ILE A CA 1
ATOM 3103 C C . ILE A 1 417 ? 22.516 -20.016 15.875 1 94.38 417 ILE A C 1
ATOM 3105 O O . ILE A 1 417 ? 22.609 -20.562 14.781 1 94.38 417 ILE A O 1
ATOM 3109 N N . ASP A 1 418 ? 21.922 -20.562 16.891 1 93.38 418 ASP A N 1
ATOM 3110 C CA . ASP A 1 418 ? 21.125 -21.781 16.75 1 93.38 418 ASP A CA 1
ATOM 3111 C C . ASP A 1 418 ? 19.781 -21.5 16.094 1 93.38 418 ASP A C 1
ATOM 3113 O O . ASP A 1 418 ? 18.922 -20.844 16.672 1 93.38 418 ASP A O 1
ATOM 3117 N N . LEU A 1 419 ? 19.562 -22 14.961 1 93.75 419 LEU A N 1
ATOM 3118 C CA . LEU A 1 419 ? 18.359 -21.719 14.195 1 93.75 419 LEU A CA 1
ATOM 3119 C C . LEU A 1 419 ? 17.406 -22.906 14.25 1 93.75 419 LEU A C 1
ATOM 3121 O O . LEU A 1 419 ? 16.484 -23.016 13.43 1 93.75 419 LEU A O 1
ATOM 3125 N N . THR A 1 420 ? 17.672 -23.812 15.164 1 92.31 420 THR A N 1
ATOM 3126 C CA . THR A 1 420 ? 16.703 -24.891 15.352 1 92.31 420 THR A CA 1
ATOM 3127 C C . THR A 1 420 ? 15.375 -24.344 15.859 1 92.31 420 THR A C 1
ATOM 3129 O O . THR A 1 420 ? 15.328 -23.656 16.875 1 92.31 420 THR A O 1
ATOM 3132 N N . ILE A 1 421 ? 14.367 -24.609 15.164 1 92.88 421 ILE A N 1
ATOM 3133 C CA . ILE A 1 421 ? 13.039 -24.125 15.523 1 92.88 421 ILE A CA 1
ATOM 3134 C C . ILE A 1 421 ? 12.203 -25.297 16.062 1 92.88 421 ILE A C 1
ATOM 3136 O O . ILE A 1 421 ? 12.078 -26.328 15.414 1 92.88 421 ILE A O 1
ATOM 3140 N N . ASP A 1 422 ? 11.695 -25.094 17.234 1 89.81 422 ASP A N 1
ATOM 3141 C CA . ASP A 1 422 ? 10.703 -26.031 17.75 1 89.81 422 ASP A CA 1
ATOM 3142 C C . ASP A 1 422 ? 9.344 -25.812 17.078 1 89.81 422 ASP A C 1
ATOM 3144 O O . ASP A 1 422 ? 8.578 -24.953 17.516 1 89.81 422 ASP A O 1
ATOM 3148 N N . MET A 1 423 ? 9.047 -26.656 16.109 1 92.94 423 MET A N 1
ATOM 3149 C CA . MET A 1 423 ? 7.758 -26.516 15.445 1 92.94 423 MET A CA 1
ATOM 3150 C C . MET A 1 423 ? 6.609 -26.797 16.406 1 92.94 423 MET A C 1
ATOM 3152 O O . MET A 1 423 ? 6.715 -27.672 17.266 1 92.94 423 MET A O 1
ATOM 3156 N N . PRO A 1 424 ? 5.535 -26.062 16.312 1 94.25 424 PRO A N 1
ATOM 3157 C CA . PRO A 1 424 ? 4.406 -26.312 17.203 1 94.25 424 PRO A CA 1
ATOM 3158 C C . PRO A 1 424 ? 3.793 -27.688 17.031 1 94.25 424 PRO A C 1
ATOM 3160 O O . PRO A 1 424 ? 3.688 -28.188 15.906 1 94.25 424 PRO A O 1
ATOM 3163 N N . LYS A 1 425 ? 3.439 -28.281 18.156 1 94.5 425 LYS A N 1
ATOM 3164 C CA . LYS A 1 425 ? 2.709 -29.547 18.094 1 94.5 425 LYS A CA 1
ATOM 3165 C C . LYS A 1 425 ? 1.318 -29.344 17.5 1 94.5 425 LYS A C 1
ATOM 3167 O O . LYS A 1 425 ? 0.804 -30.234 16.812 1 94.5 425 LYS A O 1
ATOM 3172 N N . GLU A 1 426 ? 0.824 -28.25 17.828 1 96.69 426 GLU A N 1
ATOM 3173 C CA . GLU A 1 426 ? -0.459 -27.844 17.266 1 96.69 426 GLU A CA 1
ATOM 3174 C C . GLU A 1 426 ? -0.439 -26.375 16.859 1 96.69 426 GLU A C 1
ATOM 3176 O O . GLU A 1 426 ? -0.132 -25.5 17.672 1 96.69 426 GLU A O 1
ATOM 3181 N N . PHE A 1 427 ? -0.758 -26.156 15.586 1 97.31 427 PHE A N 1
ATOM 3182 C CA . PHE A 1 427 ? -0.931 -24.781 15.141 1 97.31 427 PHE A CA 1
ATOM 3183 C C . PHE A 1 427 ? -2.25 -24.219 15.641 1 97.31 427 PHE A C 1
ATOM 3185 O O . PHE A 1 427 ? -3.168 -24.969 15.984 1 97.31 427 PHE A O 1
ATOM 3192 N N . LEU A 1 428 ? -2.316 -22.875 15.797 1 96.69 428 LEU A N 1
ATOM 3193 C CA . LEU A 1 428 ? -3.59 -22.219 16.047 1 96.69 428 LEU A CA 1
ATOM 3194 C C . LEU A 1 428 ? -4.477 -22.25 14.805 1 96.69 428 LEU A C 1
ATOM 3196 O O . LEU A 1 428 ? -4.145 -21.656 13.773 1 96.69 428 LEU A O 1
ATOM 3200 N N . ILE A 1 429 ? -5.574 -23 14.914 1 96.81 429 ILE A N 1
ATOM 3201 C CA . ILE A 1 429 ? -6.445 -23.172 13.75 1 96.81 429 ILE A CA 1
ATOM 3202 C C . ILE A 1 429 ? -7.641 -22.219 13.859 1 96.81 429 ILE A C 1
ATOM 3204 O O . ILE A 1 429 ? -8.414 -22.297 14.82 1 96.81 429 ILE A O 1
ATOM 3208 N N . ASP A 1 430 ? -7.805 -21.281 12.969 1 95.75 430 ASP A N 1
ATOM 3209 C CA . ASP A 1 430 ? -8.93 -20.359 12.852 1 95.75 430 ASP A CA 1
ATOM 3210 C C . ASP A 1 430 ? -9.305 -20.125 11.391 1 95.75 430 ASP A C 1
ATOM 3212 O O . ASP A 1 430 ? -8.664 -19.344 10.695 1 95.75 430 ASP A O 1
ATOM 3216 N N . ASP A 1 431 ? -10.336 -20.75 10.945 1 96.75 431 ASP A N 1
ATOM 3217 C CA . ASP A 1 431 ? -10.742 -20.672 9.547 1 96.75 431 ASP A CA 1
ATOM 3218 C C . ASP A 1 431 ? -11.875 -19.672 9.352 1 96.75 431 ASP A C 1
ATOM 3220 O O . ASP A 1 431 ? -12.625 -19.75 8.383 1 96.75 431 ASP A O 1
ATOM 3224 N N . SER A 1 432 ? -12.047 -18.734 10.328 1 96.06 432 SER A N 1
ATOM 3225 C CA . SER A 1 432 ? -13.188 -17.828 10.305 1 96.06 432 SER A CA 1
ATOM 3226 C C . SER A 1 432 ? -13.102 -16.859 9.125 1 96.06 432 SER A C 1
ATOM 3228 O O . SER A 1 432 ? -14.109 -16.281 8.727 1 96.06 432 SER A O 1
ATOM 3230 N N . MET A 1 433 ? -11.945 -16.719 8.555 1 97.12 433 MET A N 1
ATOM 3231 C CA . MET A 1 433 ? -11.797 -15.805 7.426 1 97.12 433 MET A CA 1
ATOM 3232 C C . MET A 1 433 ? -11.922 -16.547 6.102 1 97.12 433 MET A C 1
ATOM 3234 O O . MET A 1 433 ? -11.742 -15.953 5.031 1 97.12 433 MET A O 1
ATOM 3238 N N . ILE A 1 434 ? -12.102 -17.812 6.109 1 98.19 434 ILE A N 1
ATOM 3239 C CA . ILE A 1 434 ? -12.492 -18.594 4.945 1 98.19 434 ILE A CA 1
ATOM 3240 C C . ILE A 1 434 ? -14.008 -18.766 4.922 1 98.19 434 ILE A C 1
ATOM 3242 O O . ILE A 1 434 ? -14.562 -19.562 5.695 1 98.19 434 ILE A O 1
ATOM 3246 N N . LEU A 1 435 ? -14.672 -18.078 4.07 1 97.75 435 LEU A N 1
ATOM 3247 C CA . LEU A 1 435 ? -16.125 -18.078 4.02 1 97.75 435 LEU A CA 1
ATOM 3248 C C . LEU A 1 435 ? -16.641 -19.25 3.174 1 97.75 435 LEU A C 1
ATOM 3250 O O . LEU A 1 435 ? -16.203 -19.438 2.039 1 97.75 435 LEU A O 1
ATOM 3254 N N . ALA A 1 436 ? -17.5 -20.016 3.701 1 97.12 436 ALA A N 1
ATOM 3255 C CA . ALA A 1 436 ? -18.188 -21.047 2.938 1 97.12 436 ALA A CA 1
ATOM 3256 C C . ALA A 1 436 ? -19.188 -20.438 1.955 1 97.12 436 ALA A C 1
ATOM 3258 O O . ALA A 1 436 ? -19.766 -19.391 2.225 1 97.12 436 ALA A O 1
ATOM 3259 N N . PRO A 1 437 ? -19.344 -21.094 0.824 1 97.31 437 PRO A N 1
ATOM 3260 C CA . PRO A 1 437 ? -20.344 -20.594 -0.122 1 97.31 437 PRO A CA 1
ATOM 3261 C C . PRO A 1 437 ? -21.766 -20.797 0.371 1 97.31 437 PRO A C 1
ATOM 3263 O O . PRO A 1 437 ? -22 -21.578 1.294 1 97.31 437 PRO A O 1
ATOM 3266 N N . ALA A 1 438 ? -22.641 -20.031 -0.243 1 96.31 438 ALA A N 1
ATOM 3267 C CA . ALA A 1 438 ? -24.062 -20.234 0.024 1 96.31 438 ALA A CA 1
ATOM 3268 C C . ALA A 1 438 ? -24.5 -21.656 -0.304 1 96.31 438 ALA A C 1
ATOM 3270 O O . ALA A 1 438 ? -23.828 -22.344 -1.086 1 96.31 438 ALA A O 1
ATOM 3271 N N . GLN A 1 439 ? -25.578 -22.031 0.268 1 94.06 439 GLN A N 1
ATOM 3272 C CA . GLN A 1 439 ? -26.062 -23.391 0.069 1 94.06 439 GLN A CA 1
ATOM 3273 C C . GLN A 1 439 ? -26.547 -23.609 -1.363 1 94.06 439 GLN A C 1
ATOM 3275 O O . GLN A 1 439 ? -26.375 -24.688 -1.926 1 94.06 439 GLN A O 1
ATOM 3280 N N . THR A 1 440 ? -27.172 -22.547 -1.85 1 90.94 440 THR A N 1
ATOM 3281 C CA . THR A 1 440 ? -27.641 -22.609 -3.232 1 90.94 440 THR A CA 1
ATOM 3282 C C . THR A 1 440 ? -27.25 -21.344 -3.992 1 90.94 440 THR A C 1
ATOM 3284 O O . THR A 1 440 ? -26.797 -20.375 -3.395 1 90.94 440 THR A O 1
ATOM 3287 N N . ASN A 1 441 ? -27.375 -21.422 -5.336 1 89.06 441 ASN A N 1
ATOM 3288 C CA . ASN A 1 441 ? -27.031 -20.297 -6.203 1 89.06 441 ASN A CA 1
ATOM 3289 C C . ASN A 1 441 ? -28.125 -19.234 -6.191 1 89.06 441 ASN A C 1
ATOM 3291 O O . ASN A 1 441 ? -27.875 -18.078 -6.543 1 89.06 441 ASN A O 1
ATOM 3295 N N . ALA A 1 442 ? -29.297 -19.516 -5.84 1 87.81 442 ALA A N 1
ATOM 3296 C CA . ALA A 1 442 ? -30.469 -18.656 -6.02 1 87.81 442 ALA A CA 1
ATOM 3297 C C . ALA A 1 442 ? -30.5 -17.531 -4.988 1 87.81 442 ALA A C 1
ATOM 3299 O O . ALA A 1 442 ? -31.047 -16.469 -5.234 1 87.81 442 ALA A O 1
ATOM 3300 N N . GLU A 1 443 ? -29.781 -17.641 -3.977 1 88.94 443 GLU A N 1
ATOM 3301 C CA . GLU A 1 443 ? -29.891 -16.703 -2.873 1 88.94 443 GLU A CA 1
ATOM 3302 C C . GLU A 1 443 ? -28.828 -15.609 -2.971 1 88.94 443 GLU A C 1
ATOM 3304 O O . GLU A 1 443 ? -28.812 -14.664 -2.18 1 88.94 443 GLU A O 1
ATOM 3309 N N . VAL A 1 444 ? -28 -15.766 -3.949 1 93.81 444 VAL A N 1
ATOM 3310 C CA . VAL A 1 444 ? -26.859 -14.859 -3.945 1 93.81 444 VAL A CA 1
ATOM 3311 C C . VAL A 1 444 ? -26.953 -13.906 -5.137 1 93.81 444 VAL A C 1
ATOM 3313 O O . VAL A 1 444 ? -27.109 -14.344 -6.277 1 93.81 444 VAL A O 1
ATOM 3316 N N . GLU A 1 445 ? -26.891 -12.664 -4.824 1 94 445 GLU A N 1
ATOM 3317 C CA . GLU A 1 445 ? -26.734 -11.648 -5.863 1 94 445 GLU A CA 1
ATOM 3318 C C . GLU A 1 445 ? -25.266 -11.305 -6.09 1 94 445 GLU A C 1
ATOM 3320 O O . GLU A 1 445 ? -24.547 -10.969 -5.145 1 94 445 GLU A O 1
ATOM 3325 N N . VAL A 1 446 ? -24.844 -11.438 -7.352 1 94.94 446 VAL A N 1
ATOM 3326 C CA . VAL A 1 446 ? -23.469 -11.109 -7.684 1 94.94 446 VAL A CA 1
ATOM 3327 C C . VAL A 1 446 ? -23.312 -9.602 -7.812 1 94.94 446 VAL A C 1
ATOM 3329 O O . VAL A 1 446 ? -24.016 -8.961 -8.594 1 94.94 446 VAL A O 1
ATOM 3332 N N . VAL A 1 447 ? -22.375 -8.984 -7.047 1 94.56 447 VAL A N 1
ATOM 3333 C CA . VAL A 1 447 ? -22.109 -7.551 -7.062 1 94.56 447 VAL A CA 1
ATOM 3334 C C . VAL A 1 447 ? -20.984 -7.238 -8.031 1 94.56 447 VAL A C 1
ATOM 3336 O O . VAL A 1 447 ? -19.922 -7.875 -7.988 1 94.56 447 VAL A O 1
ATOM 3339 N N . ARG A 1 448 ? -21.188 -6.262 -8.938 1 93.56 448 ARG A N 1
ATOM 3340 C CA . ARG A 1 448 ? -20.188 -5.879 -9.938 1 93.56 448 ARG A CA 1
ATOM 3341 C C . ARG A 1 448 ? -19.969 -4.367 -9.938 1 93.56 448 ARG A C 1
ATOM 3343 O O . ARG A 1 448 ? -20.922 -3.598 -10.055 1 93.56 448 ARG A O 1
ATOM 3350 N N . GLY A 1 449 ? -18.688 -3.961 -9.812 1 92.94 449 GLY A N 1
ATOM 3351 C CA . GLY A 1 449 ? -18.359 -2.555 -9.961 1 92.94 449 GLY A CA 1
ATOM 3352 C C . GLY A 1 449 ? -18.125 -2.145 -11.406 1 92.94 449 GLY A C 1
ATOM 3353 O O . GLY A 1 449 ? -18.109 -2.992 -12.297 1 92.94 449 GLY A O 1
ATOM 3354 N N . PRO A 1 450 ? -17.891 -0.867 -11.625 1 93.5 450 PRO A N 1
ATOM 3355 C CA . PRO A 1 450 ? -17.766 -0.34 -12.984 1 93.5 450 PRO A CA 1
ATOM 3356 C C . PRO A 1 450 ? -16.484 -0.809 -13.688 1 93.5 450 PRO A C 1
ATOM 3358 O O . PRO A 1 450 ? -16.406 -0.758 -14.914 1 93.5 450 PRO A O 1
ATOM 3361 N N . ASN A 1 451 ? -15.523 -1.248 -12.961 1 92.38 451 ASN A N 1
ATOM 3362 C CA . ASN A 1 451 ? -14.242 -1.68 -13.508 1 92.38 451 ASN A CA 1
ATOM 3363 C C . ASN A 1 451 ? -14.344 -3.055 -14.156 1 92.38 451 ASN A C 1
ATOM 3365 O O . ASN A 1 451 ? -13.469 -3.451 -14.93 1 92.38 451 ASN A O 1
ATOM 3369 N N . ILE A 1 452 ? -15.32 -3.777 -13.82 1 92.19 452 ILE A N 1
ATOM 3370 C CA . ILE A 1 452 ? -15.492 -5.133 -14.336 1 92.19 452 ILE A CA 1
ATOM 3371 C C . ILE A 1 452 ? -16.219 -5.09 -15.68 1 92.19 452 ILE A C 1
ATOM 3373 O O . ILE A 1 452 ? -17.391 -4.707 -15.742 1 92.19 452 ILE A O 1
ATOM 3377 N N . LYS A 1 453 ? -15.523 -5.449 -16.75 1 90.81 453 LYS A N 1
ATOM 3378 C CA . LYS A 1 453 ? -16.062 -5.453 -18.109 1 90.81 453 LYS A CA 1
ATOM 3379 C C . LYS A 1 453 ? -16.297 -6.875 -18.609 1 90.81 453 LYS A C 1
ATOM 3381 O O . LYS A 1 453 ? -15.734 -7.828 -18.062 1 90.81 453 LYS A O 1
ATOM 3386 N N . PRO A 1 454 ? -17.109 -7 -19.578 1 85.38 454 PRO A N 1
ATOM 3387 C CA . PRO A 1 454 ? -17.344 -8.336 -20.125 1 85.38 454 PRO A CA 1
ATOM 3388 C C . PRO A 1 454 ? -16.078 -8.938 -20.75 1 85.38 454 PRO A C 1
ATOM 3390 O O . PRO A 1 454 ? -15.25 -8.211 -21.297 1 85.38 454 PRO A O 1
ATOM 3393 N N . PHE A 1 455 ? -16.062 -10.219 -20.75 1 83.69 455 PHE A N 1
ATOM 3394 C CA . PHE A 1 455 ? -14.961 -10.969 -21.359 1 83.69 455 PHE A CA 1
ATOM 3395 C C . PHE A 1 455 ? -14.961 -10.789 -22.875 1 83.69 455 PHE A C 1
ATOM 3397 O O . PHE A 1 455 ? -16 -10.883 -23.516 1 83.69 455 PHE A O 1
ATOM 3404 N N . PRO A 1 456 ? -13.727 -10.492 -23.391 1 82.06 456 PRO A N 1
ATOM 3405 C CA . PRO A 1 456 ? -13.672 -10.398 -24.859 1 82.06 456 PRO A CA 1
ATOM 3406 C C . PRO A 1 456 ? -13.742 -11.758 -25.531 1 82.06 456 PRO A C 1
ATOM 3408 O O . PRO A 1 456 ? -13.062 -12.703 -25.125 1 82.06 456 PRO A O 1
ATOM 3411 N N . VAL A 1 457 ? -14.602 -11.906 -26.484 1 78.06 457 VAL A N 1
ATOM 3412 C CA . VAL A 1 457 ? -14.75 -13.164 -27.219 1 78.06 457 VAL A CA 1
ATOM 3413 C C . VAL A 1 457 ? -14.211 -13 -28.641 1 78.06 457 VAL A C 1
ATOM 3415 O O . VAL A 1 457 ? -14.523 -12.023 -29.312 1 78.06 457 VAL A O 1
ATOM 3418 N N . ALA A 1 458 ? -13.266 -13.977 -28.953 1 81.62 458 ALA A N 1
ATOM 3419 C CA . ALA A 1 458 ? -12.711 -13.961 -30.312 1 81.62 458 ALA A CA 1
ATOM 3420 C C . ALA A 1 458 ? -13.695 -14.516 -31.312 1 81.62 458 ALA A C 1
ATOM 3422 O O . ALA A 1 458 ? -14.656 -15.195 -30.953 1 81.62 458 ALA A O 1
ATOM 3423 N N . LYS A 1 459 ? -13.391 -14.195 -32.719 1 84.31 459 LYS A N 1
ATOM 3424 C CA . LYS A 1 459 ? -14.148 -14.727 -33.844 1 84.31 459 LYS A CA 1
ATOM 3425 C C . LYS A 1 459 ? -13.531 -16.016 -34.344 1 84.31 459 LYS A C 1
ATOM 3427 O O . LYS A 1 459 ? -12.344 -16.266 -34.188 1 84.31 459 LYS A O 1
ATOM 3432 N N . PRO A 1 460 ? -14.297 -16.781 -34.906 1 92.81 460 PRO A N 1
ATOM 3433 C CA . PRO A 1 460 ? -13.742 -17.984 -35.531 1 92.81 460 PRO A CA 1
ATOM 3434 C C . PRO A 1 460 ? -12.625 -17.672 -36.5 1 92.81 460 PRO A C 1
ATOM 3436 O O . PRO A 1 460 ? -12.648 -16.609 -37.156 1 92.81 460 PRO A O 1
ATOM 3439 N N . LEU A 1 461 ? -11.742 -18.688 -36.688 1 94.38 461 LEU A N 1
ATOM 3440 C CA . LEU A 1 461 ? -10.594 -18.5 -37.562 1 94.38 461 LEU A CA 1
ATOM 3441 C C . LEU A 1 461 ? -11.023 -18.469 -39.031 1 94.38 461 LEU A C 1
ATOM 3443 O O . LEU A 1 461 ? -11.773 -19.344 -39.469 1 94.38 461 LEU A O 1
ATOM 3447 N N . GLY A 1 462 ? -10.633 -17.547 -39.75 1 91.94 462 GLY A N 1
ATOM 3448 C CA . GLY A 1 462 ? -10.914 -17.469 -41.188 1 91.94 462 GLY A CA 1
ATOM 3449 C C . GLY A 1 462 ? -10.039 -18.391 -42.031 1 91.94 462 GLY A C 1
ATOM 3450 O O . GLY A 1 462 ? -9.398 -19.297 -41.5 1 91.94 462 GLY A O 1
ATOM 3451 N N . GLU A 1 463 ? -10 -18.109 -43.344 1 92.19 463 GLU A N 1
ATOM 3452 C CA . GLU A 1 463 ? -9.281 -18.969 -44.281 1 92.19 463 GLU A CA 1
ATOM 3453 C C . GLU A 1 463 ? -7.824 -18.531 -44.438 1 92.19 463 GLU A C 1
ATOM 3455 O O . GLU A 1 463 ? -6.977 -19.297 -44.875 1 92.19 463 GLU A O 1
ATOM 3460 N N . GLU A 1 464 ? -7.633 -17.281 -44.188 1 93.81 464 GLU A N 1
ATOM 3461 C CA . GLU A 1 464 ? -6.285 -16.734 -44.25 1 93.81 464 GLU A CA 1
ATOM 3462 C C . GLU A 1 464 ? -5.98 -15.883 -43.031 1 93.81 464 GLU A C 1
ATOM 3464 O O . GLU A 1 464 ? -6.895 -15.367 -42.375 1 93.81 464 GLU A O 1
ATOM 3469 N N . VAL A 1 465 ? -4.762 -15.82 -42.719 1 96 465 VAL A N 1
ATOM 3470 C CA . VAL A 1 465 ? -4.27 -14.922 -41.656 1 96 465 VAL A CA 1
ATOM 3471 C C . VAL A 1 465 ? -3.256 -13.945 -42.25 1 96 465 VAL A C 1
ATOM 3473 O O . VAL A 1 465 ? -2.234 -14.359 -42.812 1 96 465 VAL A O 1
ATOM 3476 N N . GLU A 1 466 ? -3.611 -12.695 -42.281 1 96.94 466 GLU A N 1
ATOM 3477 C CA . GLU A 1 466 ? -2.727 -11.68 -42.844 1 96.94 466 GLU A CA 1
ATOM 3478 C C . GLU A 1 466 ? -2.686 -10.438 -41.969 1 96.94 466 GLU A C 1
ATOM 3480 O O . GLU A 1 466 ? -3.602 -10.203 -41.156 1 96.94 466 GLU A O 1
ATOM 3485 N N . GLY A 1 467 ? -1.642 -9.742 -42.062 1 97.5 467 GLY A N 1
ATOM 3486 C CA . GLY A 1 467 ? -1.494 -8.516 -41.281 1 97.5 467 GLY A CA 1
ATOM 3487 C C . GLY A 1 467 ? -0.054 -8.055 -41.156 1 97.5 467 GLY A C 1
ATOM 3488 O O . GLY A 1 467 ? 0.851 -8.68 -41.719 1 97.5 467 GLY A O 1
ATOM 3489 N N . LYS A 1 468 ? 0.132 -6.977 -40.438 1 98.38 468 LYS A N 1
ATOM 3490 C CA . LYS A 1 468 ? 1.45 -6.379 -40.25 1 98.38 468 LYS A CA 1
ATOM 3491 C C . LYS A 1 468 ? 2.16 -6.98 -39.062 1 98.38 468 LYS A C 1
ATOM 3493 O O . LYS A 1 468 ? 1.512 -7.457 -38.125 1 98.38 468 LYS A O 1
ATOM 3498 N N . VAL A 1 469 ? 3.48 -6.957 -39.188 1 98.69 469 VAL A N 1
ATOM 3499 C CA . VAL A 1 469 ? 4.262 -7.219 -37.969 1 98.69 469 VAL A CA 1
ATOM 3500 C C . VAL A 1 469 ? 4.141 -6.035 -37 1 98.69 469 VAL A C 1
ATOM 3502 O O . VAL A 1 469 ? 4.629 -4.941 -37.312 1 98.69 469 VAL A O 1
ATOM 3505 N N . LEU A 1 470 ? 3.555 -6.32 -35.906 1 98.56 470 LEU A N 1
ATOM 3506 C CA . LEU A 1 470 ? 3.227 -5.238 -34.969 1 98.56 470 LEU A CA 1
ATOM 3507 C C . LEU A 1 470 ? 4.367 -4.992 -34 1 98.56 470 LEU A C 1
ATOM 3509 O O . LEU A 1 470 ? 4.5 -3.895 -33.438 1 98.56 470 LEU A O 1
ATOM 3513 N N . ILE A 1 471 ? 5.098 -6.02 -33.656 1 98.5 471 ILE A N 1
ATOM 3514 C CA . ILE A 1 471 ? 6.234 -5.926 -32.75 1 98.5 471 ILE A CA 1
ATOM 3515 C C . ILE A 1 471 ? 7.16 -7.121 -32.938 1 98.5 471 ILE A C 1
ATOM 3517 O O . ILE A 1 471 ? 6.723 -8.188 -33.375 1 98.5 471 ILE A O 1
ATOM 3521 N N . LYS A 1 472 ? 8.438 -6.941 -32.844 1 98.38 472 LYS A N 1
ATOM 3522 C CA . LYS A 1 472 ? 9.469 -7.977 -32.844 1 98.38 472 LYS A CA 1
ATOM 3523 C C . LYS A 1 472 ? 10.25 -7.953 -31.531 1 98.38 472 LYS A C 1
ATOM 3525 O O . LYS A 1 472 ? 10.875 -6.945 -31.188 1 98.38 472 LYS A O 1
ATOM 3530 N N . VAL A 1 473 ? 10.125 -9.086 -30.75 1 97.69 473 VAL A N 1
ATOM 3531 C CA . VAL A 1 473 ? 10.742 -9.086 -29.438 1 97.69 473 VAL A CA 1
ATOM 3532 C C . VAL A 1 473 ? 11.797 -10.195 -29.359 1 97.69 473 VAL A C 1
ATOM 3534 O O . VAL A 1 473 ? 11.758 -11.148 -30.141 1 97.69 473 VAL A O 1
ATOM 3537 N N . GLU A 1 474 ? 12.758 -10.102 -28.469 1 95.69 474 GLU A N 1
ATOM 3538 C CA . GLU A 1 474 ? 13.898 -11 -28.312 1 95.69 474 GLU A CA 1
ATOM 3539 C C . GLU A 1 474 ? 13.539 -12.227 -27.484 1 95.69 474 GLU A C 1
ATOM 3541 O O . GLU A 1 474 ? 12.359 -12.508 -27.266 1 95.69 474 GLU A O 1
ATOM 3546 N N . ASP A 1 475 ? 14.539 -13.023 -27.125 1 93.81 475 ASP A N 1
ATOM 3547 C CA . ASP A 1 475 ? 14.352 -14.227 -26.328 1 93.81 475 ASP A CA 1
ATOM 3548 C C . ASP A 1 475 ? 13.906 -13.883 -24.906 1 93.81 475 ASP A C 1
ATOM 3550 O O . ASP A 1 475 ? 14.203 -12.789 -24.406 1 93.81 475 ASP A O 1
ATOM 3554 N N . ASN A 1 476 ? 13.141 -14.75 -24.312 1 91.12 476 ASN A N 1
ATOM 3555 C CA . ASN A 1 476 ? 12.82 -14.75 -22.891 1 91.12 476 ASN A CA 1
ATOM 3556 C C . ASN A 1 476 ? 11.938 -13.562 -22.516 1 91.12 476 ASN A C 1
ATOM 3558 O O . ASN A 1 476 ? 12.109 -12.961 -21.453 1 91.12 476 ASN A O 1
ATOM 3562 N N . ILE A 1 477 ? 11.078 -13.266 -23.5 1 93.31 477 ILE A N 1
ATOM 3563 C CA . ILE A 1 477 ? 10.047 -12.273 -23.188 1 93.31 477 ILE A CA 1
ATOM 3564 C C . ILE A 1 477 ? 9.062 -12.844 -22.172 1 93.31 477 ILE A C 1
ATOM 3566 O O . ILE A 1 477 ? 8.5 -13.922 -22.375 1 93.31 477 ILE A O 1
ATOM 3570 N N . THR A 1 478 ? 8.883 -12.102 -21.094 1 92 478 THR A N 1
ATOM 3571 C CA . THR A 1 478 ? 8.023 -12.57 -20.016 1 92 478 THR A CA 1
ATOM 3572 C C . THR A 1 478 ? 6.605 -12.016 -20.188 1 92 478 THR A C 1
ATOM 3574 O O . THR A 1 478 ? 6.387 -11.086 -20.953 1 92 478 THR A O 1
ATOM 3577 N N . THR A 1 479 ? 5.699 -12.586 -19.484 1 92.19 479 THR A N 1
ATOM 3578 C CA . THR A 1 479 ? 4.332 -12.078 -19.484 1 92.19 479 THR A CA 1
ATOM 3579 C C . THR A 1 479 ? 4.273 -10.68 -18.875 1 92.19 479 THR A C 1
ATOM 3581 O O . THR A 1 479 ? 3.35 -9.914 -19.156 1 92.19 479 THR A O 1
ATOM 3584 N N . ASP A 1 480 ? 5.266 -10.344 -18.094 1 89.56 480 ASP A N 1
ATOM 3585 C CA . ASP A 1 480 ? 5.34 -8.977 -17.578 1 89.56 480 ASP A CA 1
ATOM 3586 C C . ASP A 1 480 ? 5.719 -7.992 -18.688 1 89.56 480 ASP A C 1
ATOM 3588 O O . ASP A 1 480 ? 5.293 -6.836 -18.656 1 89.56 480 ASP A O 1
ATOM 3592 N N . HIS A 1 481 ? 6.559 -8.469 -19.609 1 92.44 481 HIS A N 1
ATOM 3593 C CA . HIS A 1 481 ? 6.879 -7.641 -20.766 1 92.44 481 HIS A CA 1
ATOM 3594 C C . HIS A 1 481 ? 5.641 -7.387 -21.609 1 92.44 481 HIS A C 1
ATOM 3596 O O . HIS A 1 481 ? 5.457 -6.281 -22.141 1 92.44 481 HIS A O 1
ATOM 3602 N N . ILE A 1 482 ? 4.852 -8.375 -21.688 1 94.62 482 ILE A N 1
ATOM 3603 C CA . ILE A 1 482 ? 3.686 -8.328 -22.562 1 94.62 482 ILE A CA 1
ATOM 3604 C C . ILE A 1 482 ? 2.568 -7.527 -21.891 1 94.62 482 ILE A C 1
ATOM 3606 O O . ILE A 1 482 ? 2.006 -6.609 -22.5 1 94.62 482 ILE A O 1
ATOM 3610 N N . MET A 1 483 ? 2.234 -7.875 -20.734 1 92.06 483 MET A N 1
ATOM 3611 C CA . MET A 1 483 ? 1.219 -7.211 -19.922 1 92.06 483 MET A CA 1
ATOM 3612 C C . MET A 1 483 ? 1.714 -7.004 -18.5 1 92.06 483 MET A C 1
ATOM 3614 O O . MET A 1 483 ? 1.436 -7.816 -17.609 1 92.06 483 MET A O 1
ATOM 3618 N N . PRO A 1 484 ? 2.266 -5.879 -18.234 1 83.56 484 PRO A N 1
ATOM 3619 C CA . PRO A 1 484 ? 2.857 -5.625 -16.922 1 83.56 484 PRO A CA 1
ATOM 3620 C C . PRO A 1 484 ? 1.854 -5.793 -15.781 1 83.56 484 PRO A C 1
ATOM 3622 O O . PRO A 1 484 ? 0.679 -5.445 -15.93 1 83.56 484 PRO A O 1
ATOM 3625 N N . SER A 1 485 ? 2.312 -6.352 -14.672 1 78.38 485 SER A N 1
ATOM 3626 C CA . SER A 1 485 ? 1.488 -6.586 -13.484 1 78.38 485 SER A CA 1
ATOM 3627 C C . SER A 1 485 ? 1.887 -5.66 -12.344 1 78.38 485 SER A C 1
ATOM 3629 O O . SER A 1 485 ? 1.812 -6.039 -11.172 1 78.38 485 SER A O 1
ATOM 3631 N N . ASN A 1 486 ? 2.203 -4.504 -12.586 1 79.12 486 ASN A N 1
ATOM 3632 C CA . ASN A 1 486 ? 2.584 -3.568 -11.531 1 79.12 486 ASN A CA 1
ATOM 3633 C C . ASN A 1 486 ? 1.359 -2.973 -10.844 1 79.12 486 ASN A C 1
ATOM 3635 O O . ASN A 1 486 ? 0.225 -3.238 -11.242 1 79.12 486 ASN A O 1
ATOM 3639 N N . SER A 1 487 ? 1.58 -2.314 -9.812 1 81.19 487 SER A N 1
ATOM 3640 C CA . SER A 1 487 ? 0.533 -1.804 -8.93 1 81.19 487 SER A CA 1
ATOM 3641 C C . SER A 1 487 ? -0.402 -0.856 -9.672 1 81.19 487 SER A C 1
ATOM 3643 O O . SER A 1 487 ? -1.548 -0.658 -9.266 1 81.19 487 SER A O 1
ATOM 3645 N N . LYS A 1 488 ? 0.036 -0.306 -10.75 1 82.88 488 LYS A N 1
ATOM 3646 C CA . LYS A 1 488 ? -0.765 0.649 -11.508 1 82.88 488 LYS A CA 1
ATOM 3647 C C . LYS A 1 488 ? -1.774 -0.068 -12.398 1 82.88 488 LYS A C 1
ATOM 3649 O O . LYS A 1 488 ? -2.863 0.45 -12.656 1 82.88 488 LYS A O 1
ATOM 3654 N N . LEU A 1 489 ? -1.443 -1.238 -12.844 1 87.69 489 LEU A N 1
ATOM 3655 C CA . LEU A 1 489 ? -2.26 -1.895 -13.852 1 87.69 489 LEU A CA 1
ATOM 3656 C C . LEU A 1 489 ? -3.01 -3.084 -13.266 1 87.69 489 LEU A C 1
ATOM 3658 O O . LEU A 1 489 ? -4.07 -3.467 -13.766 1 87.69 489 LEU A O 1
ATOM 3662 N N . LEU A 1 490 ? -2.541 -3.648 -12.219 1 89.75 490 LEU A N 1
ATOM 3663 C CA . LEU A 1 490 ? -3.1 -4.863 -11.641 1 89.75 490 LEU A CA 1
ATOM 3664 C C . LEU A 1 490 ? -4.566 -4.668 -11.281 1 89.75 490 LEU A C 1
ATOM 3666 O O . LEU A 1 490 ? -5.379 -5.586 -11.438 1 89.75 490 LEU A O 1
ATOM 3670 N N . PRO A 1 491 ? -4.98 -3.477 -10.789 1 89.81 491 PRO A N 1
ATOM 3671 C CA . PRO A 1 491 ? -6.383 -3.266 -10.422 1 89.81 491 PRO A CA 1
ATOM 3672 C C . PRO A 1 491 ? -7.328 -3.348 -11.617 1 89.81 491 PRO A C 1
ATOM 3674 O O . PRO A 1 491 ? -8.547 -3.418 -11.438 1 89.81 491 PRO A O 1
ATOM 3677 N N . PHE A 1 492 ? -6.824 -3.436 -12.82 1 92.25 492 PHE A N 1
ATOM 3678 C CA . PHE A 1 492 ? -7.668 -3.355 -14.008 1 92.25 492 PHE A CA 1
ATOM 3679 C C . PHE A 1 492 ? -7.688 -4.684 -14.75 1 92.25 492 PHE A C 1
ATOM 3681 O O . PHE A 1 492 ? -7.973 -4.727 -15.953 1 92.25 492 PHE A O 1
ATOM 3688 N N . ARG A 1 493 ? -7.441 -5.703 -14.086 1 91.25 493 ARG A N 1
ATOM 3689 C CA . ARG A 1 493 ? -7.332 -7.016 -14.703 1 91.25 493 ARG A CA 1
ATOM 3690 C C . ARG A 1 493 ? -8.672 -7.469 -15.281 1 91.25 493 ARG A C 1
ATOM 3692 O O . ARG A 1 493 ? -8.719 -8.344 -16.141 1 91.25 493 ARG A O 1
ATOM 3699 N N . SER A 1 494 ? -9.758 -6.848 -14.844 1 91.12 494 SER A N 1
ATOM 3700 C CA . SER A 1 494 ? -11.07 -7.199 -15.383 1 91.12 494 SER A CA 1
ATOM 3701 C C . SER A 1 494 ? -11.508 -6.211 -16.453 1 91.12 494 SER A C 1
ATOM 3703 O O . SER A 1 494 ? -12.656 -6.246 -16.906 1 91.12 494 SER A O 1
ATOM 3705 N N . ASN A 1 495 ? -10.68 -5.312 -16.766 1 93.38 495 ASN A N 1
ATOM 3706 C CA . ASN A 1 495 ? -10.938 -4.285 -17.781 1 93.38 495 ASN A CA 1
ATOM 3707 C C . ASN A 1 495 ? -9.953 -4.379 -18.938 1 93.38 495 ASN A C 1
ATOM 3709 O O . ASN A 1 495 ? -9.086 -3.516 -19.094 1 93.38 495 ASN A O 1
ATOM 3713 N N . ILE A 1 496 ? -10.195 -5.34 -19.844 1 93.88 496 ILE A N 1
ATOM 3714 C CA . ILE A 1 496 ? -9.258 -5.652 -20.922 1 93.88 496 ILE A CA 1
ATOM 3715 C C . ILE A 1 496 ? -9.117 -4.453 -21.859 1 93.88 496 ILE A C 1
ATOM 3717 O O . ILE A 1 496 ? -8.016 -4.105 -22.281 1 93.88 496 ILE A O 1
ATOM 3721 N N . PRO A 1 497 ? -10.242 -3.77 -22.203 1 94.31 497 PRO A N 1
ATOM 3722 C CA . PRO A 1 497 ? -10.086 -2.586 -23.062 1 94.31 497 PRO A CA 1
ATOM 3723 C C . PRO A 1 497 ? -9.102 -1.57 -22.484 1 94.31 497 PRO A C 1
ATOM 3725 O O . PRO A 1 497 ? -8.273 -1.021 -23.219 1 94.31 497 PRO A O 1
ATOM 3728 N N . TYR A 1 498 ? -9.172 -1.366 -21.203 1 94.44 498 TYR A N 1
ATOM 3729 C CA . TYR A 1 498 ? -8.242 -0.443 -20.562 1 94.44 498 TYR A CA 1
ATOM 3730 C C . TYR A 1 498 ? -6.824 -1.007 -20.578 1 94.44 498 TYR A C 1
ATOM 3732 O O . TYR A 1 498 ? -5.871 -0.307 -20.922 1 94.44 498 TYR A O 1
ATOM 3740 N N . LEU A 1 499 ? -6.629 -2.238 -20.234 1 94.69 499 LEU A N 1
ATOM 3741 C CA . LEU A 1 499 ? -5.324 -2.873 -20.109 1 94.69 499 LEU A CA 1
ATOM 3742 C C . LEU A 1 499 ? -4.609 -2.924 -21.453 1 94.69 499 LEU A C 1
ATOM 3744 O O . LEU A 1 499 ? -3.383 -2.814 -21.516 1 94.69 499 LEU A O 1
ATOM 3748 N N . ALA A 1 500 ? -5.422 -3.1 -22.453 1 95.94 500 ALA A N 1
ATOM 3749 C CA . ALA A 1 500 ? -4.859 -3.271 -23.781 1 95.94 500 ALA A CA 1
ATOM 3750 C C . ALA A 1 500 ? -4.043 -2.051 -24.203 1 95.94 500 ALA A C 1
ATOM 3752 O O . ALA A 1 500 ? -3.092 -2.166 -24.969 1 95.94 500 ALA A O 1
ATOM 3753 N N . GLU A 1 501 ? -4.34 -0.936 -23.625 1 95.69 501 GLU A N 1
ATOM 3754 C CA . GLU A 1 501 ? -3.633 0.303 -23.938 1 95.69 501 GLU A CA 1
ATOM 3755 C C . GLU A 1 501 ? -2.193 0.256 -23.438 1 95.69 501 GLU A C 1
ATOM 3757 O O . GLU A 1 501 ? -1.357 1.062 -23.844 1 95.69 501 GLU A O 1
ATOM 3762 N N . PHE A 1 502 ? -1.925 -0.72 -22.578 1 94.81 502 PHE A N 1
ATOM 3763 C CA . PHE A 1 502 ? -0.606 -0.796 -21.953 1 94.81 502 PHE A CA 1
ATOM 3764 C C . PHE A 1 502 ? 0.125 -2.059 -22.391 1 94.81 502 PHE A C 1
ATOM 3766 O O . PHE A 1 502 ? 1.184 -2.389 -21.859 1 94.81 502 PHE A O 1
ATOM 3773 N N . CYS A 1 503 ? -0.363 -2.744 -23.328 1 96.69 503 CYS A N 1
ATOM 3774 C CA . CYS A 1 503 ? 0.235 -3.979 -23.828 1 96.69 503 CYS A CA 1
ATOM 3775 C C . CYS A 1 503 ? 1.627 -3.721 -24.391 1 96.69 503 CYS A C 1
ATOM 3777 O O . CYS A 1 503 ? 1.798 -2.871 -25.266 1 96.69 503 CYS A O 1
ATOM 3779 N N . PHE A 1 504 ? 2.641 -4.398 -23.922 1 96.5 504 PHE A N 1
ATOM 3780 C CA . PHE A 1 504 ? 4.039 -4.367 -24.328 1 96.5 504 PHE A CA 1
ATOM 3781 C C . PHE A 1 504 ? 4.668 -3.018 -24 1 96.5 504 PHE A C 1
ATOM 3783 O O . PHE A 1 504 ? 5.695 -2.646 -24.578 1 96.5 504 PHE A O 1
ATOM 3790 N N . ASN A 1 505 ? 4.09 -2.26 -23.047 1 92.5 505 ASN A N 1
ATOM 3791 C CA . ASN A 1 505 ? 4.57 -0.917 -22.75 1 92.5 505 ASN A CA 1
ATOM 3792 C C . ASN A 1 505 ? 6 -0.939 -22.219 1 92.5 505 ASN A C 1
ATOM 3794 O O . ASN A 1 505 ? 6.738 0.038 -22.359 1 92.5 505 ASN A O 1
ATOM 3798 N N . THR A 1 506 ? 6.469 -2.004 -21.641 1 88.19 506 THR A N 1
ATOM 3799 C CA . THR A 1 506 ? 7.809 -2.102 -21.078 1 88.19 506 THR A CA 1
ATOM 3800 C C . THR A 1 506 ? 8.852 -2.289 -22.172 1 88.19 506 THR A C 1
ATOM 3802 O O . THR A 1 506 ? 10.047 -2.096 -21.938 1 88.19 506 THR A O 1
ATOM 3805 N N . VAL A 1 507 ? 8.383 -2.676 -23.312 1 93.25 507 VAL A N 1
ATOM 3806 C CA . VAL A 1 507 ? 9.281 -2.988 -24.422 1 93.25 507 VAL A CA 1
ATOM 3807 C C . VAL A 1 507 ? 9.102 -1.961 -25.547 1 93.25 507 VAL A C 1
ATOM 3809 O O . VAL A 1 507 ? 10.07 -1.551 -26.172 1 93.25 507 VAL A O 1
ATOM 3812 N N . ASP A 1 508 ? 7.875 -1.694 -25.844 1 95.94 508 ASP A N 1
ATOM 3813 C CA . ASP A 1 508 ? 7.488 -0.808 -26.938 1 95.94 508 ASP A CA 1
ATOM 3814 C C . ASP A 1 508 ? 6.18 -0.083 -26.609 1 95.94 508 ASP A C 1
ATOM 3816 O O . ASP A 1 508 ? 5.094 -0.606 -26.875 1 95.94 508 ASP A O 1
ATOM 3820 N N . THR A 1 509 ? 6.246 1.127 -26.188 1 94.06 509 THR A N 1
ATOM 3821 C CA . THR A 1 509 ? 5.078 1.876 -25.734 1 94.06 509 THR A CA 1
ATOM 3822 C C . THR A 1 509 ? 4.156 2.203 -26.906 1 94.06 509 THR A C 1
ATOM 3824 O O . THR A 1 509 ? 3 2.58 -26.703 1 94.06 509 THR A O 1
ATOM 3827 N N . GLU A 1 510 ? 4.594 2.031 -28.141 1 97 510 GLU A N 1
ATOM 3828 C CA . GLU A 1 510 ? 3.811 2.391 -29.328 1 97 510 GLU A CA 1
ATOM 3829 C C . GLU A 1 510 ? 2.99 1.203 -29.828 1 97 510 GLU A C 1
ATOM 3831 O O . GLU A 1 510 ? 2.145 1.354 -30.703 1 97 510 GLU A O 1
ATOM 3836 N N . PHE A 1 511 ? 3.176 0.07 -29.281 1 97.75 511 PHE A N 1
ATOM 3837 C CA . PHE A 1 511 ? 2.57 -1.161 -29.781 1 97.75 511 PHE A CA 1
ATOM 3838 C C . PHE A 1 511 ? 1.052 -1.034 -29.828 1 97.75 511 PHE A C 1
ATOM 3840 O O . PHE A 1 511 ? 0.433 -1.348 -30.844 1 97.75 511 PHE A O 1
ATOM 3847 N N . PRO A 1 512 ? 0.364 -0.584 -28.75 1 97.94 512 PRO A N 1
ATOM 3848 C CA . PRO A 1 512 ? -1.099 -0.525 -28.812 1 97.94 512 PRO A CA 1
ATOM 3849 C C . PRO A 1 512 ? -1.614 0.382 -29.922 1 97.94 512 PRO A C 1
ATOM 3851 O O . PRO A 1 512 ? -2.547 0.014 -30.641 1 97.94 512 PRO A O 1
ATOM 3854 N N . LYS A 1 513 ? -0.999 1.523 -30.031 1 97.38 513 LYS A N 1
ATOM 3855 C CA . LYS A 1 513 ? -1.399 2.447 -31.094 1 97.38 513 LYS A CA 1
ATOM 3856 C C . LYS A 1 513 ? -1.181 1.834 -32.469 1 97.38 513 LYS A C 1
ATOM 3858 O O . LYS A 1 513 ? -2.033 1.957 -33.344 1 97.38 513 LYS A O 1
ATOM 3863 N N . ARG A 1 514 ? -0.063 1.216 -32.656 1 98 514 ARG A N 1
ATOM 3864 C CA . ARG A 1 514 ? 0.264 0.565 -33.938 1 98 514 ARG A CA 1
ATOM 3865 C C . ARG A 1 514 ? -0.738 -0.539 -34.25 1 98 514 ARG A C 1
ATOM 3867 O O . ARG A 1 514 ? -1.188 -0.66 -35.406 1 98 514 ARG A O 1
ATOM 3874 N N . ALA A 1 515 ? -1.074 -1.36 -33.25 1 98.25 515 ALA A N 1
ATOM 3875 C CA . ALA A 1 515 ? -2.027 -2.449 -33.438 1 98.25 515 ALA A CA 1
ATOM 3876 C C . ALA A 1 515 ? -3.4 -1.915 -33.844 1 98.25 515 ALA A C 1
ATOM 3878 O O . ALA A 1 515 ? -4.094 -2.516 -34.656 1 98.25 515 ALA A O 1
ATOM 3879 N N . GLN A 1 516 ? -3.785 -0.848 -33.219 1 97.38 516 GLN A N 1
ATOM 3880 C CA . GLN A 1 516 ? -5.066 -0.233 -33.562 1 97.38 516 GLN A CA 1
ATOM 3881 C C . GLN A 1 516 ? -5.051 0.358 -34.969 1 97.38 516 GLN A C 1
ATOM 3883 O O . GLN A 1 516 ? -6.016 0.212 -35.719 1 97.38 516 GLN A O 1
ATOM 3888 N N . GLU A 1 517 ? -3.971 1.023 -35.281 1 97.38 517 GLU A N 1
ATOM 3889 C CA . GLU A 1 517 ? -3.822 1.645 -36.594 1 97.38 517 GLU A CA 1
ATOM 3890 C C . GLU A 1 517 ? -3.93 0.609 -37.688 1 97.38 517 GLU A C 1
ATOM 3892 O O . GLU A 1 517 ? -4.562 0.86 -38.719 1 97.38 517 GLU A O 1
ATOM 3897 N N . TYR A 1 518 ? -3.354 -0.552 -37.531 1 97.75 518 TYR A N 1
ATOM 3898 C CA . TYR A 1 518 ? -3.289 -1.553 -38.594 1 97.75 518 TYR A CA 1
ATOM 3899 C C . TYR A 1 518 ? -4.371 -2.609 -38.406 1 97.75 518 TYR A C 1
ATOM 3901 O O . TYR A 1 518 ? -4.418 -3.592 -39.156 1 97.75 518 TYR A O 1
ATOM 3909 N N . ASN A 1 519 ? -5.215 -2.432 -37.406 1 95.88 519 ASN A N 1
ATOM 3910 C CA . ASN A 1 519 ? -6.32 -3.336 -37.125 1 95.88 519 ASN A CA 1
ATOM 3911 C C . ASN A 1 519 ? -5.828 -4.758 -36.844 1 95.88 519 ASN A C 1
ATOM 3913 O O . ASN A 1 519 ? -6.352 -5.715 -37.406 1 95.88 519 ASN A O 1
ATOM 3917 N N . GLY A 1 520 ? -4.734 -4.871 -36.062 1 96.81 520 GLY A N 1
ATOM 3918 C CA . GLY A 1 520 ? -4.176 -6.152 -35.688 1 96.81 520 GLY A CA 1
ATOM 3919 C C . GLY A 1 520 ? -3.016 -6.594 -36.562 1 96.81 520 GLY A C 1
ATOM 3920 O O . GLY A 1 520 ? -2.441 -5.789 -37.281 1 96.81 520 GLY A O 1
ATOM 3921 N N . GLY A 1 521 ? -2.582 -7.914 -36.312 1 97.88 521 GLY A N 1
ATOM 3922 C CA . GLY A 1 521 ? -1.458 -8.445 -37.062 1 97.88 521 GLY A CA 1
ATOM 3923 C C . GLY A 1 521 ? -0.698 -9.523 -36.312 1 97.88 521 GLY A C 1
ATOM 3924 O O . GLY A 1 521 ? -1.303 -10.43 -35.719 1 97.88 521 GLY A O 1
ATOM 3925 N N . PHE A 1 522 ? 0.719 -9.43 -36.5 1 98.62 522 PHE A N 1
ATOM 3926 C CA . PHE A 1 522 ? 1.558 -10.516 -36 1 98.62 522 PHE A CA 1
ATOM 3927 C C . PHE A 1 522 ? 2.506 -10.016 -34.938 1 98.62 522 PHE A C 1
ATOM 3929 O O . PHE A 1 522 ? 2.92 -8.852 -34.938 1 98.62 522 PHE A O 1
ATOM 3936 N N . ILE A 1 523 ? 2.771 -10.875 -34 1 98.69 523 ILE A N 1
ATOM 3937 C CA . ILE A 1 523 ? 3.885 -10.703 -33.062 1 98.69 523 ILE A CA 1
ATOM 3938 C C . ILE A 1 523 ? 5.02 -11.656 -33.438 1 98.69 523 ILE A C 1
ATOM 3940 O O . ILE A 1 523 ? 4.789 -12.844 -33.688 1 98.69 523 ILE A O 1
ATOM 3944 N N . ILE A 1 524 ? 6.211 -11.133 -33.562 1 98.75 524 ILE A N 1
ATOM 3945 C CA . ILE A 1 524 ? 7.406 -11.922 -33.844 1 98.75 524 ILE A CA 1
ATOM 3946 C C . ILE A 1 524 ? 8.266 -12 -32.594 1 98.75 524 ILE A C 1
ATOM 3948 O O . ILE A 1 524 ? 8.555 -10.969 -31.953 1 98.75 524 ILE A O 1
ATOM 3952 N N . ALA A 1 525 ? 8.641 -13.25 -32.156 1 98.38 525 ALA A N 1
ATOM 3953 C CA . ALA A 1 525 ? 9.328 -13.344 -30.875 1 98.38 525 ALA A CA 1
ATOM 3954 C C . ALA A 1 525 ? 10.469 -14.352 -30.938 1 98.38 525 ALA A C 1
ATOM 3956 O O . ALA A 1 525 ? 10.5 -15.219 -31.797 1 98.38 525 ALA A O 1
ATOM 3957 N N . GLY A 1 526 ? 11.445 -14.172 -30.094 1 97.06 526 GLY A N 1
ATOM 3958 C CA . GLY A 1 526 ? 12.531 -15.125 -29.938 1 97.06 526 GLY A CA 1
ATOM 3959 C C . GLY A 1 526 ? 12.117 -16.375 -29.172 1 97.06 526 GLY A C 1
ATOM 3960 O O . GLY A 1 526 ? 10.977 -16.828 -29.297 1 97.06 526 GLY A O 1
ATOM 3961 N N . GLY A 1 527 ? 13.078 -16.922 -28.453 1 94.44 527 GLY A N 1
ATOM 3962 C CA . GLY A 1 527 ? 12.844 -18.156 -27.719 1 94.44 527 GLY A CA 1
ATOM 3963 C C . GLY A 1 527 ? 12.195 -17.953 -26.375 1 94.44 527 GLY A C 1
ATOM 3964 O O . GLY A 1 527 ? 12.414 -16.922 -25.719 1 94.44 527 GLY A O 1
ATOM 3965 N N . ASN A 1 528 ? 11.375 -18.953 -25.922 1 93 528 ASN A N 1
ATOM 3966 C CA . ASN A 1 528 ? 10.758 -18.969 -24.609 1 93 528 ASN A CA 1
ATOM 3967 C C . ASN A 1 528 ? 9.836 -17.766 -24.391 1 93 528 ASN A C 1
ATOM 3969 O O . ASN A 1 528 ? 9.891 -17.109 -23.359 1 93 528 ASN A O 1
ATOM 3973 N N . TYR A 1 529 ? 9.055 -17.484 -25.5 1 95.75 529 TYR A N 1
ATOM 3974 C CA . TYR A 1 529 ? 8.117 -16.359 -25.5 1 95.75 529 TYR A CA 1
ATOM 3975 C C . TYR A 1 529 ? 6.984 -16.609 -24.516 1 95.75 529 TYR A C 1
ATOM 3977 O O . TYR A 1 529 ? 6.32 -17.641 -24.562 1 95.75 529 TYR A O 1
ATOM 3985 N N . GLY A 1 530 ? 6.84 -15.656 -23.625 1 94.12 530 GLY A N 1
ATOM 3986 C CA . GLY A 1 530 ? 5.73 -15.695 -22.688 1 94.12 530 GLY A CA 1
ATOM 3987 C C . GLY A 1 530 ? 6.07 -16.422 -21.391 1 94.12 530 GLY A C 1
ATOM 3988 O O . GLY A 1 530 ? 5.188 -16.984 -20.75 1 94.12 530 GLY A O 1
ATOM 3989 N N . GLN A 1 531 ? 7.312 -16.484 -21.016 1 89.06 531 GLN A N 1
ATOM 3990 C CA . GLN A 1 531 ? 7.691 -17.125 -19.75 1 89.06 531 GLN A CA 1
ATOM 3991 C C . GLN A 1 531 ? 7.176 -16.312 -18.562 1 89.06 531 GLN A C 1
ATOM 3993 O O . GLN A 1 531 ? 6.906 -15.117 -18.672 1 89.06 531 GLN A O 1
ATOM 3998 N N . GLY A 1 532 ? 7.004 -17.047 -17.438 1 83.5 532 GLY A N 1
ATOM 3999 C CA . GLY A 1 532 ? 6.652 -16.344 -16.203 1 83.5 532 GLY A CA 1
ATOM 4000 C C . GLY A 1 532 ? 5.277 -16.703 -15.68 1 83.5 532 GLY A C 1
ATOM 4001 O O . GLY A 1 532 ? 4.973 -17.891 -15.508 1 83.5 532 GLY A O 1
ATOM 4002 N N . SER A 1 533 ? 4.422 -15.664 -15.562 1 80.88 533 SER A N 1
ATOM 4003 C CA . SER A 1 533 ? 3.146 -15.805 -14.867 1 80.88 533 SER A CA 1
ATOM 4004 C C . SER A 1 533 ? 2.109 -16.484 -15.75 1 80.88 533 SER A C 1
ATOM 4006 O O . SER A 1 533 ? 2.232 -16.484 -16.984 1 80.88 533 SER A O 1
ATOM 4008 N N . SER A 1 534 ? 1.157 -17.078 -15.117 1 80.81 534 SER A N 1
ATOM 4009 C CA . SER A 1 534 ? 0.094 -17.797 -15.805 1 80.81 534 SER A CA 1
ATOM 4010 C C . SER A 1 534 ? -0.954 -16.844 -16.359 1 80.81 534 SER A C 1
ATOM 4012 O O . SER A 1 534 ? -1.949 -17.266 -16.953 1 80.81 534 SER A O 1
ATOM 4014 N N . ARG A 1 535 ? -0.778 -15.703 -16.328 1 87.38 535 ARG A N 1
ATOM 4015 C CA . ARG A 1 535 ? -1.784 -14.688 -16.625 1 87.38 535 ARG A CA 1
ATOM 4016 C C . ARG A 1 535 ? -2.229 -14.766 -18.078 1 87.38 535 ARG A C 1
ATOM 4018 O O . ARG A 1 535 ? -1.458 -14.445 -18.984 1 87.38 535 ARG A O 1
ATOM 4025 N N . GLU A 1 536 ? -3.502 -14.93 -18.25 1 91.81 536 GLU A N 1
ATOM 4026 C CA . GLU A 1 536 ? -4.059 -15.008 -19.594 1 91.81 536 GLU A CA 1
ATOM 4027 C C . GLU A 1 536 ? -4.168 -13.617 -20.219 1 91.81 536 GLU A C 1
ATOM 4029 O O . GLU A 1 536 ? -4.367 -13.5 -21.438 1 91.81 536 GLU A O 1
ATOM 4034 N N . HIS A 1 537 ? -4.055 -12.625 -19.359 1 93.19 537 HIS A N 1
ATOM 4035 C CA . HIS A 1 537 ? -4.113 -11.25 -19.844 1 93.19 537 HIS A CA 1
ATOM 4036 C C . HIS A 1 537 ? -3.057 -10.992 -20.906 1 93.19 537 HIS A C 1
ATOM 4038 O O . HIS A 1 537 ? -3.26 -10.172 -21.812 1 93.19 537 HIS A O 1
ATOM 4044 N N . ALA A 1 538 ? -1.961 -11.734 -20.812 1 94.31 538 ALA A N 1
ATOM 4045 C CA . ALA A 1 538 ? -0.878 -11.602 -21.781 1 94.31 538 ALA A CA 1
ATOM 4046 C C . ALA A 1 538 ? -1.3 -12.125 -23.156 1 94.31 538 ALA A C 1
ATOM 4048 O O . ALA A 1 538 ? -0.667 -11.812 -24.172 1 94.31 538 ALA A O 1
ATOM 4049 N N . ALA A 1 539 ? -2.363 -12.867 -23.219 1 95 539 ALA A N 1
ATOM 4050 C CA . ALA A 1 539 ? -2.941 -13.312 -24.484 1 95 539 ALA A CA 1
ATOM 4051 C C . ALA A 1 539 ? -4.168 -12.477 -24.844 1 95 539 ALA A C 1
ATOM 4053 O O . ALA A 1 539 ? -4.391 -12.164 -26.016 1 95 539 ALA A O 1
ATOM 4054 N N . LEU A 1 540 ? -4.922 -12.062 -23.859 1 94.25 540 LEU A N 1
ATOM 4055 C CA . LEU A 1 540 ? -6.191 -11.375 -24.062 1 94.25 540 LEU A CA 1
ATOM 4056 C C . LEU A 1 540 ? -5.969 -9.969 -24.594 1 94.25 540 LEU A C 1
ATOM 4058 O O . LEU A 1 540 ? -6.727 -9.492 -25.438 1 94.25 540 LEU A O 1
ATOM 4062 N N . ALA A 1 541 ? -4.984 -9.297 -24.016 1 95.5 541 ALA A N 1
ATOM 4063 C CA . ALA A 1 541 ? -4.727 -7.926 -24.453 1 95.5 541 ALA A CA 1
ATOM 4064 C C . ALA A 1 541 ? -4.332 -7.887 -25.922 1 95.5 541 ALA A C 1
ATOM 4066 O O . ALA A 1 541 ? -4.902 -7.125 -26.703 1 95.5 541 ALA A O 1
ATOM 4067 N N . PRO A 1 542 ? -3.357 -8.719 -26.359 1 96.38 542 PRO A N 1
ATOM 4068 C CA . PRO A 1 542 ? -3.062 -8.789 -27.797 1 96.38 542 PRO A CA 1
ATOM 4069 C C . PRO A 1 542 ? -4.281 -9.156 -28.641 1 96.38 542 PRO A C 1
ATOM 4071 O O . PRO A 1 542 ? -4.484 -8.602 -29.719 1 96.38 542 PRO A O 1
ATOM 4074 N N . LEU A 1 543 ? -5.035 -10.094 -28.141 1 95.56 543 LEU A N 1
ATOM 4075 C CA . LEU A 1 543 ? -6.242 -10.484 -28.859 1 95.56 543 LEU A CA 1
ATOM 4076 C C . LEU A 1 543 ? -7.156 -9.289 -29.078 1 95.56 543 LEU A C 1
ATOM 4078 O O . LEU A 1 543 ? -7.645 -9.07 -30.203 1 95.56 543 LEU A O 1
ATOM 4082 N N . TYR A 1 544 ? -7.398 -8.555 -28 1 95.19 544 TYR A N 1
ATOM 4083 C CA . TYR A 1 544 ? -8.258 -7.371 -28.062 1 95.19 544 TYR A CA 1
ATOM 4084 C C . TYR A 1 544 ? -7.727 -6.363 -29.062 1 95.19 544 TYR A C 1
ATOM 4086 O O . TYR A 1 544 ? -8.508 -5.672 -29.734 1 95.19 544 TYR A O 1
ATOM 4094 N N . LEU A 1 545 ? -6.41 -6.336 -29.188 1 97.06 545 LEU A N 1
ATOM 4095 C CA . LEU A 1 545 ? -5.766 -5.395 -30.094 1 97.06 545 LEU A CA 1
ATOM 4096 C C . LEU A 1 545 ? -5.703 -5.957 -31.516 1 97.06 545 LEU A C 1
ATOM 4098 O O . LEU A 1 545 ? -5.121 -5.336 -32.406 1 97.06 545 LEU A O 1
ATOM 4102 N N . GLY A 1 546 ? -6.207 -7.156 -31.734 1 95.69 546 GLY A N 1
ATOM 4103 C CA . GLY A 1 546 ? -6.383 -7.688 -33.062 1 95.69 546 GLY A CA 1
ATOM 4104 C C . GLY A 1 546 ? -5.25 -8.602 -33.5 1 95.69 546 GLY A C 1
ATOM 4105 O O . GLY A 1 546 ? -5.129 -8.93 -34.688 1 95.69 546 GLY A O 1
ATOM 4106 N N . VAL A 1 547 ? -4.41 -9.062 -32.625 1 97.25 547 VAL A N 1
ATOM 4107 C CA . VAL A 1 547 ? -3.328 -9.977 -32.969 1 97.25 547 VAL A CA 1
ATOM 4108 C C . VAL A 1 547 ? -3.908 -11.305 -33.438 1 97.25 547 VAL A C 1
ATOM 4110 O O . VAL A 1 547 ? -4.789 -11.875 -32.781 1 97.25 547 VAL A O 1
ATOM 4113 N N . LYS A 1 548 ? -3.332 -11.789 -34.5 1 95.81 548 LYS A N 1
ATOM 4114 C CA . LYS A 1 548 ? -3.873 -12.984 -35.125 1 95.81 548 LYS A CA 1
ATOM 4115 C C . LYS A 1 548 ? -2.99 -14.195 -34.875 1 95.81 548 LYS A C 1
ATOM 4117 O O . LYS A 1 548 ? -3.492 -15.312 -34.688 1 95.81 548 LYS A O 1
ATOM 4122 N N . ALA A 1 549 ? -1.775 -13.984 -34.875 1 97.88 549 ALA A N 1
ATOM 4123 C CA . ALA A 1 549 ? -0.821 -15.07 -34.656 1 97.88 549 ALA A CA 1
ATOM 4124 C C . ALA A 1 549 ? 0.474 -14.555 -34.031 1 97.88 549 ALA A C 1
ATOM 4126 O O . ALA A 1 549 ? 0.805 -13.375 -34.188 1 97.88 549 ALA A O 1
ATOM 4127 N N . VAL A 1 550 ? 1.081 -15.383 -33.312 1 98.5 550 VAL A N 1
ATOM 4128 C CA . VAL A 1 550 ? 2.42 -15.133 -32.781 1 98.5 550 VAL A CA 1
ATOM 4129 C C . VAL A 1 550 ? 3.408 -16.125 -33.406 1 98.5 550 VAL A C 1
ATOM 4131 O O . VAL A 1 550 ? 3.199 -17.328 -33.344 1 98.5 550 VAL A O 1
ATOM 4134 N N . ILE A 1 551 ? 4.438 -15.617 -34.031 1 98.62 551 ILE A N 1
ATOM 4135 C CA . ILE A 1 551 ? 5.5 -16.438 -34.594 1 98.62 551 ILE A CA 1
ATOM 4136 C C . ILE A 1 551 ? 6.754 -16.328 -33.75 1 98.62 551 ILE A C 1
ATOM 4138 O O . ILE A 1 551 ? 7.348 -15.25 -33.625 1 98.62 551 ILE A O 1
ATOM 4142 N N . ALA A 1 552 ? 7.113 -17.406 -33.094 1 98.31 552 ALA A N 1
ATOM 4143 C CA . ALA A 1 552 ? 8.227 -17.375 -32.156 1 98.31 552 ALA A CA 1
ATOM 4144 C C . ALA A 1 552 ? 9.195 -18.531 -32.375 1 98.31 552 ALA A C 1
ATOM 4146 O O . ALA A 1 552 ? 8.867 -19.484 -33.094 1 98.31 552 ALA A O 1
ATOM 4147 N N . LYS A 1 553 ? 10.422 -18.391 -31.906 1 97.31 553 LYS A N 1
ATOM 4148 C CA . LYS A 1 553 ? 11.336 -19.531 -31.906 1 97.31 553 LYS A CA 1
ATOM 4149 C C . LYS A 1 553 ? 10.805 -20.656 -31.016 1 97.31 553 LYS A C 1
ATOM 4151 O O . LYS A 1 553 ? 10.945 -21.844 -31.359 1 97.31 553 LYS A O 1
ATOM 4156 N N . SER A 1 554 ? 10.273 -20.297 -29.875 1 94.31 554 SER A N 1
ATOM 4157 C CA . SER A 1 554 ? 9.602 -21.219 -28.969 1 94.31 554 SER A CA 1
ATOM 4158 C C . SER A 1 554 ? 8.719 -20.484 -27.969 1 94.31 554 SER A C 1
ATOM 4160 O O . SER A 1 554 ? 8.844 -19.266 -27.812 1 94.31 554 SER A O 1
ATOM 4162 N N . PHE A 1 555 ? 7.797 -21.266 -27.375 1 94.5 555 PHE A N 1
ATOM 4163 C CA . PHE A 1 555 ? 6.844 -20.672 -26.438 1 94.5 555 PHE A CA 1
ATOM 4164 C C . PHE A 1 555 ? 7.008 -21.266 -25.047 1 94.5 555 PHE A C 1
ATOM 4166 O O . PHE A 1 555 ? 7.375 -22.438 -24.906 1 94.5 555 PHE A O 1
ATOM 4173 N N . ALA A 1 556 ? 6.727 -20.438 -24.078 1 91.75 556 ALA A N 1
ATOM 4174 C CA . ALA A 1 556 ? 6.473 -21 -22.75 1 91.75 556 ALA A CA 1
ATOM 4175 C C . ALA A 1 556 ? 5.152 -21.766 -22.719 1 91.75 556 ALA A C 1
ATOM 4177 O O . ALA A 1 556 ? 4.172 -21.344 -23.344 1 91.75 556 ALA A O 1
ATOM 4178 N N . ARG A 1 557 ? 5.09 -22.766 -21.969 1 86.44 557 ARG A N 1
ATOM 4179 C CA . ARG A 1 557 ? 4.012 -23.734 -21.984 1 86.44 557 ARG A CA 1
ATOM 4180 C C . ARG A 1 557 ? 2.666 -23.078 -21.703 1 86.44 557 ARG A C 1
ATOM 4182 O O . ARG A 1 557 ? 1.729 -23.219 -22.5 1 86.44 557 ARG A O 1
ATOM 4189 N N . ILE A 1 558 ? 2.506 -22.375 -20.531 1 89.12 558 ILE A N 1
ATOM 4190 C CA . ILE A 1 558 ? 1.228 -21.812 -20.109 1 89.12 558 ILE A CA 1
ATOM 4191 C C . ILE A 1 558 ? 0.776 -20.734 -21.094 1 89.12 558 ILE A C 1
ATOM 4193 O O . ILE A 1 558 ? -0.414 -20.625 -21.391 1 89.12 558 ILE A O 1
ATOM 4197 N N . HIS A 1 559 ? 1.762 -20.031 -21.547 1 94.31 559 HIS A N 1
ATOM 4198 C CA . HIS A 1 559 ? 1.413 -18.953 -22.469 1 94.31 559 HIS A CA 1
ATOM 4199 C C . HIS A 1 559 ? 0.918 -19.5 -23.797 1 94.31 559 HIS A C 1
ATOM 4201 O O . HIS A 1 559 ? -0.033 -18.969 -24.375 1 94.31 559 HIS A O 1
ATOM 4207 N N . LYS A 1 560 ? 1.553 -20.516 -24.281 1 94.44 560 LYS A N 1
ATOM 4208 C CA . LYS A 1 560 ? 1.08 -21.156 -25.5 1 94.44 560 LYS A CA 1
ATOM 4209 C C . LYS A 1 560 ? -0.365 -21.625 -25.344 1 94.44 560 LYS A C 1
ATOM 4211 O O . LYS A 1 560 ? -1.188 -21.422 -26.25 1 94.44 560 LYS A O 1
ATOM 4216 N N . ALA A 1 561 ? -0.636 -22.219 -24.234 1 92.12 561 ALA A N 1
ATOM 4217 C CA . ALA A 1 561 ? -1.997 -22.672 -23.953 1 92.12 561 ALA A CA 1
ATOM 4218 C C . ALA A 1 561 ? -2.971 -21.5 -23.938 1 92.12 561 ALA A C 1
ATOM 422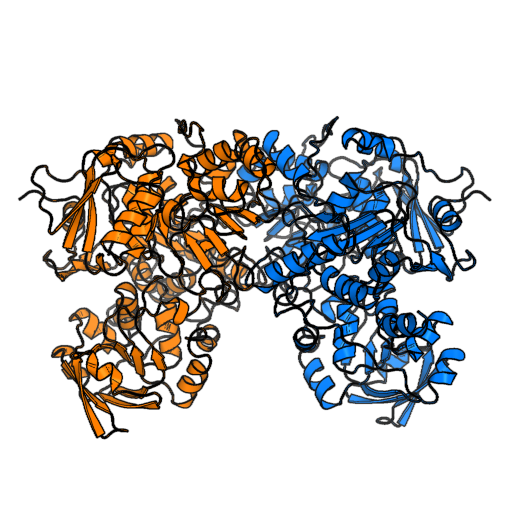0 O O . ALA A 1 561 ? -4.09 -21.594 -24.438 1 92.12 561 ALA A O 1
ATOM 4221 N N . ASN A 1 562 ? -2.561 -20.375 -23.328 1 94.44 562 ASN A N 1
ATOM 4222 C CA . ASN A 1 562 ? -3.406 -19.188 -23.281 1 94.44 562 ASN A CA 1
ATOM 4223 C C . ASN A 1 562 ? -3.699 -18.641 -24.672 1 94.44 562 ASN A C 1
ATOM 4225 O O . ASN A 1 562 ? -4.809 -18.172 -24.938 1 94.44 562 ASN A O 1
ATOM 4229 N N . LEU A 1 563 ? -2.652 -18.672 -25.516 1 96.38 563 LEU A N 1
ATOM 4230 C CA . LEU A 1 563 ? -2.855 -18.219 -26.891 1 96.38 563 LEU A CA 1
ATOM 4231 C C . LEU A 1 563 ? -3.904 -19.062 -27.594 1 96.38 563 LEU A C 1
ATOM 4233 O O . LEU A 1 563 ? -4.859 -18.547 -28.172 1 96.38 563 LEU A O 1
ATOM 4237 N N . ILE A 1 564 ? -3.773 -20.344 -27.516 1 95.19 564 ILE A N 1
ATOM 4238 C CA . ILE A 1 564 ? -4.68 -21.297 -28.156 1 95.19 564 ILE A CA 1
ATOM 4239 C C . ILE A 1 564 ? -6.094 -21.109 -27.609 1 95.19 564 ILE A C 1
ATOM 4241 O O . ILE A 1 564 ? -7.055 -21 -28.375 1 95.19 564 ILE A O 1
ATOM 4245 N N . ASN A 1 565 ? -6.18 -21.016 -26.297 1 93.69 565 ASN A N 1
ATOM 4246 C CA . ASN A 1 565 ? -7.465 -20.875 -25.625 1 93.69 565 ASN A CA 1
ATOM 4247 C C . ASN A 1 565 ? -8.211 -19.625 -26.078 1 93.69 565 ASN A C 1
ATOM 4249 O O . ASN A 1 565 ? -9.445 -19.578 -26.031 1 93.69 565 ASN A O 1
ATOM 4253 N N . ASN A 1 566 ? -7.441 -18.641 -26.516 1 93.5 566 ASN A N 1
ATOM 4254 C CA . ASN A 1 566 ? -8.078 -17.391 -26.875 1 93.5 566 ASN A CA 1
ATOM 4255 C C . ASN A 1 566 ? -8.094 -17.172 -28.375 1 93.5 566 ASN A C 1
ATOM 4257 O O . ASN A 1 566 ? -8.438 -16.094 -28.859 1 93.5 566 ASN A O 1
ATOM 4261 N N . GLY A 1 567 ? -7.656 -18.172 -29.141 1 93.75 567 GLY A N 1
ATOM 4262 C CA . GLY A 1 567 ? -7.848 -18.156 -30.578 1 93.75 567 GLY A CA 1
ATOM 4263 C C . GLY A 1 567 ? -6.695 -17.516 -31.328 1 93.75 567 GLY A C 1
ATOM 4264 O O . GLY A 1 567 ? -6.828 -17.188 -32.5 1 93.75 567 GLY A O 1
ATOM 4265 N N . ILE A 1 568 ? -5.605 -17.266 -30.703 1 96.19 568 ILE A N 1
ATOM 4266 C CA . ILE A 1 568 ? -4.402 -16.781 -31.375 1 96.19 568 ILE A CA 1
ATOM 4267 C C . ILE A 1 568 ? -3.547 -17.969 -31.797 1 96.19 568 ILE A C 1
ATOM 4269 O O . ILE A 1 568 ? -3.248 -18.859 -31 1 96.19 568 ILE A O 1
ATOM 4273 N N . VAL A 1 569 ? -3.111 -18 -33 1 97.25 569 VAL A N 1
ATOM 4274 C CA . VAL A 1 569 ? -2.389 -19.141 -33.531 1 97.25 569 VAL A CA 1
ATOM 4275 C C . VAL A 1 569 ? -0.915 -19.047 -33.156 1 97.25 569 VAL A C 1
ATOM 4277 O O . VAL A 1 569 ? -0.207 -18.141 -33.562 1 97.25 569 VAL A O 1
ATOM 4280 N N . PRO A 1 570 ? -0.448 -20 -32.344 1 97.88 570 PRO A N 1
ATOM 4281 C CA . PRO A 1 570 ? 0.991 -20.047 -32.094 1 97.88 570 PRO A CA 1
ATOM 4282 C C . PRO A 1 570 ? 1.778 -20.719 -33.219 1 97.88 570 PRO A C 1
ATOM 4284 O O . PRO A 1 570 ? 1.474 -21.844 -33.594 1 97.88 570 PRO A O 1
ATOM 4287 N N . VAL A 1 571 ? 2.73 -20.016 -33.75 1 98.31 571 VAL A N 1
ATOM 4288 C CA . VAL A 1 571 ? 3.549 -20.5 -34.844 1 98.31 571 VAL A CA 1
ATOM 4289 C C . VAL A 1 571 ? 5.02 -20.516 -34.438 1 98.31 571 VAL A C 1
ATOM 4291 O O . VAL A 1 571 ? 5.508 -19.578 -33.812 1 98.31 571 VAL A O 1
ATOM 4294 N N . GLU A 1 572 ? 5.676 -21.594 -34.688 1 97.88 572 GLU A N 1
ATOM 4295 C CA . GLU A 1 572 ? 7.09 -21.688 -34.344 1 97.88 572 GLU A CA 1
ATOM 4296 C C . GLU A 1 572 ? 7.957 -21.734 -35.625 1 97.88 572 GLU A C 1
ATOM 4298 O O . GLU A 1 572 ? 7.629 -22.438 -36.562 1 97.88 572 GLU A O 1
ATOM 4303 N N . PHE A 1 573 ? 9.023 -21.031 -35.625 1 97.88 573 PHE A N 1
ATOM 4304 C CA . PHE A 1 573 ? 9.969 -21.062 -36.719 1 97.88 573 PHE A CA 1
ATOM 4305 C C . PHE A 1 573 ? 10.531 -22.469 -36.906 1 97.88 573 PHE A C 1
ATOM 4307 O O . PHE A 1 573 ? 10.93 -23.109 -35.938 1 97.88 573 PHE A O 1
ATOM 4314 N N . LYS A 1 574 ? 10.492 -22.906 -38.094 1 96.88 574 LYS A N 1
ATOM 4315 C CA . LYS A 1 574 ? 11.211 -24.141 -38.344 1 96.88 574 LYS A CA 1
ATOM 4316 C C . LYS A 1 574 ? 12.719 -23.922 -38.281 1 96.88 574 LYS A C 1
ATOM 4318 O O . LYS A 1 574 ? 13.445 -24.781 -37.75 1 96.88 574 LYS A O 1
ATOM 4323 N N . ASN A 1 575 ? 13.133 -22.844 -38.906 1 96.62 575 ASN A N 1
ATOM 4324 C CA . ASN A 1 575 ? 14.5 -22.344 -38.812 1 96.62 575 ASN A CA 1
ATOM 4325 C C . ASN A 1 575 ? 14.562 -21.031 -38.031 1 96.62 575 ASN A C 1
ATOM 4327 O O . ASN A 1 575 ? 14.109 -19.984 -38.531 1 96.62 575 ASN A O 1
ATOM 4331 N N . GLU A 1 576 ? 15.172 -21.062 -36.906 1 96.38 576 GLU A N 1
ATOM 4332 C CA . GLU A 1 576 ? 15.211 -19.906 -36 1 96.38 576 GLU A CA 1
ATOM 4333 C C . GLU A 1 576 ? 15.836 -18.688 -36.688 1 96.38 576 GLU A C 1
ATOM 4335 O O . GLU A 1 576 ? 15.508 -17.547 -36.375 1 96.38 576 GLU A O 1
ATOM 4340 N N . ALA A 1 577 ? 16.703 -18.906 -37.656 1 96.38 577 ALA A N 1
ATOM 4341 C CA . ALA A 1 577 ? 17.406 -17.828 -38.344 1 96.38 577 ALA A CA 1
ATOM 4342 C C . ALA A 1 577 ? 16.438 -16.953 -39.125 1 96.38 577 ALA A C 1
ATOM 4344 O O . ALA A 1 577 ? 16.719 -15.797 -39.406 1 96.38 577 ALA A O 1
ATOM 4345 N N . ASP A 1 578 ? 15.328 -17.5 -39.531 1 97.44 578 ASP A N 1
ATOM 4346 C CA . ASP A 1 578 ? 14.32 -16.734 -40.25 1 97.44 578 ASP A CA 1
ATOM 4347 C C . ASP A 1 578 ? 13.828 -15.547 -39.438 1 97.44 578 ASP A C 1
ATOM 4349 O O . ASP A 1 578 ? 13.359 -14.547 -40 1 97.44 578 ASP A O 1
ATOM 4353 N N . TYR A 1 579 ? 13.891 -15.688 -38.094 1 97.88 579 TYR A N 1
ATOM 4354 C CA . TYR A 1 579 ? 13.562 -14.594 -37.188 1 97.88 579 TYR A CA 1
ATOM 4355 C C . TYR A 1 579 ? 14.266 -13.312 -37.594 1 97.88 579 TYR A C 1
ATOM 4357 O O . TYR A 1 579 ? 13.672 -12.227 -37.562 1 97.88 579 TYR A O 1
ATOM 4365 N N . ASP A 1 580 ? 15.469 -13.375 -38.094 1 97.31 580 ASP A N 1
ATOM 4366 C CA . ASP A 1 580 ? 16.312 -12.219 -38.344 1 97.31 580 ASP A CA 1
ATOM 4367 C C . ASP A 1 580 ? 15.883 -11.508 -39.625 1 97.31 580 ASP A C 1
ATOM 4369 O O . ASP A 1 580 ? 16.188 -10.328 -39.812 1 97.31 580 ASP A O 1
ATOM 4373 N N . 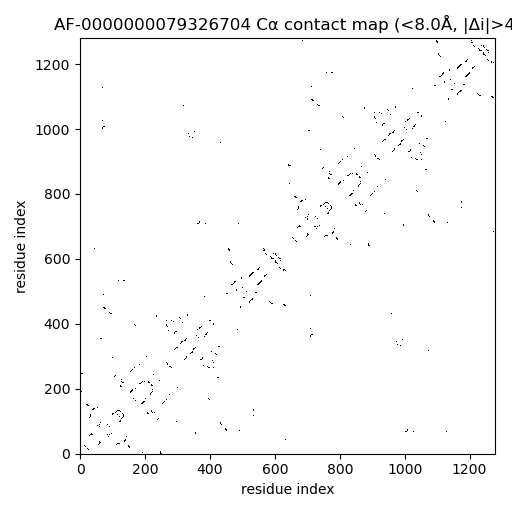SER A 1 581 ? 15.125 -12.164 -40.469 1 96.62 581 SER A N 1
ATOM 4374 C CA . SER A 1 581 ? 14.781 -11.617 -41.781 1 96.62 581 SER A CA 1
ATOM 4375 C C . SER A 1 581 ? 13.477 -10.828 -41.719 1 96.62 581 SER A C 1
ATOM 4377 O O . SER A 1 581 ? 13.062 -10.227 -42.719 1 96.62 581 SER A O 1
ATOM 4379 N N . ILE A 1 582 ? 12.812 -10.812 -40.656 1 98.19 582 ILE A N 1
ATOM 4380 C CA . ILE A 1 582 ? 11.516 -10.156 -40.5 1 98.19 582 ILE A CA 1
ATOM 4381 C C . ILE A 1 582 ? 11.688 -8.82 -39.781 1 98.19 582 ILE A C 1
ATOM 4383 O O . ILE A 1 582 ? 12.438 -8.734 -38.812 1 98.19 582 ILE A O 1
ATOM 4387 N N . ASP A 1 583 ? 11.062 -7.762 -40.219 1 97.88 583 ASP A N 1
ATOM 4388 C CA . ASP A 1 583 ? 11.164 -6.441 -39.594 1 97.88 583 ASP A CA 1
ATOM 4389 C C . ASP A 1 583 ? 9.789 -5.914 -39.188 1 97.88 583 ASP A C 1
ATOM 4391 O O . ASP A 1 583 ? 8.766 -6.418 -39.656 1 97.88 583 ASP A O 1
ATOM 4395 N N . LEU A 1 584 ? 9.836 -4.93 -38.344 1 98 584 LEU A N 1
ATOM 4396 C CA . LEU A 1 584 ? 8.625 -4.23 -37.938 1 98 584 LEU A CA 1
ATOM 4397 C C . LEU A 1 584 ? 7.855 -3.697 -39.125 1 98 584 LEU A C 1
ATOM 4399 O O . LEU A 1 584 ? 8.453 -3.156 -40.062 1 98 584 LEU A O 1
ATOM 4403 N N . ILE A 1 585 ? 6.52 -3.939 -39.188 1 98 585 ILE A N 1
ATOM 4404 C CA . ILE A 1 585 ? 5.535 -3.424 -40.156 1 98 585 ILE A CA 1
ATOM 4405 C C . ILE A 1 585 ? 5.625 -4.203 -41.469 1 98 585 ILE A C 1
ATOM 4407 O O . ILE A 1 585 ? 4.961 -3.855 -42.438 1 98 585 ILE A O 1
ATOM 4411 N N . ASP A 1 586 ? 6.473 -5.273 -41.5 1 98.44 586 ASP A N 1
ATOM 4412 C CA . ASP A 1 586 ? 6.371 -6.18 -42.656 1 98.44 586 ASP A CA 1
ATOM 4413 C C . ASP A 1 586 ? 4.949 -6.723 -42.812 1 98.44 586 ASP A C 1
ATOM 4415 O O . ASP A 1 586 ? 4.281 -6.996 -41.812 1 98.44 586 ASP A O 1
ATOM 4419 N N . ASP A 1 587 ? 4.496 -6.887 -44.031 1 98.38 587 ASP A N 1
ATOM 4420 C CA . ASP A 1 587 ? 3.217 -7.527 -44.312 1 98.38 587 ASP A CA 1
ATOM 4421 C C . ASP A 1 587 ? 3.385 -9.031 -44.5 1 98.38 587 ASP A C 1
ATOM 4423 O O . ASP A 1 587 ? 4.059 -9.484 -45.438 1 98.38 587 ASP A O 1
ATOM 4427 N N . LEU A 1 588 ? 2.736 -9.805 -43.594 1 98.44 588 LEU A N 1
ATOM 4428 C CA . LEU A 1 588 ? 2.84 -11.258 -43.656 1 98.44 588 LEU A CA 1
ATOM 4429 C C . LEU A 1 588 ? 1.499 -11.883 -44.031 1 98.44 588 LEU A C 1
ATOM 4431 O O . LEU A 1 588 ? 0.444 -11.305 -43.75 1 98.44 588 LEU A O 1
ATOM 4435 N N . LYS A 1 589 ? 1.594 -13.016 -44.625 1 97.88 589 LYS A N 1
ATOM 4436 C CA . LYS A 1 589 ? 0.382 -13.719 -45.031 1 97.88 589 LYS A CA 1
ATOM 4437 C C . LYS A 1 589 ? 0.565 -15.234 -44.938 1 97.88 589 LYS A C 1
ATOM 4439 O O . LYS A 1 589 ? 1.6 -15.766 -45.344 1 97.88 589 LYS A O 1
ATOM 4444 N N . MET A 1 590 ? -0.342 -15.898 -44.312 1 97 590 MET A N 1
ATOM 4445 C CA . MET A 1 590 ? -0.479 -17.344 -44.281 1 97 590 MET A CA 1
ATOM 4446 C C . MET A 1 590 ? -1.766 -17.797 -44.969 1 97 590 MET A C 1
ATOM 4448 O O . MET A 1 590 ? -2.863 -17.484 -44.5 1 97 590 MET A O 1
ATOM 4452 N N . GLU A 1 591 ? -1.632 -18.547 -45.969 1 94.62 591 GLU A N 1
ATOM 4453 C CA . GLU A 1 591 ? -2.787 -18.984 -46.75 1 94.62 591 GLU A CA 1
ATOM 4454 C C . GLU A 1 591 ? -3.207 -20.406 -46.375 1 94.62 591 GLU A C 1
ATOM 4456 O O . GLU A 1 591 ? -2.416 -21.156 -45.812 1 94.62 591 GLU A O 1
ATOM 4461 N N . ASN A 1 592 ? -4.395 -20.734 -46.656 1 94.25 592 ASN A N 1
ATOM 4462 C CA . ASN A 1 592 ? -4.953 -22.062 -46.406 1 94.25 592 ASN A CA 1
ATOM 4463 C C . ASN A 1 592 ? -4.703 -22.531 -44.969 1 94.25 592 ASN A C 1
ATOM 4465 O O . ASN A 1 592 ? -4.203 -23.625 -44.75 1 94.25 592 ASN A O 1
ATOM 4469 N N . ILE A 1 593 ? -5.02 -21.641 -44.062 1 94.75 593 ILE A N 1
ATOM 4470 C CA . ILE A 1 593 ? -4.641 -21.844 -42.688 1 94.75 593 ILE A CA 1
ATOM 4471 C C . ILE A 1 593 ? -5.398 -23.031 -42.094 1 94.75 593 ILE A C 1
ATOM 4473 O O . ILE A 1 593 ? -4.883 -23.75 -41.25 1 94.75 593 ILE A O 1
ATOM 4477 N N . GLN A 1 594 ? -6.617 -23.266 -42.656 1 94.44 594 GLN A N 1
ATOM 4478 C CA . GLN A 1 594 ? -7.418 -24.391 -42.156 1 94.44 594 GLN A CA 1
ATOM 4479 C C . GLN A 1 594 ? -6.723 -25.719 -42.469 1 94.44 594 GLN A C 1
ATOM 4481 O O . GLN A 1 594 ? -6.645 -26.578 -41.594 1 94.44 594 GLN A O 1
ATOM 4486 N N . ALA A 1 595 ? -6.238 -25.844 -43.625 1 93.69 595 ALA A N 1
ATOM 4487 C CA . ALA A 1 595 ? -5.508 -27.047 -44 1 93.69 595 ALA A CA 1
ATOM 4488 C C . ALA A 1 595 ? -4.156 -27.109 -43.281 1 93.69 595 ALA A C 1
ATOM 4490 O O . ALA A 1 595 ? -3.682 -28.203 -42.938 1 93.69 595 ALA A O 1
ATOM 4491 N N . VAL A 1 596 ? -3.574 -26.031 -43.125 1 94 596 VAL A N 1
ATOM 4492 C CA . VAL A 1 596 ? -2.262 -25.906 -42.531 1 94 596 VAL A CA 1
ATOM 4493 C C . VAL A 1 596 ? -2.334 -26.375 -41.062 1 94 596 VAL A C 1
ATOM 4495 O O . VAL A 1 596 ? -1.397 -26.984 -40.562 1 94 596 VAL A O 1
ATOM 4498 N N . LEU A 1 597 ? -3.43 -26.047 -40.375 1 95.56 597 LEU A N 1
ATOM 4499 C CA . LEU A 1 597 ? -3.594 -26.453 -39 1 95.56 597 LEU A CA 1
ATOM 4500 C C . LEU A 1 597 ? -3.523 -27.984 -38.875 1 95.56 597 LEU A C 1
ATOM 4502 O O . LEU A 1 597 ? -3.043 -28.5 -37.844 1 95.56 597 LEU A O 1
ATOM 4506 N N . GLU A 1 598 ? -3.961 -28.672 -39.875 1 93.75 598 GLU A N 1
ATOM 4507 C CA . GLU A 1 598 ? -3.967 -30.125 -39.875 1 93.75 598 GLU A CA 1
ATOM 4508 C C . GLU A 1 598 ? -2.596 -30.688 -40.25 1 93.75 598 GLU A C 1
ATOM 4510 O O . GLU A 1 598 ? -2.125 -31.641 -39.625 1 93.75 598 GLU A O 1
ATOM 4515 N N . SER A 1 599 ? -1.984 -30.062 -41.25 1 93.69 599 SER A N 1
ATOM 4516 C CA . SER A 1 599 ? -0.693 -30.547 -41.719 1 93.69 599 SER A CA 1
ATOM 4517 C C . SER A 1 599 ? 0.424 -30.172 -40.75 1 93.69 599 SER A C 1
ATOM 4519 O O . SER A 1 599 ? 1.447 -30.859 -40.656 1 93.69 599 SER A O 1
ATOM 4521 N N . GLY A 1 600 ? 0.286 -29.062 -40.062 1 94.81 600 GLY A N 1
ATOM 4522 C CA . GLY A 1 600 ? 1.24 -28.625 -39.062 1 94.81 600 GLY A CA 1
ATOM 4523 C C . GLY A 1 600 ? 2.381 -27.797 -39.625 1 94.81 600 GLY A C 1
ATOM 4524 O O . GLY A 1 600 ? 3.256 -27.344 -38.875 1 94.81 600 GLY A O 1
ATOM 4525 N N . VAL A 1 601 ? 2.426 -27.594 -40.969 1 96 601 VAL A N 1
ATOM 4526 C CA . VAL A 1 601 ? 3.475 -26.797 -41.594 1 96 601 VAL A CA 1
ATOM 4527 C C . VAL A 1 601 ? 2.852 -25.672 -42.406 1 96 601 VAL A C 1
ATOM 4529 O O . VAL A 1 601 ? 1.909 -25.891 -43.188 1 96 601 VAL A O 1
ATOM 4532 N N . VAL A 1 602 ? 3.406 -24.547 -42.219 1 96.19 602 VAL A N 1
ATOM 4533 C CA . VAL A 1 602 ? 2.854 -23.375 -42.906 1 96.19 602 VAL A CA 1
ATOM 4534 C C . VAL A 1 602 ? 3.971 -22.625 -43.625 1 96.19 602 VAL A C 1
ATOM 4536 O O . VAL A 1 602 ? 5.086 -22.516 -43.094 1 96.19 602 VAL A O 1
ATOM 4539 N N . LYS A 1 603 ? 3.654 -22.203 -44.75 1 96.62 603 LYS A N 1
ATOM 4540 C CA . LYS A 1 603 ? 4.516 -21.266 -45.469 1 96.62 603 LYS A CA 1
ATOM 4541 C C . LYS A 1 603 ? 4.082 -19.812 -45.219 1 96.62 603 LYS A C 1
ATOM 4543 O O . LYS A 1 603 ? 2.984 -19.422 -45.625 1 96.62 603 LYS A O 1
ATOM 4548 N N . VAL A 1 604 ? 4.934 -19.047 -44.562 1 97.94 604 VAL A N 1
ATOM 4549 C CA . VAL A 1 604 ? 4.637 -17.656 -44.281 1 97.94 604 VAL A CA 1
ATOM 4550 C C . VAL A 1 604 ? 5.258 -16.75 -45.344 1 97.94 604 VAL A C 1
ATOM 4552 O O . VAL A 1 604 ? 6.469 -16.797 -45.562 1 97.94 604 VAL A O 1
ATOM 4555 N N . LYS A 1 605 ? 4.414 -15.953 -45.969 1 98.06 605 LYS A N 1
ATOM 4556 C CA . LYS A 1 605 ? 4.875 -15.023 -47.031 1 98.06 605 LYS A CA 1
ATOM 4557 C C . LYS A 1 605 ? 5.094 -13.625 -46.438 1 98.06 605 LYS A C 1
ATOM 4559 O O . LYS A 1 605 ? 4.211 -13.078 -45.781 1 98.06 605 LYS A O 1
ATOM 4564 N N . ASN A 1 606 ? 6.266 -13.141 -46.625 1 98.44 606 ASN A N 1
ATOM 4565 C CA . ASN A 1 606 ? 6.527 -11.727 -46.375 1 98.44 606 ASN A CA 1
ATOM 4566 C C . ASN A 1 606 ? 6.301 -10.891 -47.625 1 98.44 606 ASN A C 1
ATOM 4568 O O . ASN A 1 606 ? 7.191 -10.781 -48.469 1 98.44 606 ASN A O 1
ATOM 4572 N N . LEU A 1 607 ? 5.238 -10.266 -47.719 1 98.06 607 LEU A N 1
ATOM 4573 C CA . LEU A 1 607 ? 4.82 -9.555 -48.906 1 98.06 607 LEU A CA 1
ATOM 4574 C C . LEU A 1 607 ? 5.641 -8.289 -49.125 1 98.06 607 LEU A C 1
ATOM 4576 O O . LEU A 1 607 ? 5.867 -7.855 -50.25 1 98.06 607 LEU A O 1
ATOM 4580 N N . THR A 1 608 ? 6.027 -7.719 -48 1 97.81 608 THR A N 1
ATOM 4581 C CA . THR A 1 608 ? 6.836 -6.508 -48.062 1 97.81 608 THR A CA 1
ATOM 4582 C C . THR A 1 608 ? 8.195 -6.797 -48.688 1 97.81 608 THR A C 1
ATOM 4584 O O . THR A 1 608 ? 8.703 -5.996 -49.469 1 97.81 608 THR A O 1
ATOM 4587 N N . LYS A 1 609 ? 8.711 -7.934 -48.375 1 97.31 609 LYS A N 1
ATOM 4588 C CA . LYS A 1 609 ? 10.078 -8.234 -48.812 1 97.31 609 LYS A CA 1
ATOM 4589 C C . LYS A 1 609 ? 10.094 -9.227 -49.969 1 97.31 609 LYS A C 1
ATOM 4591 O O . LYS A 1 609 ? 11.141 -9.484 -50.562 1 97.31 609 LYS A O 1
ATOM 4596 N N . GLY A 1 610 ? 9.023 -9.836 -50.281 1 97.12 610 GLY A N 1
ATOM 4597 C CA . GLY A 1 610 ? 8.938 -10.82 -51.375 1 97.12 610 GLY A CA 1
ATOM 4598 C C . GLY A 1 610 ? 9.633 -12.125 -51.031 1 97.12 610 GLY A C 1
ATOM 4599 O O . GLY A 1 610 ? 10.211 -12.766 -51.906 1 97.12 610 GLY A O 1
ATOM 4600 N N . THR A 1 611 ? 9.664 -12.422 -49.781 1 97.31 611 THR A N 1
ATOM 4601 C CA . THR A 1 611 ? 10.289 -13.656 -49.312 1 97.31 611 THR A CA 1
ATOM 4602 C C . THR A 1 611 ? 9.273 -14.562 -48.625 1 97.31 611 THR A C 1
ATOM 4604 O O . THR A 1 611 ? 8.109 -14.188 -48.5 1 97.31 611 THR A O 1
ATOM 4607 N N . GLU A 1 612 ? 9.656 -15.75 -48.375 1 97.5 612 GLU A N 1
ATOM 4608 C CA . GLU A 1 612 ? 8.82 -16.688 -47.625 1 97.5 612 GLU A CA 1
ATOM 4609 C C . GLU A 1 612 ? 9.672 -17.609 -46.75 1 97.5 612 GLU A C 1
ATOM 4611 O O . GLU A 1 612 ? 10.859 -17.781 -47 1 97.5 612 GLU A O 1
ATOM 4616 N N . PHE A 1 613 ? 9.172 -18.156 -45.75 1 97.62 613 PHE A N 1
ATOM 4617 C CA . PHE A 1 613 ? 9.836 -19.125 -44.875 1 97.62 613 PHE A CA 1
ATOM 4618 C C . PHE A 1 613 ? 8.836 -20.141 -44.344 1 97.62 613 PHE A C 1
ATOM 4620 O O . PHE A 1 613 ? 7.629 -19.906 -44.344 1 97.62 613 PHE A O 1
ATOM 4627 N N . GLU A 1 614 ? 9.344 -21.25 -43.906 1 97.06 614 GLU A N 1
ATOM 4628 C CA . GLU A 1 614 ? 8.508 -22.297 -43.344 1 97.06 614 GLU A CA 1
ATOM 4629 C C . GLU A 1 614 ? 8.453 -22.203 -41.812 1 97.06 614 GLU A C 1
ATOM 4631 O O . GLU A 1 614 ? 9.453 -21.859 -41.156 1 97.06 614 GLU A O 1
ATOM 4636 N N . ALA A 1 615 ? 7.297 -22.484 -41.281 1 97.56 615 ALA A N 1
ATOM 4637 C CA . ALA A 1 615 ? 7.066 -22.547 -39.844 1 97.56 615 ALA A CA 1
ATOM 4638 C C . ALA A 1 615 ? 6.156 -23.719 -39.469 1 97.56 615 ALA A C 1
ATOM 4640 O O . ALA A 1 615 ? 5.641 -24.406 -40.375 1 97.56 615 ALA A O 1
ATOM 4641 N N . THR A 1 616 ? 6.082 -23.969 -38.25 1 97.25 616 THR A N 1
ATOM 4642 C CA . THR A 1 616 ? 5.289 -25.109 -37.781 1 97.25 616 THR A CA 1
ATOM 4643 C C . THR A 1 616 ? 4.188 -24.656 -36.844 1 97.25 616 THR A C 1
ATOM 4645 O O . THR A 1 616 ? 4.363 -23.703 -36.094 1 97.25 616 THR A O 1
ATOM 4648 N N . ILE A 1 617 ? 3.068 -25.234 -36.969 1 96.44 617 ILE A N 1
ATOM 4649 C CA . ILE A 1 617 ? 1.948 -25.109 -36.031 1 96.44 617 ILE A CA 1
ATOM 4650 C C . ILE A 1 617 ? 1.661 -26.453 -35.375 1 96.44 617 ILE A C 1
ATOM 4652 O O . ILE A 1 617 ? 1.012 -27.312 -35.969 1 96.44 617 ILE A O 1
ATOM 4656 N N . ASP A 1 618 ? 2.15 -26.594 -34.219 1 91.94 618 ASP A N 1
ATOM 4657 C CA . ASP A 1 618 ? 2.035 -27.859 -33.5 1 91.94 618 ASP A CA 1
ATOM 4658 C C . ASP A 1 618 ? 0.849 -27.844 -32.531 1 91.94 618 ASP A C 1
ATOM 4660 O O . ASP A 1 618 ? 0.978 -27.391 -31.391 1 91.94 618 ASP A O 1
ATOM 4664 N N . LEU A 1 619 ? -0.293 -28.344 -33 1 93.75 619 LEU A N 1
ATOM 4665 C CA . LEU A 1 619 ? -1.525 -28.359 -32.219 1 93.75 619 LEU A CA 1
ATOM 4666 C C . LEU A 1 619 ? -2.156 -29.75 -32.219 1 93.75 619 LEU A C 1
ATOM 4668 O O . LEU A 1 619 ? -2.059 -30.469 -33.219 1 93.75 619 LEU A O 1
ATOM 4672 N N . THR A 1 620 ? -2.748 -30.141 -31.203 1 90.44 620 THR A N 1
ATOM 4673 C CA . THR A 1 620 ? -3.561 -31.359 -31.156 1 90.44 620 THR A CA 1
ATOM 4674 C C . THR A 1 620 ? -4.875 -31.156 -31.906 1 90.44 620 THR A C 1
ATOM 4676 O O . THR A 1 620 ? -5.234 -30.016 -32.25 1 90.44 620 THR A O 1
ATOM 4679 N N . GLU A 1 621 ? -5.551 -32.25 -32.156 1 90.81 621 GLU A N 1
ATOM 4680 C CA . GLU A 1 621 ? -6.848 -32.156 -32.812 1 90.81 621 GLU A CA 1
ATOM 4681 C C . GLU A 1 621 ? -7.816 -31.281 -32.031 1 90.81 621 GLU A C 1
ATOM 4683 O O . GLU A 1 621 ? -8.555 -30.484 -32.625 1 90.81 621 GLU A O 1
ATOM 4688 N N . LYS A 1 622 ? -7.777 -31.422 -30.781 1 90.19 622 LYS A N 1
ATOM 4689 C CA . LYS A 1 622 ? -8.656 -30.609 -29.938 1 90.19 622 LYS A CA 1
ATOM 4690 C C . LYS A 1 622 ? -8.281 -29.141 -30.016 1 90.19 622 LYS A C 1
ATOM 4692 O O . LYS A 1 622 ? -9.156 -28.266 -30.031 1 90.19 622 LYS A O 1
ATOM 4697 N N . GLU A 1 623 ? -7.012 -28.891 -29.969 1 94.31 623 GLU A N 1
ATOM 4698 C CA . GLU A 1 623 ? -6.539 -27.516 -30.047 1 94.31 623 GLU A CA 1
ATOM 4699 C C . GLU A 1 623 ? -6.887 -26.891 -31.391 1 94.31 623 GLU A C 1
ATOM 4701 O O . GLU A 1 623 ? -7.191 -25.703 -31.469 1 94.31 623 GLU A O 1
ATOM 4706 N N . ILE A 1 624 ? -6.84 -27.688 -32.438 1 95.94 624 ILE A N 1
ATOM 4707 C CA . ILE A 1 624 ? -7.23 -27.219 -33.75 1 95.94 624 ILE A CA 1
ATOM 4708 C C . ILE A 1 624 ? -8.695 -26.812 -33.75 1 95.94 624 ILE A C 1
ATOM 4710 O O . ILE A 1 624 ? -9.055 -25.75 -34.25 1 95.94 624 ILE A O 1
ATOM 4714 N N . ALA A 1 625 ? -9.477 -27.625 -33.125 1 94.5 625 ALA A N 1
ATOM 4715 C CA . ALA A 1 625 ? -10.898 -27.312 -33.031 1 94.5 625 ALA A CA 1
ATOM 4716 C C . ALA A 1 625 ? -11.133 -26.016 -32.281 1 94.5 625 ALA A C 1
ATOM 4718 O O . ALA A 1 625 ? -12 -25.219 -32.625 1 94.5 625 ALA A O 1
ATOM 4719 N N . VAL A 1 626 ? -10.414 -25.844 -31.25 1 94.25 626 VAL A N 1
ATOM 4720 C CA . VAL A 1 626 ? -10.523 -24.641 -30.422 1 94.25 626 VAL A CA 1
ATOM 4721 C C . VAL A 1 626 ? -10.148 -23.406 -31.234 1 94.25 626 VAL A C 1
ATOM 4723 O O . VAL A 1 626 ? -10.867 -22.406 -31.219 1 94.25 626 VAL A O 1
ATOM 4726 N N . ILE A 1 627 ? -9.047 -23.469 -31.922 1 95.75 627 ILE A N 1
ATOM 4727 C CA . ILE A 1 627 ? -8.57 -22.344 -32.75 1 95.75 627 ILE A CA 1
ATOM 4728 C C . ILE A 1 627 ? -9.586 -22.031 -33.844 1 95.75 627 ILE A C 1
ATOM 4730 O O . ILE A 1 627 ? -9.891 -20.859 -34.094 1 95.75 627 ILE A O 1
ATOM 4734 N N . ARG A 1 628 ? -10.117 -23.078 -34.438 1 95.75 628 ARG A N 1
ATOM 4735 C CA . ARG A 1 628 ? -11.109 -22.906 -35.5 1 95.75 628 ARG A CA 1
ATOM 4736 C C . ARG A 1 628 ? -12.344 -22.188 -34.969 1 95.75 628 ARG A C 1
ATOM 4738 O O . ARG A 1 628 ? -12.93 -21.344 -35.656 1 95.75 628 ARG A O 1
ATOM 4745 N N . ALA A 1 629 ? -12.672 -22.469 -33.719 1 94.25 629 ALA A N 1
ATOM 4746 C CA . ALA A 1 629 ? -13.867 -21.906 -33.125 1 94.25 629 ALA A CA 1
ATOM 4747 C C . ALA A 1 629 ? -13.617 -20.469 -32.656 1 94.25 629 ALA A C 1
ATOM 4749 O O . ALA A 1 629 ? -14.562 -19.75 -32.312 1 94.25 629 ALA A O 1
ATOM 4750 N N . GLY A 1 630 ? -12.445 -20.078 -32.688 1 92.69 630 GLY A N 1
ATOM 4751 C CA . GLY A 1 630 ? -12.102 -18.766 -32.188 1 92.69 630 GLY A CA 1
ATOM 4752 C C . GLY A 1 630 ? -11.797 -18.75 -30.688 1 92.69 630 GLY A C 1
ATOM 4753 O O . GLY A 1 630 ? -11.922 -17.719 -30.031 1 92.69 630 GLY A O 1
ATOM 4754 N N . GLY A 1 631 ? -11.5 -19.938 -30.141 1 92.5 631 GLY A N 1
ATOM 4755 C CA . GLY A 1 631 ? -11.156 -20.016 -28.734 1 92.5 631 GLY A CA 1
ATOM 4756 C C . GLY A 1 631 ? -11.93 -21.094 -27.984 1 92.5 631 GLY A C 1
ATOM 4757 O O . GLY A 1 631 ? -12.93 -21.609 -28.484 1 92.5 631 GLY A O 1
ATOM 4758 N N . ARG A 1 632 ? -11.469 -21.344 -26.844 1 91.56 632 ARG A N 1
ATOM 4759 C CA . ARG A 1 632 ? -11.977 -22.453 -26.062 1 91.56 632 ARG A CA 1
ATOM 4760 C C . ARG A 1 632 ? -13.391 -22.172 -25.562 1 91.56 632 ARG A C 1
ATOM 4762 O O . ARG A 1 632 ? -14.227 -23.078 -25.5 1 91.56 632 ARG A O 1
ATOM 4769 N N . LEU A 1 633 ? -13.688 -21 -25.109 1 88.5 633 LEU A N 1
ATOM 4770 C CA . LEU A 1 633 ? -15.016 -20.672 -24.625 1 88.5 633 LEU A CA 1
ATOM 4771 C C . LEU A 1 633 ? -16.062 -20.859 -25.719 1 88.5 633 LEU A C 1
ATOM 4773 O O . LEU A 1 633 ? -17.141 -21.406 -25.469 1 88.5 633 LEU A O 1
ATOM 4777 N N . ASN A 1 634 ? -15.695 -20.391 -26.906 1 90.06 634 ASN A N 1
ATOM 4778 C CA . ASN A 1 634 ? -16.562 -20.609 -28.062 1 90.06 634 ASN A CA 1
ATOM 4779 C C . ASN A 1 634 ? -16.766 -22.094 -28.344 1 90.06 634 ASN A C 1
ATOM 4781 O O . ASN A 1 634 ? -17.875 -22.531 -28.641 1 90.06 634 ASN A O 1
ATOM 4785 N N . TYR A 1 635 ? -15.695 -22.734 -28.281 1 91.5 635 TYR A N 1
ATOM 4786 C CA . TYR A 1 635 ? -15.734 -24.172 -28.531 1 91.5 635 TYR A CA 1
ATOM 4787 C C . TYR A 1 635 ? -16.656 -24.875 -27.531 1 91.5 635 TYR A C 1
ATOM 4789 O O . TYR A 1 635 ? -17.484 -25.703 -27.938 1 91.5 635 TYR A O 1
ATOM 4797 N N . VAL A 1 636 ? -16.547 -24.578 -26.297 1 86.56 636 VAL A N 1
ATOM 4798 C CA . VAL A 1 636 ? -17.344 -25.203 -25.25 1 86.56 636 VAL A CA 1
ATOM 4799 C C . VAL A 1 636 ? -18.812 -24.844 -25.438 1 86.56 636 VAL A C 1
ATOM 4801 O O . VAL A 1 636 ? -19.703 -25.688 -25.266 1 86.56 636 VAL A O 1
ATOM 4804 N N . LYS A 1 637 ? -19.047 -23.625 -25.766 1 83.81 637 LYS A N 1
ATOM 4805 C CA . LYS A 1 637 ? -20.422 -23.172 -25.984 1 83.81 637 LYS A CA 1
ATOM 4806 C C . LYS A 1 637 ? -21.047 -23.906 -27.172 1 83.81 637 LYS A C 1
ATOM 4808 O O . LYS A 1 637 ? -22.234 -24.25 -27.141 1 83.81 637 LYS A O 1
ATOM 4813 N N . ALA A 1 638 ? -20.266 -24.094 -28.109 1 85.62 638 ALA A N 1
ATOM 4814 C CA . ALA A 1 638 ? -20.75 -24.75 -29.328 1 85.62 638 ALA A CA 1
ATOM 4815 C C . ALA A 1 638 ? -20.969 -26.234 -29.094 1 85.62 638 ALA A C 1
ATOM 4817 O O . ALA A 1 638 ? -21.766 -26.875 -29.781 1 85.62 638 ALA A O 1
ATOM 4818 N N . ASN A 1 639 ? -20.312 -26.75 -28.172 1 80.69 639 ASN A N 1
ATOM 4819 C CA . ASN A 1 639 ? -20.406 -28.188 -27.938 1 80.69 639 ASN A CA 1
ATOM 4820 C C . ASN A 1 639 ? -21.156 -28.5 -26.656 1 80.69 639 ASN A C 1
ATOM 4822 O O . ASN A 1 639 ? -21.156 -29.641 -26.172 1 80.69 639 ASN A O 1
ATOM 4826 N N . ALA A 1 640 ? -21.781 -27.516 -26.016 1 68.25 640 ALA A N 1
ATOM 4827 C CA . ALA A 1 640 ? -22.609 -27.719 -24.828 1 68.25 640 ALA A CA 1
ATOM 4828 C C . ALA A 1 640 ? -24.047 -28.031 -25.203 1 68.25 640 ALA A C 1
ATOM 4830 O O . ALA A 1 640 ? -24.531 -27.594 -26.266 1 68.25 640 ALA A O 1
ATOM 4831 N N . MET B 1 1 ? -4.336 42.281 34.281 1 74.88 1 MET B N 1
ATOM 4832 C CA . MET B 1 1 ? -5.074 41.094 33.875 1 74.88 1 MET B CA 1
ATOM 4833 C C . MET B 1 1 ? -4.125 39.938 33.562 1 74.88 1 MET B C 1
ATOM 4835 O O . MET B 1 1 ? -3.025 40.125 33.062 1 74.88 1 MET B O 1
ATOM 4839 N N . GLY B 1 2 ? -4.512 38.688 34.156 1 90.06 2 GLY B N 1
ATOM 4840 C CA . GLY B 1 2 ? -3.645 37.531 34.031 1 90.06 2 GLY B CA 1
ATOM 4841 C C . GLY B 1 2 ? -3.598 37 32.594 1 90.06 2 GLY B C 1
ATOM 4842 O O . GLY B 1 2 ? -4.473 37.281 31.797 1 90.06 2 GLY B O 1
ATOM 4843 N N . ASP B 1 3 ? -2.572 36.281 32.25 1 95.81 3 ASP B N 1
ATOM 4844 C CA . ASP B 1 3 ? -2.35 35.75 30.922 1 95.81 3 ASP B CA 1
ATOM 4845 C C . ASP B 1 3 ? -2.857 34.312 30.828 1 95.81 3 ASP B C 1
ATOM 4847 O O . ASP B 1 3 ? -2.686 33.5 31.766 1 95.81 3 ASP B O 1
ATOM 4851 N N . ASN B 1 4 ? -3.662 34.062 29.766 1 97.5 4 ASN B N 1
ATOM 4852 C CA . ASN B 1 4 ? -3.932 32.656 29.438 1 97.5 4 ASN B CA 1
ATOM 4853 C C . ASN B 1 4 ? -2.707 31.984 28.844 1 97.5 4 ASN B C 1
ATOM 4855 O O . ASN B 1 4 ? -1.652 32.594 28.688 1 97.5 4 ASN B O 1
ATOM 4859 N N . LEU B 1 5 ? -2.734 30.672 28.594 1 97.94 5 LEU B N 1
ATOM 4860 C CA . LEU B 1 5 ? -1.581 29.891 28.141 1 97.94 5 LEU B CA 1
ATOM 4861 C C . LEU B 1 5 ? -1.035 30.453 26.844 1 97.94 5 LEU B C 1
ATOM 4863 O O . LEU B 1 5 ? 0.181 30.562 26.656 1 97.94 5 LEU B O 1
ATOM 4867 N N . VAL B 1 6 ? -1.928 30.797 25.906 1 98.38 6 VAL B N 1
ATOM 4868 C CA . VAL B 1 6 ? -1.578 31.25 24.562 1 98.38 6 VAL B CA 1
ATOM 4869 C C . VAL B 1 6 ? -0.748 32.531 24.641 1 98.38 6 VAL B C 1
ATOM 4871 O O . VAL B 1 6 ? 0.338 32.625 24.062 1 98.38 6 VAL B O 1
ATOM 4874 N N . TYR B 1 7 ? -1.205 33.438 25.375 1 97.31 7 TYR B N 1
ATOM 4875 C CA . TYR B 1 7 ? -0.525 34.719 25.469 1 97.31 7 TYR B CA 1
ATOM 4876 C C . TYR B 1 7 ? 0.778 34.594 26.25 1 97.31 7 TYR B C 1
ATOM 4878 O O . TYR B 1 7 ? 1.738 35.344 25.984 1 97.31 7 TYR B O 1
ATOM 4886 N N . LYS B 1 8 ? 0.82 33.719 27.25 1 97.88 8 LYS B N 1
ATOM 4887 C CA . LYS B 1 8 ? 2.096 33.469 27.906 1 97.88 8 LYS B CA 1
ATOM 4888 C C . LYS B 1 8 ? 3.164 33.031 26.906 1 97.88 8 LYS B C 1
ATOM 4890 O O . LYS B 1 8 ? 4.305 33.5 26.969 1 97.88 8 LYS B O 1
ATOM 4895 N N . ILE B 1 9 ? 2.826 32.156 26 1 98.44 9 ILE B N 1
ATOM 4896 C CA . ILE B 1 9 ? 3.777 31.688 25 1 98.44 9 ILE B CA 1
ATOM 4897 C C . ILE B 1 9 ? 4.051 32.781 23.984 1 98.44 9 ILE B C 1
ATOM 4899 O O . ILE B 1 9 ? 5.203 33.031 23.609 1 98.44 9 ILE B O 1
ATOM 4903 N N . LEU B 1 10 ? 2.979 33.5 23.484 1 98.12 10 LEU B N 1
ATOM 4904 C CA . LEU B 1 10 ? 3.156 34.531 22.484 1 98.12 10 LEU B CA 1
ATOM 4905 C C . LEU B 1 10 ? 4.082 35.625 23 1 98.12 10 LEU B C 1
ATOM 4907 O O . LEU B 1 10 ? 4.973 36.094 22.281 1 98.12 10 LEU B O 1
ATOM 4911 N N . LYS B 1 11 ? 3.926 36.062 24.234 1 97.38 11 LYS B N 1
ATOM 4912 C CA . LYS B 1 11 ? 4.719 37.156 24.812 1 97.38 11 LYS B CA 1
ATOM 4913 C C . LYS B 1 11 ? 6.195 36.75 24.891 1 97.38 11 LYS B C 1
ATOM 4915 O O . LYS B 1 11 ? 7.07 37.594 24.703 1 97.38 11 LYS B O 1
ATOM 4920 N N . SER B 1 12 ? 6.438 35.531 25.141 1 97.31 12 SER B N 1
ATOM 4921 C CA . SER B 1 12 ? 7.82 35.094 25.312 1 97.31 12 SER B CA 1
ATOM 4922 C C . SER B 1 12 ? 8.469 34.812 23.953 1 97.31 12 SER B C 1
ATOM 4924 O O . SER B 1 12 ? 9.688 34.688 23.859 1 97.31 12 SER B O 1
ATOM 4926 N N . HIS B 1 13 ? 7.691 34.781 22.844 1 98.19 13 HIS B N 1
ATOM 4927 C CA . HIS B 1 13 ? 8.258 34.312 21.578 1 98.19 13 HIS B CA 1
ATOM 4928 C C . HIS B 1 13 ? 8.109 35.406 20.5 1 98.19 13 HIS B C 1
ATOM 4930 O O . HIS B 1 13 ? 8.672 35.25 19.406 1 98.19 13 HIS B O 1
ATOM 4936 N N . VAL B 1 14 ? 7.32 36.438 20.75 1 97.88 14 VAL B N 1
ATOM 4937 C CA . VAL B 1 14 ? 7.121 37.469 19.766 1 97.88 14 VAL B CA 1
ATOM 4938 C C . VAL B 1 14 ? 8.43 38.219 19.531 1 97.88 14 VAL B C 1
ATOM 4940 O O . VAL B 1 14 ? 9.109 38.625 20.484 1 97.88 14 VAL B O 1
ATOM 4943 N N . VAL B 1 15 ? 8.805 38.375 18.281 1 96.81 15 VAL B N 1
ATOM 4944 C CA . VAL B 1 15 ? 10.039 39.062 17.969 1 96.81 15 VAL B CA 1
ATOM 4945 C C . VAL B 1 15 ? 9.727 40.375 17.25 1 96.81 15 VAL B C 1
ATOM 4947 O O . VAL B 1 15 ? 10.547 41.281 17.25 1 96.81 15 VAL B O 1
ATOM 4950 N N . GLU B 1 16 ? 8.617 40.438 16.625 1 95 16 GLU B N 1
ATOM 4951 C CA . GLU B 1 16 ? 8.148 41.656 15.969 1 95 16 GLU B CA 1
ATOM 4952 C C . GLU B 1 16 ? 6.629 41.781 16.062 1 95 16 GLU B C 1
ATOM 4954 O O . GLU B 1 16 ? 5.91 40.781 15.953 1 95 16 GLU B O 1
ATOM 4959 N N . GLY B 1 17 ? 6.148 43 16.312 1 94.56 17 GLY B N 1
ATOM 4960 C CA . GLY B 1 17 ? 4.719 43.281 16.312 1 94.56 17 GLY B CA 1
ATOM 4961 C C . GLY B 1 17 ? 4.152 43.469 17.719 1 94.56 17 GLY B C 1
ATOM 4962 O O . GLY B 1 17 ? 4.852 43.25 18.703 1 94.56 17 GLY B O 1
ATOM 4963 N N . GLU B 1 18 ? 2.895 43.906 17.703 1 94.81 18 GLU B N 1
ATOM 4964 C CA . GLU B 1 18 ? 2.164 44.094 18.953 1 94.81 18 GLU B CA 1
ATOM 4965 C C . GLU B 1 18 ? 1.067 43.062 19.125 1 94.81 18 GLU B C 1
ATOM 4967 O O . GLU B 1 18 ? 0.333 42.75 18.172 1 94.81 18 GLU B O 1
ATOM 4972 N N . LEU B 1 19 ? 1.04 42.531 20.328 1 95.25 19 LEU B N 1
ATOM 4973 C CA . LEU B 1 19 ? 0.035 41.531 20.625 1 95.25 19 LEU B CA 1
ATOM 4974 C C . LEU B 1 19 ? -1.345 42.156 20.781 1 95.25 19 LEU B C 1
ATOM 4976 O O . LEU B 1 19 ? -1.789 42.406 21.906 1 95.25 19 LEU B O 1
ATOM 4980 N N . LYS B 1 20 ? -1.926 42.438 19.734 1 94.44 20 LYS B N 1
ATOM 4981 C CA . LYS B 1 20 ? -3.303 42.906 19.609 1 94.44 20 LYS B CA 1
ATOM 4982 C C . LYS B 1 20 ? -4.086 42.031 18.609 1 94.44 20 LYS B C 1
ATOM 4984 O O . LYS B 1 20 ? -3.648 41.844 17.469 1 94.44 20 LYS B O 1
ATOM 4989 N N . ALA B 1 21 ? -5.207 41.594 19.062 1 92.69 21 ALA B N 1
ATOM 4990 C CA . ALA B 1 21 ? -5.988 40.688 18.234 1 92.69 21 ALA B CA 1
ATOM 4991 C C . ALA B 1 21 ? -6.152 41.219 16.828 1 92.69 21 ALA B C 1
ATOM 4993 O O . ALA B 1 21 ? -6.52 42.375 16.641 1 92.69 21 ALA B O 1
ATOM 4994 N N . GLY B 1 22 ? -5.82 40.312 15.875 1 89.88 22 GLY B N 1
ATOM 4995 C CA . GLY B 1 22 ? -5.984 40.688 14.477 1 89.88 22 GLY B CA 1
ATOM 4996 C C . GLY B 1 22 ? -4.746 41.312 13.875 1 89.88 22 GLY B C 1
ATOM 4997 O O . GLY B 1 22 ? -4.586 41.344 12.648 1 89.88 22 GLY B O 1
ATOM 4998 N N . GLU B 1 23 ? -3.832 41.812 14.664 1 92.12 23 GLU B N 1
ATOM 4999 C CA . GLU B 1 23 ? -2.625 42.469 14.18 1 92.12 23 GLU B CA 1
ATOM 5000 C C . GLU B 1 23 ? -1.516 41.469 13.898 1 92.12 23 GLU B C 1
ATOM 5002 O O . GLU B 1 23 ? -1.389 40.469 14.609 1 92.12 23 GLU B O 1
ATOM 5007 N N . PRO B 1 24 ? -0.733 41.75 12.922 1 92.38 24 PRO B N 1
ATOM 5008 C CA . PRO B 1 24 ? 0.337 40.812 12.547 1 92.38 24 PRO B CA 1
ATOM 5009 C C . PRO B 1 24 ? 1.461 40.781 13.586 1 92.38 24 PRO B C 1
ATOM 5011 O O . PRO B 1 24 ? 1.829 41.812 14.148 1 92.38 24 PRO B O 1
ATOM 5014 N N . ILE B 1 25 ? 1.943 39.656 13.859 1 95.44 25 ILE B N 1
ATOM 5015 C CA . ILE B 1 25 ? 3.105 39.469 14.719 1 95.44 25 ILE B CA 1
ATOM 5016 C C . ILE B 1 25 ? 4.043 38.438 14.086 1 95.44 25 ILE B C 1
ATOM 5018 O O . ILE B 1 25 ? 3.623 37.625 13.234 1 95.44 25 ILE B O 1
ATOM 5022 N N . ALA B 1 26 ? 5.312 38.469 14.414 1 95.94 26 ALA B N 1
ATOM 5023 C CA . ALA B 1 26 ? 6.32 37.469 14.039 1 95.94 26 ALA B CA 1
ATOM 5024 C C . ALA B 1 26 ? 6.785 36.688 15.258 1 95.94 26 ALA B C 1
ATOM 5026 O O . ALA B 1 26 ? 7.09 37.25 16.297 1 95.94 26 ALA B O 1
ATOM 5027 N N . LEU B 1 27 ? 6.773 35.406 15.109 1 97.94 27 LEU B N 1
ATOM 5028 C CA . LEU B 1 27 ? 7.082 34.531 16.234 1 97.94 27 LEU B CA 1
ATOM 5029 C C . LEU B 1 27 ? 8.383 33.781 16 1 97.94 27 LEU B C 1
ATOM 5031 O O . LEU B 1 27 ? 8.633 33.312 14.883 1 97.94 27 LEU B O 1
ATOM 5035 N N . LYS B 1 28 ? 9.18 33.75 17.016 1 97.94 28 LYS B N 1
ATOM 5036 C CA . LYS B 1 28 ? 10.273 32.781 17.016 1 97.94 28 LYS B CA 1
ATOM 5037 C C . LYS B 1 28 ? 9.758 31.359 17.125 1 97.94 28 LYS B C 1
ATOM 5039 O O . LYS B 1 28 ? 8.883 31.078 17.938 1 97.94 28 LYS B O 1
ATOM 5044 N N . ILE B 1 29 ? 10.281 30.484 16.297 1 98.62 29 ILE B N 1
ATOM 5045 C CA . ILE B 1 29 ? 9.852 29.094 16.297 1 98.62 29 ILE B CA 1
ATOM 5046 C C . ILE B 1 29 ? 10.938 28.219 16.906 1 98.62 29 ILE B C 1
ATOM 5048 O O . ILE B 1 29 ? 12.086 28.234 16.453 1 98.62 29 ILE B O 1
ATOM 5052 N N . ASP B 1 30 ? 10.57 27.422 17.891 1 98.62 30 ASP B N 1
ATOM 5053 C CA . ASP B 1 30 ? 11.523 26.578 18.609 1 98.62 30 ASP B CA 1
ATOM 5054 C C . ASP B 1 30 ? 11.812 25.297 17.828 1 98.62 30 ASP B C 1
ATOM 5056 O O . ASP B 1 30 ? 12.961 24.859 17.766 1 98.62 30 ASP B O 1
ATOM 5060 N N . GLN B 1 31 ? 10.797 24.672 17.344 1 98.75 31 GLN B N 1
ATOM 5061 C CA . GLN B 1 31 ? 10.922 23.359 16.688 1 98.75 31 GLN B CA 1
ATOM 5062 C C . GLN B 1 31 ? 10.125 23.312 15.391 1 98.75 31 GLN B C 1
ATOM 5064 O O . GLN B 1 31 ? 9.164 24.062 15.219 1 98.75 31 GLN B O 1
ATOM 5069 N N . THR B 1 32 ? 10.562 22.453 14.469 1 98.62 32 THR B N 1
ATOM 5070 C CA . THR B 1 32 ? 9.828 22.281 13.227 1 98.62 32 THR B CA 1
ATOM 5071 C C . THR B 1 32 ? 9.633 20.797 12.922 1 98.62 32 THR B C 1
ATOM 5073 O O . THR B 1 32 ? 10.391 19.953 13.406 1 98.62 32 THR B O 1
ATOM 5076 N N . LEU B 1 33 ? 8.625 20.531 12.266 1 97.88 33 LEU B N 1
ATOM 5077 C CA . LEU B 1 33 ? 8.25 19.188 11.828 1 97.88 33 LEU B CA 1
ATOM 5078 C C . LEU B 1 33 ? 7.934 19.172 10.336 1 97.88 33 LEU B C 1
ATOM 5080 O O . LEU B 1 33 ? 7.191 20.016 9.852 1 97.88 33 LEU B O 1
ATOM 5084 N N . THR B 1 34 ? 8.578 18.266 9.594 1 97.81 34 THR B N 1
ATOM 5085 C CA . THR B 1 34 ? 8.234 18.031 8.195 1 97.81 34 THR B CA 1
ATOM 5086 C C . THR B 1 34 ? 7.926 16.562 7.953 1 97.81 34 THR B C 1
ATOM 5088 O O . THR B 1 34 ? 8.305 15.695 8.75 1 97.81 34 THR B O 1
ATOM 5091 N N . GLN B 1 35 ? 7.117 16.266 7.016 1 96.69 35 GLN B N 1
ATOM 5092 C CA . GLN B 1 35 ? 6.855 14.898 6.586 1 96.69 35 GLN B CA 1
ATOM 5093 C C . GLN B 1 35 ? 7.02 14.75 5.078 1 96.69 35 GLN B C 1
ATOM 5095 O O . GLN B 1 35 ? 7.129 15.75 4.363 1 96.69 35 GLN B O 1
ATOM 5100 N N . ASP B 1 36 ? 7.043 13.562 4.57 1 95.19 36 ASP B N 1
ATOM 5101 C CA . ASP B 1 36 ? 7.578 13.219 3.258 1 95.19 36 ASP B CA 1
ATOM 5102 C C . ASP B 1 36 ? 6.711 13.789 2.141 1 95.19 36 ASP B C 1
ATOM 5104 O O . ASP B 1 36 ? 7.191 14.023 1.028 1 95.19 36 ASP B O 1
ATOM 5108 N N . SER B 1 37 ? 5.492 14.055 2.309 1 91.62 37 SER B N 1
ATOM 5109 C CA . SER B 1 37 ? 4.645 14.586 1.248 1 91.62 37 SER B CA 1
ATOM 5110 C C . SER B 1 37 ? 4.891 16.078 1.041 1 91.62 37 SER B C 1
ATOM 5112 O O . SER B 1 37 ? 4.699 16.594 -0.061 1 91.62 37 SER B O 1
ATOM 5114 N N . THR B 1 38 ? 5.203 16.766 2.08 1 89.88 38 THR B N 1
ATOM 5115 C CA . THR B 1 38 ? 5.414 18.219 1.998 1 89.88 38 THR B CA 1
ATOM 5116 C C . THR B 1 38 ? 6.875 18.562 2.254 1 89.88 38 THR B C 1
ATOM 5118 O O . THR B 1 38 ? 7.332 19.656 1.896 1 89.88 38 THR B O 1
ATOM 5121 N N . GLY B 1 39 ? 7.621 17.703 2.818 1 91.75 39 GLY B N 1
ATOM 5122 C CA . GLY B 1 39 ? 8.984 17.953 3.248 1 91.75 39 GLY B CA 1
ATOM 5123 C C . GLY B 1 39 ? 9.961 18.094 2.09 1 91.75 39 GLY B C 1
ATOM 5124 O O . GLY B 1 39 ? 10.906 18.875 2.16 1 91.75 39 GLY B O 1
ATOM 5125 N N . THR B 1 40 ? 9.734 17.297 1.001 1 92.5 40 THR B N 1
ATOM 5126 C CA . THR B 1 40 ? 10.648 17.375 -0.133 1 92.5 40 THR B CA 1
ATOM 5127 C C . THR B 1 40 ? 10.727 18.812 -0.652 1 92.5 40 THR B C 1
ATOM 5129 O O . THR B 1 40 ? 11.82 19.328 -0.877 1 92.5 40 THR B O 1
ATOM 5132 N N . MET B 1 41 ? 9.586 19.438 -0.753 1 91.62 41 MET B N 1
ATOM 5133 C CA . MET B 1 41 ? 9.562 20.812 -1.238 1 91.62 41 MET B CA 1
ATOM 5134 C C . MET B 1 41 ? 10.18 21.766 -0.219 1 91.62 41 MET B C 1
ATOM 5136 O O . MET B 1 41 ? 10.914 22.672 -0.586 1 91.62 41 MET B O 1
ATOM 5140 N N . ALA B 1 42 ? 9.859 21.562 1.049 1 93.56 42 ALA B N 1
ATOM 5141 C CA . ALA B 1 42 ? 10.43 22.391 2.111 1 93.56 42 ALA B CA 1
ATOM 5142 C C . ALA B 1 42 ? 11.953 22.328 2.086 1 93.56 42 ALA B C 1
ATOM 5144 O O . ALA B 1 42 ? 12.625 23.359 2.27 1 93.56 42 ALA B O 1
ATOM 5145 N N . TYR B 1 43 ? 12.508 21.188 1.818 1 95.25 43 TYR B N 1
ATOM 5146 C CA . TYR B 1 43 ? 13.953 21.031 1.84 1 95.25 43 TYR B CA 1
ATOM 5147 C C . TYR B 1 43 ? 14.586 21.594 0.578 1 95.25 43 TYR B C 1
ATOM 5149 O O . TYR B 1 43 ? 15.711 22.109 0.616 1 95.25 43 TYR B O 1
ATOM 5157 N N . LEU B 1 44 ? 13.883 21.453 -0.572 1 92.31 44 LEU B N 1
ATOM 5158 C CA . LEU B 1 44 ? 14.359 22.141 -1.767 1 92.31 44 LEU B CA 1
ATOM 5159 C C . LEU B 1 44 ? 14.445 23.641 -1.525 1 92.31 44 LEU B C 1
ATOM 5161 O O . LEU B 1 44 ? 15.406 24.297 -1.941 1 92.31 44 LEU B O 1
ATOM 5165 N N . GLN B 1 45 ? 13.461 24.188 -0.851 1 91.81 45 GLN B N 1
ATOM 5166 C CA . GLN B 1 45 ? 13.445 25.609 -0.511 1 91.81 45 GLN B CA 1
ATOM 5167 C C . GLN B 1 45 ? 14.547 25.953 0.49 1 91.81 45 GLN B C 1
ATOM 5169 O O . GLN B 1 45 ? 15.195 26.984 0.373 1 91.81 45 GLN B O 1
ATOM 5174 N N . LEU B 1 46 ? 14.727 25.062 1.451 1 92.81 46 LEU B N 1
ATOM 5175 C CA . LEU B 1 46 ? 15.797 25.266 2.43 1 92.81 46 LEU B CA 1
ATOM 5176 C C . LEU B 1 46 ? 17.156 25.328 1.745 1 92.81 46 LEU B C 1
ATOM 5178 O O . LEU B 1 46 ? 17.984 26.188 2.062 1 92.81 46 LEU B O 1
ATOM 5182 N N . GLU B 1 47 ? 17.391 24.406 0.85 1 90.12 47 GLU B N 1
ATOM 5183 C CA . GLU B 1 47 ? 18.625 24.406 0.086 1 90.12 47 GLU B CA 1
ATOM 5184 C C . GLU B 1 47 ? 18.812 25.703 -0.68 1 90.12 47 GLU B C 1
ATOM 5186 O O . GLU B 1 47 ? 19.922 26.25 -0.73 1 90.12 47 GLU B O 1
ATOM 5191 N N . ALA B 1 48 ? 17.766 26.156 -1.229 1 85.38 48 ALA B N 1
ATOM 5192 C CA . ALA B 1 48 ? 17.812 27.375 -2.043 1 85.38 48 ALA B CA 1
ATOM 5193 C C . ALA B 1 48 ? 18.156 28.594 -1.193 1 85.38 48 ALA B C 1
ATOM 5195 O O . ALA B 1 48 ? 18.672 29.594 -1.706 1 85.38 48 ALA B O 1
ATOM 5196 N N . MET B 1 49 ? 17.875 28.547 0.076 1 87.12 49 MET B N 1
ATOM 5197 C CA . MET B 1 49 ? 18.156 29.656 0.988 1 87.12 49 MET B CA 1
ATOM 5198 C C . MET B 1 49 ? 19.641 29.75 1.278 1 87.12 49 MET B C 1
ATOM 5200 O O . MET B 1 49 ? 20.125 30.797 1.73 1 87.12 49 MET B O 1
ATOM 5204 N N . GLY B 1 50 ? 20.422 28.656 1.021 1 85.69 50 GLY B N 1
ATOM 5205 C CA . GLY B 1 50 ? 21.875 28.688 1.161 1 85.69 50 GLY B CA 1
ATOM 5206 C C . GLY B 1 50 ? 22.328 28.688 2.607 1 85.69 50 GLY B C 1
ATOM 5207 O O . GLY B 1 50 ? 23.359 29.281 2.934 1 85.69 50 GLY B O 1
ATOM 5208 N N . ILE B 1 51 ? 21.562 28.125 3.461 1 88.62 51 ILE B N 1
ATOM 5209 C CA . ILE B 1 51 ? 21.953 28.094 4.867 1 88.62 51 ILE B CA 1
ATOM 5210 C C . ILE B 1 51 ? 22.906 26.922 5.113 1 88.62 51 ILE B C 1
ATOM 5212 O O . ILE B 1 51 ? 22.938 25.969 4.332 1 88.62 51 ILE B O 1
ATOM 5216 N N . ASP B 1 52 ? 23.688 27.016 6.148 1 91.44 52 ASP B N 1
ATOM 5217 C CA . ASP B 1 52 ? 24.594 25.922 6.504 1 91.44 52 ASP B CA 1
ATOM 5218 C C . ASP B 1 52 ? 23.875 24.844 7.309 1 91.44 52 ASP B C 1
ATOM 5220 O O . ASP B 1 52 ? 23.906 23.672 6.945 1 91.44 52 ASP B O 1
ATOM 5224 N N . ARG B 1 53 ? 23.172 25.328 8.422 1 95.62 53 ARG B N 1
ATOM 5225 C CA . ARG B 1 53 ? 22.422 24.438 9.297 1 95.62 53 ARG B CA 1
ATOM 5226 C C . ARG B 1 53 ? 21.141 25.109 9.805 1 95.62 53 ARG B C 1
ATOM 5228 O O . ARG B 1 53 ? 21.031 26.328 9.781 1 95.62 53 ARG B O 1
ATOM 5235 N N . VAL B 1 54 ? 20.312 24.234 10.18 1 97.5 54 VAL B N 1
ATOM 5236 C CA . VAL B 1 54 ? 19.062 24.781 10.719 1 97.5 54 VAL B CA 1
ATOM 5237 C C . VAL B 1 54 ? 19.344 25.516 12.031 1 97.5 54 VAL B C 1
ATOM 5239 O O . VAL B 1 54 ? 20.328 25.203 12.719 1 97.5 54 VAL B O 1
ATOM 5242 N N . LYS B 1 55 ? 18.531 26.453 12.422 1 97.19 55 LYS B N 1
ATOM 5243 C CA . LYS B 1 55 ? 18.75 27.297 13.594 1 97.19 55 LYS B CA 1
ATOM 5244 C C . LYS B 1 55 ? 17.703 27.016 14.68 1 97.19 55 LYS B C 1
ATOM 5246 O O . LYS B 1 55 ? 17.797 27.547 15.789 1 97.19 55 LYS B O 1
ATOM 5251 N N . THR B 1 56 ? 16.75 26.219 14.438 1 97.75 56 THR B N 1
ATOM 5252 C CA . THR B 1 56 ? 15.766 25.797 15.43 1 97.75 56 THR B CA 1
ATOM 5253 C C . THR B 1 56 ? 16.406 24.922 16.5 1 97.75 56 THR B C 1
ATOM 5255 O O . THR B 1 56 ? 17.484 24.359 16.281 1 97.75 56 THR B O 1
ATOM 5258 N N . LYS B 1 57 ? 15.719 24.844 17.703 1 97.31 57 LYS B N 1
ATOM 5259 C CA . LYS B 1 57 ? 16.203 23.938 18.734 1 97.31 57 LYS B CA 1
ATOM 5260 C C . LYS B 1 57 ? 16.219 22.484 18.25 1 97.31 57 LYS B C 1
ATOM 5262 O O . LYS B 1 57 ? 17.141 21.734 18.578 1 97.31 57 LYS B O 1
ATOM 5267 N N . LYS B 1 58 ? 15.203 22.125 17.547 1 97.62 58 LYS B N 1
ATOM 5268 C CA . LYS B 1 58 ? 15.062 20.781 17 1 97.62 58 LYS B CA 1
ATOM 5269 C C . LYS B 1 58 ? 14.195 20.781 15.742 1 97.62 58 LYS B C 1
ATOM 5271 O O . LYS B 1 58 ? 13.117 21.375 15.727 1 97.62 58 LYS B O 1
ATOM 5276 N N . SER B 1 59 ? 14.672 20.234 14.727 1 98.44 59 SER B N 1
ATOM 5277 C CA . SER B 1 59 ? 13.914 19.984 13.5 1 98.44 59 SER B CA 1
ATOM 5278 C C . SER B 1 59 ? 13.922 18.484 13.156 1 98.44 59 SER B C 1
ATOM 5280 O O . SER B 1 59 ? 14.961 17.828 13.25 1 98.44 59 SER B O 1
ATOM 5282 N N . VAL B 1 60 ? 12.789 17.938 12.875 1 98.69 60 VAL B N 1
ATOM 5283 C CA . VAL B 1 60 ? 12.695 16.5 12.617 1 98.69 60 VAL B CA 1
ATOM 5284 C C . VAL B 1 60 ? 11.93 16.266 11.32 1 98.69 60 VAL B C 1
ATOM 5286 O O . VAL B 1 60 ? 10.867 16.844 11.102 1 98.69 60 VAL B O 1
ATOM 5289 N N . ALA B 1 61 ? 12.461 15.469 10.438 1 98.56 61 ALA B N 1
ATOM 5290 C CA . ALA B 1 61 ? 11.82 15.008 9.211 1 98.56 61 ALA B CA 1
ATOM 5291 C C . ALA B 1 61 ? 11.266 13.602 9.375 1 98.56 61 ALA B C 1
ATOM 5293 O O . ALA B 1 61 ? 11.961 12.711 9.875 1 98.56 61 ALA B O 1
ATOM 5294 N N . PHE B 1 62 ? 10.039 13.422 9.008 1 98.38 62 PHE B N 1
ATOM 5295 C CA . PHE B 1 62 ? 9.391 12.133 9.18 1 98.38 62 PHE B CA 1
ATOM 5296 C C . PHE B 1 62 ? 9 11.531 7.836 1 98.38 62 PHE B C 1
ATOM 5298 O O . PHE B 1 62 ? 8.648 12.258 6.906 1 98.38 62 PHE B O 1
ATOM 5305 N N . ILE B 1 63 ? 9.07 10.211 7.688 1 97.69 63 ILE B N 1
ATOM 5306 C CA . ILE B 1 63 ? 8.492 9.461 6.578 1 97.69 63 ILE B CA 1
ATOM 5307 C C . ILE B 1 63 ? 7.277 8.68 7.07 1 97.69 63 ILE B C 1
ATOM 5309 O O . ILE B 1 63 ? 7.422 7.68 7.777 1 97.69 63 ILE B O 1
ATOM 5313 N N . ASP B 1 64 ? 6.066 9.117 6.668 1 96.81 64 ASP B N 1
ATOM 5314 C CA . ASP B 1 64 ? 4.891 8.438 7.211 1 96.81 64 ASP B CA 1
ATOM 5315 C C . ASP B 1 64 ? 3.689 8.594 6.281 1 96.81 64 ASP B C 1
ATOM 5317 O O . ASP B 1 64 ? 2.613 8.062 6.559 1 96.81 64 ASP B O 1
ATOM 5321 N N . HIS B 1 65 ? 3.824 9.328 5.141 1 94.62 65 HIS B N 1
ATOM 5322 C CA . HIS B 1 65 ? 2.695 9.547 4.242 1 94.62 65 HIS B CA 1
ATOM 5323 C C . HIS B 1 65 ? 2.812 8.695 2.988 1 94.62 65 HIS B C 1
ATOM 5325 O O . HIS B 1 65 ? 1.847 8.039 2.582 1 94.62 65 HIS B O 1
ATOM 5331 N N . ASN B 1 66 ? 3.92 8.719 2.396 1 93.19 66 ASN B N 1
ATOM 5332 C CA . ASN B 1 66 ? 4.156 8 1.15 1 93.19 66 ASN B CA 1
ATOM 5333 C C . ASN B 1 66 ? 4.715 6.602 1.407 1 93.19 66 ASN B C 1
ATOM 5335 O O . ASN B 1 66 ? 5.84 6.297 1.008 1 93.19 66 ASN B O 1
ATOM 5339 N N . MET B 1 67 ? 3.846 5.785 1.928 1 92.5 67 MET B N 1
ATOM 5340 C CA . MET B 1 67 ? 4.312 4.48 2.387 1 92.5 67 MET B CA 1
ATOM 5341 C C . MET B 1 67 ? 4.051 3.406 1.336 1 92.5 67 MET B C 1
ATOM 5343 O O . MET B 1 67 ? 4.633 2.322 1.393 1 92.5 67 MET B O 1
ATOM 5347 N N . LEU B 1 68 ? 3.094 3.674 0.401 1 90.69 68 LEU B N 1
ATOM 5348 C CA . LEU B 1 68 ? 2.795 2.711 -0.654 1 90.69 68 LEU B CA 1
ATOM 5349 C C . LEU B 1 68 ? 3.793 2.834 -1.801 1 90.69 68 LEU B C 1
ATOM 5351 O O . LEU B 1 68 ? 3.57 3.6 -2.742 1 90.69 68 LEU B O 1
ATOM 5355 N N . GLN B 1 69 ? 4.789 2.057 -1.809 1 91.12 69 GLN B N 1
ATOM 5356 C CA . GLN B 1 69 ? 5.871 2.129 -2.789 1 91.12 69 GLN B CA 1
ATOM 5357 C C . GLN B 1 69 ? 5.535 1.319 -4.039 1 91.12 69 GLN B C 1
ATOM 5359 O O . GLN B 1 69 ? 5.586 0.088 -4.02 1 91.12 69 GLN B O 1
ATOM 5364 N N . GLN B 1 70 ? 5.254 1.959 -5.141 1 90.5 70 GLN B N 1
ATOM 5365 C CA . GLN B 1 70 ? 4.832 1.323 -6.383 1 90.5 70 GLN B CA 1
ATOM 5366 C C . GLN B 1 70 ? 5.789 1.652 -7.523 1 90.5 70 GLN B C 1
ATOM 5368 O O . GLN B 1 70 ? 5.547 1.282 -8.672 1 90.5 70 GLN B O 1
ATOM 5373 N N . GLY B 1 71 ? 6.844 2.225 -7.344 1 91.62 71 GLY B N 1
ATOM 5374 C CA . GLY B 1 71 ? 7.898 2.695 -8.227 1 91.62 71 GLY B CA 1
ATOM 5375 C C . GLY B 1 71 ? 9.047 3.354 -7.488 1 91.62 71 GLY B C 1
ATOM 5376 O O . GLY B 1 71 ? 9.133 3.268 -6.262 1 91.62 71 GLY B O 1
ATOM 5377 N N . PHE B 1 72 ? 9.875 4.008 -8.219 1 94.12 72 PHE B N 1
ATOM 5378 C CA . PHE B 1 72 ? 11.117 4.504 -7.625 1 94.12 72 PHE B CA 1
ATOM 5379 C C . PHE B 1 72 ? 10.859 5.777 -6.828 1 94.12 72 PHE B C 1
ATOM 5381 O O . PHE B 1 72 ? 11.68 6.168 -5.992 1 94.12 72 PHE B O 1
ATOM 5388 N N . GLU B 1 73 ? 9.742 6.418 -7.047 1 94.25 73 GLU B N 1
ATOM 5389 C CA . GLU B 1 73 ? 9.531 7.793 -6.605 1 94.25 73 GLU B CA 1
ATOM 5390 C C . GLU B 1 73 ? 9.648 7.91 -5.09 1 94.25 73 GLU B C 1
ATOM 5392 O O . GLU B 1 73 ? 10.391 8.75 -4.578 1 94.25 73 GLU B O 1
ATOM 5397 N N . ASN B 1 74 ? 8.891 7.09 -4.336 1 94.19 74 ASN B N 1
ATOM 5398 C CA . ASN B 1 74 ? 8.875 7.203 -2.881 1 94.19 74 ASN B CA 1
ATOM 5399 C C . ASN B 1 74 ? 10.234 6.867 -2.283 1 94.19 74 ASN B C 1
ATOM 5401 O O . ASN B 1 74 ? 10.734 7.586 -1.412 1 94.19 74 ASN B O 1
ATOM 5405 N N . ALA B 1 75 ? 10.844 5.781 -2.797 1 95.31 75 ALA B N 1
ATOM 5406 C CA . ALA B 1 75 ? 12.164 5.402 -2.285 1 95.31 75 ALA B CA 1
ATOM 5407 C C . ALA B 1 75 ? 13.188 6.5 -2.545 1 95.31 75 ALA B C 1
ATOM 5409 O O . ALA B 1 75 ? 14.023 6.797 -1.685 1 95.31 75 ALA B O 1
ATOM 5410 N N . ASP B 1 76 ? 13.164 7.051 -3.703 1 96.25 76 ASP B N 1
ATOM 5411 C CA . ASP B 1 76 ? 14.07 8.141 -4.051 1 96.25 76 ASP B CA 1
ATOM 5412 C C . ASP B 1 76 ? 13.836 9.359 -3.16 1 96.25 76 ASP B C 1
ATOM 5414 O O . ASP B 1 76 ? 14.789 9.977 -2.68 1 96.25 76 ASP B O 1
ATOM 5418 N N . ASP B 1 77 ? 12.594 9.703 -2.963 1 96 77 ASP B N 1
ATOM 5419 C CA . ASP B 1 77 ? 12.258 10.859 -2.145 1 96 77 ASP B CA 1
ATOM 5420 C C . ASP B 1 77 ? 12.68 10.648 -0.692 1 96 77 ASP B C 1
ATOM 5422 O O . ASP B 1 77 ? 13.141 11.586 -0.033 1 96 77 ASP B O 1
ATOM 5426 N N . HIS B 1 78 ? 12.438 9.438 -0.189 1 96.62 78 HIS B N 1
ATOM 5427 C CA . HIS B 1 78 ? 12.867 9.125 1.173 1 96.62 78 HIS B CA 1
ATOM 5428 C C . HIS B 1 78 ? 14.375 9.297 1.333 1 96.62 78 HIS B C 1
ATOM 5430 O O . HIS B 1 78 ? 14.836 9.852 2.336 1 96.62 78 HIS B O 1
ATOM 5436 N N . LYS B 1 79 ? 15.094 8.812 0.341 1 96.31 79 LYS B N 1
ATOM 5437 C CA . LYS B 1 79 ? 16.547 8.93 0.383 1 96.31 79 LYS B CA 1
ATOM 5438 C C . LYS B 1 79 ? 16.984 10.391 0.3 1 96.31 79 LYS B C 1
ATOM 5440 O O . LYS B 1 79 ? 17.922 10.812 0.984 1 96.31 79 LYS B O 1
ATOM 5445 N N . PHE B 1 80 ? 16.375 11.164 -0.552 1 96.5 80 PHE B N 1
ATOM 5446 C CA . PHE B 1 80 ? 16.625 12.594 -0.625 1 96.5 80 PHE B CA 1
ATOM 5447 C C . PHE B 1 80 ? 16.438 13.258 0.735 1 96.5 80 PHE B C 1
ATOM 5449 O O . PHE B 1 80 ? 17.328 13.945 1.232 1 96.5 80 PHE B O 1
ATOM 5456 N N . ILE B 1 81 ? 15.297 13.016 1.378 1 97.38 81 ILE B N 1
ATOM 5457 C CA . ILE B 1 81 ? 14.969 13.633 2.658 1 97.38 81 ILE B CA 1
ATOM 5458 C C . ILE B 1 81 ? 15.977 13.195 3.717 1 97.38 81 ILE B C 1
ATOM 5460 O O . ILE B 1 81 ? 16.438 14.008 4.523 1 97.38 81 ILE B O 1
ATOM 5464 N N . GLN B 1 82 ? 16.312 11.867 3.699 1 97.25 82 GLN B N 1
ATOM 5465 C CA . GLN B 1 82 ? 17.281 11.359 4.66 1 97.25 82 GLN B CA 1
ATOM 5466 C C . GLN B 1 82 ? 18.609 12.086 4.535 1 97.25 82 GLN B C 1
ATOM 5468 O O . GLN B 1 82 ? 19.188 12.523 5.539 1 97.25 82 GLN B O 1
ATOM 5473 N N . THR B 1 83 ? 19.094 12.266 3.318 1 96.94 83 THR B N 1
ATOM 5474 C CA . THR B 1 83 ? 20.422 12.836 3.107 1 96.94 83 THR B CA 1
ATOM 5475 C C . THR B 1 83 ? 20.406 14.352 3.311 1 96.94 83 THR B C 1
ATOM 5477 O O . THR B 1 83 ? 21.328 14.914 3.9 1 96.94 83 THR B O 1
ATOM 5480 N N . VAL B 1 84 ? 19.359 15.023 2.844 1 96.56 84 VAL B N 1
ATOM 5481 C CA . VAL B 1 84 ? 19.281 16.469 3.016 1 96.56 84 VAL B CA 1
ATOM 5482 C C . VAL B 1 84 ? 19.109 16.797 4.496 1 96.56 84 VAL B C 1
ATOM 5484 O O . VAL B 1 84 ? 19.688 17.766 4.992 1 96.56 84 VAL B O 1
ATOM 5487 N N . ALA B 1 85 ? 18.281 16.031 5.191 1 97.44 85 ALA B N 1
ATOM 5488 C CA . ALA B 1 85 ? 18.125 16.219 6.633 1 97.44 85 ALA B CA 1
ATOM 5489 C C . ALA B 1 85 ? 19.469 16.094 7.344 1 97.44 85 ALA B C 1
ATOM 5491 O O . ALA B 1 85 ? 19.828 16.938 8.172 1 97.44 85 ALA B O 1
ATOM 5492 N N . SER B 1 86 ? 20.172 15.031 6.992 1 97.5 86 SER B N 1
ATOM 5493 C CA . SER B 1 86 ? 21.484 14.805 7.59 1 97.5 86 SER B CA 1
ATOM 5494 C C . SER B 1 86 ? 22.422 15.984 7.336 1 97.5 86 SER B C 1
ATOM 5496 O O . SER B 1 86 ? 23.094 16.453 8.25 1 97.5 86 SER B O 1
ATOM 5498 N N . LYS B 1 87 ? 22.406 16.453 6.172 1 97.06 87 LYS B N 1
ATOM 5499 C CA . LYS B 1 87 ? 23.297 17.547 5.758 1 97.06 87 LYS B CA 1
ATOM 5500 C C . LYS B 1 87 ? 23 18.828 6.523 1 97.06 87 LYS B C 1
ATOM 5502 O O . LYS B 1 87 ? 23.906 19.547 6.93 1 97.06 87 LYS B O 1
ATOM 5507 N N . TYR B 1 88 ? 21.734 19.156 6.812 1 97.38 88 TYR B N 1
ATOM 5508 C CA . TYR B 1 88 ? 21.359 20.484 7.285 1 97.38 88 TYR B CA 1
ATOM 5509 C C . TYR B 1 88 ? 21.062 20.469 8.781 1 97.38 88 TYR B C 1
ATOM 5511 O O . TYR B 1 88 ? 20.688 21.484 9.352 1 97.38 88 TYR B O 1
ATOM 5519 N N . GLY B 1 89 ? 21.203 19.344 9.398 1 97.56 89 GLY B N 1
ATOM 5520 C CA . GLY B 1 89 ? 21.078 19.312 10.852 1 97.56 89 GLY B CA 1
ATOM 5521 C C . GLY B 1 89 ? 19.688 18.953 11.312 1 97.56 89 GLY B C 1
ATOM 5522 O O . GLY B 1 89 ? 19.266 19.359 12.398 1 97.56 89 GLY B O 1
ATOM 5523 N N . VAL B 1 90 ? 18.953 18.266 10.531 1 98.38 90 VAL B N 1
ATOM 5524 C CA . VAL B 1 90 ? 17.578 17.859 10.82 1 98.38 90 VAL B CA 1
ATOM 5525 C C . VAL B 1 90 ? 17.547 16.375 11.18 1 98.38 90 VAL B C 1
ATOM 5527 O O . VAL B 1 90 ? 18.156 15.555 10.492 1 98.38 90 VAL B O 1
ATOM 5530 N N . TYR B 1 91 ? 16.938 15.969 12.32 1 98.44 91 TYR B N 1
ATOM 5531 C CA . TYR B 1 91 ? 16.734 14.555 12.641 1 98.44 91 TYR B CA 1
ATOM 5532 C C . TYR B 1 91 ? 15.828 13.883 11.617 1 98.44 91 TYR B C 1
ATOM 5534 O O . TYR B 1 91 ? 14.961 14.531 11.023 1 98.44 91 TYR B O 1
ATOM 5542 N N . PHE B 1 92 ? 16.078 12.602 11.406 1 98.44 92 PHE B N 1
ATOM 5543 C CA . PHE B 1 92 ? 15.344 11.867 10.391 1 98.44 92 PHE B CA 1
ATOM 5544 C C . PHE B 1 92 ? 14.688 10.633 10.992 1 98.44 92 PHE B C 1
ATOM 5546 O O . PHE B 1 92 ? 15.375 9.734 11.484 1 98.44 92 PHE B O 1
ATOM 5553 N N . SER B 1 93 ? 13.352 10.633 11.031 1 98.5 93 SER B N 1
ATOM 5554 C CA . SER B 1 93 ? 12.602 9.453 11.445 1 98.5 93 SER B CA 1
ATOM 5555 C C . SER B 1 93 ? 12.305 8.539 10.258 1 98.5 93 SER B C 1
ATOM 5557 O O . SER B 1 93 ? 11.586 8.922 9.336 1 98.5 93 SER B O 1
ATOM 5559 N N . LYS B 1 94 ? 12.781 7.332 10.258 1 97.5 94 LYS B N 1
ATOM 5560 C CA . LYS B 1 94 ? 12.742 6.402 9.133 1 97.5 94 LYS B CA 1
ATOM 5561 C C . LYS B 1 94 ? 11.312 5.922 8.867 1 97.5 94 LYS B C 1
ATOM 5563 O O . LYS B 1 94 ? 10.461 5.977 9.758 1 97.5 94 LYS B O 1
ATOM 5568 N N . PRO B 1 95 ? 11.078 5.41 7.551 1 96.75 95 PRO B N 1
ATOM 5569 C CA . PRO B 1 95 ? 9.789 4.781 7.297 1 96.75 95 PRO B CA 1
ATOM 5570 C C . PRO B 1 95 ? 9.5 3.611 8.234 1 96.75 95 PRO B C 1
ATOM 5572 O O . PRO B 1 95 ? 10.398 2.82 8.531 1 96.75 95 PRO B O 1
ATOM 5575 N N . GLY B 1 96 ? 8.25 3.561 8.703 1 95.38 96 GLY B N 1
ATOM 5576 C CA . GLY B 1 96 ? 7.867 2.471 9.586 1 95.38 96 GLY B CA 1
ATOM 5577 C C . GLY B 1 96 ? 7.957 2.832 11.055 1 95.38 96 GLY B C 1
ATOM 5578 O O . GLY B 1 96 ? 7.41 2.129 11.906 1 95.38 96 GLY B O 1
ATOM 5579 N N . ASN B 1 97 ? 8.664 3.914 11.352 1 97.69 97 ASN B N 1
ATOM 5580 C CA . ASN B 1 97 ? 8.797 4.309 12.75 1 97.69 97 ASN B CA 1
ATOM 5581 C C . ASN B 1 97 ? 7.477 4.82 13.32 1 97.69 97 ASN B C 1
ATOM 5583 O O . ASN B 1 97 ? 7.223 4.699 14.516 1 97.69 97 ASN B O 1
ATOM 5587 N N . GLY B 1 98 ? 6.695 5.434 12.461 1 97.69 98 GLY B N 1
ATOM 5588 C CA . GLY B 1 98 ? 5.398 5.887 12.938 1 97.69 98 GLY B CA 1
ATOM 5589 C C . GLY B 1 98 ? 4.973 7.211 12.328 1 97.69 98 GLY B C 1
ATOM 5590 O O . GLY B 1 98 ? 5.695 7.789 11.516 1 97.69 98 GLY B O 1
ATOM 5591 N N . ILE B 1 99 ? 3.805 7.672 12.727 1 98.06 99 ILE B N 1
ATOM 5592 C CA . ILE B 1 99 ? 3.193 8.906 12.25 1 98.06 99 ILE B CA 1
ATOM 5593 C C . ILE B 1 99 ? 3.889 10.109 12.891 1 98.06 99 ILE B C 1
ATOM 5595 O O . ILE B 1 99 ? 4.156 10.109 14.094 1 98.06 99 ILE B O 1
ATOM 5599 N N . CYS B 1 100 ? 4.176 11.094 12.141 1 98.19 100 CYS B N 1
ATOM 5600 C CA . CYS B 1 100 ? 4.961 12.242 12.586 1 98.19 100 CYS B CA 1
ATOM 5601 C C . CYS B 1 100 ? 4.383 12.844 13.859 1 98.19 100 CYS B C 1
ATOM 5603 O O . CYS B 1 100 ? 5.109 13.078 14.82 1 98.19 100 CYS B O 1
ATOM 5605 N N . HIS B 1 101 ? 3.049 13 13.953 1 98.31 101 HIS B N 1
ATOM 5606 C CA . HIS B 1 101 ? 2.432 13.672 15.094 1 98.31 101 HIS B CA 1
ATOM 5607 C C . HIS B 1 101 ? 2.488 12.797 16.344 1 98.31 101 HIS B C 1
ATOM 5609 O O . HIS B 1 101 ? 2.646 13.305 17.453 1 98.31 101 HIS B O 1
ATOM 5615 N N . GLN B 1 102 ? 2.363 11.531 16.125 1 97.62 102 GLN B N 1
ATOM 5616 C CA . GLN B 1 102 ? 2.449 10.609 17.25 1 97.62 102 GLN B CA 1
ATOM 5617 C C . GLN B 1 102 ? 3.871 10.539 17.797 1 97.62 102 GLN B C 1
ATOM 5619 O O . GLN B 1 102 ? 4.078 10.617 19.016 1 97.62 102 GLN B O 1
ATOM 5624 N N . ILE B 1 103 ? 4.828 10.359 16.922 1 98.25 103 ILE B N 1
ATOM 5625 C CA . ILE B 1 103 ? 6.223 10.266 17.344 1 98.25 103 ILE B CA 1
ATOM 5626 C C . ILE B 1 103 ? 6.656 11.586 17.969 1 98.25 103 ILE B C 1
ATOM 5628 O O . ILE B 1 103 ? 7.352 11.594 19 1 98.25 103 ILE B O 1
ATOM 5632 N N . PHE B 1 104 ? 6.258 12.688 17.328 1 98.62 104 PHE B N 1
ATOM 5633 C CA . PHE B 1 104 ? 6.641 13.984 17.875 1 98.62 104 PHE B CA 1
ATOM 5634 C C . PHE B 1 104 ? 6.094 14.164 19.281 1 98.62 104 PHE B C 1
ATOM 5636 O O . PHE B 1 104 ? 6.801 14.633 20.188 1 98.62 104 PHE B O 1
ATOM 5643 N N . LEU B 1 105 ? 4.812 13.836 19.453 1 98.38 105 LEU B N 1
ATOM 5644 C CA . LEU B 1 105 ? 4.195 13.914 20.781 1 98.38 105 LEU B CA 1
ATOM 5645 C C . LEU B 1 105 ? 4.961 13.07 21.781 1 98.38 105 LEU B C 1
ATOM 5647 O O . LEU B 1 105 ? 5.246 13.523 22.906 1 98.38 105 LEU B O 1
ATOM 5651 N N . GLU B 1 106 ? 5.348 11.898 21.391 1 97.56 106 GLU B N 1
ATOM 5652 C CA . GLU B 1 106 ? 5.973 10.914 22.281 1 97.56 106 GLU B CA 1
ATOM 5653 C C . GLU B 1 106 ? 7.414 11.305 22.594 1 97.56 106 GLU B C 1
ATOM 5655 O O . GLU B 1 106 ? 7.871 11.133 23.734 1 97.56 106 GLU B O 1
ATOM 5660 N N . ARG B 1 107 ? 8.102 11.914 21.609 1 97.94 107 ARG B N 1
ATOM 5661 C CA . ARG B 1 107 ? 9.555 11.922 21.75 1 97.94 107 ARG B CA 1
ATOM 5662 C C . ARG B 1 107 ? 10.102 13.344 21.719 1 97.94 107 ARG B C 1
ATOM 5664 O O . ARG B 1 107 ? 11.227 13.594 22.156 1 97.94 107 ARG B O 1
ATOM 5671 N N . PHE B 1 108 ? 9.297 14.352 21.25 1 98.44 108 PHE B N 1
ATOM 5672 C CA . PHE B 1 108 ? 9.953 15.625 20.984 1 98.44 108 PHE B CA 1
ATOM 5673 C C . PHE B 1 108 ? 9.148 16.781 21.594 1 98.44 108 PHE B C 1
ATOM 5675 O O . PHE B 1 108 ? 9.664 17.891 21.734 1 98.44 108 PHE B O 1
ATOM 5682 N N . SER B 1 109 ? 7.883 16.609 21.953 1 98.38 109 SER B N 1
ATOM 5683 C CA . SER B 1 109 ? 7.027 17.688 22.406 1 98.38 109 SER B CA 1
ATOM 5684 C C . SER B 1 109 ? 7.574 18.328 23.688 1 98.38 109 SER B C 1
ATOM 5686 O O . SER B 1 109 ? 8.156 17.641 24.531 1 98.38 109 SER B O 1
ATOM 5688 N N . THR B 1 110 ? 7.426 19.609 23.797 1 98.31 110 THR B N 1
ATOM 5689 C CA . THR B 1 110 ? 7.926 20.359 24.953 1 98.31 110 THR B CA 1
ATOM 5690 C C . THR B 1 110 ? 6.93 21.438 25.359 1 98.31 110 THR B C 1
ATOM 5692 O O . THR B 1 110 ? 6.742 22.422 24.641 1 98.31 110 THR B O 1
ATOM 5695 N N . PRO B 1 111 ? 6.312 21.328 26.562 1 98.5 111 PRO B N 1
ATOM 5696 C CA . PRO B 1 111 ? 5.355 22.344 27.016 1 98.5 111 PRO B CA 1
ATOM 5697 C C . PRO B 1 111 ? 5.945 23.75 27.016 1 98.5 111 PRO B C 1
ATOM 5699 O O . PRO B 1 111 ? 7.082 23.953 27.438 1 98.5 111 PRO B O 1
ATOM 5702 N N . GLY B 1 112 ? 5.141 24.703 26.438 1 98.19 112 GLY B N 1
ATOM 5703 C CA . GLY B 1 112 ? 5.555 26.094 26.469 1 98.19 112 GLY B CA 1
ATOM 5704 C C . GLY B 1 112 ? 6.316 26.516 25.219 1 98.19 112 GLY B C 1
ATOM 5705 O O . GLY B 1 112 ? 6.496 27.719 24.984 1 98.19 112 GLY B O 1
ATOM 5706 N N . ASP B 1 113 ? 6.758 25.562 24.375 1 98.5 113 ASP B N 1
ATOM 5707 C CA . ASP B 1 113 ? 7.508 25.875 23.156 1 98.5 113 ASP B CA 1
ATOM 5708 C C . ASP B 1 113 ? 6.574 26.094 21.984 1 98.5 113 ASP B C 1
ATOM 5710 O O . ASP B 1 113 ? 5.375 25.812 22.062 1 98.5 113 ASP B O 1
ATOM 5714 N N . THR B 1 114 ? 7.133 26.688 20.953 1 98.75 114 THR B N 1
ATOM 5715 C CA . THR B 1 114 ? 6.43 26.844 19.672 1 98.75 114 THR B CA 1
ATOM 5716 C C . THR B 1 114 ? 6.867 25.766 18.688 1 98.75 114 THR B C 1
ATOM 5718 O O . THR B 1 114 ? 8.031 25.359 18.672 1 98.75 114 THR B O 1
ATOM 5721 N N . LEU B 1 115 ? 5.941 25.25 17.938 1 98.81 115 LEU B N 1
ATOM 5722 C CA . LEU B 1 115 ? 6.16 24.281 16.875 1 98.81 115 LEU B CA 1
ATOM 5723 C C . LEU B 1 115 ? 5.391 24.656 15.617 1 98.81 115 LEU B C 1
ATOM 5725 O O . LEU B 1 115 ? 4.207 25 15.695 1 98.81 115 LEU B O 1
ATOM 5729 N N . ILE B 1 116 ? 6.059 24.75 14.492 1 98.31 116 ILE B N 1
ATOM 5730 C CA . ILE B 1 116 ? 5.32 24.781 13.234 1 98.31 116 ILE B CA 1
ATOM 5731 C C . ILE B 1 116 ? 5.688 23.562 12.391 1 98.31 116 ILE B C 1
ATOM 5733 O O . ILE B 1 116 ? 6.828 23.109 12.422 1 98.31 116 ILE B O 1
ATOM 5737 N N . GLY B 1 117 ? 4.777 22.969 11.766 1 97.62 117 GLY B N 1
ATOM 5738 C CA . GLY B 1 117 ? 4.969 21.812 10.914 1 97.62 117 GLY B CA 1
ATOM 5739 C C . GLY B 1 117 ? 4.32 21.969 9.547 1 97.62 117 GLY B C 1
ATOM 5740 O O . GLY B 1 117 ? 3.283 22.625 9.422 1 97.62 117 GLY B O 1
ATOM 5741 N N . SER B 1 118 ? 4.914 21.312 8.555 1 95.5 118 SER B N 1
ATOM 5742 C CA . SER B 1 118 ? 4.352 21.312 7.211 1 95.5 118 SER B CA 1
ATOM 5743 C C . SER B 1 118 ? 3.199 20.328 7.086 1 95.5 118 SER B C 1
ATOM 5745 O O . SER B 1 118 ? 3.125 19.578 6.109 1 95.5 118 SER B O 1
ATOM 5747 N N . ASP B 1 119 ? 2.455 20.25 8.109 1 95.44 119 ASP B N 1
ATOM 5748 C CA . ASP B 1 119 ? 1.249 19.438 8.203 1 95.44 119 ASP B CA 1
ATOM 5749 C C . ASP B 1 119 ? 0.188 20.109 9.062 1 95.44 119 ASP B C 1
ATOM 5751 O O . ASP B 1 119 ? 0.499 20.656 10.133 1 95.44 119 ASP B O 1
ATOM 5755 N N . SER B 1 120 ? -1.012 20.016 8.656 1 94.31 120 SER B N 1
ATOM 5756 C CA . SER B 1 120 ? -2.086 20.766 9.297 1 94.31 120 SER B CA 1
ATOM 5757 C C . SER B 1 120 ? -2.389 20.219 10.688 1 94.31 120 SER B C 1
ATOM 5759 O O . SER B 1 120 ? -2.992 20.906 11.516 1 94.31 120 SER B O 1
ATOM 5761 N N . HIS B 1 121 ? -2.025 19.016 11.031 1 97.12 121 HIS B N 1
ATOM 5762 C CA . HIS B 1 121 ? -2.406 18.422 12.305 1 97.12 121 HIS B CA 1
ATOM 5763 C C . HIS B 1 121 ? -1.267 18.516 13.32 1 97.12 121 HIS B C 1
ATOM 5765 O O . HIS B 1 121 ? -1.287 17.828 14.344 1 97.12 121 HIS B O 1
ATOM 5771 N N . THR B 1 122 ? -0.331 19.359 13.016 1 98 122 THR B N 1
ATOM 5772 C CA . THR B 1 122 ? 0.769 19.672 13.922 1 98 122 THR B CA 1
ATOM 5773 C C . THR B 1 122 ? 0.24 20.078 15.289 1 98 122 THR B C 1
ATOM 5775 O O . THR B 1 122 ? 0.882 19.812 16.312 1 98 122 THR B O 1
ATOM 5778 N N . PRO B 1 123 ? -0.994 20.594 15.406 1 98.44 123 PRO B N 1
ATOM 5779 C CA . PRO B 1 123 ? -1.562 21 16.688 1 98.44 123 PRO B CA 1
ATOM 5780 C C . PRO B 1 123 ? -1.718 19.844 17.656 1 98.44 123 PRO B C 1
ATOM 5782 O O . PRO B 1 123 ? -2.018 20.047 18.844 1 98.44 123 PRO B O 1
ATOM 5785 N N . THR B 1 124 ? -1.467 18.594 17.234 1 98.69 124 THR B N 1
ATOM 5786 C CA . THR B 1 124 ? -1.501 17.422 18.094 1 98.69 124 THR B CA 1
ATOM 5787 C C . THR B 1 124 ? -0.658 17.656 19.344 1 98.69 124 THR B C 1
ATOM 5789 O O . THR B 1 124 ? -1.048 17.266 20.453 1 98.69 124 THR B O 1
ATOM 5792 N N . ALA B 1 125 ? 0.442 18.328 19.203 1 98.69 125 ALA B N 1
ATOM 5793 C CA . ALA B 1 125 ? 1.363 18.594 20.312 1 98.69 125 ALA B CA 1
ATOM 5794 C C . ALA B 1 125 ? 0.765 19.594 21.297 1 98.69 125 ALA B C 1
ATOM 5796 O O . ALA B 1 125 ? 1.251 19.719 22.422 1 98.69 125 ALA B O 1
ATOM 5797 N N . GLY B 1 126 ? -0.342 20.234 20.953 1 98.75 126 GLY B N 1
ATOM 5798 C CA . GLY B 1 126 ? -1.05 21.078 21.906 1 98.75 126 GLY B CA 1
ATOM 5799 C C . GLY B 1 126 ? -1.595 20.328 23.094 1 98.75 126 GLY B C 1
ATOM 5800 O O . GLY B 1 126 ? -1.922 20.922 24.125 1 98.75 126 GLY B O 1
ATOM 5801 N N . GLY B 1 127 ? -1.627 19.062 22.938 1 98.75 127 GLY B N 1
ATOM 5802 C CA . GLY B 1 127 ? -2.104 18.203 24.016 1 98.75 127 GLY B CA 1
ATOM 5803 C C . GLY B 1 127 ? -1.215 18.234 25.234 1 98.75 127 GLY B C 1
ATOM 5804 O O . GLY B 1 127 ? -1.637 17.844 26.328 1 98.75 127 GLY B O 1
ATOM 5805 N N . VAL B 1 128 ? 0.025 18.734 25.062 1 98.69 128 VAL B N 1
ATOM 5806 C CA . VAL B 1 128 ? 0.926 18.781 26.219 1 98.69 128 VAL B CA 1
ATOM 5807 C C . VAL B 1 128 ? 1.343 20.219 26.484 1 98.69 128 VAL B C 1
ATOM 5809 O O . VAL B 1 128 ? 2.322 20.469 27.188 1 98.69 128 VAL B O 1
ATOM 5812 N N . GLY B 1 129 ? 0.686 21.156 25.875 1 98.62 129 GLY B N 1
ATOM 5813 C CA . GLY B 1 129 ? 0.913 22.562 26.219 1 98.62 129 GLY B CA 1
ATOM 5814 C C . GLY B 1 129 ? 1.861 23.25 25.25 1 98.62 129 GLY B C 1
ATOM 5815 O O . GLY B 1 129 ? 2.473 24.266 25.609 1 98.62 129 GLY B O 1
ATOM 5816 N N . MET B 1 130 ? 2.039 22.734 24.094 1 98.56 130 MET B N 1
ATOM 5817 C CA . MET B 1 130 ? 2.83 23.375 23.047 1 98.56 130 MET B CA 1
ATOM 5818 C C . MET B 1 130 ? 1.951 24.25 22.172 1 98.56 130 MET B C 1
ATOM 5820 O O . MET B 1 130 ? 0.806 23.891 21.875 1 98.56 130 MET B O 1
ATOM 5824 N N . LEU B 1 131 ? 2.424 25.453 21.797 1 98.75 131 LEU B N 1
ATOM 5825 C CA . LEU B 1 131 ? 1.771 26.219 20.734 1 98.75 131 LEU B CA 1
ATOM 5826 C C . LEU B 1 131 ? 2.182 25.703 19.359 1 98.75 131 LEU B C 1
ATOM 5828 O O . LEU B 1 131 ? 3.076 26.266 18.734 1 98.75 131 LEU B O 1
ATOM 5832 N N . ALA B 1 132 ? 1.481 24.688 18.891 1 98.69 132 ALA B N 1
ATOM 5833 C CA . ALA B 1 132 ? 1.824 23.938 17.688 1 98.69 132 ALA B CA 1
ATOM 5834 C C . ALA B 1 132 ? 0.889 24.297 16.531 1 98.69 132 ALA B C 1
ATOM 5836 O O . ALA B 1 132 ? -0.333 24.172 16.656 1 98.69 132 ALA B O 1
ATOM 5837 N N . MET B 1 133 ? 1.437 24.719 15.414 1 98.06 133 MET B N 1
ATOM 5838 C CA . MET B 1 133 ? 0.637 25.234 14.305 1 98.06 133 MET B CA 1
ATOM 5839 C C . MET B 1 133 ? 1.039 24.562 12.992 1 98.06 133 MET B C 1
ATOM 5841 O O . MET B 1 133 ? 2.223 24.312 12.758 1 98.06 133 MET B O 1
ATOM 5845 N N . GLY B 1 134 ? 0.043 24.219 12.195 1 96.06 134 GLY B N 1
ATOM 5846 C CA . GLY B 1 134 ? 0.335 23.844 10.82 1 96.06 134 GLY B CA 1
ATOM 5847 C C . GLY B 1 134 ? 0.752 25.031 9.969 1 96.06 134 GLY B C 1
ATOM 5848 O O . GLY B 1 134 ? 0.226 26.141 10.125 1 96.06 134 GLY B O 1
ATOM 5849 N N . ALA B 1 135 ? 1.685 24.859 9.094 1 95.25 135 ALA B N 1
ATOM 5850 C CA . ALA B 1 135 ? 2.197 25.906 8.219 1 95.25 135 ALA B CA 1
ATOM 5851 C C . ALA B 1 135 ? 2.598 25.328 6.859 1 95.25 135 ALA B C 1
ATOM 5853 O O . ALA B 1 135 ? 2.74 24.125 6.707 1 95.25 135 ALA B O 1
ATOM 5854 N N . GLY B 1 136 ? 2.707 26.203 5.879 1 92.31 136 GLY B N 1
ATOM 5855 C CA . GLY B 1 136 ? 3.225 25.766 4.59 1 92.31 136 GLY B CA 1
ATOM 5856 C C . GLY B 1 136 ? 4.703 25.438 4.621 1 92.31 136 GLY B C 1
ATOM 5857 O O . GLY B 1 136 ? 5.434 25.906 5.492 1 92.31 136 GLY B O 1
ATOM 5858 N N . GLY B 1 137 ? 5.082 24.703 3.629 1 93 137 GLY B N 1
ATOM 5859 C CA . GLY B 1 137 ? 6.457 24.234 3.562 1 93 137 GLY B CA 1
ATOM 5860 C C . GLY B 1 137 ? 7.477 25.344 3.578 1 93 137 GLY B C 1
ATOM 5861 O O . GLY B 1 137 ? 8.531 25.234 4.203 1 93 137 GLY B O 1
ATOM 5862 N N . LEU B 1 138 ? 7.18 26.438 2.912 1 92.31 138 LEU B N 1
ATOM 5863 C CA . LEU B 1 138 ? 8.109 27.547 2.854 1 92.31 138 LEU B CA 1
ATOM 5864 C C . LEU B 1 138 ? 8.273 28.188 4.227 1 92.31 138 LEU B C 1
ATOM 5866 O O . LEU B 1 138 ? 9.391 28.531 4.629 1 92.31 138 LEU B O 1
ATOM 5870 N N . ASP B 1 139 ? 7.176 28.406 4.918 1 95.25 139 ASP B N 1
ATOM 5871 C CA . ASP B 1 139 ? 7.242 28.969 6.262 1 95.25 139 ASP B CA 1
ATOM 5872 C C . ASP B 1 139 ? 8.086 28.094 7.188 1 95.25 139 ASP B C 1
ATOM 5874 O O . ASP B 1 139 ? 8.852 28.594 8.008 1 95.25 139 ASP B O 1
ATOM 5878 N N . VAL B 1 140 ? 7.926 26.828 7.031 1 97.25 140 VAL B N 1
ATOM 5879 C CA . VAL B 1 140 ? 8.68 25.891 7.852 1 97.25 140 VAL B CA 1
ATOM 5880 C C . VAL B 1 140 ? 10.164 25.984 7.512 1 97.25 140 VAL B C 1
ATOM 5882 O O . VAL B 1 140 ? 11.016 26.031 8.406 1 97.25 140 VAL B O 1
ATOM 5885 N N . ALA B 1 141 ? 10.469 26 6.227 1 95.69 141 ALA B N 1
ATOM 5886 C CA . ALA B 1 141 ? 11.852 26.141 5.789 1 95.69 141 ALA B CA 1
ATOM 5887 C C . ALA B 1 141 ? 12.469 27.422 6.32 1 95.69 141 ALA B C 1
ATOM 5889 O O . ALA B 1 141 ? 13.625 27.438 6.762 1 95.69 141 ALA B O 1
ATOM 5890 N N . LEU B 1 142 ? 11.758 28.516 6.258 1 95.19 142 LEU B N 1
ATOM 5891 C CA . LEU B 1 142 ? 12.242 29.812 6.738 1 95.19 142 LEU B CA 1
ATOM 5892 C C . LEU B 1 142 ? 12.5 29.766 8.242 1 95.19 142 LEU B C 1
ATOM 5894 O O . LEU B 1 142 ? 13.508 30.297 8.711 1 95.19 142 LEU B O 1
ATOM 5898 N N . ALA B 1 143 ? 11.586 29.156 8.945 1 97.12 143 ALA B N 1
ATOM 5899 C CA . ALA B 1 143 ? 11.789 29.016 10.383 1 97.12 143 ALA B CA 1
ATOM 5900 C C . ALA B 1 143 ? 13.039 28.188 10.672 1 97.12 143 ALA B C 1
ATOM 5902 O O . ALA B 1 143 ? 13.805 28.5 11.594 1 97.12 143 ALA B O 1
ATOM 5903 N N . MET B 1 144 ? 13.227 27.109 9.945 1 97.69 144 MET B N 1
ATOM 5904 C CA . MET B 1 144 ? 14.43 26.297 10.078 1 97.69 144 MET B CA 1
ATOM 5905 C C . MET B 1 144 ? 15.68 27.141 9.883 1 97.69 144 MET B C 1
ATOM 5907 O O . MET B 1 144 ? 16.688 26.938 10.562 1 97.69 144 MET B O 1
ATOM 5911 N N . GLY B 1 145 ? 15.609 28.047 8.961 1 95.69 145 GLY B N 1
ATOM 5912 C CA . GLY B 1 145 ? 16.734 28.906 8.656 1 95.69 145 GLY B CA 1
ATOM 5913 C C . GLY B 1 145 ? 16.922 30.031 9.672 1 95.69 145 GLY B C 1
ATOM 5914 O O . GLY B 1 145 ? 17.859 30.828 9.562 1 95.69 145 GLY B O 1
ATOM 5915 N N . GLY B 1 146 ? 16.047 30.172 10.617 1 95.06 146 GLY B N 1
ATOM 5916 C CA . GLY B 1 146 ? 16.172 31.188 11.656 1 95.06 146 GLY B CA 1
ATOM 5917 C C . GLY B 1 146 ? 15.203 32.344 11.492 1 95.06 146 GLY B C 1
ATOM 5918 O O . GLY B 1 146 ? 15.195 33.25 12.305 1 95.06 146 GLY B O 1
ATOM 5919 N N . GLY B 1 147 ? 14.414 32.281 10.5 1 93.88 147 GLY B N 1
ATOM 5920 C CA . GLY B 1 147 ? 13.422 33.312 10.297 1 93.88 147 GLY B CA 1
ATOM 5921 C C . GLY B 1 147 ? 12.219 33.188 11.219 1 93.88 147 GLY B C 1
ATOM 5922 O O . GLY B 1 147 ? 11.992 32.125 11.797 1 93.88 147 GLY B O 1
ATOM 5923 N N . ALA B 1 148 ? 11.469 34.25 11.367 1 95.44 148 ALA B N 1
ATOM 5924 C CA . ALA B 1 148 ? 10.273 34.281 12.211 1 95.44 148 ALA B CA 1
ATOM 5925 C C . ALA B 1 148 ? 9.047 33.812 11.43 1 95.44 148 ALA B C 1
ATOM 5927 O O . ALA B 1 148 ? 9.031 33.844 10.195 1 95.44 148 ALA B O 1
ATOM 5928 N N . TYR B 1 149 ? 8.094 33.25 12.094 1 95.94 149 TYR B N 1
ATOM 5929 C CA . TYR B 1 149 ? 6.816 32.844 11.523 1 95.94 149 TYR B CA 1
ATOM 5930 C C . TYR B 1 149 ? 5.758 33.938 11.734 1 95.94 149 TYR B C 1
ATOM 5932 O O . TYR B 1 149 ? 5.5 34.344 12.867 1 95.94 149 TYR B O 1
ATOM 5940 N N . ASN B 1 150 ? 5.18 34.375 10.688 1 92.69 150 ASN B N 1
ATOM 5941 C CA . ASN B 1 150 ? 4.25 35.5 10.758 1 92.69 150 ASN B CA 1
ATOM 5942 C C . ASN B 1 150 ? 2.803 35.031 10.836 1 92.69 150 ASN B C 1
ATOM 5944 O O . ASN B 1 150 ? 2.363 34.219 10.016 1 92.69 150 ASN B O 1
ATOM 5948 N N . ILE B 1 151 ? 2.096 35.5 11.844 1 92.38 151 ILE B N 1
ATOM 5949 C CA . ILE B 1 151 ? 0.665 35.25 11.969 1 92.38 151 ILE B CA 1
ATOM 5950 C C . ILE B 1 151 ? -0.038 36.5 12.492 1 92.38 151 ILE B C 1
ATOM 5952 O O . ILE B 1 151 ? 0.611 37.406 12.992 1 92.38 151 ILE B O 1
ATOM 5956 N N . ASN B 1 152 ? -1.322 36.5 12.305 1 91.75 152 ASN B N 1
ATOM 5957 C CA . ASN B 1 152 ? -2.107 37.5 13.023 1 91.75 152 ASN B CA 1
ATOM 5958 C C . ASN B 1 152 ? -2.352 37.094 14.477 1 91.75 152 ASN B C 1
ATOM 5960 O O . ASN B 1 152 ? -2.602 35.906 14.75 1 91.75 152 ASN B O 1
ATOM 5964 N N . THR B 1 153 ? -2.191 38.062 15.336 1 96.06 153 THR B N 1
ATOM 5965 C CA . THR B 1 153 ? -2.486 37.781 16.734 1 96.06 153 THR B CA 1
ATOM 5966 C C . THR B 1 153 ? -3.887 37.188 16.875 1 96.06 153 THR B C 1
ATOM 5968 O O . THR B 1 153 ? -4.875 37.812 16.531 1 96.06 153 THR B O 1
ATOM 5971 N N . PRO B 1 154 ? -3.994 35.969 17.359 1 96.88 154 PRO B N 1
ATOM 5972 C CA . PRO B 1 154 ? -5.297 35.312 17.406 1 96.88 154 PRO B CA 1
ATOM 5973 C C . PRO B 1 154 ? -6.133 35.719 18.609 1 96.88 154 PRO B C 1
ATOM 5975 O O . PRO B 1 154 ? -5.582 36.125 19.625 1 96.88 154 PRO B O 1
ATOM 5978 N N . LYS B 1 155 ? -7.445 35.656 18.422 1 97.56 155 LYS B N 1
ATOM 5979 C CA . LYS B 1 155 ? -8.32 35.594 19.594 1 97.56 155 LYS B CA 1
ATOM 5980 C C . LYS B 1 155 ? -8.203 34.281 20.312 1 97.56 155 LYS B C 1
ATOM 5982 O O . LYS B 1 155 ? -7.863 33.25 19.719 1 97.56 155 LYS B O 1
ATOM 5987 N N . VAL B 1 156 ? -8.422 34.312 21.641 1 98.44 156 VAL B N 1
ATOM 5988 C CA . VAL B 1 156 ? -8.336 33.094 22.406 1 98.44 156 VAL B CA 1
ATOM 5989 C C . VAL B 1 156 ? -9.719 32.719 22.922 1 98.44 156 VAL B C 1
ATOM 5991 O O . VAL B 1 156 ? -10.359 33.469 23.641 1 98.44 156 VAL B O 1
ATOM 5994 N N . VAL B 1 157 ? -10.188 31.578 22.5 1 98.69 157 VAL B N 1
ATOM 5995 C CA . VAL B 1 157 ? -11.461 31.031 22.969 1 98.69 157 VAL B CA 1
ATOM 5996 C C . VAL B 1 157 ? -11.219 29.984 24.047 1 98.69 157 VAL B C 1
ATOM 5998 O O . VAL B 1 157 ? -10.477 29.016 23.828 1 98.69 157 VAL B O 1
ATOM 6001 N N . LYS B 1 158 ? -11.836 30.188 25.188 1 98.62 158 LYS B N 1
ATOM 6002 C CA . LYS B 1 158 ? -11.789 29.188 26.25 1 98.62 158 LYS B CA 1
ATOM 6003 C C . LYS B 1 158 ? -12.852 28.109 26.047 1 98.62 158 LYS B C 1
ATOM 6005 O O . LYS B 1 158 ? -14.039 28.406 25.969 1 98.62 158 LYS B O 1
ATOM 6010 N N . ILE B 1 159 ? -12.453 26.891 25.828 1 98.81 159 ILE B N 1
ATOM 6011 C CA . ILE B 1 159 ? -13.383 25.766 25.906 1 98.81 159 ILE B CA 1
ATOM 6012 C C . ILE B 1 159 ? -13.422 25.219 27.328 1 98.81 159 ILE B C 1
ATOM 6014 O O . ILE B 1 159 ? -12.492 24.531 27.75 1 98.81 159 ILE B O 1
ATOM 6018 N N . GLU B 1 160 ? -14.484 25.516 27.984 1 98.56 160 GLU B N 1
ATOM 6019 C CA . GLU B 1 160 ? -14.633 25.062 29.359 1 98.56 160 GLU B CA 1
ATOM 6020 C C . GLU B 1 160 ? -15.227 23.656 29.422 1 98.56 160 GLU B C 1
ATOM 6022 O O . GLU B 1 160 ? -16.406 23.469 29.125 1 98.56 160 GLU B O 1
ATOM 6027 N N . LEU B 1 161 ? -14.383 22.672 29.766 1 98.75 161 LEU B N 1
ATOM 6028 C CA . LEU B 1 161 ? -14.844 21.297 29.906 1 98.75 161 LEU B CA 1
ATOM 6029 C C . LEU B 1 161 ? -15.297 21.016 31.344 1 98.75 161 LEU B C 1
ATOM 6031 O O . LEU B 1 161 ? -14.539 21.234 32.281 1 98.75 161 LEU B O 1
ATOM 6035 N N . THR B 1 162 ? -16.5 20.594 31.469 1 98.5 162 THR B N 1
ATOM 6036 C CA . THR B 1 162 ? -17.016 20.219 32.781 1 98.5 162 THR B CA 1
ATOM 6037 C C . THR B 1 162 ? -17.375 18.734 32.812 1 98.5 162 THR B C 1
ATOM 6039 O O . THR B 1 162 ? -17.547 18.109 31.781 1 98.5 162 THR B O 1
ATOM 6042 N N . GLY B 1 163 ? -17.344 18.141 34.031 1 98.12 163 GLY B N 1
ATOM 6043 C CA . GLY B 1 163 ? -17.703 16.75 34.219 1 98.12 163 GLY B CA 1
ATOM 6044 C C . GLY B 1 163 ? -16.594 15.797 33.781 1 98.12 163 GLY B C 1
ATOM 6045 O O . GLY B 1 163 ? -15.414 16.125 33.875 1 98.12 163 GLY B O 1
ATOM 6046 N N . LYS B 1 164 ? -17 14.547 33.5 1 98 164 LYS B N 1
ATOM 6047 C CA . LYS B 1 164 ? -16.094 13.5 33.031 1 98 164 LYS B CA 1
ATOM 6048 C C . LYS B 1 164 ? -16.781 12.617 31.984 1 98 164 LYS B C 1
ATOM 6050 O O . LYS B 1 164 ? -18 12.477 31.984 1 98 164 LYS B O 1
ATOM 6055 N N . LEU B 1 165 ? -15.992 12.055 31.078 1 97.44 165 LEU B N 1
ATOM 6056 C CA . LEU B 1 165 ? -16.531 11.227 30 1 97.44 165 LEU B CA 1
ATOM 6057 C C . LEU B 1 165 ? -17.188 9.969 30.562 1 97.44 165 LEU B C 1
ATOM 6059 O O . LEU B 1 165 ? -16.656 9.328 31.469 1 97.44 165 LEU B O 1
ATOM 6063 N N . ASN B 1 166 ? -18.359 9.594 30.047 1 95.38 166 ASN B N 1
ATOM 6064 C CA . ASN B 1 166 ? -19.031 8.344 30.375 1 95.38 166 ASN B CA 1
ATOM 6065 C C . ASN B 1 166 ? -18.375 7.148 29.688 1 95.38 166 ASN B C 1
ATOM 6067 O O . ASN B 1 166 ? -17.516 7.32 28.812 1 95.38 166 ASN B O 1
ATOM 6071 N N . LYS B 1 167 ? -18.797 5.953 30.172 1 94.5 167 LYS B N 1
ATOM 6072 C CA . LYS B 1 167 ? -18.312 4.734 29.531 1 94.5 167 LYS B CA 1
ATOM 6073 C C . LYS B 1 167 ? -18.609 4.738 28.031 1 94.5 167 LYS B C 1
ATOM 6075 O O . LYS B 1 167 ? -19.703 5.141 27.625 1 94.5 167 LYS B O 1
ATOM 6080 N N . MET B 1 168 ? -17.672 4.316 27.219 1 96.81 168 MET B N 1
ATOM 6081 C CA . MET B 1 168 ? -17.797 4.148 25.766 1 96.81 168 MET B CA 1
ATOM 6082 C C . MET B 1 168 ? -17.906 5.5 25.078 1 96.81 168 MET B C 1
ATOM 6084 O O . MET B 1 168 ? -18.25 5.57 23.891 1 96.81 168 MET B O 1
ATOM 6088 N N . VAL B 1 169 ? -17.75 6.609 25.812 1 97.38 169 VAL B N 1
ATOM 6089 C CA . VAL B 1 169 ? -17.625 7.945 25.234 1 97.38 169 VAL B CA 1
ATOM 6090 C C . VAL B 1 169 ? -16.156 8.367 25.266 1 97.38 169 VAL B C 1
ATOM 6092 O O . VAL B 1 169 ? -15.445 8.125 26.25 1 97.38 169 VAL B O 1
ATOM 6095 N N . SER B 1 170 ? -15.656 8.891 24.125 1 97.06 170 SER B N 1
ATOM 6096 C CA . SER B 1 170 ? -14.219 9.109 23.984 1 97.06 170 SER B CA 1
ATOM 6097 C C . SER B 1 170 ? -13.906 10.586 23.75 1 97.06 170 SER B C 1
ATOM 6099 O O . SER B 1 170 ? -14.812 11.398 23.578 1 97.06 170 SER B O 1
ATOM 6101 N N . ALA B 1 171 ? -12.578 10.898 23.734 1 98.19 171 ALA B N 1
ATOM 6102 C CA . ALA B 1 171 ? -12.102 12.242 23.406 1 98.19 171 ALA B CA 1
ATOM 6103 C C . ALA B 1 171 ? -12.516 12.641 21.984 1 98.19 171 ALA B C 1
ATOM 6105 O O . ALA B 1 171 ? -12.742 13.82 21.719 1 98.19 171 ALA B O 1
ATOM 6106 N N . LYS B 1 172 ? -12.641 11.609 21.078 1 98.69 172 LYS B N 1
ATOM 6107 C CA . LYS B 1 172 ? -13.141 11.875 19.734 1 98.69 172 LYS B CA 1
ATOM 6108 C C . LYS B 1 172 ? -14.523 12.531 19.797 1 98.69 172 LYS B C 1
ATOM 6110 O O . LYS B 1 172 ? -14.805 13.461 19.031 1 98.69 172 LYS B O 1
ATOM 6115 N N . ASP B 1 173 ? -15.344 12.117 20.719 1 98.81 173 ASP B N 1
ATOM 6116 C CA . ASP B 1 173 ? -16.688 12.664 20.844 1 98.81 173 ASP B CA 1
ATOM 6117 C C . ASP B 1 173 ? -16.656 14.102 21.375 1 98.81 173 ASP B C 1
ATOM 6119 O O . ASP B 1 173 ? -17.531 14.906 21.047 1 98.81 173 ASP B O 1
ATOM 6123 N N . VAL B 1 174 ? -15.664 14.453 22.156 1 98.88 174 VAL B N 1
ATOM 6124 C CA . VAL B 1 174 ? -15.516 15.82 22.656 1 98.88 174 VAL B CA 1
ATOM 6125 C C . VAL B 1 174 ? -15.273 16.766 21.484 1 98.88 174 VAL B C 1
ATOM 6127 O O . VAL B 1 174 ? -15.969 17.781 21.344 1 98.88 174 VAL B O 1
ATOM 6130 N N . ILE B 1 175 ? -14.289 16.422 20.656 1 98.88 175 ILE B N 1
ATOM 6131 C CA . ILE B 1 175 ? -13.922 17.328 19.562 1 98.88 175 ILE B CA 1
ATOM 6132 C C . ILE B 1 175 ? -15.016 17.344 18.5 1 98.88 175 ILE B C 1
ATOM 6134 O O . ILE B 1 175 ? -15.273 18.375 17.875 1 98.88 175 ILE B O 1
ATOM 6138 N N . LEU B 1 176 ? -15.695 16.172 18.281 1 98.81 176 LEU B N 1
ATOM 6139 C CA . LEU B 1 176 ? -16.844 16.172 17.375 1 98.81 176 LEU B CA 1
ATOM 6140 C C . LEU B 1 176 ? -17.938 17.109 17.891 1 98.81 176 LEU B C 1
ATOM 6142 O O . LEU B 1 176 ? -18.594 17.797 17.094 1 98.81 176 LEU B O 1
ATOM 6146 N N . GLU B 1 177 ? -18.156 17.156 19.172 1 98.75 177 GLU B N 1
ATOM 6147 C CA . GLU B 1 177 ? -19.141 18.078 19.75 1 98.75 177 GLU B CA 1
ATOM 6148 C C . GLU B 1 177 ? -18.719 19.531 19.531 1 98.75 177 GLU B C 1
ATOM 6150 O O . GLU B 1 177 ? -19.547 20.391 19.203 1 98.75 177 GLU B O 1
ATOM 6155 N N . VAL B 1 178 ? -17.453 19.812 19.75 1 98.69 178 VAL B N 1
ATOM 6156 C CA . VAL B 1 178 ? -16.953 21.156 19.5 1 98.69 178 VAL B CA 1
ATOM 6157 C C . VAL B 1 178 ? -17.188 21.531 18.031 1 98.69 178 VAL B C 1
ATOM 6159 O O . VAL B 1 178 ? -17.594 22.656 17.734 1 98.69 178 VAL B O 1
ATOM 6162 N N . LEU B 1 179 ? -16.922 20.594 17.125 1 98.5 179 LEU B N 1
ATOM 6163 C CA . LEU B 1 179 ? -17.109 20.828 15.688 1 98.5 179 LEU B CA 1
ATOM 6164 C C . LEU B 1 179 ? -18.594 21.016 15.375 1 98.5 179 LEU B C 1
ATOM 6166 O O . LEU B 1 179 ? -18.953 21.766 14.469 1 98.5 179 LEU B O 1
ATOM 6170 N N . ARG B 1 180 ? -19.406 20.266 16.094 1 98.06 180 ARG B N 1
ATOM 6171 C CA . ARG B 1 180 ? -20.844 20.422 15.898 1 98.06 180 ARG B CA 1
ATOM 6172 C C . ARG B 1 180 ? -21.297 21.844 16.266 1 98.06 180 ARG B C 1
ATOM 6174 O O . ARG B 1 180 ? -22.125 22.438 15.562 1 98.06 180 ARG B O 1
ATOM 6181 N N . VAL B 1 181 ? -20.719 22.438 17.25 1 97.81 181 VAL B N 1
ATOM 6182 C CA . VAL B 1 181 ? -21.141 23.734 17.812 1 97.81 181 VAL B CA 1
ATOM 6183 C C . VAL B 1 181 ? -20.516 24.859 17 1 97.81 181 VAL B C 1
ATOM 6185 O O . VAL B 1 181 ? -21.172 25.844 16.688 1 97.81 181 VAL B O 1
ATOM 6188 N N . LEU B 1 182 ? -19.234 24.688 16.641 1 97.31 182 LEU B N 1
ATOM 6189 C CA . LEU B 1 182 ? -18.5 25.828 16.109 1 97.31 182 LEU B CA 1
ATOM 6190 C C . LEU B 1 182 ? -18.281 25.672 14.602 1 97.31 182 LEU B C 1
ATOM 6192 O O . LEU B 1 182 ? -17.938 26.641 13.922 1 97.31 182 LEU B O 1
ATOM 6196 N N . THR B 1 183 ? -18.453 24.453 14.078 1 95.31 183 THR B N 1
ATOM 6197 C CA . THR B 1 183 ? -18.344 24.141 12.664 1 95.31 183 THR B CA 1
ATOM 6198 C C . THR B 1 183 ? -16.906 24.312 12.172 1 95.31 183 THR B C 1
ATOM 6200 O O . THR B 1 183 ? -16.016 24.625 12.961 1 95.31 183 THR B O 1
ATOM 6203 N N . VAL B 1 184 ? -16.672 24.156 10.891 1 92.44 184 VAL B N 1
ATOM 6204 C CA . VAL B 1 184 ? -15.344 24.188 10.281 1 92.44 184 VAL B CA 1
ATOM 6205 C C . VAL B 1 184 ? -14.883 25.641 10.125 1 92.44 184 VAL B C 1
ATOM 6207 O O . VAL B 1 184 ? -13.719 25.891 9.812 1 92.44 184 VAL B O 1
ATOM 6210 N N . LYS B 1 185 ? -15.672 26.625 10.414 1 89.44 185 LYS B N 1
ATOM 6211 C CA . LYS B 1 185 ? -15.328 28.047 10.273 1 89.44 185 LYS B CA 1
ATOM 6212 C C . LYS B 1 185 ? -15.188 28.719 11.633 1 89.44 185 LYS B C 1
ATOM 6214 O O . LYS B 1 185 ? -14.758 29.875 11.719 1 89.44 185 LYS B O 1
ATOM 6219 N N . GLY B 1 186 ? -15.484 27.984 12.656 1 91.25 186 GLY B N 1
ATOM 6220 C CA . GLY B 1 186 ? -15.594 28.594 13.977 1 91.25 186 GLY B CA 1
ATOM 6221 C C . GLY B 1 186 ? -14.258 29.016 14.555 1 91.25 186 GLY B C 1
ATOM 6222 O O . GLY B 1 186 ? -14.211 29.844 15.469 1 91.25 186 GLY B O 1
ATOM 6223 N N . GLY B 1 187 ? -13.188 28.516 14 1 93.75 187 GLY B N 1
ATOM 6224 C CA . GLY B 1 187 ? -11.883 28.75 14.594 1 93.75 187 GLY B CA 1
ATOM 6225 C C . GLY B 1 187 ? -11.031 29.734 13.805 1 93.75 187 GLY B C 1
ATOM 6226 O O . GLY B 1 187 ? -9.875 29.984 14.148 1 93.75 187 GLY B O 1
ATOM 6227 N N . VAL B 1 188 ? -11.57 30.297 12.734 1 89.75 188 VAL B N 1
ATOM 6228 C CA . VAL B 1 188 ? -10.789 31.203 11.898 1 89.75 188 VAL B CA 1
ATOM 6229 C C . VAL B 1 188 ? -10.305 32.375 12.727 1 89.75 188 VAL B C 1
ATOM 6231 O O . VAL B 1 188 ? -11.102 33.062 13.367 1 89.75 188 VAL B O 1
ATOM 6234 N N . GLY B 1 189 ? -8.969 32.594 12.734 1 92.19 189 GLY B N 1
ATOM 6235 C CA . GLY B 1 189 ? -8.367 33.688 13.469 1 92.19 189 GLY B CA 1
ATOM 6236 C C . GLY B 1 189 ? -8.312 33.469 14.961 1 92.19 189 GLY B C 1
ATOM 6237 O O . GLY B 1 189 ? -8.086 34.406 15.734 1 92.19 189 GLY B O 1
ATOM 6238 N N . LYS B 1 190 ? -8.57 32.25 15.391 1 97.44 190 LYS B N 1
ATOM 6239 C CA . LYS B 1 190 ? -8.695 31.984 16.812 1 97.44 190 LYS B CA 1
ATOM 6240 C C . LYS B 1 190 ? -7.785 30.828 17.25 1 97.44 190 LYS B C 1
ATOM 6242 O O . LYS B 1 190 ? -7.324 30.047 16.422 1 97.44 190 LYS B O 1
ATOM 6247 N N . VAL B 1 191 ? -7.449 30.781 18.484 1 98.5 191 VAL B N 1
ATOM 6248 C CA . VAL B 1 191 ? -6.848 29.656 19.188 1 98.5 191 VAL B CA 1
ATOM 6249 C C . VAL B 1 191 ? -7.801 29.141 20.266 1 98.5 191 VAL B C 1
ATOM 6251 O O . VAL B 1 191 ? -8.461 29.938 20.938 1 98.5 191 VAL B O 1
ATOM 6254 N N . PHE B 1 192 ? -7.934 27.859 20.391 1 98.81 192 PHE B N 1
ATOM 6255 C CA . PHE B 1 192 ? -8.789 27.281 21.422 1 98.81 192 PHE B CA 1
ATOM 6256 C C . PHE B 1 192 ? -7.953 26.766 22.594 1 98.81 192 PHE B C 1
ATOM 6258 O O . PHE B 1 192 ? -7.094 25.906 22.422 1 98.81 192 PHE B O 1
ATOM 6265 N N . GLU B 1 193 ? -8.164 27.312 23.719 1 98.88 193 GLU B N 1
ATOM 6266 C CA . GLU B 1 193 ? -7.543 26.844 24.969 1 98.88 193 GLU B CA 1
ATOM 6267 C C . GLU B 1 193 ? -8.531 26.062 25.812 1 98.88 193 GLU B C 1
ATOM 6269 O O . GLU B 1 193 ? -9.586 26.578 26.188 1 98.88 193 GLU B O 1
ATOM 6274 N N . TYR B 1 194 ? -8.211 24.797 26.016 1 98.88 194 TYR B N 1
ATOM 6275 C CA . TYR B 1 194 ? -9.086 23.938 26.812 1 98.88 194 TYR B CA 1
ATOM 6276 C C . TYR B 1 194 ? -8.797 24.094 28.297 1 98.88 194 TYR B C 1
ATOM 6278 O O . TYR B 1 194 ? -7.637 24.094 28.719 1 98.88 194 TYR B O 1
ATOM 6286 N N . ALA B 1 195 ? -9.852 24.266 29.031 1 97.88 195 ALA B N 1
ATOM 6287 C CA . ALA B 1 195 ? -9.781 24.484 30.469 1 97.88 195 ALA B CA 1
ATOM 6288 C C . ALA B 1 195 ? -10.984 23.875 31.172 1 97.88 195 ALA B C 1
ATOM 6290 O O . ALA B 1 195 ? -11.812 23.219 30.547 1 97.88 195 ALA B O 1
ATOM 6291 N N . GLY B 1 196 ? -11.047 24.062 32.5 1 96.94 196 GLY B N 1
ATOM 6292 C CA . GLY B 1 196 ? -12.141 23.516 33.312 1 96.94 196 GLY B CA 1
ATOM 6293 C C . GLY B 1 196 ? -11.773 22.219 34.031 1 96.94 196 GLY B C 1
ATOM 6294 O O . GLY B 1 196 ? -10.734 21.625 33.75 1 96.94 196 GLY B O 1
ATOM 6295 N N . GLU B 1 197 ? -12.656 21.75 34.875 1 97.06 197 GLU B N 1
ATOM 6296 C CA . GLU B 1 197 ? -12.383 20.609 35.75 1 97.06 197 GLU B CA 1
ATOM 6297 C C . GLU B 1 197 ? -12.297 19.312 34.938 1 97.06 197 GLU B C 1
ATOM 6299 O O . GLU B 1 197 ? -11.602 18.375 35.344 1 97.06 197 GLU B O 1
ATOM 6304 N N . GLY B 1 198 ? -12.953 19.297 33.781 1 98.12 198 GLY B N 1
ATOM 6305 C CA . GLY B 1 198 ? -12.93 18.109 32.938 1 98.12 198 GLY B CA 1
ATOM 6306 C C . GLY B 1 198 ? -11.562 17.812 32.375 1 98.12 198 GLY B C 1
ATOM 6307 O O . GLY B 1 198 ? -11.273 16.672 32 1 98.12 198 GLY B O 1
ATOM 6308 N N . VAL B 1 199 ? -10.656 18.781 32.312 1 98.31 199 VAL B N 1
ATOM 6309 C CA . VAL B 1 199 ? -9.336 18.656 31.719 1 98.31 199 VAL B CA 1
ATOM 6310 C C . VAL B 1 199 ? -8.523 17.609 32.469 1 98.31 199 VAL B C 1
ATOM 6312 O O . VAL B 1 199 ? -7.793 16.812 31.875 1 98.31 199 VAL B O 1
ATOM 6315 N N . LYS B 1 200 ? -8.695 17.531 33.781 1 97.12 200 LYS B N 1
ATOM 6316 C CA . LYS B 1 200 ? -7.902 16.641 34.625 1 97.12 200 LYS B CA 1
ATOM 6317 C C . LYS B 1 200 ? -8.289 15.188 34.406 1 97.12 200 LYS B C 1
ATOM 6319 O O . LYS B 1 200 ? -7.539 14.281 34.781 1 97.12 200 LYS B O 1
ATOM 6324 N N . THR B 1 201 ? -9.422 14.984 33.812 1 97.38 201 THR B N 1
ATOM 6325 C CA . THR B 1 201 ? -9.906 13.625 33.594 1 97.38 201 THR B CA 1
ATOM 6326 C C . THR B 1 201 ? -9.406 13.07 32.281 1 97.38 201 THR B C 1
ATOM 6328 O O . THR B 1 201 ? -9.586 11.883 31.984 1 97.38 201 THR B O 1
ATOM 6331 N N . LEU B 1 202 ? -8.734 13.852 31.469 1 98.12 202 LEU B N 1
ATOM 6332 C CA . LEU B 1 202 ? -8.305 13.445 30.125 1 98.12 202 LEU B CA 1
ATOM 6333 C C . LEU B 1 202 ? -6.816 13.133 30.109 1 98.12 202 LEU B C 1
ATOM 6335 O O . LEU B 1 202 ? -6.008 13.914 30.625 1 98.12 202 LEU B O 1
ATOM 6339 N N . SER B 1 203 ? -6.461 11.969 29.562 1 97.19 203 SER B N 1
ATOM 6340 C CA . SER B 1 203 ? -5.062 11.617 29.375 1 97.19 203 SER B CA 1
ATOM 6341 C C . SER B 1 203 ? -4.441 12.43 28.234 1 97.19 203 SER B C 1
ATOM 6343 O O . SER B 1 203 ? -5.152 13.094 27.484 1 97.19 203 SER B O 1
ATOM 6345 N N . VAL B 1 204 ? -3.113 12.383 28.109 1 98.06 204 VAL B N 1
ATOM 6346 C CA . VAL B 1 204 ? -2.412 13.117 27.062 1 98.06 204 VAL B CA 1
ATOM 6347 C C . VAL B 1 204 ? -2.863 12.625 25.688 1 98.06 204 VAL B C 1
ATOM 6349 O O . VAL B 1 204 ? -3.156 13.422 24.797 1 98.06 204 VAL B O 1
ATOM 6352 N N . PRO B 1 205 ? -2.963 11.273 25.469 1 97.81 205 PRO B N 1
ATOM 6353 C CA . PRO B 1 205 ? -3.471 10.828 24.172 1 97.81 205 PRO B CA 1
ATOM 6354 C C . PRO B 1 205 ? -4.867 11.367 23.859 1 97.81 205 PRO B C 1
ATOM 6356 O O . PRO B 1 205 ? -5.16 11.719 22.719 1 97.81 205 PRO B O 1
ATOM 6359 N N . GLU B 1 206 ? -5.742 11.453 24.844 1 98.31 206 GLU B N 1
ATOM 6360 C CA . GLU B 1 206 ? -7.086 11.992 24.656 1 98.31 206 GLU B CA 1
ATOM 6361 C C . GLU B 1 206 ? -7.035 13.484 24.328 1 98.31 206 GLU B C 1
ATOM 6363 O O . GLU B 1 206 ? -7.723 13.945 23.406 1 98.31 206 GLU B O 1
ATOM 6368 N N . ARG B 1 207 ? -6.203 14.234 25.062 1 98.88 207 ARG B N 1
ATOM 6369 C CA . ARG B 1 207 ? -6.016 15.656 24.781 1 98.88 207 ARG B CA 1
ATOM 6370 C C . ARG B 1 207 ? -5.473 15.875 23.375 1 98.88 207 ARG B C 1
ATOM 6372 O O . ARG B 1 207 ? -5.898 16.797 22.672 1 98.88 207 ARG B O 1
ATOM 6379 N N . ALA B 1 208 ? -4.523 14.992 22.984 1 98.75 208 ALA B N 1
ATOM 6380 C CA . ALA B 1 208 ? -3.918 15.078 21.656 1 98.75 208 ALA B CA 1
ATOM 6381 C C . ALA B 1 208 ? -4.957 14.852 20.562 1 98.75 208 ALA B C 1
ATOM 6383 O O . ALA B 1 208 ? -4.91 15.492 19.5 1 98.75 208 ALA B O 1
ATOM 6384 N N . THR B 1 209 ? -5.906 13.93 20.781 1 98.75 209 THR B N 1
ATOM 6385 C CA . THR B 1 209 ? -6.996 13.688 19.844 1 98.75 209 THR B CA 1
ATOM 6386 C C . THR B 1 209 ? -7.805 14.961 19.625 1 98.75 209 THR B C 1
ATOM 6388 O O . THR B 1 209 ? -8.109 15.32 18.484 1 98.75 209 THR B O 1
ATOM 6391 N N . ILE B 1 210 ? -8.07 15.656 20.703 1 98.88 210 ILE B N 1
ATOM 6392 C CA . ILE B 1 210 ? -8.891 16.859 20.656 1 98.88 210 ILE B CA 1
ATOM 6393 C C . ILE B 1 210 ? -8.133 17.969 19.938 1 98.88 210 ILE B C 1
ATOM 6395 O O . ILE B 1 210 ? -8.672 18.609 19.016 1 98.88 210 ILE B O 1
ATOM 6399 N N . THR B 1 211 ? -6.852 18.156 20.297 1 98.81 211 THR B N 1
ATOM 6400 C CA . THR B 1 211 ? -6.078 19.234 19.672 1 98.81 211 THR B CA 1
ATOM 6401 C C . THR B 1 211 ? -5.781 18.906 18.219 1 98.81 211 THR B C 1
ATOM 6403 O O . THR B 1 211 ? -5.723 19.812 17.375 1 98.81 211 THR B O 1
ATOM 6406 N N . ASN B 1 212 ? -5.586 17.625 17.859 1 98.56 212 ASN B N 1
ATOM 6407 C CA . ASN B 1 212 ? -5.383 17.203 16.484 1 98.56 212 ASN B CA 1
ATOM 6408 C C . ASN B 1 212 ? -6.52 17.672 15.578 1 98.56 212 ASN B C 1
ATOM 6410 O O . ASN B 1 212 ? -6.281 18.359 14.578 1 98.56 212 ASN B O 1
ATOM 6414 N N . MET B 1 213 ? -7.746 17.453 16 1 98.19 213 MET B N 1
ATOM 6415 C CA . MET B 1 213 ? -8.906 17.75 15.164 1 98.19 213 MET B CA 1
ATOM 6416 C C . MET B 1 213 ? -9.328 19.203 15.305 1 98.19 213 MET B C 1
ATOM 6418 O O . MET B 1 213 ? -10.219 19.672 14.594 1 98.19 213 MET B O 1
ATOM 6422 N N . GLY B 1 214 ? -8.664 19.953 16.219 1 97.44 214 GLY B N 1
ATOM 6423 C CA . GLY B 1 214 ? -8.883 21.391 16.234 1 97.44 214 GLY B CA 1
ATOM 6424 C C . GLY B 1 214 ? -8.594 22.047 14.898 1 97.44 214 GLY B C 1
ATOM 6425 O O . GLY B 1 214 ? -9.172 23.094 14.578 1 97.44 214 GLY B O 1
ATOM 6426 N N . ALA B 1 215 ? -7.707 21.391 14.164 1 96 215 ALA B N 1
ATOM 6427 C CA . ALA B 1 215 ? -7.383 21.875 12.828 1 96 215 ALA B CA 1
ATOM 6428 C C . ALA B 1 215 ? -8.633 21.953 11.953 1 96 215 ALA B C 1
ATOM 6430 O O . ALA B 1 215 ? -8.742 22.844 11.094 1 96 215 ALA B O 1
ATOM 6431 N N . GLU B 1 216 ? -9.625 21.078 12.203 1 96.25 216 GLU B N 1
ATOM 6432 C CA . GLU B 1 216 ? -10.82 21.031 11.367 1 96.25 216 GLU B CA 1
ATOM 6433 C C . GLU B 1 216 ? -11.75 22.203 11.656 1 96.25 216 GLU B C 1
ATOM 6435 O O . GLU B 1 216 ? -12.672 22.469 10.883 1 96.25 216 GLU B O 1
ATOM 6440 N N . LEU B 1 217 ? -11.523 22.938 12.75 1 95.62 217 LEU B N 1
ATOM 6441 C CA . LEU B 1 217 ? -12.289 24.141 13.07 1 95.62 217 LEU B CA 1
ATOM 6442 C C . LEU B 1 217 ? -11.773 25.344 12.289 1 95.62 217 LEU B C 1
ATOM 6444 O O . LEU B 1 217 ? -12.383 26.422 12.32 1 95.62 217 LEU B O 1
ATOM 6448 N N . GLY B 1 218 ? -10.648 25.125 11.586 1 91.94 218 GLY B N 1
ATOM 6449 C CA . GLY B 1 218 ? -9.977 26.25 10.953 1 91.94 218 GLY B CA 1
ATOM 6450 C C . GLY B 1 218 ? -9.172 27.094 11.93 1 91.94 218 GLY B C 1
ATOM 6451 O O . GLY B 1 218 ? -8.766 28.219 11.602 1 91.94 218 GLY B O 1
ATOM 6452 N N . ALA B 1 219 ? -8.945 26.594 13.086 1 95.31 219 ALA B N 1
ATOM 6453 C CA . ALA B 1 219 ? -8.258 27.312 14.156 1 95.31 219 ALA B CA 1
ATOM 6454 C C . ALA B 1 219 ? -6.766 27.438 13.867 1 95.31 219 ALA B C 1
ATOM 6456 O O . ALA B 1 219 ? -6.195 26.594 13.164 1 95.31 219 ALA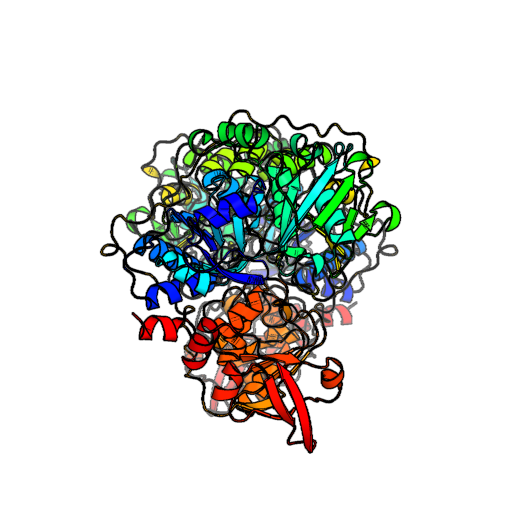 B O 1
ATOM 6457 N N . THR B 1 220 ? -6.168 28.516 14.375 1 96.12 220 THR B N 1
ATOM 6458 C CA . THR B 1 220 ? -4.711 28.594 14.352 1 96.12 220 THR B CA 1
ATOM 6459 C C . THR B 1 220 ? -4.09 27.391 15.07 1 96.12 220 THR B C 1
ATOM 6461 O O . THR B 1 220 ? -3.16 26.766 14.555 1 96.12 220 THR B O 1
ATOM 6464 N N . THR B 1 221 ? -4.641 27.125 16.234 1 98 221 THR B N 1
ATOM 6465 C CA . THR B 1 221 ? -4.234 25.938 16.969 1 98 221 THR B CA 1
ATOM 6466 C C . THR B 1 221 ? -5.121 25.734 18.203 1 98 221 THR B C 1
ATOM 6468 O O . THR B 1 221 ? -6.082 26.469 18.406 1 98 221 THR B O 1
ATOM 6471 N N . SER B 1 222 ? -4.898 24.625 18.922 1 98.75 222 SER B N 1
ATOM 6472 C CA . SER B 1 222 ? -5.512 24.266 20.203 1 98.75 222 SER B CA 1
ATOM 6473 C C . SER B 1 222 ? -4.457 23.875 21.234 1 98.75 222 SER B C 1
ATOM 6475 O O . SER B 1 222 ? -3.385 23.391 20.875 1 98.75 222 SER B O 1
ATOM 6477 N N . ILE B 1 223 ? -4.84 24.125 22.484 1 98.88 223 ILE B N 1
ATOM 6478 C CA . ILE B 1 223 ? -3.799 23.875 23.484 1 98.88 223 ILE B CA 1
ATOM 6479 C C . ILE B 1 223 ? -4.438 23.484 24.812 1 98.88 223 ILE B C 1
ATOM 6481 O O . ILE B 1 223 ? -5.496 24 25.172 1 98.88 223 ILE B O 1
ATOM 6485 N N . PHE B 1 224 ? -3.896 22.516 25.484 1 98.88 224 PHE B N 1
ATOM 6486 C CA . PHE B 1 224 ? -4.199 22.109 26.859 1 98.88 224 PHE B CA 1
ATOM 6487 C C . PHE B 1 224 ? -3.104 22.578 27.812 1 98.88 224 PHE B C 1
ATOM 6489 O O . PHE B 1 224 ? -1.996 22.906 27.375 1 98.88 224 PHE B O 1
ATOM 6496 N N . PRO B 1 225 ? -3.395 22.703 29.078 1 98.69 225 PRO B N 1
ATOM 6497 C CA . PRO B 1 225 ? -2.314 22.969 30.031 1 98.69 225 PRO B CA 1
ATOM 6498 C C . PRO B 1 225 ? -1.374 21.781 30.219 1 98.69 225 PRO B C 1
ATOM 6500 O O . PRO B 1 225 ? -1.703 20.672 29.812 1 98.69 225 PRO B O 1
ATOM 6503 N N . SER B 1 226 ? -0.185 22.047 30.625 1 98.75 226 SER B N 1
ATOM 6504 C CA . SER B 1 226 ? 0.725 21 31.109 1 98.75 226 SER B CA 1
ATOM 6505 C C . SER B 1 226 ? 0.601 20.828 32.625 1 98.75 226 SER B C 1
ATOM 6507 O O . SER B 1 226 ? 1.069 21.656 33.375 1 98.75 226 SER B O 1
ATOM 6509 N N . ASP B 1 227 ? -0.057 19.781 33.031 1 98.31 227 ASP B N 1
ATOM 6510 C CA . ASP B 1 227 ? -0.38 19.531 34.438 1 98.31 227 ASP B CA 1
ATOM 6511 C C . ASP B 1 227 ? 0.052 18.125 34.844 1 98.31 227 ASP B C 1
ATOM 6513 O O . ASP B 1 227 ? 1.021 17.594 34.312 1 98.31 227 ASP B O 1
ATOM 6517 N N . GLU B 1 228 ? -0.598 17.531 35.844 1 97.5 228 GLU B N 1
ATOM 6518 C CA . GLU B 1 228 ? -0.223 16.234 36.406 1 97.5 228 GLU B CA 1
ATOM 6519 C C . GLU B 1 228 ? -0.366 15.125 35.375 1 97.5 228 GLU B C 1
ATOM 6521 O O . GLU B 1 228 ? 0.407 14.164 35.375 1 97.5 228 GLU B O 1
ATOM 6526 N N . ARG B 1 229 ? -1.354 15.266 34.562 1 97 229 ARG B N 1
ATOM 6527 C CA . ARG B 1 229 ? -1.548 14.273 33.5 1 97 229 ARG B CA 1
ATOM 6528 C C . ARG B 1 229 ? -0.383 14.281 32.5 1 97 229 ARG B C 1
ATOM 6530 O O . ARG B 1 229 ? 0.085 13.219 32.094 1 97 229 ARG B O 1
ATOM 6537 N N . THR B 1 230 ? 0.058 15.5 32.125 1 98.25 230 THR B N 1
ATOM 6538 C CA . THR B 1 230 ? 1.205 15.602 31.234 1 98.25 230 THR B CA 1
ATOM 6539 C C . THR B 1 230 ? 2.471 15.086 31.922 1 98.25 230 THR B C 1
ATOM 6541 O O . THR B 1 230 ? 3.309 14.445 31.281 1 98.25 230 THR B O 1
ATOM 6544 N N . LEU B 1 231 ? 2.574 15.367 33.219 1 98.19 231 LEU B N 1
ATOM 6545 C CA . LEU B 1 231 ? 3.721 14.875 33.969 1 98.19 231 LEU B CA 1
ATOM 6546 C C . LEU B 1 231 ? 3.77 13.344 33.938 1 98.19 231 LEU B C 1
ATOM 6548 O O . LEU B 1 231 ? 4.832 12.758 33.719 1 98.19 231 LEU B O 1
ATOM 6552 N N . GLU B 1 232 ? 2.641 12.734 34.188 1 97.25 232 GLU B N 1
ATOM 6553 C CA . GLU B 1 232 ? 2.549 11.281 34.156 1 97.25 232 GLU B CA 1
ATOM 6554 C C . GLU B 1 232 ? 3 10.742 32.812 1 97.25 232 GLU B C 1
ATOM 6556 O O . GLU B 1 232 ? 3.734 9.75 32.75 1 97.25 232 GLU B O 1
ATOM 6561 N N . PHE B 1 233 ? 2.555 11.367 31.828 1 97.75 233 PHE B N 1
ATOM 6562 C CA . PHE B 1 233 ? 2.889 10.945 30.469 1 97.75 233 PHE B CA 1
ATOM 6563 C C . PHE B 1 233 ? 4.383 11.102 30.203 1 97.75 233 PHE B C 1
ATOM 6565 O O . PHE B 1 233 ? 5.023 10.188 29.688 1 97.75 233 PHE B O 1
ATOM 6572 N N . PHE B 1 234 ? 4.957 12.211 30.516 1 98.44 234 PHE B N 1
ATOM 6573 C CA . PHE B 1 234 ? 6.375 12.469 30.297 1 98.44 234 PHE B CA 1
ATOM 6574 C C . PHE B 1 234 ? 7.23 11.5 31.109 1 98.44 234 PHE B C 1
ATOM 6576 O O . PHE B 1 234 ? 8.25 11.008 30.625 1 98.44 234 PHE B O 1
ATOM 6583 N N . LYS B 1 235 ? 6.82 11.258 32.344 1 98.19 235 LYS B N 1
ATOM 6584 C CA . LYS B 1 235 ? 7.539 10.289 33.156 1 98.19 235 LYS B CA 1
ATOM 6585 C C . LYS B 1 235 ? 7.531 8.906 32.5 1 98.19 235 LYS B C 1
ATOM 6587 O O . LYS B 1 235 ? 8.57 8.25 32.406 1 98.19 235 LYS B O 1
ATOM 6592 N N . ALA B 1 236 ? 6.363 8.539 32.031 1 98 236 ALA B N 1
ATOM 6593 C CA . ALA B 1 236 ? 6.223 7.223 31.406 1 98 236 ALA B CA 1
ATOM 6594 C C . ALA B 1 236 ? 7.055 7.133 30.125 1 98 236 ALA B C 1
ATOM 6596 O O . ALA B 1 236 ? 7.535 6.055 29.766 1 98 236 ALA B O 1
ATOM 6597 N N . GLN B 1 237 ? 7.273 8.266 29.469 1 98 237 GLN B N 1
ATOM 6598 C CA . GLN B 1 237 ? 8.023 8.328 28.219 1 98 237 GLN B CA 1
ATOM 6599 C C . GLN B 1 237 ? 9.508 8.547 28.484 1 98 237 GLN B C 1
ATOM 6601 O O . GLN B 1 237 ? 10.297 8.68 27.547 1 98 237 GLN B O 1
ATOM 6606 N N . GLY B 1 238 ? 9.953 8.602 29.734 1 97.75 238 GLY B N 1
ATOM 6607 C CA . GLY B 1 238 ? 11.352 8.828 30.078 1 97.75 238 GLY B CA 1
ATOM 6608 C C . GLY B 1 238 ? 11.82 10.234 29.75 1 97.75 238 GLY B C 1
ATOM 6609 O O . GLY B 1 238 ? 12.969 10.422 29.344 1 97.75 238 GLY B O 1
ATOM 6610 N N . ARG B 1 239 ? 10.891 11.195 29.875 1 98.12 239 ARG B N 1
ATOM 6611 C CA . ARG B 1 239 ? 11.195 12.57 29.484 1 98.12 239 ARG B CA 1
ATOM 6612 C C . ARG B 1 239 ? 10.727 13.555 30.547 1 98.12 239 ARG B C 1
ATOM 6614 O O . ARG B 1 239 ? 10.227 14.633 30.234 1 98.12 239 ARG B O 1
ATOM 6621 N N . GLU B 1 240 ? 10.805 13.164 31.75 1 97.69 240 GLU B N 1
ATOM 6622 C CA . GLU B 1 240 ? 10.391 14.023 32.844 1 97.69 240 GLU B CA 1
ATOM 6623 C C . GLU B 1 240 ? 11.125 15.359 32.812 1 97.69 240 GLU B C 1
ATOM 6625 O O . GLU B 1 240 ? 10.555 16.391 33.188 1 97.69 240 GLU B O 1
ATOM 6630 N N . GLU B 1 241 ? 12.344 15.422 32.344 1 97.69 241 GLU B N 1
ATOM 6631 C CA . GLU B 1 241 ? 13.164 16.625 32.344 1 97.69 241 GLU B CA 1
ATOM 6632 C C . GLU B 1 241 ? 12.609 17.656 31.359 1 97.69 241 GLU B C 1
ATOM 6634 O O . GLU B 1 241 ? 12.891 18.859 31.5 1 97.69 241 GLU B O 1
ATOM 6639 N N . ASP B 1 242 ? 11.828 17.25 30.422 1 97.5 242 ASP B N 1
ATOM 6640 C CA . ASP B 1 242 ? 11.25 18.156 29.422 1 97.5 242 ASP B CA 1
ATOM 6641 C C . ASP B 1 242 ? 9.953 18.781 29.922 1 97.5 242 ASP B C 1
ATOM 6643 O O . ASP B 1 242 ? 9.422 19.703 29.312 1 97.5 242 ASP B O 1
ATOM 6647 N N . TRP B 1 243 ? 9.445 18.25 31.047 1 98.12 243 TRP B N 1
ATOM 6648 C CA . TRP B 1 243 ? 8.148 18.688 31.562 1 98.12 243 TRP B CA 1
ATOM 6649 C C . TRP B 1 243 ? 8.289 19.953 32.406 1 98.12 243 TRP B C 1
ATOM 6651 O O . TRP B 1 243 ? 9.234 20.094 33.188 1 98.12 243 TRP B O 1
ATOM 6661 N N . ILE B 1 244 ? 7.398 20.859 32.25 1 98.25 244 ILE B N 1
ATOM 6662 C CA . ILE B 1 244 ? 7.199 21.984 33.156 1 98.25 244 ILE B CA 1
ATOM 6663 C C . ILE B 1 244 ? 5.711 22.141 33.469 1 98.25 244 ILE B C 1
ATOM 6665 O O . ILE B 1 244 ? 4.863 21.812 32.625 1 98.25 244 ILE B O 1
ATOM 6669 N N . GLU B 1 245 ? 5.418 22.578 34.625 1 97.94 245 GLU B N 1
ATOM 6670 C CA . GLU B 1 245 ? 4.039 23 34.875 1 97.94 245 GLU B CA 1
ATOM 6671 C C . GLU B 1 245 ? 3.711 24.266 34.062 1 97.94 245 GLU B C 1
ATOM 6673 O O . GLU B 1 245 ? 4.473 25.234 34.094 1 97.94 245 GLU B O 1
ATOM 6678 N N . PHE B 1 246 ? 2.746 24.234 33.312 1 98.12 246 PHE B N 1
ATOM 6679 C CA . PHE B 1 246 ? 2.348 25.359 32.469 1 98.12 246 PHE B CA 1
ATOM 6680 C C . PHE B 1 246 ? 0.836 25.547 32.5 1 98.12 246 PHE B C 1
ATOM 6682 O O . PHE B 1 246 ? 0.093 24.734 31.922 1 98.12 246 PHE B O 1
ATOM 6689 N N . LYS B 1 247 ? 0.322 26.547 33.25 1 97.06 247 LYS B N 1
ATOM 6690 C CA . LYS B 1 247 ? -1.093 26.828 33.469 1 97.06 247 LYS B CA 1
ATOM 6691 C C . LYS B 1 247 ? -1.396 28.312 33.25 1 97.06 247 LYS B C 1
ATOM 6693 O O . LYS B 1 247 ? -0.504 29.156 33.344 1 97.06 247 LYS B O 1
ATOM 6698 N N . PRO B 1 248 ? -2.637 28.578 32.875 1 97.44 248 PRO B N 1
ATOM 6699 C CA . PRO B 1 248 ? -2.994 30 32.812 1 97.44 248 PRO B CA 1
ATOM 6700 C C . PRO B 1 248 ? -3 30.672 34.188 1 97.44 248 PRO B C 1
ATOM 6702 O O . PRO B 1 248 ? -3.102 30 35.219 1 97.44 248 PRO B O 1
ATOM 6705 N N . ASP B 1 249 ? -2.859 32 34.188 1 96.81 249 ASP B N 1
ATOM 6706 C CA . ASP B 1 249 ? -3.041 32.75 35.406 1 96.81 249 ASP B CA 1
ATOM 6707 C C . ASP B 1 249 ? -4.457 32.562 35.969 1 96.81 249 ASP B C 1
ATOM 6709 O O . ASP B 1 249 ? -5.395 32.344 35.188 1 96.81 249 ASP B O 1
ATOM 6713 N N . VAL B 1 250 ? -4.582 32.688 37.219 1 93.5 250 VAL B N 1
ATOM 6714 C CA . VAL B 1 250 ? -5.863 32.469 37.875 1 93.5 250 VAL B CA 1
ATOM 6715 C C . VAL B 1 250 ? -6.895 33.438 37.312 1 93.5 250 VAL B C 1
ATOM 6717 O O . VAL B 1 250 ? -8.07 33.094 37.188 1 93.5 250 VAL B O 1
ATOM 6720 N N . ASP B 1 251 ? -6.484 34.719 37.031 1 95.19 251 ASP B N 1
ATOM 6721 C CA . ASP B 1 251 ? -7.391 35.75 36.531 1 95.19 251 ASP B CA 1
ATOM 6722 C C . ASP B 1 251 ? -7.23 35.938 35.031 1 95.19 251 ASP B C 1
ATOM 6724 O O . ASP B 1 251 ? -7.375 37.062 34.531 1 95.19 251 ASP B O 1
ATOM 6728 N N . ALA B 1 252 ? -6.793 34.781 34.375 1 96.69 252 ALA B N 1
ATOM 6729 C CA . ALA B 1 252 ? -6.609 34.875 32.938 1 96.69 252 ALA B CA 1
ATOM 6730 C C . ALA B 1 252 ? -7.898 35.312 32.25 1 96.69 252 ALA B C 1
ATOM 6732 O O . ALA B 1 252 ? -8.992 34.875 32.656 1 96.69 252 ALA B O 1
ATOM 6733 N N . THR B 1 253 ? -7.844 36.125 31.203 1 95.44 253 THR B N 1
ATOM 6734 C CA . THR B 1 253 ? -8.992 36.562 30.422 1 95.44 253 THR B CA 1
ATOM 6735 C C . THR B 1 253 ? -9.023 35.875 29.062 1 95.44 253 THR B C 1
ATOM 6737 O O . THR B 1 253 ? -7.984 35.469 28.547 1 95.44 253 THR B O 1
ATOM 6740 N N . TYR B 1 254 ? -10.172 35.656 28.531 1 97.56 254 TYR B N 1
ATOM 6741 C CA . TYR B 1 254 ? -10.422 35.031 27.234 1 97.56 254 TYR B CA 1
ATOM 6742 C C . TYR B 1 254 ? -11.375 35.875 26.406 1 97.56 254 TYR B C 1
ATOM 6744 O O . TYR B 1 254 ? -12.156 36.656 26.953 1 97.56 254 TYR B O 1
ATOM 6752 N N . ASP B 1 255 ? -11.258 35.781 25.156 1 97.25 255 ASP B N 1
ATOM 6753 C CA . ASP B 1 255 ? -12.117 36.562 24.266 1 97.25 255 ASP B CA 1
ATOM 6754 C C . ASP B 1 255 ? -13.523 35.969 24.203 1 97.25 255 ASP B C 1
ATOM 6756 O O . ASP B 1 255 ? -14.5 36.688 24.031 1 97.25 255 ASP B O 1
ATOM 6760 N N . GLU B 1 256 ? -13.625 34.719 24.156 1 97.5 256 GLU B N 1
ATOM 6761 C CA . GLU B 1 256 ? -14.867 33.969 24.125 1 97.5 256 GLU B CA 1
ATOM 6762 C C . GLU B 1 256 ? -14.781 32.719 25.016 1 97.5 256 GLU B C 1
ATOM 6764 O O . GLU B 1 256 ? -13.68 32.25 25.281 1 97.5 256 GLU B O 1
ATOM 6769 N N . VAL B 1 257 ? -15.977 32.312 25.469 1 98.12 257 VAL B N 1
ATOM 6770 C CA . VAL B 1 257 ? -16.031 31.078 26.266 1 98.12 257 VAL B CA 1
ATOM 6771 C C . VAL B 1 257 ? -17.125 30.156 25.719 1 98.12 257 VAL B C 1
ATOM 6773 O O . VAL B 1 257 ? -18.25 30.594 25.469 1 98.12 257 VAL B O 1
ATOM 6776 N N . VAL B 1 258 ? -16.797 28.922 25.438 1 98.31 258 VAL B N 1
ATOM 6777 C CA . VAL B 1 258 ? -17.734 27.859 25.078 1 98.31 258 VAL B CA 1
ATOM 6778 C C . VAL B 1 258 ? -17.641 26.719 26.094 1 98.31 258 VAL B C 1
ATOM 6780 O O . VAL B 1 258 ? -16.562 26.25 26.422 1 98.31 258 VAL B O 1
ATOM 6783 N N . THR B 1 259 ? -18.781 26.281 26.625 1 98.44 259 THR B N 1
ATOM 6784 C CA . THR B 1 259 ? -18.797 25.25 27.641 1 98.44 259 THR B CA 1
ATOM 6785 C C . THR B 1 259 ? -19.266 23.922 27.047 1 98.44 259 THR B C 1
ATOM 6787 O O . THR B 1 259 ? -20.281 23.859 26.344 1 98.44 259 THR B O 1
ATOM 6790 N N . ILE B 1 260 ? -18.531 22.844 27.266 1 98.38 260 ILE B N 1
ATOM 6791 C CA . ILE B 1 260 ? -18.891 21.484 26.891 1 98.38 260 ILE B CA 1
ATOM 6792 C C . ILE B 1 260 ? -19.016 20.625 28.141 1 98.38 260 ILE B C 1
ATOM 6794 O O . ILE B 1 260 ? -18.062 20.469 28.891 1 98.38 260 ILE B O 1
ATOM 6798 N N . ASN B 1 261 ? -20.188 20.078 28.375 1 98.44 261 ASN B N 1
ATOM 6799 C CA . ASN B 1 261 ? -20.438 19.172 29.5 1 98.44 261 ASN B CA 1
ATOM 6800 C C . ASN B 1 261 ? -20.172 17.719 29.125 1 98.44 261 ASN B C 1
ATOM 6802 O O . ASN B 1 261 ? -20.969 17.094 28.438 1 98.44 261 ASN B O 1
ATOM 6806 N N . LEU B 1 262 ? -19.109 17.156 29.656 1 98.62 262 LEU B N 1
ATOM 6807 C CA . LEU B 1 262 ? -18.672 15.812 29.297 1 98.62 262 LEU B CA 1
ATOM 6808 C C . LEU B 1 262 ? -19.672 14.773 29.781 1 98.62 262 LEU B C 1
ATOM 6810 O O . LEU B 1 262 ? -19.844 13.719 29.172 1 98.62 262 LEU B O 1
ATOM 6814 N N . ASP B 1 263 ? -20.453 15.055 30.844 1 97.94 263 ASP B N 1
ATOM 6815 C CA . ASP B 1 263 ? -21.438 14.125 31.406 1 97.94 263 ASP B CA 1
ATOM 6816 C C . ASP B 1 263 ? -22.578 13.867 30.422 1 97.94 263 ASP B C 1
ATOM 6818 O O . ASP B 1 263 ? -23.219 12.82 30.484 1 97.94 263 ASP B O 1
ATOM 6822 N N . GLU B 1 264 ? -22.797 14.773 29.641 1 97.5 264 GLU B N 1
ATOM 6823 C CA . GLU B 1 264 ? -23.969 14.711 28.75 1 97.5 264 GLU B CA 1
ATOM 6824 C C . GLU B 1 264 ? -23.578 14.195 27.375 1 97.5 264 GLU B C 1
ATOM 6826 O O . GLU B 1 264 ? -24.453 13.914 26.547 1 97.5 264 GLU B O 1
ATOM 6831 N N . LEU B 1 265 ? -22.297 14.078 27.156 1 98.06 265 LEU B N 1
ATOM 6832 C CA . LEU B 1 265 ? -21.828 13.672 25.828 1 98.06 265 LEU B CA 1
ATOM 6833 C C . LEU B 1 265 ? -22.203 12.227 25.547 1 98.06 265 LEU B C 1
ATOM 6835 O O . LEU B 1 265 ? -22.156 11.375 26.438 1 98.06 265 LEU B O 1
ATOM 6839 N N . THR B 1 266 ? -22.641 11.93 24.344 1 97.94 266 THR B N 1
ATOM 6840 C CA . THR B 1 266 ? -22.906 10.594 23.828 1 97.94 266 THR B CA 1
ATOM 6841 C C . THR B 1 266 ? -22.016 10.297 22.609 1 97.94 266 THR B C 1
ATOM 6843 O O . THR B 1 266 ? -21.406 11.203 22.047 1 97.94 266 THR B O 1
ATOM 6846 N N . PRO B 1 267 ? -21.891 8.984 22.25 1 98.56 267 PRO B N 1
ATOM 6847 C CA . PRO B 1 267 ? -21.109 8.703 21.031 1 98.56 267 PRO B CA 1
ATOM 6848 C C . PRO B 1 267 ? -21.641 9.469 19.828 1 98.56 267 PRO B C 1
ATOM 6850 O O . PRO B 1 267 ? -22.844 9.5 19.578 1 98.56 267 PRO B O 1
ATOM 6853 N N . LEU B 1 268 ? -20.719 10.086 19.141 1 98.81 268 LEU B N 1
ATOM 6854 C CA . LEU B 1 268 ? -21.047 10.914 17.984 1 98.81 268 LEU B CA 1
ATOM 6855 C C . LEU B 1 268 ? -20.375 10.383 16.719 1 98.81 268 LEU B C 1
ATOM 6857 O O . LEU B 1 268 ? -19.469 9.547 16.797 1 98.81 268 LEU B O 1
ATOM 6861 N N . THR B 1 269 ? -20.859 10.781 15.578 1 98.81 269 THR B N 1
ATOM 6862 C CA . THR B 1 269 ? -20.234 10.555 14.273 1 98.81 269 THR B CA 1
ATOM 6863 C C . THR B 1 269 ? -20.328 11.812 13.406 1 98.81 269 THR B C 1
ATOM 6865 O O . THR B 1 269 ? -21.281 12.594 13.539 1 98.81 269 THR B O 1
ATOM 6868 N N . ALA B 1 270 ? -19.266 12.094 12.695 1 98.75 270 ALA B N 1
ATOM 6869 C CA . ALA B 1 270 ? -19.406 13.039 11.586 1 98.75 270 ALA B CA 1
ATOM 6870 C C . ALA B 1 270 ? -19.766 12.328 10.289 1 98.75 270 ALA B C 1
ATOM 6872 O O . ALA B 1 270 ? -19.047 11.438 9.836 1 98.75 270 ALA B O 1
ATOM 6873 N N . LYS B 1 271 ? -20.969 12.633 9.734 1 97.94 271 LYS B N 1
ATOM 6874 C CA . LYS B 1 271 ? -21.438 12.047 8.477 1 97.94 271 LYS B CA 1
ATOM 6875 C C . LYS B 1 271 ? -20.719 12.672 7.281 1 97.94 271 LYS B C 1
ATOM 6877 O O . LYS B 1 271 ? -20.125 13.742 7.398 1 97.94 271 LYS B O 1
ATOM 6882 N N . PRO B 1 272 ? -20.656 11.977 6.105 1 96.06 272 PRO B N 1
ATOM 6883 C CA . PRO B 1 272 ? -20.094 12.578 4.895 1 96.06 272 PRO B CA 1
ATOM 6884 C C . PRO B 1 272 ? -20.75 13.906 4.531 1 96.06 272 PRO B C 1
ATOM 6886 O O . PRO B 1 272 ? -21.938 14.102 4.797 1 96.06 272 PRO B O 1
ATOM 6889 N N . HIS B 1 273 ? -19.938 14.781 3.988 1 93.88 273 HIS B N 1
ATOM 6890 C CA . HIS B 1 273 ? -18.547 14.898 3.592 1 93.88 273 HIS B CA 1
ATOM 6891 C C . HIS B 1 273 ? -17.875 16.078 4.273 1 93.88 273 HIS B C 1
ATOM 6893 O O . HIS B 1 273 ? -17.156 16.859 3.623 1 93.88 273 HIS B O 1
ATOM 6899 N N . SER B 1 274 ? -18.125 16.188 5.59 1 95.31 274 SER B N 1
ATOM 6900 C CA . SER B 1 274 ? -17.469 17.25 6.367 1 95.31 274 SER B CA 1
ATOM 6901 C C . SER B 1 274 ? -17.281 16.828 7.82 1 95.31 274 SER B C 1
ATOM 6903 O O . SER B 1 274 ? -18.172 16.188 8.406 1 95.31 274 SER B O 1
ATOM 6905 N N . PRO B 1 275 ? -16.25 17.219 8.414 1 96.56 275 PRO B N 1
ATOM 6906 C CA . PRO B 1 275 ? -16.016 16.844 9.812 1 96.56 275 PRO B CA 1
ATOM 6907 C C . PRO B 1 275 ? -17 17.5 10.773 1 96.56 275 PRO B C 1
ATOM 6909 O O . PRO B 1 275 ? -17.156 17.047 11.906 1 96.56 275 PRO B O 1
ATOM 6912 N N . ASP B 1 276 ? -17.703 18.562 10.352 1 97.19 276 ASP B N 1
ATOM 6913 C CA . ASP B 1 276 ? -18.625 19.25 11.266 1 97.19 276 ASP B CA 1
ATOM 6914 C C . ASP B 1 276 ? -20.062 18.766 11.039 1 97.19 276 ASP B C 1
ATOM 6916 O O . ASP B 1 276 ? -21 19.328 11.625 1 97.19 276 ASP B O 1
ATOM 6920 N N . ASN B 1 277 ? -20.281 17.812 10.031 1 98.12 277 ASN B N 1
ATOM 6921 C CA . ASN B 1 277 ? -21.594 17.188 9.875 1 98.12 277 ASN B CA 1
ATOM 6922 C C . ASN B 1 277 ? -21.828 16.125 10.938 1 98.12 277 ASN B C 1
ATOM 6924 O O . ASN B 1 277 ? -21.938 14.938 10.625 1 98.12 277 ASN B O 1
ATOM 6928 N N . VAL B 1 278 ? -22.047 16.625 12.188 1 98.69 278 VAL B N 1
ATOM 6929 C CA . VAL B 1 278 ? -21.984 15.742 13.352 1 98.69 278 VAL B CA 1
ATOM 6930 C C . VAL B 1 278 ? -23.406 15.375 13.789 1 98.69 278 VAL B C 1
ATOM 6932 O O . VAL B 1 278 ? -24.312 16.203 13.766 1 98.69 278 VAL B O 1
ATOM 6935 N N . ALA B 1 279 ? -23.625 14.125 14.125 1 98.56 279 ALA B N 1
ATOM 6936 C CA . ALA B 1 279 ? -24.859 13.602 14.68 1 98.56 279 ALA B CA 1
ATOM 6937 C C . ALA B 1 279 ? -24.594 12.539 15.742 1 98.56 279 ALA B C 1
ATOM 6939 O O . ALA B 1 279 ? -23.484 12 15.82 1 98.56 279 ALA B O 1
ATOM 6940 N N . LYS B 1 280 ? -25.562 12.352 16.609 1 98.31 280 LYS B N 1
ATOM 6941 C CA . LYS B 1 280 ? -25.469 11.227 17.531 1 98.31 280 LYS B CA 1
ATOM 6942 C C . LYS B 1 280 ? -25.516 9.898 16.797 1 98.31 280 LYS B C 1
ATOM 6944 O O . LYS B 1 280 ? -26.297 9.742 15.844 1 98.31 280 LYS B O 1
ATOM 6949 N N . VAL B 1 281 ? -24.625 8.938 17.188 1 98.56 281 VAL B N 1
ATOM 6950 C CA . VAL B 1 281 ? -24.609 7.629 16.547 1 98.56 281 VAL B CA 1
ATOM 6951 C C . VAL B 1 281 ? -25.984 6.992 16.625 1 98.56 281 VAL B C 1
ATOM 6953 O O . VAL B 1 281 ? -26.469 6.402 15.648 1 98.56 281 VAL B O 1
ATOM 6956 N N . SER B 1 282 ? -26.703 7.164 17.75 1 97.06 282 SER B N 1
ATOM 6957 C CA . SER B 1 282 ? -28.016 6.582 17.969 1 97.06 282 SER B CA 1
ATOM 6958 C C . SER B 1 282 ? -29.047 7.168 17.016 1 97.06 282 SER B C 1
ATOM 6960 O O . SER B 1 282 ? -30 6.488 16.641 1 97.06 282 SER B O 1
ATOM 6962 N N . GLU B 1 283 ? -28.875 8.359 16.594 1 97.06 283 GLU B N 1
ATOM 6963 C CA . GLU B 1 283 ? -29.812 9.039 15.719 1 97.06 283 GLU B CA 1
ATOM 6964 C C . GLU B 1 283 ? -29.594 8.641 14.258 1 97.06 283 GLU B C 1
ATOM 6966 O O . GLU B 1 283 ? -30.531 8.586 13.477 1 97.06 283 GLU B O 1
ATOM 6971 N N . VAL B 1 284 ? -28.328 8.461 13.898 1 97.06 284 VAL B N 1
ATOM 6972 C CA . VAL B 1 284 ? -28.016 8.047 12.531 1 97.06 284 VAL B CA 1
ATOM 6973 C C . VAL B 1 284 ? -28.578 6.648 12.281 1 97.06 284 VAL B C 1
ATOM 6975 O O . VAL B 1 284 ? -29.094 6.363 11.203 1 97.06 284 VAL B O 1
ATOM 6978 N N . GLY B 1 285 ? -28.516 5.762 13.258 1 91.31 285 GLY B N 1
ATOM 6979 C CA . GLY B 1 285 ? -29.109 4.434 13.172 1 91.31 285 GLY B CA 1
ATOM 6980 C C . GLY B 1 285 ? -28.156 3.402 12.594 1 91.31 285 GLY B C 1
ATOM 6981 O O . GLY B 1 285 ? -26.938 3.605 12.578 1 91.31 285 GLY B O 1
ATOM 6982 N N . LYS B 1 286 ? -28.844 2.256 12.148 1 93 286 LYS B N 1
ATOM 6983 C CA . LYS B 1 286 ? -28.062 1.079 11.758 1 93 286 LYS B CA 1
ATOM 6984 C C . LYS B 1 286 ? -27.812 1.066 10.25 1 93 286 LYS B C 1
ATOM 6986 O O . LYS B 1 286 ? -28.547 0.425 9.5 1 93 286 LYS B O 1
ATOM 6991 N N . ILE B 1 287 ? -26.734 1.684 9.922 1 96.81 287 ILE B N 1
ATOM 6992 C CA . ILE B 1 287 ? -26.375 1.656 8.5 1 96.81 287 ILE B CA 1
ATOM 6993 C C . ILE B 1 287 ? -25.344 0.563 8.25 1 96.81 287 ILE B C 1
ATOM 6995 O O . ILE B 1 287 ? -24.422 0.373 9.047 1 96.81 287 ILE B O 1
ATOM 6999 N N . LYS B 1 288 ? -25.531 -0.177 7.152 1 97.44 288 LYS B N 1
ATOM 7000 C CA . LYS B 1 288 ? -24.578 -1.227 6.781 1 97.44 288 LYS B CA 1
ATOM 7001 C C . LYS B 1 288 ? -23.219 -0.641 6.445 1 97.44 288 LYS B C 1
ATOM 7003 O O . LYS B 1 288 ? -23.125 0.34 5.703 1 97.44 288 LYS B O 1
ATOM 7008 N N . VAL B 1 289 ? -22.172 -1.229 7.016 1 98.19 289 VAL B N 1
ATOM 7009 C CA . VAL B 1 289 ? -20.797 -0.746 6.867 1 98.19 289 VAL B CA 1
ATOM 7010 C C . VAL B 1 289 ? -20 -1.736 6.035 1 98.19 289 VAL B C 1
ATOM 7012 O O . VAL B 1 289 ? -20.156 -2.951 6.176 1 98.19 289 VAL B O 1
ATOM 7015 N N . ASP B 1 290 ? -19.094 -1.217 5.148 1 97.62 290 ASP B N 1
ATOM 7016 C CA . ASP B 1 290 ? -18.266 -2.078 4.309 1 97.62 290 ASP B CA 1
ATOM 7017 C C . ASP B 1 290 ? -16.859 -2.203 4.875 1 97.62 290 ASP B C 1
ATOM 7019 O O . ASP B 1 290 ? -16.234 -3.262 4.77 1 97.62 290 ASP B O 1
ATOM 7023 N N . GLN B 1 291 ? -16.422 -1.118 5.422 1 97.75 291 GLN B N 1
ATOM 7024 C CA . GLN B 1 291 ? -15.039 -1.055 5.91 1 97.75 291 GLN B CA 1
ATOM 7025 C C . GLN B 1 291 ? -14.969 -0.301 7.234 1 97.75 291 GLN B C 1
ATOM 7027 O O . GLN B 1 291 ? -15.805 0.56 7.516 1 97.75 291 GLN B O 1
ATOM 7032 N N . VAL B 1 292 ? -14.016 -0.603 8.039 1 98.62 292 VAL B N 1
ATOM 7033 C CA . VAL B 1 292 ? -13.672 0.13 9.25 1 98.62 292 VAL B CA 1
ATOM 7034 C C . VAL B 1 292 ? -12.156 0.326 9.32 1 98.62 292 VAL B C 1
ATOM 7036 O O . VAL B 1 292 ? -11.391 -0.625 9.133 1 98.62 292 VAL B O 1
ATOM 7039 N N . PHE B 1 293 ? -11.711 1.535 9.469 1 98.5 293 PHE B N 1
ATOM 7040 C CA . PHE B 1 293 ? -10.305 1.845 9.688 1 98.5 293 PHE B CA 1
ATOM 7041 C C . PHE B 1 293 ? -10.094 2.479 11.055 1 98.5 293 PHE B C 1
ATOM 7043 O O . PHE B 1 293 ? -10.688 3.516 11.367 1 98.5 293 PHE B O 1
ATOM 7050 N N . ILE B 1 294 ? -9.305 1.867 11.891 1 98.69 294 ILE B N 1
ATOM 7051 C CA . ILE B 1 294 ? -8.938 2.412 13.188 1 98.69 294 ILE B CA 1
ATOM 7052 C C . ILE B 1 294 ? -7.449 2.754 13.203 1 98.69 294 ILE B C 1
ATOM 7054 O O . ILE B 1 294 ? -6.602 1.868 13.062 1 98.69 294 ILE B O 1
ATOM 7058 N N . GLY B 1 295 ? -7.168 3.977 13.367 1 96.81 295 GLY B N 1
ATOM 7059 C CA . GLY B 1 295 ? -5.801 4.48 13.336 1 96.81 295 GLY B CA 1
ATOM 7060 C C . GLY B 1 295 ? -5.715 5.945 12.953 1 96.81 295 GLY B C 1
ATOM 7061 O O . GLY B 1 295 ? -6.613 6.727 13.266 1 96.81 295 GLY B O 1
ATOM 7062 N N . SER B 1 296 ? -4.59 6.398 12.383 1 94.69 296 SER B N 1
ATOM 7063 C CA . SER B 1 296 ? -4.266 7.762 11.977 1 94.69 296 SER B CA 1
ATOM 7064 C C . SER B 1 296 ? -3.613 8.539 13.109 1 94.69 296 SER B C 1
ATOM 7066 O O . SER B 1 296 ? -3.43 8.008 14.211 1 94.69 296 SER B O 1
ATOM 7068 N N . CYS B 1 297 ? -3.264 9.727 12.805 1 95.81 297 CYS B N 1
ATOM 7069 C CA . CYS B 1 297 ? -2.635 10.578 13.812 1 95.81 297 CYS B CA 1
ATOM 7070 C C . CYS B 1 297 ? -3.629 10.961 14.906 1 95.81 297 CYS B C 1
ATOM 7072 O O . CYS B 1 297 ? -3.236 11.445 15.969 1 95.81 297 CYS B O 1
ATOM 7074 N N . THR B 1 298 ? -4.91 10.688 14.68 1 97.62 298 THR B N 1
ATOM 7075 C CA . THR B 1 298 ? -5.945 11.117 15.617 1 97.62 298 THR B CA 1
ATOM 7076 C C . THR B 1 298 ? -6.168 10.062 16.688 1 97.62 298 THR B C 1
ATOM 7078 O O . THR B 1 298 ? -6.328 10.398 17.875 1 97.62 298 THR B O 1
ATOM 7081 N N . ASN B 1 299 ? -6.281 8.812 16.281 1 97.75 299 ASN B N 1
ATOM 7082 C CA . ASN B 1 299 ? -6.602 7.746 17.234 1 97.75 299 ASN B CA 1
ATOM 7083 C C . ASN B 1 299 ? -5.766 6.496 16.969 1 97.75 299 ASN B C 1
ATOM 7085 O O . ASN B 1 299 ? -6.281 5.484 16.5 1 97.75 299 ASN B O 1
ATOM 7089 N N . SER B 1 300 ? -4.535 6.512 17.297 1 97.06 300 SER B N 1
ATOM 7090 C CA . SER B 1 300 ? -3.668 5.352 17.125 1 97.06 300 SER B CA 1
ATOM 7091 C C . SER B 1 300 ? -2.73 5.176 18.312 1 97.06 300 SER B C 1
ATOM 7093 O O . SER B 1 300 ? -1.76 4.422 18.234 1 97.06 300 SER B O 1
ATOM 7095 N N . SER B 1 301 ? -3.006 5.867 19.375 1 97.5 301 SER B N 1
ATOM 7096 C CA . SER B 1 301 ? -2.172 5.781 20.562 1 97.5 301 SER B CA 1
ATOM 7097 C C . SER B 1 301 ? -2.279 4.406 21.219 1 97.5 301 SER B C 1
ATOM 7099 O O . SER B 1 301 ? -3.16 3.615 20.875 1 97.5 301 SER B O 1
ATOM 7101 N N . TYR B 1 302 ? -1.351 4.141 22.125 1 97.94 302 TYR B N 1
ATOM 7102 C CA . TYR B 1 302 ? -1.41 2.916 22.922 1 97.94 302 TYR B CA 1
ATOM 7103 C C . TYR B 1 302 ? -2.77 2.768 23.594 1 97.94 302 TYR B C 1
ATOM 7105 O O . TYR B 1 302 ? -3.381 1.699 23.547 1 97.94 302 TYR B O 1
ATOM 7113 N N . GLU B 1 303 ? -3.254 3.82 24.188 1 97.62 303 GLU B N 1
ATOM 7114 C CA . GLU B 1 303 ? -4.539 3.807 24.891 1 97.62 303 GLU B CA 1
ATOM 7115 C C . GLU B 1 303 ? -5.68 3.475 23.938 1 97.62 303 GLU B C 1
ATOM 7117 O O . GLU B 1 303 ? -6.527 2.631 24.234 1 97.62 303 GLU B O 1
ATOM 7122 N N . ASP B 1 304 ? -5.719 4.113 22.797 1 98.12 304 ASP B N 1
ATOM 7123 C CA . ASP B 1 304 ? -6.754 3.863 21.797 1 98.12 304 ASP B CA 1
ATOM 7124 C C . ASP B 1 304 ? -6.789 2.389 21.391 1 98.12 304 ASP B C 1
ATOM 7126 O O . ASP B 1 304 ? -7.848 1.757 21.422 1 98.12 304 ASP B O 1
ATOM 7130 N N . LEU B 1 305 ? -5.637 1.871 21.047 1 98.56 305 LEU B N 1
ATOM 7131 C CA . LEU B 1 305 ? -5.586 0.543 20.453 1 98.56 305 LEU B CA 1
ATOM 7132 C C . LEU B 1 305 ? -5.75 -0.541 21.516 1 98.56 305 LEU B C 1
ATOM 7134 O O . LEU B 1 305 ? -6.27 -1.622 21.219 1 98.56 305 LEU B O 1
ATOM 7138 N N . MET B 1 306 ? -5.344 -0.243 22.734 1 98.44 306 MET B N 1
ATOM 7139 C CA . MET B 1 306 ? -5.609 -1.186 23.828 1 98.44 306 MET B CA 1
ATOM 7140 C C . MET B 1 306 ? -7.109 -1.326 24.062 1 98.44 306 MET B C 1
ATOM 7142 O O . MET B 1 306 ? -7.598 -2.422 24.344 1 98.44 306 MET B O 1
ATOM 7146 N N . LYS B 1 307 ? -7.848 -0.22 24.031 1 98.31 307 LYS B N 1
ATOM 7147 C CA . LYS B 1 307 ? -9.297 -0.282 24.141 1 98.31 307 LYS B CA 1
ATOM 7148 C C . LYS B 1 307 ? -9.906 -1.122 23.016 1 98.31 307 LYS B C 1
ATOM 7150 O O . LYS B 1 307 ? -10.789 -1.946 23.266 1 98.31 307 LYS B O 1
ATOM 7155 N N . VAL B 1 308 ? -9.414 -0.905 21.812 1 98.69 308 VAL B N 1
ATOM 7156 C CA . VAL B 1 308 ? -9.875 -1.649 20.656 1 98.69 308 VAL B CA 1
ATOM 7157 C C . VAL B 1 308 ? -9.617 -3.141 20.859 1 98.69 308 VAL B C 1
ATOM 7159 O O . VAL B 1 308 ? -10.484 -3.973 20.578 1 98.69 308 VAL B O 1
ATOM 7162 N N . ALA B 1 309 ? -8.398 -3.463 21.312 1 98.56 309 ALA B N 1
ATOM 7163 C CA . ALA B 1 309 ? -8.039 -4.855 21.562 1 98.56 309 ALA B CA 1
ATOM 7164 C C . ALA B 1 309 ? -8.992 -5.504 22.562 1 98.56 309 ALA B C 1
ATOM 7166 O O . ALA B 1 309 ? -9.398 -6.656 22.375 1 98.56 309 ALA B O 1
ATOM 7167 N N . LYS B 1 310 ? -9.328 -4.762 23.625 1 98.19 310 LYS B N 1
ATOM 7168 C CA . LYS B 1 310 ? -10.25 -5.285 24.625 1 98.19 310 LYS B CA 1
ATOM 7169 C C . LYS B 1 310 ? -11.617 -5.574 24.016 1 98.19 310 LYS B C 1
ATOM 7171 O O . LYS B 1 310 ? -12.234 -6.598 24.328 1 98.19 310 LYS B O 1
ATOM 7176 N N . ILE B 1 311 ? -12.094 -4.668 23.172 1 98.5 311 ILE B N 1
ATOM 7177 C CA . ILE B 1 311 ? -13.406 -4.824 22.562 1 98.5 311 ILE B CA 1
ATOM 7178 C C . ILE B 1 311 ? -13.398 -6.023 21.625 1 98.5 311 ILE B C 1
ATOM 7180 O O . ILE B 1 311 ? -14.359 -6.793 21.578 1 98.5 311 ILE B O 1
ATOM 7184 N N . LEU B 1 312 ? -12.305 -6.227 20.875 1 98.56 312 LEU B N 1
ATOM 7185 C CA . LEU B 1 312 ? -12.234 -7.246 19.844 1 98.56 312 LEU B CA 1
ATOM 7186 C C . LEU B 1 312 ? -11.93 -8.617 20.438 1 98.56 312 LEU B C 1
ATOM 7188 O O . LEU B 1 312 ? -12.18 -9.648 19.812 1 98.56 312 LEU B O 1
ATOM 7192 N N . LYS B 1 313 ? -11.297 -8.625 21.656 1 97.88 313 LYS B N 1
ATOM 7193 C CA . LYS B 1 313 ? -10.883 -9.883 22.266 1 97.88 313 LYS B CA 1
ATOM 7194 C C . LYS B 1 313 ? -12.055 -10.852 22.391 1 97.88 313 LYS B C 1
ATOM 7196 O O . LYS B 1 313 ? -13.086 -10.516 22.969 1 97.88 313 LYS B O 1
ATOM 7201 N N . GLY B 1 314 ? -11.867 -12.031 21.828 1 96.88 314 GLY B N 1
ATOM 7202 C CA . GLY B 1 314 ? -12.883 -13.07 21.922 1 96.88 314 GLY B CA 1
ATOM 7203 C C . GLY B 1 314 ? -13.992 -12.906 20.906 1 96.88 314 GLY B C 1
ATOM 7204 O O . GLY B 1 314 ? -14.898 -13.734 20.812 1 96.88 314 GLY B O 1
ATOM 7205 N N . ASN B 1 315 ? -14.008 -11.844 20.125 1 97.75 315 ASN B N 1
ATOM 7206 C CA . ASN B 1 315 ? -15 -11.602 19.094 1 97.75 315 ASN B CA 1
ATOM 7207 C C . ASN B 1 315 ? -14.391 -11.742 17.688 1 97.75 315 ASN B C 1
ATOM 7209 O O . ASN B 1 315 ? -13.18 -11.891 17.547 1 97.75 315 ASN B O 1
ATOM 7213 N N . LYS B 1 316 ? -15.219 -11.836 16.719 1 98 316 LYS B N 1
ATOM 7214 C CA . LYS B 1 316 ? -14.812 -11.867 15.312 1 98 316 LYS B CA 1
ATOM 7215 C C . LYS B 1 316 ? -15.438 -10.703 14.539 1 98 316 LYS B C 1
ATOM 7217 O O . LYS B 1 316 ? -16.594 -10.352 14.773 1 98 316 LYS B O 1
ATOM 7222 N N . VAL B 1 317 ? -14.664 -10.094 13.719 1 98.19 317 VAL B N 1
ATOM 7223 C CA . VAL B 1 317 ? -15.18 -9.07 12.812 1 98.19 317 VAL B CA 1
ATOM 7224 C C . VAL B 1 317 ? -16.234 -9.672 11.891 1 98.19 317 VAL B C 1
ATOM 7226 O O . VAL B 1 317 ? -16.094 -10.805 11.43 1 98.19 317 VAL B O 1
ATOM 7229 N N . HIS B 1 318 ? -17.266 -8.93 11.641 1 97.62 318 HIS B N 1
ATOM 7230 C CA . HIS B 1 318 ? -18.359 -9.367 10.773 1 97.62 318 HIS B CA 1
ATOM 7231 C C . HIS B 1 318 ? -17.828 -9.797 9.406 1 97.62 318 HIS B C 1
ATOM 7233 O O . HIS B 1 318 ? -16.922 -9.156 8.859 1 97.62 318 HIS B O 1
ATOM 7239 N N . ALA B 1 319 ? -18.406 -10.805 8.75 1 94.31 319 ALA B N 1
ATOM 7240 C CA . ALA B 1 319 ? -17.969 -11.406 7.496 1 94.31 319 ALA B CA 1
ATOM 7241 C C . ALA B 1 319 ? -17.953 -10.383 6.363 1 94.31 319 ALA B C 1
ATOM 7243 O O . ALA B 1 319 ? -17.141 -10.461 5.445 1 94.31 319 ALA B O 1
ATOM 7244 N N . ASP B 1 320 ? -18.766 -9.359 6.465 1 93.94 320 ASP B N 1
ATOM 7245 C CA . ASP B 1 320 ? -18.922 -8.406 5.371 1 93.94 320 ASP B CA 1
ATOM 7246 C C . ASP B 1 320 ? -18.047 -7.168 5.586 1 93.94 320 ASP B C 1
ATOM 7248 O O . ASP B 1 320 ? -18.078 -6.238 4.777 1 93.94 320 ASP B O 1
ATOM 7252 N N . ILE B 1 321 ? -17.281 -7.18 6.68 1 97.31 321 ILE B N 1
ATOM 7253 C CA . ILE B 1 321 ? -16.531 -5.977 7.02 1 97.31 321 ILE B CA 1
ATOM 7254 C C . ILE B 1 321 ? -15.031 -6.25 6.867 1 97.31 321 ILE B C 1
ATOM 7256 O O . ILE B 1 321 ? -14.547 -7.32 7.238 1 97.31 321 ILE B O 1
ATOM 7260 N N . SER B 1 322 ? -14.398 -5.359 6.211 1 97.56 322 SER B N 1
ATOM 7261 C CA . SER B 1 322 ? -12.938 -5.324 6.25 1 97.56 322 SER B CA 1
ATOM 7262 C C . SER B 1 322 ? -12.438 -4.359 7.316 1 97.56 322 SER B C 1
ATOM 7264 O O . SER B 1 322 ? -12.547 -3.141 7.164 1 97.56 322 SER B O 1
ATOM 7266 N N . LEU B 1 323 ? -11.938 -4.816 8.445 1 98.44 323 LEU B N 1
ATOM 7267 C CA . LEU B 1 323 ? -11.359 -3.998 9.508 1 98.44 323 LEU B CA 1
ATOM 7268 C C . LEU B 1 323 ? -9.844 -3.885 9.344 1 98.44 323 LEU B C 1
ATOM 7270 O O . LEU B 1 323 ? -9.156 -4.898 9.234 1 98.44 323 LEU B O 1
ATOM 7274 N N . VAL B 1 324 ? -9.359 -2.701 9.305 1 98.12 324 VAL B N 1
ATOM 7275 C CA . VAL B 1 324 ? -7.93 -2.447 9.203 1 98.12 324 VAL B CA 1
ATOM 7276 C C . VAL B 1 324 ? -7.461 -1.603 10.383 1 98.12 324 VAL B C 1
ATOM 7278 O O . VAL B 1 324 ? -8.156 -0.671 10.797 1 98.12 324 VAL B O 1
ATOM 7281 N N . ILE B 1 325 ? -6.324 -1.942 10.961 1 98.38 325 ILE B N 1
ATOM 7282 C CA . ILE B 1 325 ? -5.727 -1.216 12.078 1 98.38 325 ILE B CA 1
ATOM 7283 C C . ILE B 1 325 ? -4.402 -0.598 11.641 1 98.38 325 ILE B C 1
ATOM 7285 O O . ILE B 1 325 ? -3.57 -1.269 11.023 1 98.38 325 ILE B O 1
ATOM 7289 N N . GLY B 1 326 ? -4.176 0.634 11.867 1 97.06 326 GLY B N 1
ATOM 7290 C CA . GLY B 1 326 ? -2.916 1.323 11.648 1 97.06 326 GLY B CA 1
ATOM 7291 C C . GLY B 1 326 ? -2.307 1.871 12.922 1 97.06 326 GLY B C 1
ATOM 7292 O O . GLY B 1 326 ? -2.693 2.943 13.391 1 97.06 326 GLY B O 1
ATOM 7293 N N . PRO B 1 327 ? -1.331 1.216 13.5 1 97.19 327 PRO B N 1
ATOM 7294 C CA . PRO B 1 327 ? -0.698 1.736 14.719 1 97.19 327 PRO B CA 1
ATOM 7295 C C . PRO B 1 327 ? 0.053 3.043 14.477 1 97.19 327 PRO B C 1
ATOM 7297 O O . PRO B 1 327 ? 0.644 3.234 13.406 1 97.19 327 PRO B O 1
ATOM 7300 N N . GLY B 1 328 ? 0.03 3.848 15.492 1 97.06 328 GLY B N 1
ATOM 7301 C CA . GLY B 1 328 ? 0.565 5.188 15.32 1 97.06 328 GLY B CA 1
ATOM 7302 C C . GLY B 1 328 ? 2.082 5.234 15.328 1 97.06 328 GLY B C 1
ATOM 7303 O O . GLY B 1 328 ? 2.686 6.133 14.742 1 97.06 328 GLY B O 1
ATOM 7304 N N . SER B 1 329 ? 2.701 4.32 16.078 1 97.81 329 SER B N 1
ATOM 7305 C CA . SER B 1 329 ? 4.156 4.297 16.172 1 97.81 329 SER B CA 1
ATOM 7306 C C . SER B 1 329 ? 4.676 2.877 16.375 1 97.81 329 SER B C 1
ATOM 7308 O O . SER B 1 329 ? 3.924 1.983 16.766 1 97.81 329 SER B O 1
ATOM 7310 N N . ARG B 1 330 ? 5.949 2.705 16.031 1 97.88 330 ARG B N 1
ATOM 7311 C CA . ARG B 1 330 ? 6.629 1.438 16.281 1 97.88 330 ARG B CA 1
ATOM 7312 C C . ARG B 1 330 ? 6.621 1.099 17.766 1 97.88 330 ARG B C 1
ATOM 7314 O O . ARG B 1 330 ? 6.512 -0.071 18.141 1 97.88 330 ARG B O 1
ATOM 7321 N N . GLN B 1 331 ? 6.734 2.088 18.641 1 97.69 331 GLN B N 1
ATOM 7322 C CA . GLN B 1 331 ? 6.676 1.893 20.078 1 97.69 331 GLN B CA 1
ATOM 7323 C C . GLN B 1 331 ? 5.363 1.231 20.484 1 97.69 331 GLN B C 1
ATOM 7325 O O . GLN B 1 331 ? 5.363 0.254 21.234 1 97.69 331 GLN B O 1
ATOM 7330 N N . VAL B 1 332 ? 4.266 1.779 19.984 1 97.69 332 VAL B N 1
ATOM 7331 C CA . VAL B 1 332 ? 2.941 1.262 20.312 1 97.69 332 VAL B CA 1
ATOM 7332 C C . VAL B 1 332 ? 2.789 -0.152 19.766 1 97.69 332 VAL B C 1
ATOM 7334 O O . VAL B 1 332 ? 2.357 -1.062 20.469 1 97.69 332 VAL B O 1
ATOM 7337 N N . MET B 1 333 ? 3.193 -0.321 18.547 1 98.19 333 MET B N 1
ATOM 7338 C CA . MET B 1 333 ? 3.064 -1.62 17.891 1 98.19 333 MET B CA 1
ATOM 7339 C C . MET B 1 333 ? 3.863 -2.686 18.625 1 98.19 333 MET B C 1
ATOM 7341 O O . MET B 1 333 ? 3.363 -3.785 18.875 1 98.19 333 MET B O 1
ATOM 7345 N N . GLU B 1 334 ? 5.117 -2.395 18.953 1 98.25 334 GLU B N 1
ATOM 7346 C CA . GLU B 1 334 ? 5.969 -3.352 19.656 1 98.25 334 GLU B CA 1
ATOM 7347 C C . GLU B 1 334 ? 5.391 -3.707 21.016 1 98.25 334 GLU B C 1
ATOM 7349 O O . GLU B 1 334 ? 5.367 -4.879 21.406 1 98.25 334 GLU B O 1
ATOM 7354 N N . MET B 1 335 ? 4.934 -2.693 21.75 1 98.19 335 MET B N 1
ATOM 7355 C CA . MET B 1 335 ? 4.383 -2.938 23.078 1 98.19 335 MET B CA 1
ATOM 7356 C C . MET B 1 335 ? 3.137 -3.814 23 1 98.19 335 MET B C 1
ATOM 7358 O O . MET B 1 335 ? 2.961 -4.727 23.797 1 98.19 335 MET B O 1
ATOM 7362 N N . MET B 1 336 ? 2.27 -3.549 22.031 1 98.19 336 MET B N 1
ATOM 7363 C CA . MET B 1 336 ? 1.068 -4.359 21.859 1 98.19 336 MET B CA 1
ATOM 7364 C C . MET B 1 336 ? 1.429 -5.777 21.422 1 98.19 336 MET B C 1
ATOM 7366 O O . MET B 1 336 ? 0.751 -6.738 21.797 1 98.19 336 MET B O 1
ATOM 7370 N N . ALA B 1 337 ? 2.49 -5.91 20.594 1 98.31 337 ALA B N 1
ATOM 7371 C CA . ALA B 1 337 ? 2.963 -7.234 20.188 1 98.31 337 ALA B CA 1
ATOM 7372 C C . ALA B 1 337 ? 3.475 -8.023 21.391 1 98.31 337 ALA B C 1
ATOM 7374 O O . ALA B 1 337 ? 3.365 -9.25 21.438 1 98.31 337 ALA B O 1
ATOM 7375 N N . ARG B 1 338 ? 4.023 -7.379 22.359 1 98 338 ARG B N 1
ATOM 7376 C CA . ARG B 1 338 ? 4.625 -8.031 23.516 1 98 338 ARG B CA 1
ATOM 7377 C C . ARG B 1 338 ? 3.566 -8.398 24.547 1 98 338 ARG B C 1
ATOM 7379 O O . ARG B 1 338 ? 3.693 -9.406 25.25 1 98 338 ARG B O 1
ATOM 7386 N N . ASN B 1 339 ? 2.484 -7.621 24.609 1 97.19 339 ASN B N 1
ATOM 7387 C CA . ASN B 1 339 ? 1.568 -7.832 25.734 1 97.19 339 ASN B CA 1
ATOM 7388 C C . ASN B 1 339 ? 0.353 -8.656 25.312 1 97.19 339 ASN B C 1
ATOM 7390 O O . ASN B 1 339 ? -0.554 -8.883 26.109 1 97.19 339 ASN B O 1
ATOM 7394 N N . GLY B 1 340 ? 0.278 -9.016 24.016 1 97.62 340 GLY B N 1
ATOM 7395 C CA . GLY B 1 340 ? -0.768 -9.922 23.562 1 97.62 340 GLY B CA 1
ATOM 7396 C C . GLY B 1 340 ? -1.923 -9.203 22.891 1 97.62 340 GLY B C 1
ATOM 7397 O O . GLY B 1 340 ? -2.729 -9.828 22.203 1 97.62 340 GLY B O 1
ATOM 7398 N N . ALA B 1 341 ? -2.02 -7.898 23.062 1 98.25 341 ALA B N 1
ATOM 7399 C CA . ALA B 1 341 ? -3.121 -7.125 22.5 1 98.25 341 ALA B CA 1
ATOM 7400 C C . ALA B 1 341 ? -3.139 -7.23 20.969 1 98.25 341 ALA B C 1
ATOM 7402 O O . ALA B 1 341 ? -4.207 -7.34 20.359 1 98.25 341 ALA B O 1
ATOM 7403 N N . LEU B 1 342 ? -1.954 -7.191 20.359 1 98.56 342 LEU B N 1
ATOM 7404 C CA . LEU B 1 342 ? -1.881 -7.297 18.906 1 98.56 342 LEU B CA 1
ATOM 7405 C C . LEU B 1 342 ? -2.424 -8.641 18.438 1 98.56 342 LEU B C 1
ATOM 7407 O O . LEU B 1 342 ? -3.135 -8.711 17.422 1 98.56 342 LEU B O 1
ATOM 7411 N N . ALA B 1 343 ? -2.107 -9.727 19.141 1 98.56 343 ALA B N 1
ATOM 7412 C CA . ALA B 1 343 ? -2.602 -11.062 18.797 1 98.56 343 ALA B CA 1
ATOM 7413 C C . ALA B 1 343 ? -4.125 -11.117 18.875 1 98.56 343 ALA B C 1
ATOM 7415 O O . ALA B 1 343 ? -4.77 -11.75 18.047 1 98.56 343 ALA B O 1
ATOM 7416 N N . ASP B 1 344 ? -4.699 -10.461 19.891 1 98.5 344 ASP B N 1
ATOM 7417 C CA . ASP B 1 344 ? -6.148 -10.422 20.047 1 98.5 344 ASP B CA 1
ATOM 7418 C C . ASP B 1 344 ? -6.812 -9.719 18.875 1 98.5 344 ASP B C 1
ATOM 7420 O O . ASP B 1 344 ? -7.855 -10.156 18.391 1 98.5 344 ASP B O 1
ATOM 7424 N N . ILE B 1 345 ? -6.215 -8.633 18.438 1 98.69 345 ILE B N 1
ATOM 7425 C CA . ILE B 1 345 ? -6.727 -7.867 17.312 1 98.69 345 ILE B CA 1
ATOM 7426 C C . ILE B 1 345 ? -6.664 -8.719 16.047 1 98.69 345 ILE B C 1
ATOM 7428 O O . ILE B 1 345 ? -7.641 -8.797 15.289 1 98.69 345 ILE B O 1
ATOM 7432 N N . ILE B 1 346 ? -5.539 -9.414 15.805 1 98.44 346 ILE B N 1
ATOM 7433 C CA . ILE B 1 346 ? -5.359 -10.281 14.648 1 98.44 346 ILE B CA 1
ATOM 7434 C C . ILE B 1 346 ? -6.363 -11.43 14.711 1 98.44 346 ILE B C 1
ATOM 7436 O O . ILE B 1 346 ? -6.98 -11.781 13.695 1 98.44 346 ILE B O 1
ATOM 7440 N N . SER B 1 347 ? -6.551 -11.992 15.852 1 98.06 347 SER B N 1
ATOM 7441 C CA . SER B 1 347 ? -7.453 -13.117 16.062 1 98.06 347 SER B CA 1
ATOM 7442 C C . SER B 1 347 ? -8.883 -12.75 15.68 1 98.06 347 SER B C 1
ATOM 7444 O O . SER B 1 347 ? -9.648 -13.602 15.227 1 98.06 347 SER B O 1
ATOM 7446 N N . ALA B 1 348 ? -9.219 -11.484 15.859 1 98.44 348 ALA B N 1
ATOM 7447 C CA . ALA B 1 348 ? -10.578 -11.023 15.578 1 98.44 348 ALA B CA 1
ATOM 7448 C C . ALA B 1 348 ? -10.82 -10.945 14.07 1 98.44 348 ALA B C 1
ATOM 7450 O O . ALA B 1 348 ? -11.969 -10.867 13.625 1 98.44 348 ALA B O 1
ATOM 7451 N N . GLY B 1 349 ? -9.789 -10.977 13.312 1 97.75 349 GLY B N 1
ATOM 7452 C CA . GLY B 1 349 ? -9.922 -10.906 11.867 1 97.75 349 GLY B CA 1
ATOM 7453 C C . GLY B 1 349 ? -9.492 -9.57 11.289 1 97.75 349 GLY B C 1
ATOM 7454 O O . GLY B 1 349 ? -9.75 -9.281 10.117 1 97.75 349 GLY B O 1
ATOM 7455 N N . ALA B 1 350 ? -8.789 -8.758 12.094 1 98.31 350 ALA B N 1
ATOM 7456 C CA . ALA B 1 350 ? -8.352 -7.441 11.641 1 98.31 350 ALA B CA 1
ATOM 7457 C C . ALA B 1 350 ? -7.094 -7.555 10.781 1 98.31 350 ALA B C 1
ATOM 7459 O O . ALA B 1 350 ? -6.25 -8.422 11.008 1 98.31 350 ALA B O 1
ATOM 7460 N N . ARG B 1 351 ? -6.992 -6.758 9.781 1 97.56 351 ARG B N 1
ATOM 7461 C CA . ARG B 1 351 ? -5.785 -6.562 8.984 1 97.56 351 ARG B CA 1
ATOM 7462 C C . ARG B 1 351 ? -4.898 -5.48 9.586 1 97.56 351 ARG B C 1
ATOM 7464 O O . ARG B 1 351 ? -5.391 -4.438 10.023 1 97.56 351 ARG B O 1
ATOM 7471 N N . ILE B 1 352 ? -3.602 -5.699 9.664 1 97.31 352 ILE B N 1
ATOM 7472 C CA . ILE B 1 352 ? -2.678 -4.746 10.266 1 97.31 352 ILE B CA 1
ATOM 7473 C C . ILE B 1 352 ? -1.883 -4.035 9.172 1 97.31 352 ILE B C 1
ATOM 7475 O O . ILE B 1 352 ? -1.243 -4.688 8.344 1 97.31 352 ILE B O 1
ATOM 7479 N N . LEU B 1 353 ? -1.906 -2.738 9.18 1 95.75 353 LEU B N 1
ATOM 7480 C CA . LEU B 1 353 ? -1.142 -1.937 8.227 1 95.75 353 LEU B CA 1
ATOM 7481 C C . LEU B 1 353 ? 0.169 -1.463 8.852 1 95.75 353 LEU B C 1
ATOM 7483 O O . LEU B 1 353 ? 0.378 -1.611 10.055 1 95.75 353 LEU B O 1
ATOM 7487 N N . GLU B 1 354 ? 1.028 -0.858 8.031 1 94.69 354 GLU B N 1
ATOM 7488 C CA . GLU B 1 354 ? 2.264 -0.244 8.508 1 94.69 354 GLU B CA 1
ATOM 7489 C C . GLU B 1 354 ? 1.975 0.958 9.406 1 94.69 354 GLU B C 1
ATOM 7491 O O . GLU B 1 354 ? 0.891 1.542 9.336 1 94.69 354 GLU B O 1
ATOM 7496 N N . ASN B 1 355 ? 2.984 1.305 10.148 1 96.25 355 ASN B N 1
ATOM 7497 C CA . ASN B 1 355 ? 2.875 2.488 10.992 1 96.25 355 ASN B CA 1
ATOM 7498 C C . ASN B 1 355 ? 2.986 3.773 10.18 1 96.25 355 ASN B C 1
ATOM 7500 O O . ASN B 1 355 ? 4.086 4.289 9.969 1 96.25 355 ASN B O 1
ATOM 7504 N N . GLY B 1 356 ? 1.929 4.32 9.727 1 94.56 356 GLY B N 1
ATOM 7505 C CA . GLY B 1 356 ? 1.859 5.531 8.93 1 94.56 356 GLY B CA 1
ATOM 7506 C C . GLY B 1 356 ? 0.459 6.109 8.836 1 94.56 356 GLY B C 1
ATOM 7507 O O . GLY B 1 356 ? -0.476 5.578 9.438 1 94.56 356 GLY B O 1
ATOM 7508 N N . CYS B 1 357 ? 0.292 7.18 8.133 1 93.25 357 CYS B N 1
ATOM 7509 C CA . CYS B 1 357 ? -0.991 7.863 8.031 1 93.25 357 CYS B CA 1
ATOM 7510 C C . CYS B 1 357 ? -2.014 6.996 7.305 1 93.25 357 CYS B C 1
ATOM 7512 O O . CYS B 1 357 ? -3.213 7.09 7.57 1 93.25 357 CYS B O 1
ATOM 7514 N N . GLY B 1 358 ? -1.47 6.254 6.27 1 92.19 358 GLY B N 1
ATOM 7515 C CA . GLY B 1 358 ? -2.238 5.188 5.645 1 92.19 358 GLY B CA 1
ATOM 7516 C C . GLY B 1 358 ? -3.541 5.672 5.035 1 92.19 358 GLY B C 1
ATOM 7517 O O . GLY B 1 358 ? -3.557 6.637 4.27 1 92.19 358 GLY B O 1
ATOM 7518 N N . PRO B 1 359 ? -4.711 5.039 5.383 1 93.25 359 PRO B N 1
ATOM 7519 C CA . PRO B 1 359 ? -6 5.27 4.73 1 93.25 359 PRO B CA 1
ATOM 7520 C C . PRO B 1 359 ? -6.57 6.656 5.027 1 93.25 359 PRO B C 1
ATOM 7522 O O . PRO B 1 359 ? -7.535 7.078 4.387 1 93.25 359 PRO B O 1
ATOM 7525 N N . CYS B 1 360 ? -6.004 7.379 5.957 1 91.25 360 CYS B N 1
ATOM 7526 C CA . CYS B 1 360 ? -6.484 8.727 6.258 1 91.25 360 CYS B CA 1
ATOM 7527 C C . CYS B 1 360 ? -6.477 9.602 5.008 1 91.25 360 CYS B C 1
ATOM 7529 O O . CYS B 1 360 ? -7.344 10.453 4.844 1 91.25 360 CYS B O 1
ATOM 7531 N N . ILE B 1 361 ? -5.559 9.383 4.113 1 87.69 361 ILE B N 1
ATOM 7532 C CA . ILE B 1 361 ? -5.457 10.172 2.893 1 87.69 361 ILE B CA 1
ATOM 7533 C C . ILE B 1 361 ? -5.594 9.266 1.673 1 87.69 361 ILE B C 1
ATOM 7535 O O . ILE B 1 361 ? -5.039 9.555 0.61 1 87.69 361 ILE B O 1
ATOM 7539 N N . GLY B 1 362 ? -6.172 8.148 1.906 1 87.06 362 GLY B N 1
ATOM 7540 C CA . GLY B 1 362 ? -6.426 7.242 0.8 1 87.06 362 GLY B CA 1
ATOM 7541 C C . GLY B 1 362 ? -5.23 6.375 0.453 1 87.06 362 GLY B C 1
ATOM 7542 O O . GLY B 1 362 ? -5.164 5.805 -0.639 1 87.06 362 GLY B O 1
ATOM 7543 N N . MET B 1 363 ? -4.25 6.332 1.332 1 89.06 363 MET B N 1
ATOM 7544 C CA . MET B 1 363 ? -3.096 5.453 1.164 1 89.06 363 MET B CA 1
ATOM 7545 C C . MET B 1 363 ? -3.379 4.066 1.729 1 89.06 363 MET B C 1
ATOM 7547 O O . MET B 1 363 ? -2.748 3.646 2.701 1 89.06 363 MET B O 1
ATOM 7551 N N . GLY B 1 364 ? -4.176 3.4 1.01 1 89.12 364 GLY B N 1
ATOM 7552 C CA . GLY B 1 364 ? -4.574 2.064 1.423 1 89.12 364 GLY B CA 1
ATOM 7553 C C . GLY B 1 364 ? -6.027 1.981 1.851 1 89.12 364 GLY B C 1
ATOM 7554 O O . GLY B 1 364 ? -6.59 2.955 2.355 1 89.12 364 GLY B O 1
ATOM 7555 N N . GLN B 1 365 ? -6.723 0.958 1.638 1 94.5 365 GLN B N 1
ATOM 7556 C CA . GLN B 1 365 ? -8.094 0.603 1.982 1 94.5 365 GLN B CA 1
ATOM 7557 C C . GLN B 1 365 ? -9.086 1.616 1.415 1 94.5 365 GLN B C 1
ATOM 7559 O O . GLN B 1 365 ? -9.977 2.084 2.125 1 94.5 365 GLN B O 1
ATOM 7564 N N . SER B 1 366 ? -8.891 2.182 0.278 1 95.19 366 SER B N 1
ATOM 7565 C CA . SER B 1 366 ? -9.914 2.984 -0.381 1 95.19 366 SER B CA 1
ATOM 7566 C C . SER B 1 366 ? -11.227 2.211 -0.51 1 95.19 366 SER B C 1
ATOM 7568 O O . SER B 1 366 ? -11.219 1.024 -0.844 1 95.19 366 SER B O 1
ATOM 7570 N N . PRO B 1 367 ? -12.375 2.852 -0.174 1 96.19 367 PRO B N 1
ATOM 7571 C CA . PRO B 1 367 ? -13.648 2.137 -0.266 1 96.19 367 PRO B CA 1
ATOM 7572 C C . PRO B 1 367 ? -14.016 1.764 -1.7 1 96.19 367 PRO B C 1
ATOM 7574 O O . PRO B 1 367 ? -13.477 2.34 -2.648 1 96.19 367 PRO B O 1
ATOM 7577 N N . GLY B 1 368 ? -14.898 0.762 -1.81 1 95.81 368 GLY B N 1
ATOM 7578 C CA . GLY B 1 368 ? -15.492 0.465 -3.104 1 95.81 368 GLY B CA 1
ATOM 7579 C C . GLY B 1 368 ? -16.484 1.514 -3.559 1 95.81 368 GLY B C 1
ATOM 7580 O O . GLY B 1 368 ? -16.75 2.479 -2.838 1 95.81 368 GLY B O 1
ATOM 7581 N N . THR B 1 369 ? -17.016 1.318 -4.754 1 96.25 369 THR B N 1
ATOM 7582 C CA . THR B 1 369 ? -18.031 2.209 -5.312 1 96.25 369 THR B CA 1
ATOM 7583 C C . THR B 1 369 ? -19.188 2.379 -4.34 1 96.25 369 THR B C 1
ATOM 7585 O O . THR B 1 369 ? -19.828 1.399 -3.949 1 96.25 369 THR B O 1
ATOM 7588 N N . ASN B 1 370 ? -19.453 3.604 -3.893 1 95.88 370 ASN B N 1
ATOM 7589 C CA . ASN B 1 370 ? -20.516 3.971 -2.967 1 95.88 370 ASN B CA 1
ATOM 7590 C C . ASN B 1 370 ? -20.344 3.291 -1.612 1 95.88 370 ASN B C 1
ATOM 7592 O O . ASN B 1 370 ? -21.312 3.115 -0.87 1 95.88 370 ASN B O 1
ATOM 7596 N N . GLY B 1 371 ? -19.125 2.873 -1.337 1 96.69 371 GLY B N 1
ATOM 7597 C CA . GLY B 1 371 ? -18.875 2.146 -0.104 1 96.69 371 GLY B CA 1
ATOM 7598 C C . GLY B 1 371 ? -18.953 3.021 1.132 1 96.69 371 GLY B C 1
ATOM 7599 O O . GLY B 1 371 ? -18.562 4.195 1.092 1 96.69 371 GLY B O 1
ATOM 7600 N N . ILE B 1 372 ? -19.422 2.461 2.229 1 98.06 372 ILE B N 1
ATOM 7601 C CA . ILE B 1 372 ? -19.484 3.141 3.518 1 98.06 372 ILE B CA 1
ATOM 7602 C C . ILE B 1 372 ? -18.312 2.697 4.395 1 98.06 372 ILE B C 1
ATOM 7604 O O . ILE B 1 372 ? -18.125 1.5 4.613 1 98.06 372 ILE B O 1
ATOM 7608 N N . SER B 1 373 ? -17.594 3.602 4.852 1 98.12 373 SER B N 1
ATOM 7609 C CA . SER B 1 373 ? -16.406 3.334 5.676 1 98.12 373 SER B CA 1
ATOM 7610 C C . SER B 1 373 ? -16.469 4.121 6.98 1 98.12 373 SER B C 1
ATOM 7612 O O . SER B 1 373 ? -16.672 5.336 6.973 1 98.12 373 SER B O 1
ATOM 7614 N N . LEU B 1 374 ? -16.375 3.482 8.172 1 98.69 374 LEU B N 1
ATOM 7615 C CA . LEU B 1 374 ? -16.141 4.133 9.453 1 98.69 374 LEU B CA 1
ATOM 7616 C C . LEU B 1 374 ? -14.656 4.293 9.727 1 98.69 374 LEU B C 1
ATOM 7618 O O . LEU B 1 374 ? -13.891 3.334 9.609 1 98.69 374 LEU B O 1
ATOM 7622 N N . ARG B 1 375 ? -14.25 5.492 10.055 1 98.5 375 ARG B N 1
ATOM 7623 C CA . ARG B 1 375 ? -12.828 5.723 10.266 1 98.5 375 ARG B CA 1
ATOM 7624 C C . ARG B 1 375 ? -12.594 6.582 11.508 1 98.5 375 ARG B C 1
ATOM 7626 O O . ARG B 1 375 ? -13.398 7.457 11.828 1 98.5 375 ARG B O 1
ATOM 7633 N N . THR B 1 376 ? -11.516 6.359 12.156 1 98.62 376 THR B N 1
ATOM 7634 C CA . THR B 1 376 ? -11.164 7.145 13.336 1 98.62 376 THR B CA 1
ATOM 7635 C C . THR B 1 376 ? -10.18 8.25 12.969 1 98.62 376 THR B C 1
ATOM 7637 O O . THR B 1 376 ? -9.289 8.578 13.758 1 98.62 376 THR B O 1
ATOM 7640 N N . VAL B 1 377 ? -10.305 8.781 11.789 1 97.62 377 VAL B N 1
ATOM 7641 C CA . VAL B 1 377 ? -9.438 9.812 11.219 1 97.62 377 VAL B CA 1
ATOM 7642 C C . VAL B 1 377 ? -10.008 11.195 11.531 1 97.62 377 VAL B C 1
ATOM 7644 O O . VAL B 1 377 ? -10.945 11.328 12.312 1 97.62 377 VAL B O 1
ATOM 7647 N N . ASN B 1 378 ? -9.414 12.195 11 1 97.31 378 ASN B N 1
ATOM 7648 C CA . ASN B 1 378 ? -9.781 13.562 11.352 1 97.31 378 ASN B CA 1
ATOM 7649 C C . ASN B 1 378 ? -10.602 14.219 10.242 1 97.31 378 ASN B C 1
ATOM 7651 O O . ASN B 1 378 ? -11.281 15.219 10.477 1 97.31 378 ASN B O 1
ATOM 7655 N N . ARG B 1 379 ? -10.586 13.68 9.008 1 94.88 379 ARG B N 1
ATOM 7656 C CA . ARG B 1 379 ? -11.266 14.32 7.887 1 94.88 379 ARG B CA 1
ATOM 7657 C C . ARG B 1 379 ? -12.039 13.297 7.059 1 94.88 379 ARG B C 1
ATOM 7659 O O . ARG B 1 379 ? -11.648 12.133 6.977 1 94.88 379 ARG B O 1
ATOM 7666 N N . ASN B 1 380 ? -13.172 13.766 6.504 1 95.81 380 ASN B N 1
ATOM 7667 C CA . ASN B 1 380 ? -13.992 12.906 5.652 1 95.81 380 ASN B CA 1
ATOM 7668 C C . ASN B 1 380 ? -14.492 13.664 4.422 1 95.81 380 ASN B C 1
ATOM 7670 O O . ASN B 1 380 ? -15.625 13.453 3.984 1 95.81 380 ASN B O 1
ATOM 7674 N N . PHE B 1 381 ? -13.68 14.523 3.9 1 91.88 381 PHE B N 1
ATOM 7675 C CA . PHE B 1 381 ? -14.039 15.32 2.73 1 91.88 381 PHE B CA 1
ATOM 7676 C C . PHE B 1 381 ? -14.297 14.422 1.525 1 91.88 381 PHE B C 1
ATOM 7678 O O . PHE B 1 381 ? -13.781 13.305 1.459 1 91.88 381 PHE B O 1
ATOM 7685 N N . TYR B 1 382 ? -14.977 14.984 0.644 1 90 382 TYR B N 1
ATOM 7686 C CA . TYR B 1 382 ? -15.32 14.281 -0.586 1 90 382 TYR B CA 1
ATOM 7687 C C . TYR B 1 382 ? -14.07 13.836 -1.33 1 90 382 TYR B C 1
ATOM 7689 O O . TYR B 1 382 ? -13.164 14.633 -1.572 1 90 382 TYR B O 1
ATOM 7697 N N . GLY B 1 383 ? -13.953 12.547 -1.598 1 88.25 383 GLY B N 1
ATOM 7698 C CA . GLY B 1 383 ? -12.891 12 -2.43 1 88.25 383 GLY B CA 1
ATOM 7699 C C . GLY B 1 383 ? -11.594 11.789 -1.675 1 88.25 383 GLY B C 1
ATOM 7700 O O . GLY B 1 383 ? -10.641 11.227 -2.219 1 88.25 383 GLY B O 1
ATOM 7701 N N . ARG B 1 384 ? -11.523 12.109 -0.417 1 87.12 384 ARG B N 1
ATOM 7702 C CA . ARG B 1 384 ? -10.289 12.117 0.36 1 87.12 384 ARG B CA 1
ATOM 7703 C C . ARG B 1 384 ? -9.734 10.711 0.516 1 87.12 384 ARG B C 1
ATOM 7705 O O . ARG B 1 384 ? -8.516 10.523 0.574 1 87.12 384 ARG B O 1
ATOM 7712 N N . SER B 1 385 ? -10.578 9.75 0.45 1 88.88 385 SER B N 1
ATOM 7713 C CA . SER B 1 385 ? -10.188 8.375 0.744 1 88.88 385 SER B CA 1
ATOM 7714 C C . SER B 1 385 ? -9.766 7.637 -0.522 1 88.88 385 SER B C 1
ATOM 7716 O O . SER B 1 385 ? -9.484 6.438 -0.484 1 88.88 385 SER B O 1
ATOM 7718 N N . GLY B 1 386 ? -9.727 8.297 -1.634 1 89.19 386 GLY B N 1
ATOM 7719 C CA . GLY B 1 386 ? -9.289 7.672 -2.873 1 89.19 386 GLY B CA 1
ATOM 7720 C C . GLY B 1 386 ? -10.438 7.316 -3.799 1 89.19 386 GLY B C 1
ATOM 7721 O O . GLY B 1 386 ? -10.242 7.133 -5 1 89.19 386 GLY B O 1
ATOM 7722 N N . THR B 1 387 ? -11.625 7.152 -3.232 1 92.81 387 THR B N 1
ATOM 7723 C CA . THR B 1 387 ? -12.828 6.883 -4.012 1 92.81 387 THR B CA 1
ATOM 7724 C C . THR B 1 387 ? -13.812 8.039 -3.904 1 92.81 387 THR B C 1
ATOM 7726 O O . THR B 1 387 ? -14.312 8.336 -2.818 1 92.81 387 THR B O 1
ATOM 7729 N N . LEU B 1 388 ? -14.148 8.68 -4.98 1 90.12 388 LEU B N 1
ATOM 7730 C CA . LEU B 1 388 ? -14.992 9.867 -4.98 1 90.12 388 LEU B CA 1
ATOM 7731 C C . LEU B 1 388 ? -16.359 9.562 -4.383 1 90.12 388 LEU B C 1
ATOM 7733 O O . LEU B 1 388 ? -16.875 10.336 -3.57 1 90.12 388 LEU B O 1
ATOM 7737 N N . SER B 1 389 ? -16.938 8.398 -4.699 1 92.94 389 SER B N 1
ATOM 7738 C CA . SER B 1 389 ? -18.297 8.086 -4.27 1 92.94 389 SER B CA 1
ATOM 7739 C C . SER B 1 389 ? -18.297 7.477 -2.869 1 92.94 389 SER B C 1
ATOM 7741 O O . SER B 1 389 ? -19.359 7.133 -2.342 1 92.94 389 SER B O 1
ATOM 7743 N N . GLY B 1 390 ? -17.109 7.273 -2.33 1 94.81 390 GLY B N 1
ATOM 7744 C CA . GLY B 1 390 ? -17.016 6.711 -0.992 1 94.81 390 GLY B CA 1
ATOM 7745 C C . GLY B 1 390 ? -17.672 7.582 0.066 1 94.81 390 GLY B C 1
ATOM 7746 O O . GLY B 1 390 ? -17.594 8.812 0.001 1 94.81 390 GLY B O 1
ATOM 7747 N N . GLN B 1 391 ? -18.328 6.973 1.048 1 97.19 391 GLN B N 1
ATOM 7748 C CA . GLN B 1 391 ? -18.969 7.648 2.174 1 97.19 391 GLN B CA 1
ATOM 7749 C C . GLN B 1 391 ? -18.203 7.387 3.473 1 97.19 391 GLN B C 1
ATOM 7751 O O . GLN B 1 391 ? -18.359 6.32 4.074 1 97.19 391 GLN B O 1
ATOM 7756 N N . ILE B 1 392 ? -17.547 8.414 3.924 1 97.69 392 ILE B N 1
ATOM 7757 C CA . ILE B 1 392 ? -16.656 8.25 5.074 1 97.69 392 ILE B CA 1
ATOM 7758 C C . ILE B 1 392 ? -17.328 8.828 6.32 1 97.69 392 ILE B C 1
ATOM 7760 O O . ILE B 1 392 ? -17.672 10.008 6.355 1 97.69 392 ILE B O 1
ATOM 7764 N N . TYR B 1 393 ? -17.516 8.031 7.328 1 98.62 393 TYR B N 1
ATOM 7765 C CA . TYR B 1 393 ? -17.984 8.453 8.641 1 98.62 393 TYR B CA 1
ATOM 7766 C C . TYR B 1 393 ? -16.844 8.492 9.648 1 98.62 393 TYR B C 1
ATOM 7768 O O . TYR B 1 393 ? -16.062 7.551 9.742 1 98.62 393 TYR B O 1
ATOM 7776 N N . ILE B 1 394 ? -16.781 9.57 10.359 1 98.69 394 ILE B N 1
ATOM 7777 C CA . ILE B 1 394 ? -15.773 9.688 11.414 1 98.69 394 ILE B CA 1
ATOM 7778 C C . ILE B 1 394 ? -16.375 9.25 12.75 1 98.69 394 ILE B C 1
ATOM 7780 O O . ILE B 1 394 ? -17.422 9.75 13.156 1 98.69 394 ILE B O 1
ATOM 7784 N N . VAL B 1 395 ? -15.719 8.367 13.391 1 98.81 395 VAL B N 1
ATOM 7785 C CA . VAL B 1 395 ? -16.234 7.848 14.656 1 98.81 395 VAL B CA 1
ATOM 7786 C C . VAL B 1 395 ? -15.078 7.637 15.633 1 98.81 395 VAL B C 1
ATOM 7788 O O . VAL B 1 395 ? -13.906 7.812 15.273 1 98.81 395 VAL B O 1
ATOM 7791 N N . SER B 1 396 ? -15.422 7.344 16.906 1 98.75 396 SER B N 1
ATOM 7792 C CA . SER B 1 396 ? -14.422 6.98 17.906 1 98.75 396 SER B CA 1
ATOM 7793 C C . SER B 1 396 ? -13.922 5.555 17.703 1 98.75 396 SER B C 1
ATOM 7795 O O . SER B 1 396 ? -14.555 4.766 17 1 98.75 396 SER B O 1
ATOM 7797 N N . PRO B 1 397 ? -12.742 5.184 18.281 1 98.62 397 PRO B N 1
ATOM 7798 C CA . PRO B 1 397 ? -12.266 3.799 18.203 1 98.62 397 PRO B CA 1
ATOM 7799 C C . PRO B 1 397 ? -13.273 2.797 18.766 1 98.62 397 PRO B C 1
ATOM 7801 O O . PRO B 1 397 ? -13.43 1.702 18.219 1 98.62 397 PRO B O 1
ATOM 7804 N N . GLU B 1 398 ? -13.969 3.186 19.844 1 98.62 398 GLU B N 1
ATOM 7805 C CA . GLU B 1 398 ? -14.961 2.316 20.484 1 98.62 398 GLU B CA 1
ATOM 7806 C C . GLU B 1 398 ? -16.125 2.031 19.531 1 98.62 398 GLU B C 1
ATOM 7808 O O . GLU B 1 398 ? -16.484 0.873 19.328 1 98.62 398 GLU B O 1
ATOM 7813 N N . THR B 1 399 ? -16.609 3.121 18.922 1 98.75 399 THR B N 1
ATOM 7814 C CA . THR B 1 399 ? -17.719 2.979 17.969 1 98.75 399 THR B CA 1
ATOM 7815 C C . THR B 1 399 ? -17.281 2.148 16.766 1 98.75 399 THR B C 1
ATOM 7817 O O . THR B 1 399 ? -18.031 1.285 16.297 1 98.75 399 THR B O 1
ATOM 7820 N N . ALA B 1 400 ? -16.109 2.398 16.297 1 98.88 400 ALA B N 1
ATOM 7821 C CA . ALA B 1 400 ? -15.586 1.676 15.148 1 98.88 400 ALA B CA 1
ATOM 7822 C C . ALA B 1 400 ? -15.469 0.184 15.445 1 98.88 400 ALA B C 1
ATOM 7824 O O . ALA B 1 400 ? -15.922 -0.649 14.656 1 98.88 400 ALA B O 1
ATOM 7825 N N . ALA B 1 401 ? -14.844 -0.19 16.562 1 98.81 401 ALA B N 1
ATOM 7826 C CA . ALA B 1 401 ? -14.586 -1.586 16.906 1 98.81 401 ALA B CA 1
ATOM 7827 C C . ALA B 1 401 ? -15.898 -2.354 17.078 1 98.81 401 ALA B C 1
ATOM 7829 O O . ALA B 1 401 ? -16.062 -3.453 16.547 1 98.81 401 ALA B O 1
ATOM 7830 N N . VAL B 1 402 ? -16.844 -1.771 17.812 1 98.69 402 VAL B N 1
ATOM 7831 C CA . VAL B 1 402 ? -18.109 -2.432 18.062 1 98.69 402 VAL B CA 1
ATOM 7832 C C . VAL B 1 402 ? -18.875 -2.592 16.734 1 98.69 402 VAL B C 1
ATOM 7834 O O . VAL B 1 402 ? -19.5 -3.625 16.5 1 98.69 402 VAL B O 1
ATOM 7837 N N . SER B 1 403 ? -18.812 -1.549 15.906 1 98.88 403 SER B N 1
ATOM 7838 C CA . SER B 1 403 ? -19.469 -1.604 14.609 1 98.88 403 SER B CA 1
ATOM 7839 C C . SER B 1 403 ? -18.859 -2.678 13.711 1 98.88 403 SER B C 1
ATOM 7841 O O . SER B 1 403 ? -19.562 -3.324 12.938 1 98.88 403 SER B O 1
ATOM 7843 N N . ALA B 1 404 ? -17.562 -2.861 13.789 1 98.75 404 ALA B N 1
ATOM 7844 C CA . ALA B 1 404 ? -16.859 -3.877 12.992 1 98.75 404 ALA B CA 1
ATOM 7845 C C . ALA B 1 404 ? -17.375 -5.277 13.336 1 98.75 404 ALA B C 1
ATOM 7847 O O . ALA B 1 404 ? -17.484 -6.137 12.461 1 98.75 404 ALA B O 1
ATOM 7848 N N . ILE B 1 405 ? -17.625 -5.531 14.625 1 98.5 405 ILE B N 1
ATOM 7849 C CA . ILE B 1 405 ? -18.125 -6.82 15.094 1 98.5 405 ILE B CA 1
ATOM 7850 C C . ILE B 1 405 ? -19.562 -7.027 14.609 1 98.5 405 ILE B C 1
ATOM 7852 O O . ILE B 1 405 ? -19.922 -8.117 14.164 1 98.5 405 ILE B O 1
ATOM 7856 N N . ASN B 1 406 ? -20.375 -5.91 14.602 1 98.19 406 ASN B N 1
ATOM 7857 C CA . ASN B 1 406 ? -21.812 -6.023 14.367 1 98.19 406 ASN B CA 1
ATOM 7858 C C . ASN B 1 406 ? -22.141 -5.93 12.883 1 98.19 406 ASN B C 1
ATOM 7860 O O . ASN B 1 406 ? -23.219 -6.367 12.461 1 98.19 406 ASN B O 1
ATOM 7864 N N . GLY B 1 407 ? -21.297 -5.262 12.078 1 98.06 407 GLY B N 1
ATOM 7865 C CA . GLY B 1 407 ? -21.531 -5.137 10.648 1 98.06 407 GLY B CA 1
ATOM 7866 C C . GLY B 1 407 ? -22.312 -3.891 10.273 1 98.06 407 GLY B C 1
ATOM 7867 O O . GLY B 1 407 ? -22.5 -3.596 9.094 1 98.06 407 GLY B O 1
ATOM 7868 N N . VAL B 1 408 ? -22.797 -3.123 11.258 1 98.38 408 VAL B N 1
ATOM 7869 C CA . VAL B 1 408 ? -23.562 -1.889 11.07 1 98.38 408 VAL B CA 1
ATOM 7870 C C . VAL B 1 408 ? -23.062 -0.83 12.055 1 98.38 408 VAL B C 1
ATOM 7872 O O . VAL B 1 408 ? -22.484 -1.159 13.086 1 98.38 408 VAL B O 1
ATOM 7875 N N . LEU B 1 409 ? -23.25 0.435 11.664 1 98.69 409 LEU B N 1
ATOM 7876 C CA . LEU B 1 409 ? -22.953 1.481 12.641 1 98.69 409 LEU B CA 1
ATOM 7877 C C . LEU B 1 409 ? -23.703 1.234 13.945 1 98.69 409 LEU B C 1
ATOM 7879 O O . LEU B 1 409 ? -24.938 1.127 13.945 1 98.69 409 LEU B O 1
ATOM 7883 N N . THR B 1 410 ? -22.953 1.138 15.016 1 98.31 410 THR B N 1
ATOM 7884 C CA . THR B 1 410 ? -23.547 0.708 16.281 1 98.31 410 THR B CA 1
ATOM 7885 C C . THR B 1 410 ? -23.109 1.627 17.422 1 98.31 410 THR B C 1
ATOM 7887 O O . THR B 1 410 ? -21.922 1.939 17.547 1 98.31 410 THR B O 1
ATOM 7890 N N . ASP B 1 411 ? -24.109 2.096 18.188 1 98.06 411 ASP B N 1
ATOM 7891 C CA . ASP B 1 411 ? -23.812 2.803 19.438 1 98.06 411 ASP B CA 1
ATOM 7892 C C . ASP B 1 411 ? -23.078 1.895 20.422 1 98.06 411 ASP B C 1
ATOM 7894 O O . ASP B 1 411 ? -23.625 0.889 20.875 1 98.06 411 ASP B O 1
ATOM 7898 N N . PRO B 1 412 ? -21.891 2.279 20.781 1 98.06 412 PRO B N 1
ATOM 7899 C CA . PRO B 1 412 ? -21.078 1.35 21.578 1 98.06 412 PRO B CA 1
ATOM 7900 C C . PRO B 1 412 ? -21.547 1.254 23.031 1 98.06 412 PRO B C 1
ATOM 7902 O O . PRO B 1 412 ? -21.125 0.35 23.75 1 98.06 412 PRO B O 1
ATOM 7905 N N . THR B 1 413 ? -22.406 2.1 23.484 1 96.31 413 THR B N 1
ATOM 7906 C CA . THR B 1 413 ? -22.812 2.139 24.891 1 96.31 413 THR B CA 1
ATOM 7907 C C . THR B 1 413 ? -23.609 0.889 25.25 1 96.31 413 THR B C 1
ATOM 7909 O O . THR B 1 413 ? -23.781 0.577 26.438 1 96.31 413 THR B O 1
ATOM 7912 N N . GLY B 1 414 ? -24.031 0.159 24.281 1 93.38 414 GLY B N 1
ATOM 7913 C CA . GLY B 1 414 ? -24.781 -1.068 24.531 1 93.38 414 GLY B CA 1
ATOM 7914 C C . GLY B 1 414 ? -23.891 -2.234 24.922 1 93.38 414 GLY B C 1
ATOM 7915 O O . GLY B 1 414 ? -24.375 -3.273 25.359 1 93.38 414 GLY B O 1
ATOM 7916 N N . VAL B 1 415 ? -22.625 -2.111 24.766 1 94.06 415 VAL B N 1
ATOM 7917 C CA . VAL B 1 415 ? -21.688 -3.184 25.062 1 94.06 415 VAL B CA 1
ATOM 7918 C C . VAL B 1 415 ? -21.109 -2.986 26.469 1 94.06 415 VAL B C 1
ATOM 7920 O O . VAL B 1 415 ? -20.656 -1.894 26.812 1 94.06 415 VAL B O 1
ATOM 7923 N N . ASP B 1 416 ? -21.172 -4.016 27.281 1 92.69 416 ASP B N 1
ATOM 7924 C CA . ASP B 1 416 ? -20.672 -3.941 28.656 1 92.69 416 ASP B CA 1
ATOM 7925 C C . ASP B 1 416 ? -19.266 -4.516 28.766 1 92.69 416 ASP B C 1
ATOM 7927 O O . ASP B 1 416 ? -19.094 -5.711 29.016 1 92.69 416 ASP B O 1
ATOM 7931 N N . ILE B 1 417 ? -18.312 -3.717 28.609 1 94.38 417 ILE B N 1
ATOM 7932 C CA . ILE B 1 417 ? -16.906 -4.09 28.719 1 94.38 417 ILE B CA 1
ATOM 7933 C C . ILE B 1 417 ? -16.156 -3.01 29.484 1 94.38 417 ILE B C 1
ATOM 7935 O O . ILE B 1 417 ? -16.406 -1.817 29.312 1 94.38 417 ILE B O 1
ATOM 7939 N N . ASP B 1 418 ? -15.289 -3.391 30.375 1 93.38 418 ASP B N 1
ATOM 7940 C CA . ASP B 1 418 ? -14.414 -2.459 31.094 1 93.38 418 ASP B CA 1
ATOM 7941 C C . ASP B 1 418 ? -13.281 -1.973 30.188 1 93.38 418 ASP B C 1
ATOM 7943 O O . ASP B 1 418 ? -12.391 -2.744 29.844 1 93.38 418 ASP B O 1
ATOM 7947 N N . LEU B 1 419 ? -13.258 -0.768 29.859 1 93.75 419 LEU B N 1
ATOM 7948 C CA . LEU B 1 419 ? -12.266 -0.214 28.953 1 93.75 419 LEU B CA 1
ATOM 7949 C C . LEU B 1 419 ? -11.203 0.57 29.703 1 93.75 419 LEU B C 1
ATOM 7951 O O . LEU B 1 419 ? -10.469 1.368 29.109 1 93.75 419 LEU B O 1
ATOM 7955 N N . THR B 1 420 ? -11.172 0.38 31 1 92.31 420 THR B N 1
ATOM 7956 C CA . THR B 1 420 ? -10.094 0.994 31.766 1 92.31 420 THR B CA 1
ATOM 7957 C C . THR B 1 420 ? -8.742 0.41 31.344 1 92.31 420 THR B C 1
ATOM 7959 O O . THR B 1 420 ? -8.555 -0.808 31.375 1 92.31 420 THR B O 1
ATOM 7962 N N . ILE B 1 421 ? -7.891 1.215 30.922 1 92.75 421 ILE B N 1
ATOM 7963 C CA . ILE B 1 421 ? -6.57 0.782 30.484 1 92.75 421 ILE B CA 1
ATOM 7964 C C . ILE B 1 421 ? -5.523 1.161 31.531 1 92.75 421 ILE B C 1
ATOM 7966 O O . ILE B 1 421 ? -5.43 2.324 31.922 1 92.75 421 ILE B O 1
ATOM 7970 N N . ASP B 1 422 ? -4.801 0.185 31.938 1 89.62 422 ASP B N 1
ATOM 7971 C CA . ASP B 1 422 ? -3.629 0.465 32.781 1 89.62 422 ASP B CA 1
ATOM 7972 C C . ASP B 1 422 ? -2.471 0.985 31.922 1 89.62 422 ASP B C 1
ATOM 7974 O O . ASP B 1 422 ? -1.729 0.2 31.328 1 89.62 422 ASP B O 1
ATOM 7978 N N . MET B 1 423 ? -2.299 2.289 31.938 1 92.75 423 MET B N 1
ATOM 7979 C CA . MET B 1 423 ? -1.199 2.869 31.172 1 92.75 423 MET B CA 1
ATOM 7980 C C . MET B 1 423 ? 0.148 2.398 31.719 1 92.75 423 MET B C 1
ATOM 7982 O O . MET B 1 423 ? 0.316 2.244 32.938 1 92.75 423 MET B O 1
ATOM 7986 N N . PRO B 1 424 ? 1.1 2.135 30.859 1 94.19 424 PRO B N 1
ATOM 7987 C CA . PRO B 1 424 ? 2.41 1.688 31.344 1 94.19 424 PRO B CA 1
ATOM 7988 C C . PRO B 1 424 ? 3.115 2.738 32.188 1 94.19 424 PRO B C 1
ATOM 7990 O O . PRO B 1 424 ? 3.035 3.936 31.906 1 94.19 424 PRO B O 1
ATOM 7993 N N . LYS B 1 425 ? 3.748 2.258 33.25 1 94.44 425 LYS B N 1
ATOM 7994 C CA . LYS B 1 425 ? 4.578 3.154 34.031 1 94.44 425 LYS B CA 1
ATOM 7995 C C . LYS B 1 425 ? 5.777 3.654 33.25 1 94.44 425 LYS B C 1
ATOM 7997 O O . LYS B 1 425 ? 6.215 4.793 33.406 1 94.44 425 LYS B O 1
ATOM 8002 N N . GLU B 1 426 ? 6.219 2.762 32.469 1 96.62 426 GLU B N 1
ATOM 8003 C CA . GLU B 1 426 ? 7.305 3.09 31.562 1 96.62 426 GLU B CA 1
ATOM 8004 C C . GLU B 1 426 ? 7.043 2.514 30.172 1 96.62 426 GLU B C 1
ATOM 8006 O O . GLU B 1 426 ? 6.824 1.31 30.016 1 96.62 426 GLU B O 1
ATOM 8011 N N . PHE B 1 427 ? 7.051 3.424 29.203 1 97.25 427 PHE B N 1
ATOM 8012 C CA . PHE B 1 427 ? 6.98 2.949 27.812 1 97.25 427 PHE B CA 1
ATOM 8013 C C . PHE B 1 427 ? 8.305 2.34 27.391 1 97.25 427 PHE B C 1
ATOM 8015 O O . PHE B 1 427 ? 9.352 2.625 27.984 1 97.25 427 PHE B O 1
ATOM 8022 N N . LEU B 1 428 ? 8.266 1.419 26.406 1 96.62 428 LEU B N 1
ATOM 8023 C CA . LEU B 1 428 ? 9.484 0.947 25.766 1 96.62 428 LEU B CA 1
ATOM 8024 C C . LEU B 1 428 ? 10.094 2.039 24.891 1 96.62 428 LEU B C 1
ATOM 8026 O O . LEU B 1 428 ? 9.492 2.449 23.891 1 96.62 428 LEU B O 1
ATOM 8030 N N . ILE B 1 429 ? 11.258 2.516 25.312 1 96.75 429 ILE B N 1
ATOM 8031 C CA . ILE B 1 429 ? 11.883 3.619 24.578 1 96.75 429 ILE B CA 1
ATOM 8032 C C . ILE B 1 429 ? 12.969 3.076 23.656 1 96.75 429 ILE B C 1
ATOM 8034 O O . ILE B 1 429 ? 13.93 2.451 24.109 1 96.75 429 ILE B O 1
ATOM 8038 N N . ASP B 1 430 ? 12.836 3.217 22.344 1 95.75 430 ASP B N 1
ATOM 8039 C CA . ASP B 1 430 ? 13.812 2.863 21.312 1 95.75 430 ASP B CA 1
ATOM 8040 C C . ASP B 1 430 ? 13.836 3.912 20.203 1 95.75 430 ASP B C 1
ATOM 8042 O O . ASP B 1 430 ? 12.984 3.904 19.328 1 95.75 430 ASP B O 1
ATOM 8046 N N . ASP B 1 431 ? 14.805 4.742 20.219 1 96.75 431 ASP B N 1
ATOM 8047 C CA . ASP B 1 431 ? 14.891 5.832 19.25 1 96.75 431 ASP B CA 1
ATOM 8048 C C . ASP B 1 431 ? 15.844 5.484 18.109 1 96.75 431 ASP B C 1
ATOM 8050 O O . ASP B 1 431 ? 16.375 6.375 17.453 1 96.75 431 ASP B O 1
ATOM 8054 N N . SER B 1 432 ? 16.125 4.172 17.922 1 96.06 432 SER B N 1
ATOM 8055 C CA . SER B 1 432 ? 17.141 3.746 16.953 1 96.06 432 SER B CA 1
ATOM 8056 C C . SER B 1 432 ? 16.703 4.066 15.523 1 96.06 432 SER B C 1
ATOM 8058 O O . SER B 1 432 ? 17.531 4.121 14.617 1 96.06 432 SER B O 1
ATOM 8060 N N . MET B 1 433 ? 15.438 4.309 15.32 1 97.19 433 MET B N 1
ATOM 8061 C CA . MET B 1 433 ? 14.961 4.617 13.977 1 97.19 433 MET B CA 1
ATOM 8062 C C . MET B 1 433 ? 14.883 6.125 13.758 1 97.19 433 MET B C 1
ATOM 8064 O O . MET B 1 433 ? 14.43 6.582 12.711 1 97.19 433 MET B O 1
ATOM 8068 N N . ILE B 1 434 ? 15.211 6.914 14.711 1 98.19 434 ILE B N 1
ATOM 8069 C CA . ILE B 1 434 ? 15.422 8.352 14.57 1 98.19 434 ILE B CA 1
ATOM 8070 C C . ILE B 1 434 ? 16.906 8.633 14.367 1 98.19 434 ILE B C 1
ATOM 8072 O O . ILE B 1 434 ? 17.688 8.578 15.312 1 98.19 434 ILE B O 1
ATOM 8076 N N . LEU B 1 435 ? 17.297 8.945 13.195 1 97.81 435 LEU B N 1
ATOM 8077 C CA . LEU B 1 435 ? 18.703 9.133 12.859 1 97.81 435 LEU B CA 1
ATOM 8078 C C . LEU B 1 435 ? 19.141 10.562 13.164 1 97.81 435 LEU B C 1
ATOM 8080 O O . LEU B 1 435 ? 18.484 11.523 12.758 1 97.81 435 LEU B O 1
ATOM 8084 N N . ALA B 1 436 ? 20.172 10.695 13.883 1 97.19 436 ALA B N 1
ATOM 8085 C CA . ALA B 1 436 ? 20.797 12.008 14.109 1 97.19 436 ALA B CA 1
ATOM 8086 C C . ALA B 1 436 ? 21.484 12.508 12.852 1 97.19 436 ALA B C 1
ATOM 8088 O O . ALA B 1 436 ? 22 11.719 12.055 1 97.19 436 ALA B O 1
ATOM 8089 N N . PRO B 1 437 ? 21.469 13.82 12.664 1 97.38 437 PRO B N 1
ATOM 8090 C CA . PRO B 1 437 ? 22.188 14.367 11.516 1 97.38 437 PRO B CA 1
ATOM 8091 C C . PRO B 1 437 ? 23.703 14.25 11.656 1 97.38 437 PRO B C 1
ATOM 8093 O O . PRO B 1 437 ? 24.203 14.023 12.758 1 97.38 437 PRO B O 1
ATOM 8096 N N . ALA B 1 438 ? 24.344 14.352 10.516 1 96.44 438 ALA B N 1
ATOM 8097 C CA . ALA B 1 438 ? 25.797 14.414 10.523 1 96.44 438 ALA B CA 1
ATOM 8098 C C . ALA B 1 438 ? 26.297 15.578 11.367 1 96.44 438 ALA B C 1
ATOM 8100 O O . ALA B 1 438 ? 25.562 16.547 11.602 1 96.44 438 ALA B O 1
ATOM 8101 N N . GLN B 1 439 ? 27.516 15.469 11.758 1 94.38 439 GLN B N 1
ATOM 8102 C CA . GLN B 1 439 ? 28.094 16.516 12.609 1 94.38 439 GLN B CA 1
ATOM 8103 C C . GLN B 1 439 ? 28.266 17.812 11.844 1 94.38 439 GLN B C 1
ATOM 8105 O O . GLN B 1 439 ? 28.109 18.906 12.406 1 94.38 439 GLN B O 1
ATOM 8110 N N . THR B 1 440 ? 28.672 17.609 10.586 1 91.44 440 THR B N 1
ATOM 8111 C CA . THR B 1 440 ? 28.812 18.797 9.742 1 91.44 440 THR B CA 1
ATOM 8112 C C . THR B 1 440 ? 28.156 18.578 8.383 1 91.44 440 THR B C 1
ATOM 8114 O O . THR B 1 440 ? 27.719 17.453 8.078 1 91.44 440 THR B O 1
ATOM 8117 N N . ASN B 1 441 ? 28 19.688 7.625 1 89.38 441 ASN B N 1
ATOM 8118 C CA . ASN B 1 441 ? 27.375 19.625 6.312 1 89.38 441 ASN B CA 1
ATOM 8119 C C . ASN B 1 441 ? 28.328 19.094 5.254 1 89.38 441 ASN B C 1
ATOM 8121 O O . ASN B 1 441 ? 27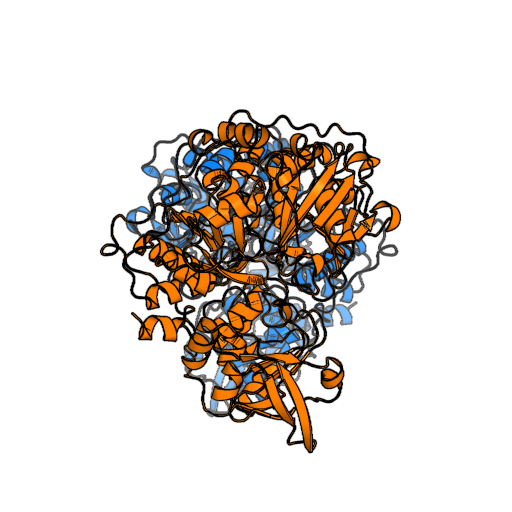.891 18.641 4.191 1 89.38 441 ASN B O 1
ATOM 8125 N N . ALA B 1 442 ? 29.578 19.109 5.438 1 87.94 442 ALA B N 1
ATOM 8126 C CA . ALA B 1 442 ? 30.594 18.859 4.418 1 87.94 442 ALA B CA 1
ATOM 8127 C C . ALA B 1 442 ? 30.703 17.359 4.121 1 87.94 442 ALA B C 1
ATOM 8129 O O . ALA B 1 442 ? 31.078 16.969 3.014 1 87.94 442 ALA B O 1
ATOM 8130 N N . GLU B 1 443 ? 30.25 16.562 4.953 1 89.19 443 GLU B N 1
ATOM 8131 C CA . GLU B 1 443 ? 30.484 15.125 4.812 1 89.19 443 GLU B CA 1
ATOM 8132 C C . GLU B 1 443 ? 29.312 14.438 4.129 1 89.19 443 GLU B C 1
ATOM 8134 O O . GLU B 1 443 ? 29.359 13.242 3.834 1 89.19 443 GLU B O 1
ATOM 8139 N N . VAL B 1 444 ? 28.297 15.211 3.865 1 93.94 444 VAL B N 1
ATOM 8140 C CA . VAL B 1 444 ? 27.094 14.539 3.396 1 93.94 444 VAL B CA 1
ATOM 8141 C C . VAL B 1 444 ? 26.828 14.898 1.937 1 93.94 444 VAL B C 1
ATOM 8143 O O . VAL B 1 444 ? 26.812 16.078 1.577 1 93.94 444 VAL B O 1
ATOM 8146 N N . GLU B 1 445 ? 26.719 13.898 1.163 1 94.06 445 GLU B N 1
ATOM 8147 C CA . GLU B 1 445 ? 26.234 14.07 -0.205 1 94.06 445 GLU B CA 1
ATOM 8148 C C . GLU B 1 445 ? 24.719 13.883 -0.291 1 94.06 445 GLU B C 1
ATOM 8150 O O . GLU B 1 445 ? 24.188 12.867 0.148 1 94.06 445 GLU B O 1
ATOM 8155 N N . VAL B 1 446 ? 24.062 14.914 -0.83 1 94.94 446 VAL B N 1
ATOM 8156 C CA . VAL B 1 446 ? 22.609 14.836 -0.984 1 94.94 446 VAL B CA 1
ATOM 8157 C C . VAL B 1 446 ? 22.281 13.992 -2.213 1 94.94 446 VAL B C 1
ATOM 8159 O O . VAL B 1 446 ? 22.734 14.289 -3.32 1 94.94 446 VAL B O 1
ATOM 8162 N N . VAL B 1 447 ? 21.469 12.906 -2.037 1 94.5 447 VAL B N 1
ATOM 8163 C CA . VAL B 1 447 ? 21.047 12.023 -3.117 1 94.5 447 VAL B CA 1
ATOM 8164 C C . VAL B 1 447 ? 19.719 12.484 -3.686 1 94.5 447 VAL B C 1
ATOM 8166 O O . VAL B 1 447 ? 18.766 12.734 -2.936 1 94.5 447 VAL B O 1
ATOM 8169 N N . ARG B 1 448 ? 19.625 12.617 -5.031 1 93.44 448 ARG B N 1
ATOM 8170 C CA . ARG B 1 448 ? 18.406 13.07 -5.703 1 93.44 448 ARG B CA 1
ATOM 8171 C C . ARG B 1 448 ? 18.031 12.133 -6.844 1 93.44 448 ARG B C 1
ATOM 8173 O O . ARG B 1 448 ? 18.844 11.859 -7.723 1 93.44 448 ARG B O 1
ATOM 8180 N N . GLY B 1 449 ? 16.766 11.641 -6.82 1 92.94 449 GLY B N 1
ATOM 8181 C CA . GLY B 1 449 ? 16.25 10.859 -7.934 1 92.94 449 GLY B CA 1
ATOM 8182 C C . GLY B 1 449 ? 15.688 11.719 -9.047 1 92.94 449 GLY B C 1
ATOM 8183 O O . GLY B 1 449 ? 15.562 12.938 -8.898 1 92.94 449 GLY B O 1
ATOM 8184 N N . PRO B 1 450 ? 15.281 11.094 -10.133 1 93.38 450 PRO B N 1
ATOM 8185 C CA . PRO B 1 450 ? 14.828 11.828 -11.312 1 93.38 450 PRO B CA 1
ATOM 8186 C C . PRO B 1 450 ? 13.484 12.523 -11.094 1 93.38 450 PRO B C 1
ATOM 8188 O O . PRO B 1 450 ? 13.141 13.445 -11.836 1 93.38 450 PRO B O 1
ATOM 8191 N N . ASN B 1 451 ? 12.75 12.117 -10.117 1 92.31 451 ASN B N 1
ATOM 8192 C CA . ASN B 1 451 ? 11.43 12.672 -9.836 1 92.31 451 ASN B CA 1
ATOM 8193 C C . ASN B 1 451 ? 11.523 14.031 -9.156 1 92.31 451 ASN B C 1
ATOM 8195 O O . ASN B 1 451 ? 10.547 14.781 -9.117 1 92.31 451 ASN B O 1
ATOM 8199 N N . ILE B 1 452 ? 12.602 14.32 -8.602 1 92.06 452 ILE B N 1
ATOM 8200 C CA . ILE B 1 452 ? 12.797 15.57 -7.875 1 92.06 452 ILE B CA 1
ATOM 8201 C C . ILE B 1 452 ? 13.227 16.672 -8.852 1 92.06 452 ILE B C 1
ATOM 8203 O O . ILE B 1 452 ? 14.312 16.609 -9.422 1 92.06 452 ILE B O 1
ATOM 8207 N N . LYS B 1 453 ? 12.367 17.656 -9.055 1 90.5 453 LYS B N 1
ATOM 8208 C CA . LYS B 1 453 ? 12.609 18.781 -9.969 1 90.5 453 LYS B CA 1
ATOM 8209 C C . LYS B 1 453 ? 12.875 20.062 -9.195 1 90.5 453 LYS B C 1
ATOM 8211 O O . LYS B 1 453 ? 12.547 20.172 -8.016 1 90.5 453 LYS B O 1
ATOM 8216 N N . PRO B 1 454 ? 13.477 20.984 -9.852 1 85.06 454 PRO B N 1
ATOM 8217 C CA . PRO B 1 454 ? 13.719 22.266 -9.188 1 85.06 454 PRO B CA 1
ATOM 8218 C C . PRO B 1 454 ? 12.43 22.984 -8.805 1 85.06 454 PRO B C 1
ATOM 8220 O O . PRO B 1 454 ? 11.422 22.891 -9.516 1 85.06 454 PRO B O 1
ATOM 8223 N N . PHE B 1 455 ? 12.531 23.766 -7.797 1 83.44 455 PHE B N 1
ATOM 8224 C CA . PHE B 1 455 ? 11.414 24.594 -7.336 1 83.44 455 PHE B CA 1
ATOM 8225 C C . PHE B 1 455 ? 11.07 25.656 -8.359 1 83.44 455 PHE B C 1
ATOM 8227 O O . PHE B 1 455 ? 11.961 26.344 -8.883 1 83.44 455 PHE B O 1
ATOM 8234 N N . PRO B 1 456 ? 9.742 25.766 -8.648 1 82.19 456 PRO B N 1
ATOM 8235 C CA . PRO B 1 456 ? 9.359 26.844 -9.555 1 82.19 456 PRO B CA 1
ATOM 8236 C C . PRO B 1 456 ? 9.438 28.219 -8.898 1 82.19 456 PRO B C 1
ATOM 8238 O O . PRO B 1 456 ? 8.977 28.391 -7.762 1 82.19 456 PRO B O 1
ATOM 8241 N N . VAL B 1 457 ? 10.086 29.156 -9.516 1 77.62 457 VAL B N 1
ATOM 8242 C CA . VAL B 1 457 ? 10.211 30.516 -8.984 1 77.62 457 VAL B CA 1
ATOM 8243 C C . VAL B 1 457 ? 9.375 31.484 -9.82 1 77.62 457 VAL B C 1
ATOM 8245 O O . VAL B 1 457 ? 9.43 31.453 -11.055 1 77.62 457 VAL B O 1
ATOM 8248 N N . ALA B 1 458 ? 8.5 32.219 -9.086 1 82.25 458 ALA B N 1
ATOM 8249 C CA . ALA B 1 458 ? 7.664 33.219 -9.766 1 82.25 458 ALA B CA 1
ATOM 8250 C C . ALA B 1 458 ? 8.469 34.438 -10.141 1 82.25 458 ALA B C 1
ATOM 8252 O O . ALA B 1 458 ? 9.555 34.688 -9.602 1 82.25 458 ALA B O 1
ATOM 8253 N N . LYS B 1 459 ? 7.855 35.25 -11.117 1 87.81 459 LYS B N 1
ATOM 8254 C CA . LYS B 1 459 ? 8.414 36.531 -11.516 1 87.81 459 LYS B CA 1
ATOM 8255 C C . LYS B 1 459 ? 7.84 37.688 -10.672 1 87.81 459 LYS B C 1
ATOM 8257 O O . LYS B 1 459 ? 6.746 37.562 -10.125 1 87.81 459 LYS B O 1
ATOM 8262 N N . PRO B 1 460 ? 8.578 38.688 -10.539 1 92.94 460 PRO B N 1
ATOM 8263 C CA . PRO B 1 460 ? 8.031 39.875 -9.844 1 92.94 460 PRO B CA 1
ATOM 8264 C C . PRO B 1 460 ? 6.703 40.344 -10.43 1 92.94 460 PRO B C 1
ATOM 8266 O O . PRO B 1 460 ? 6.473 40.188 -11.633 1 92.94 460 PRO B O 1
ATOM 8269 N N . LEU B 1 461 ? 5.895 40.969 -9.547 1 94.06 461 LEU B N 1
ATOM 8270 C CA . LEU B 1 461 ? 4.57 41.438 -9.953 1 94.06 461 LEU B CA 1
ATOM 8271 C C . LEU B 1 461 ? 4.68 42.594 -10.922 1 94.06 461 LEU B C 1
ATOM 8273 O O . LEU B 1 461 ? 5.402 43.562 -10.664 1 94.06 461 LEU B O 1
ATOM 8277 N N . GLY B 1 462 ? 4.039 42.594 -11.977 1 91.69 462 GLY B N 1
ATOM 8278 C CA . GLY B 1 462 ? 4.004 43.656 -12.938 1 91.69 462 GLY B CA 1
ATOM 8279 C C . GLY B 1 462 ? 3.07 44.781 -12.523 1 91.69 462 GLY B C 1
ATOM 8280 O O . GLY B 1 462 ? 2.637 44.844 -11.375 1 91.69 462 GLY B O 1
ATOM 8281 N N . GLU B 1 463 ? 2.73 45.688 -13.5 1 92 463 GLU B N 1
ATOM 8282 C CA . GLU B 1 463 ? 1.923 46.875 -13.227 1 92 463 GLU B CA 1
ATOM 8283 C C . GLU B 1 463 ? 0.433 46.562 -13.352 1 92 463 GLU B C 1
ATOM 8285 O O . GLU B 1 463 ? -0.404 47.281 -12.828 1 92 463 GLU B O 1
ATOM 8290 N N . GLU B 1 464 ? 0.176 45.562 -14.141 1 93.69 464 GLU B N 1
ATOM 8291 C CA . GLU B 1 464 ? -1.208 45.156 -14.328 1 93.69 464 GLU B CA 1
ATOM 8292 C C . GLU B 1 464 ? -1.342 43.625 -14.211 1 93.69 464 GLU B C 1
ATOM 8294 O O . GLU B 1 464 ? -0.373 42.906 -14.422 1 93.69 464 GLU B O 1
ATOM 8299 N N . VAL B 1 465 ? -2.475 43.219 -13.797 1 96 465 VAL B N 1
ATOM 8300 C CA . VAL B 1 465 ? -2.83 41.812 -13.781 1 96 465 VAL B CA 1
ATOM 8301 C C . VAL B 1 465 ? -4.051 41.562 -14.664 1 96 465 VAL B C 1
ATOM 8303 O O . VAL B 1 465 ? -5.113 42.156 -14.438 1 96 465 VAL B O 1
ATOM 8306 N N . GLU B 1 466 ? -3.854 40.875 -15.734 1 96.88 466 GLU B N 1
ATOM 8307 C CA . GLU B 1 466 ? -4.945 40.594 -16.656 1 96.88 466 GLU B CA 1
ATOM 8308 C C . GLU B 1 466 ? -4.934 39.125 -17.109 1 96.88 466 GLU B C 1
ATOM 8310 O O . GLU B 1 466 ? -3.9 38.469 -17.031 1 96.88 466 GLU B O 1
ATOM 8315 N N . GLY B 1 467 ? -6.039 38.688 -17.5 1 97.5 467 GLY B N 1
ATOM 8316 C CA . GLY B 1 467 ? -6.152 37.312 -17.969 1 97.5 467 GLY B CA 1
ATOM 8317 C C . GLY B 1 467 ? -7.574 36.781 -17.953 1 97.5 467 GLY B C 1
ATOM 8318 O O . GLY B 1 467 ? -8.5 37.5 -17.578 1 97.5 467 GLY B O 1
ATOM 8319 N N . LYS B 1 468 ? -7.734 35.531 -18.344 1 98.38 468 LYS B N 1
ATOM 8320 C CA . LYS B 1 468 ? -9.039 34.875 -18.406 1 98.38 468 LYS B CA 1
ATOM 8321 C C . LYS B 1 468 ? -9.406 34.25 -17.078 1 98.38 468 LYS B C 1
ATOM 8323 O O . LYS B 1 468 ? -8.523 33.875 -16.312 1 98.38 468 LYS B O 1
ATOM 8328 N N . VAL B 1 469 ? -10.711 34.188 -16.891 1 98.69 469 VAL B N 1
ATOM 8329 C CA . VAL B 1 469 ? -11.18 33.312 -15.812 1 98.69 469 VAL B CA 1
ATOM 8330 C C . VAL B 1 469 ? -10.992 31.859 -16.203 1 98.69 469 VAL B C 1
ATOM 8332 O O . VAL B 1 469 ? -11.641 31.359 -17.125 1 98.69 469 VAL B O 1
ATOM 8335 N N . LEU B 1 470 ? -10.141 31.219 -15.453 1 98.56 470 LEU B N 1
ATOM 8336 C CA . LEU B 1 470 ? -9.742 29.859 -15.836 1 98.56 470 LEU B CA 1
ATOM 8337 C C . LEU B 1 470 ? -10.672 28.828 -15.211 1 98.56 470 LEU B C 1
ATOM 8339 O O . LEU B 1 470 ? -10.797 27.703 -15.727 1 98.56 470 LEU B O 1
ATOM 8343 N N . ILE B 1 471 ? -11.195 29.094 -14.047 1 98.5 471 ILE B N 1
ATOM 8344 C CA . ILE B 1 471 ? -12.117 28.203 -13.352 1 98.5 471 ILE B CA 1
ATOM 8345 C C . ILE B 1 471 ? -12.93 29 -12.336 1 98.5 471 ILE B C 1
ATOM 8347 O O . ILE B 1 471 ? -12.477 30.031 -11.836 1 98.5 471 ILE B O 1
ATOM 8351 N N . LYS B 1 472 ? -14.203 28.75 -12.164 1 97.94 472 LYS B N 1
ATOM 8352 C CA . LYS B 1 472 ? -15.102 29.25 -11.133 1 97.94 472 LYS B CA 1
ATOM 8353 C C . LYS B 1 472 ? -15.578 28.125 -10.219 1 97.94 472 LYS B C 1
ATOM 8355 O O . LYS B 1 472 ? -16.203 27.172 -10.68 1 97.94 472 LYS B O 1
ATOM 8360 N N . VAL B 1 473 ? -15.164 28.219 -8.852 1 97.88 473 VAL B N 1
ATOM 8361 C CA . VAL B 1 473 ? -15.477 27.109 -7.949 1 97.88 473 VAL B CA 1
ATOM 8362 C C . VAL B 1 473 ? -16.359 27.609 -6.812 1 97.88 473 VAL B C 1
ATOM 8364 O O . VAL B 1 473 ? -16.391 28.812 -6.52 1 97.88 473 VAL B O 1
ATOM 8367 N N . GLU B 1 474 ? -17.109 26.75 -6.18 1 95.62 474 GLU B N 1
ATOM 8368 C CA . GLU B 1 474 ? -18.094 27.062 -5.141 1 95.62 474 GLU B CA 1
ATOM 8369 C C . GLU B 1 474 ? -17.422 27.188 -3.777 1 95.62 474 GLU B C 1
ATOM 8371 O O . GLU B 1 474 ? -16.203 27.312 -3.688 1 95.62 474 GLU B O 1
ATOM 8376 N N . ASP B 1 475 ? -18.234 27.297 -2.727 1 93.88 475 ASP B N 1
ATOM 8377 C CA . ASP B 1 475 ? -17.75 27.438 -1.356 1 93.88 475 ASP B CA 1
ATOM 8378 C C . ASP B 1 475 ? -17.047 26.156 -0.903 1 93.88 475 ASP B C 1
ATOM 8380 O O . ASP B 1 475 ? -17.359 25.062 -1.395 1 93.88 475 ASP B O 1
ATOM 8384 N N . ASN B 1 476 ? -16.078 26.297 -0.037 1 91.19 476 ASN B N 1
ATOM 8385 C CA . ASN B 1 476 ? -15.469 25.219 0.721 1 91.19 476 ASN B CA 1
ATOM 8386 C C . ASN B 1 476 ? -14.656 24.297 -0.18 1 91.19 476 ASN B C 1
ATOM 8388 O O . ASN B 1 476 ? -14.656 23.078 0.011 1 91.19 476 ASN B O 1
ATOM 8392 N N . ILE B 1 477 ? -14.07 24.953 -1.18 1 93.38 477 ILE B N 1
ATOM 8393 C CA . ILE B 1 477 ? -13.109 24.219 -1.996 1 93.38 477 ILE B CA 1
ATOM 8394 C C . ILE B 1 477 ? -11.883 23.859 -1.16 1 93.38 477 ILE B C 1
ATOM 8396 O O . ILE B 1 477 ? -11.266 24.75 -0.554 1 93.38 477 ILE B O 1
ATOM 8400 N N . THR B 1 478 ? -11.547 22.594 -1.156 1 91.94 478 THR B N 1
ATOM 8401 C CA . THR B 1 478 ? -10.43 22.109 -0.35 1 91.94 478 THR B CA 1
ATOM 8402 C C . THR B 1 478 ? -9.148 22.062 -1.181 1 91.94 478 THR B C 1
ATOM 8404 O O . THR B 1 478 ? -9.203 22.125 -2.41 1 91.94 478 THR B O 1
ATOM 8407 N N . THR B 1 479 ? -8.055 21.969 -0.52 1 92.25 479 THR B N 1
ATOM 8408 C CA . THR B 1 479 ? -6.781 21.797 -1.208 1 92.25 479 THR B CA 1
ATOM 8409 C C . THR B 1 479 ? -6.742 20.469 -1.966 1 92.25 479 THR B C 1
ATOM 8411 O O . THR B 1 479 ? -5.988 20.328 -2.928 1 92.25 479 THR B O 1
ATOM 8414 N N . ASP B 1 480 ? -7.582 19.547 -1.57 1 89.69 480 ASP B N 1
ATOM 8415 C CA . ASP B 1 480 ? -7.688 18.297 -2.324 1 89.69 480 ASP B CA 1
ATOM 8416 C C . ASP B 1 480 ? -8.398 18.516 -3.658 1 89.69 480 ASP B C 1
ATOM 8418 O O . ASP B 1 480 ? -8.102 17.844 -4.645 1 89.69 480 ASP B O 1
ATOM 8422 N N . HIS B 1 481 ? -9.359 19.453 -3.635 1 92.44 481 HIS B N 1
ATOM 8423 C CA . HIS B 1 481 ? -10.008 19.812 -4.891 1 92.44 481 HIS B CA 1
ATOM 8424 C C . HIS B 1 481 ? -9.016 20.453 -5.855 1 92.44 481 HIS B C 1
ATOM 8426 O O . HIS B 1 481 ? -9.062 20.219 -7.062 1 92.44 481 HIS B O 1
ATOM 8432 N N . ILE B 1 482 ? -8.156 21.203 -5.297 1 94.75 482 ILE B N 1
ATOM 8433 C CA . ILE B 1 482 ? -7.215 21.984 -6.094 1 94.75 482 ILE B CA 1
ATOM 8434 C C . ILE B 1 482 ? -6.07 21.094 -6.566 1 94.75 482 ILE B C 1
ATOM 8436 O O . ILE B 1 482 ? -5.746 21.062 -7.754 1 94.75 482 ILE B O 1
ATOM 8440 N N . MET B 1 483 ? -5.461 20.422 -5.691 1 92 483 MET B N 1
ATOM 8441 C CA . MET B 1 483 ? -4.371 19.484 -5.953 1 92 483 MET B CA 1
ATOM 8442 C C . MET B 1 483 ? -4.574 18.188 -5.176 1 92 483 MET B C 1
ATOM 8444 O O . MET B 1 483 ? -4.035 18.016 -4.078 1 92 483 MET B O 1
ATOM 8448 N N . PRO B 1 484 ? -5.172 17.234 -5.789 1 83.5 484 PRO B N 1
ATOM 8449 C CA . PRO B 1 484 ? -5.5 15.992 -5.094 1 83.5 484 PRO B CA 1
ATOM 8450 C C . PRO B 1 484 ? -4.27 15.297 -4.508 1 83.5 484 PRO B C 1
ATOM 8452 O O . PRO B 1 484 ? -3.195 15.32 -5.117 1 83.5 484 PRO B O 1
ATOM 8455 N N . SER B 1 485 ? -4.43 14.719 -3.332 1 78.19 485 SER B N 1
ATOM 8456 C CA . SER B 1 485 ? -3.355 14.023 -2.629 1 78.19 485 SER B CA 1
ATOM 8457 C C . SER B 1 485 ? -3.602 12.516 -2.6 1 78.19 485 SER B C 1
ATOM 8459 O O . SER B 1 485 ? -3.252 11.844 -1.628 1 78.19 485 SER B O 1
ATOM 8461 N N . ASN B 1 486 ? -4.078 11.969 -3.574 1 78.88 486 ASN B N 1
ATOM 8462 C CA . ASN B 1 486 ? -4.32 10.531 -3.607 1 78.88 486 ASN B CA 1
ATOM 8463 C C . ASN B 1 486 ? -3.047 9.75 -3.932 1 78.88 486 ASN B C 1
ATOM 8465 O O . ASN B 1 486 ? -2.006 10.352 -4.211 1 78.88 486 ASN B O 1
ATOM 8469 N N . SER B 1 487 ? -3.113 8.516 -3.783 1 80.38 487 SER B N 1
ATOM 8470 C CA . SER B 1 487 ? -1.965 7.621 -3.893 1 80.38 487 SER B CA 1
ATOM 8471 C C . SER B 1 487 ? -1.318 7.719 -5.27 1 80.38 487 SER B C 1
ATOM 8473 O O . SER B 1 487 ? -0.14 7.395 -5.434 1 80.38 487 SER B O 1
ATOM 8475 N N . LYS B 1 488 ? -2.031 8.18 -6.234 1 82.31 488 LYS B N 1
ATOM 8476 C CA . LYS B 1 488 ? -1.521 8.266 -7.598 1 82.31 488 LYS B CA 1
ATOM 8477 C C . LYS B 1 488 ? -0.648 9.508 -7.781 1 82.31 488 LYS B C 1
ATOM 8479 O O . LYS B 1 488 ? 0.304 9.492 -8.562 1 82.31 488 LYS B O 1
ATOM 8484 N N . LEU B 1 489 ? -0.931 10.539 -7.062 1 87.44 489 LEU B N 1
ATOM 8485 C CA . LEU B 1 489 ? -0.279 11.82 -7.324 1 87.44 489 LEU B CA 1
ATOM 8486 C C . LEU B 1 489 ? 0.706 12.164 -6.211 1 87.44 489 LEU B C 1
ATOM 8488 O O . LEU B 1 489 ? 1.665 12.906 -6.43 1 87.44 489 LEU B O 1
ATOM 8492 N N . LEU B 1 490 ? 0.54 11.641 -5.059 1 89.62 490 LEU B N 1
ATOM 8493 C CA . LEU B 1 490 ? 1.34 11.984 -3.887 1 89.62 490 LEU B CA 1
ATOM 8494 C C . LEU B 1 490 ? 2.82 11.734 -4.148 1 89.62 490 LEU B C 1
ATOM 8496 O O . LEU B 1 490 ? 3.674 12.5 -3.697 1 89.62 490 LEU B O 1
ATOM 8500 N N . PRO B 1 491 ? 3.184 10.664 -4.887 1 89.44 491 PRO B N 1
ATOM 8501 C CA . PRO B 1 491 ? 4.602 10.383 -5.141 1 89.44 491 PRO B CA 1
ATOM 8502 C C . PRO B 1 491 ? 5.273 11.469 -5.977 1 89.44 491 PRO B C 1
ATOM 8504 O O . PRO B 1 491 ? 6.504 11.492 -6.082 1 89.44 491 PRO B O 1
ATOM 8507 N N . PHE B 1 492 ? 4.535 12.414 -6.504 1 92.12 492 PHE B N 1
ATOM 8508 C CA . PHE B 1 492 ? 5.094 13.383 -7.441 1 92.12 492 PHE B CA 1
ATOM 8509 C C . PHE B 1 492 ? 5.094 14.781 -6.844 1 92.12 492 PHE B C 1
ATOM 8511 O O . PHE B 1 492 ? 5.125 15.773 -7.574 1 92.12 492 PHE B O 1
ATOM 8518 N N . ARG B 1 493 ? 5.109 14.867 -5.602 1 91.06 493 ARG B N 1
ATOM 8519 C CA . ARG B 1 493 ? 4.996 16.141 -4.91 1 91.06 493 ARG B CA 1
ATOM 8520 C C . ARG B 1 493 ? 6.215 17.016 -5.184 1 91.06 493 ARG B C 1
ATOM 8522 O O . ARG B 1 493 ? 6.16 18.234 -5.008 1 91.06 493 ARG B O 1
ATOM 8529 N N . SER B 1 494 ? 7.301 16.422 -5.645 1 91.06 494 SER B N 1
ATOM 8530 C CA . SER B 1 494 ? 8.492 17.219 -5.965 1 91.06 494 SER B CA 1
ATOM 8531 C C . SER B 1 494 ? 8.586 17.484 -7.461 1 91.06 494 SER B C 1
ATOM 8533 O O . SER B 1 494 ? 9.609 17.984 -7.938 1 91.06 494 SER B O 1
ATOM 8535 N N . ASN B 1 495 ? 7.629 17.094 -8.172 1 93.25 495 ASN B N 1
ATOM 8536 C CA . ASN B 1 495 ? 7.555 17.281 -9.617 1 93.25 495 ASN B CA 1
ATOM 8537 C C . ASN B 1 495 ? 6.359 18.141 -10.016 1 93.25 495 ASN B C 1
ATOM 8539 O O . ASN B 1 495 ? 5.391 17.641 -10.586 1 93.25 495 ASN B O 1
ATOM 8543 N N . ILE B 1 496 ? 6.504 19.453 -9.828 1 93.75 496 ILE B N 1
ATOM 8544 C CA . ILE B 1 496 ? 5.398 20.391 -10.008 1 93.75 496 ILE B CA 1
ATOM 8545 C C . ILE B 1 496 ? 4.941 20.375 -11.461 1 93.75 496 ILE B C 1
ATOM 8547 O O . ILE B 1 496 ? 3.74 20.391 -11.742 1 93.75 496 ILE B O 1
ATOM 8551 N N . PRO B 1 497 ? 5.883 20.359 -12.453 1 94.12 497 PRO B N 1
ATOM 8552 C CA . PRO B 1 497 ? 5.422 20.297 -13.844 1 94.12 497 PRO B CA 1
ATOM 8553 C C . PRO B 1 497 ? 4.48 19.109 -14.094 1 94.12 497 PRO B C 1
ATOM 8555 O O . PRO B 1 497 ? 3.461 19.266 -14.773 1 94.12 497 PRO B O 1
ATOM 8558 N N . TYR B 1 498 ? 4.793 18 -13.523 1 94.38 498 TYR B N 1
ATOM 8559 C CA . TYR B 1 498 ? 3.928 16.828 -13.672 1 94.38 498 TYR B CA 1
ATOM 8560 C C . TYR B 1 498 ? 2.613 17.031 -12.93 1 94.38 498 TYR B C 1
ATOM 8562 O O . TYR B 1 498 ? 1.537 16.781 -13.477 1 94.38 498 TYR B O 1
ATOM 8570 N N . LEU B 1 499 ? 2.627 17.5 -11.719 1 94.62 499 LEU B N 1
ATOM 8571 C CA . LEU B 1 499 ? 1.452 17.656 -10.867 1 94.62 499 LEU B CA 1
ATOM 8572 C C . LEU B 1 499 ? 0.479 18.672 -11.461 1 94.62 499 LEU B C 1
ATOM 8574 O O . LEU B 1 499 ? -0.737 18.516 -11.312 1 94.62 499 LEU B O 1
ATOM 8578 N N . ALA B 1 500 ? 1.075 19.641 -12.078 1 95.88 500 ALA B N 1
ATOM 8579 C CA . ALA B 1 500 ? 0.263 20.734 -12.609 1 95.88 500 ALA B CA 1
ATOM 8580 C C . ALA B 1 500 ? -0.748 20.219 -13.633 1 95.88 500 ALA B C 1
ATOM 8582 O O . ALA B 1 500 ? -1.825 20.797 -13.789 1 95.88 500 ALA B O 1
ATOM 8583 N N . GLU B 1 501 ? -0.456 19.125 -14.234 1 95.69 501 GLU B N 1
ATOM 8584 C CA . GLU B 1 501 ? -1.342 18.531 -15.227 1 95.69 501 GLU B CA 1
ATOM 8585 C C . GLU B 1 501 ? -2.627 18.016 -14.586 1 95.69 501 GLU B C 1
ATOM 8587 O O . GLU B 1 501 ? -3.613 17.75 -15.281 1 95.69 501 GLU B O 1
ATOM 8592 N N . PHE B 1 502 ? -2.607 17.906 -13.266 1 94.75 502 PHE B N 1
ATOM 8593 C CA . PHE B 1 502 ? -3.748 17.344 -12.555 1 94.75 502 PHE B CA 1
ATOM 8594 C C . PHE B 1 502 ? -4.414 18.375 -11.672 1 94.75 502 PHE B C 1
ATOM 8596 O O . PHE B 1 502 ? -5.289 18.047 -10.867 1 94.75 502 PHE B O 1
ATOM 8603 N N . CYS B 1 503 ? -4.062 19.594 -11.773 1 96.69 503 CYS B N 1
ATOM 8604 C CA . CYS B 1 503 ? -4.617 20.672 -10.977 1 96.69 503 CYS B CA 1
ATOM 8605 C C . CYS B 1 503 ? -6.117 20.812 -11.203 1 96.69 503 CYS B C 1
ATOM 8607 O O . CYS B 1 503 ? -6.562 20.969 -12.344 1 96.69 503 CYS B O 1
ATOM 8609 N N . PHE B 1 504 ? -6.926 20.75 -10.188 1 96.5 504 PHE B N 1
ATOM 8610 C CA . PHE B 1 504 ? -8.375 20.906 -10.148 1 96.5 504 PHE B CA 1
ATOM 8611 C C . PHE B 1 504 ? -9.062 19.75 -10.875 1 96.5 504 PHE B C 1
ATOM 8613 O O . PHE B 1 504 ? -10.219 19.875 -11.273 1 96.5 504 PHE B O 1
ATOM 8620 N N . ASN B 1 505 ? -8.375 18.609 -11.023 1 92.5 505 ASN B N 1
ATOM 8621 C CA . ASN B 1 505 ? -8.922 17.5 -11.797 1 92.5 505 ASN B CA 1
ATOM 8622 C C . ASN B 1 505 ? -10.195 16.953 -11.164 1 92.5 505 ASN B C 1
ATOM 8624 O O . ASN B 1 505 ? -11.047 16.391 -11.859 1 92.5 505 ASN B O 1
ATOM 8628 N N . THR B 1 506 ? -10.414 17.094 -9.898 1 88.12 506 THR B N 1
ATOM 8629 C CA . THR B 1 506 ? -11.586 16.562 -9.203 1 88.12 506 THR B CA 1
ATOM 8630 C C . THR B 1 506 ? -12.812 17.438 -9.477 1 88.12 506 THR B C 1
ATOM 8632 O O . THR B 1 506 ? -13.945 17.016 -9.234 1 88.12 506 THR B O 1
ATOM 8635 N N . VAL B 1 507 ? -12.562 18.625 -9.938 1 93.31 507 VAL B N 1
ATOM 8636 C CA . VAL B 1 507 ? -13.633 19.594 -10.148 1 93.31 507 VAL B CA 1
ATOM 8637 C C . VAL B 1 507 ? -13.805 19.859 -11.648 1 93.31 507 VAL B C 1
ATOM 8639 O O . VAL B 1 507 ? -14.93 20 -12.133 1 93.31 507 VAL B O 1
ATOM 8642 N N . ASP B 1 508 ? -12.703 20.047 -12.305 1 95.94 508 ASP B N 1
ATOM 8643 C CA . ASP B 1 508 ? -12.656 20.406 -13.719 1 95.94 508 ASP B CA 1
ATOM 8644 C C . ASP B 1 508 ? -11.398 19.844 -14.383 1 95.94 508 ASP B C 1
ATOM 8646 O O . ASP B 1 508 ? -10.336 20.484 -14.344 1 95.94 508 ASP B O 1
ATOM 8650 N N . THR B 1 509 ? -11.492 18.766 -15.07 1 94.12 509 THR B N 1
ATOM 8651 C CA . THR B 1 509 ? -10.344 18.078 -15.641 1 94.12 509 THR B CA 1
ATOM 8652 C C . THR B 1 509 ? -9.734 18.891 -16.781 1 94.12 509 THR B C 1
ATOM 8654 O O . THR B 1 509 ? -8.609 18.641 -17.203 1 94.12 509 THR B O 1
ATOM 8657 N N . GLU B 1 510 ? -10.398 19.922 -17.266 1 96.94 510 GLU B N 1
ATOM 8658 C CA . GLU B 1 510 ? -9.93 20.703 -18.406 1 96.94 510 GLU B CA 1
ATOM 8659 C C . GLU B 1 510 ? -9.109 21.906 -17.938 1 96.94 510 GLU B C 1
ATOM 8661 O O . GLU B 1 510 ? -8.492 22.594 -18.766 1 96.94 510 GLU B O 1
ATOM 8666 N N . PHE B 1 511 ? -9.055 22.172 -16.703 1 97.75 511 PHE B N 1
ATOM 8667 C CA . PHE B 1 511 ? -8.445 23.375 -16.156 1 97.75 511 PHE B CA 1
ATOM 8668 C C . PHE B 1 511 ? -6.996 23.5 -16.609 1 97.75 511 PHE B C 1
ATOM 8670 O O . PHE B 1 511 ? -6.578 24.562 -17.094 1 97.75 511 PHE B O 1
ATOM 8677 N N . PRO B 1 512 ? -6.141 22.453 -16.484 1 97.94 512 PRO B N 1
ATOM 8678 C CA . PRO B 1 512 ? -4.738 22.609 -16.875 1 97.94 512 PRO B CA 1
ATOM 8679 C C . PRO B 1 512 ? -4.574 22.984 -18.344 1 97.94 512 PRO B C 1
ATOM 8681 O O . PRO B 1 512 ? -3.781 23.875 -18.672 1 97.94 512 PRO B O 1
ATOM 8684 N N . LYS B 1 513 ? -5.316 22.312 -19.172 1 97.38 513 LYS B N 1
ATOM 8685 C CA . LYS B 1 513 ? -5.254 22.625 -20.594 1 97.38 513 LYS B CA 1
ATOM 8686 C C . LYS B 1 513 ? -5.695 24.062 -20.875 1 97.38 513 LYS B C 1
ATOM 8688 O O . LYS B 1 513 ? -5.07 24.766 -21.672 1 97.38 513 LYS B O 1
ATOM 8693 N N . ARG B 1 514 ? -6.762 24.469 -20.266 1 97.94 514 ARG B N 1
ATOM 8694 C CA . ARG B 1 514 ? -7.277 25.812 -20.422 1 97.94 514 ARG B CA 1
ATOM 8695 C C . ARG B 1 514 ? -6.254 26.844 -19.953 1 97.94 514 ARG B C 1
ATOM 8697 O O . ARG B 1 514 ? -6.043 27.859 -20.625 1 97.94 514 ARG B O 1
ATOM 8704 N N . ALA B 1 515 ? -5.629 26.609 -18.812 1 98.19 515 ALA B N 1
ATOM 8705 C CA . ALA B 1 515 ? -4.625 27.516 -18.266 1 98.19 515 ALA B CA 1
ATOM 8706 C C . ALA B 1 515 ? -3.434 27.641 -19.219 1 98.19 515 ALA B C 1
ATOM 8708 O O . ALA B 1 515 ? -2.875 28.734 -19.375 1 98.19 515 ALA B O 1
ATOM 8709 N N . GLN B 1 516 ? -3.037 26.547 -19.781 1 97.31 516 GLN B N 1
ATOM 8710 C CA . GLN B 1 516 ? -1.929 26.562 -20.734 1 97.31 516 GLN B CA 1
ATOM 8711 C C . GLN B 1 516 ? -2.309 27.297 -22 1 97.31 516 GLN B C 1
ATOM 8713 O O . GLN B 1 516 ? -1.515 28.078 -22.531 1 97.31 516 GLN B O 1
ATOM 8718 N N . GLU B 1 517 ? -3.49 27.031 -22.469 1 97.38 517 GLU B N 1
ATOM 8719 C CA . GLU B 1 517 ? -3.98 27.656 -23.688 1 97.38 517 GLU B CA 1
ATOM 8720 C C . GLU B 1 517 ? -4.008 29.172 -23.547 1 97.38 517 GLU B C 1
ATOM 8722 O O . GLU B 1 517 ? -3.639 29.891 -24.484 1 97.38 517 GLU B O 1
ATOM 8727 N N . TYR B 1 518 ? -4.41 29.703 -22.422 1 97.69 518 TYR B N 1
ATOM 8728 C CA . TYR B 1 518 ? -4.59 31.141 -22.25 1 97.69 518 TYR B CA 1
ATOM 8729 C C . TYR B 1 518 ? -3.385 31.75 -21.547 1 97.69 518 TYR B C 1
ATOM 8731 O O . TYR B 1 518 ? -3.393 32.938 -21.219 1 97.69 518 TYR B O 1
ATOM 8739 N N . ASN B 1 519 ? -2.367 30.938 -21.281 1 95.81 519 ASN B N 1
ATOM 8740 C CA . ASN B 1 519 ? -1.13 31.375 -20.641 1 95.81 519 ASN B CA 1
ATOM 8741 C C . ASN B 1 519 ? -1.396 31.984 -19.281 1 95.81 519 ASN B C 1
ATOM 8743 O O . ASN B 1 519 ? -0.907 33.062 -18.969 1 95.81 519 ASN B O 1
ATOM 8747 N N . GLY B 1 520 ? -2.297 31.344 -18.5 1 96.69 520 GLY B N 1
ATOM 8748 C CA . GLY B 1 520 ? -2.613 31.766 -17.141 1 96.69 520 GLY B CA 1
ATOM 8749 C C . GLY B 1 520 ? -3.875 32.594 -17.047 1 96.69 520 GLY B C 1
ATOM 8750 O O . GLY B 1 520 ? -4.672 32.625 -18 1 96.69 520 GLY B O 1
ATOM 8751 N N . GLY B 1 521 ? -4.117 33.156 -15.781 1 97.81 521 GLY B N 1
ATOM 8752 C CA . GLY B 1 521 ? -5.309 33.969 -15.555 1 97.81 521 GLY B CA 1
ATOM 8753 C C . GLY B 1 521 ? -5.77 33.969 -14.109 1 97.81 521 GLY B C 1
ATOM 8754 O O . GLY B 1 521 ? -4.957 34.125 -13.195 1 97.81 521 GLY B O 1
ATOM 8755 N N . PHE B 1 522 ? -7.195 33.906 -13.992 1 98.62 522 PHE B N 1
ATOM 8756 C CA . PHE B 1 522 ? -7.785 34.094 -12.672 1 98.62 522 PHE B CA 1
ATOM 8757 C C . PHE B 1 522 ? -8.531 32.844 -12.227 1 98.62 522 PHE B C 1
ATOM 8759 O O . PHE B 1 522 ? -9.07 32.094 -13.062 1 98.62 522 PHE B O 1
ATOM 8766 N N . ILE B 1 523 ? -8.492 32.594 -10.953 1 98.69 523 ILE B N 1
ATOM 8767 C CA . ILE B 1 523 ? -9.398 31.656 -10.305 1 98.69 523 ILE B CA 1
ATOM 8768 C C . ILE B 1 523 ? -10.477 32.406 -9.531 1 98.69 523 ILE B C 1
ATOM 8770 O O . ILE B 1 523 ? -10.172 33.344 -8.797 1 98.69 523 ILE B O 1
ATOM 8774 N N . ILE B 1 524 ? -11.719 32.094 -9.758 1 98.75 524 ILE B N 1
ATOM 8775 C CA . ILE B 1 524 ? -12.852 32.656 -9.031 1 98.75 524 ILE B CA 1
ATOM 8776 C C . ILE B 1 524 ? -13.414 31.609 -8.055 1 98.75 524 ILE B C 1
ATOM 8778 O O . ILE B 1 524 ? -13.672 30.469 -8.438 1 98.75 524 ILE B O 1
ATOM 8782 N N . ALA B 1 525 ? -13.555 32 -6.746 1 98.38 525 ALA B N 1
ATOM 8783 C CA . ALA B 1 525 ? -13.938 30.969 -5.777 1 98.38 525 ALA B CA 1
ATOM 8784 C C . ALA B 1 525 ? -14.953 31.516 -4.773 1 98.38 525 ALA B C 1
ATOM 8786 O O . ALA B 1 525 ? -15.07 32.719 -4.598 1 98.38 525 ALA B O 1
ATOM 8787 N N . GLY B 1 526 ? -15.734 30.656 -4.215 1 97 526 GLY B N 1
ATOM 8788 C CA . GLY B 1 526 ? -16.641 31 -3.135 1 97 526 GLY B CA 1
ATOM 8789 C C . GLY B 1 526 ? -15.945 31.203 -1.807 1 97 526 GLY B C 1
ATOM 8790 O O . GLY B 1 526 ? -14.812 31.703 -1.765 1 97 526 GLY B O 1
ATOM 8791 N N . GLY B 1 527 ? -16.672 30.875 -0.748 1 94.44 527 GLY B N 1
ATOM 8792 C CA . GLY B 1 527 ? -16.156 31.078 0.596 1 94.44 527 GLY B CA 1
ATOM 8793 C C . GLY B 1 527 ? -15.258 29.969 1.076 1 94.44 527 GLY B C 1
ATOM 8794 O O . GLY B 1 527 ? -15.445 28.797 0.704 1 94.44 527 GLY B O 1
ATOM 8795 N N . ASN B 1 528 ? -14.25 30.312 1.943 1 93 528 ASN B N 1
ATOM 8796 C CA . ASN B 1 528 ? -13.367 29.359 2.596 1 93 528 ASN B CA 1
ATOM 8797 C C . ASN B 1 528 ? -12.555 28.562 1.577 1 93 528 ASN B C 1
ATOM 8799 O O . ASN B 1 528 ? -12.461 27.328 1.68 1 93 528 ASN B O 1
ATOM 8803 N N . TYR B 1 529 ? -12.078 29.328 0.534 1 95.75 529 TYR B N 1
ATOM 8804 C CA . TYR B 1 529 ? -11.297 28.734 -0.542 1 95.75 529 TYR B CA 1
ATOM 8805 C C . TYR B 1 529 ? -9.953 28.219 -0.022 1 95.75 529 TYR B C 1
ATOM 8807 O O . TYR B 1 529 ? -9.203 28.969 0.617 1 95.75 529 TYR B O 1
ATOM 8815 N N . GLY B 1 530 ? -9.727 26.953 -0.29 1 94.12 530 GLY B N 1
ATOM 8816 C CA . GLY B 1 530 ? -8.445 26.359 0.054 1 94.12 530 GLY B CA 1
ATOM 8817 C C . GLY B 1 530 ? -8.43 25.75 1.443 1 94.12 530 GLY B C 1
ATOM 8818 O O . GLY B 1 530 ? -7.371 25.672 2.074 1 94.12 530 GLY B O 1
ATOM 8819 N N . GLN B 1 531 ? -9.547 25.375 1.986 1 89.06 531 GLN B N 1
ATOM 8820 C CA . GLN B 1 531 ? -9.578 24.719 3.293 1 89.06 531 GLN B CA 1
ATOM 8821 C C . GLN B 1 531 ? -8.922 23.344 3.238 1 89.06 531 GLN B C 1
ATOM 8823 O O . GLN B 1 531 ? -8.812 22.734 2.168 1 89.06 531 GLN B O 1
ATOM 8828 N N . GLY B 1 532 ? -8.43 22.922 4.422 1 83.62 532 GLY B N 1
ATOM 8829 C CA . GLY B 1 532 ? -7.898 21.562 4.488 1 83.62 532 GLY B CA 1
ATOM 8830 C C . GLY B 1 532 ? -6.414 21.531 4.801 1 83.62 532 GLY B C 1
ATOM 8831 O O . GLY B 1 532 ? -5.961 22.141 5.766 1 83.62 532 GLY B O 1
ATOM 8832 N N . SER B 1 533 ? -5.664 20.859 3.898 1 80.94 533 SER B N 1
ATOM 8833 C CA . SER B 1 533 ? -4.262 20.531 4.148 1 80.94 533 SER B CA 1
ATOM 8834 C C . SER B 1 533 ? -3.373 21.766 3.943 1 80.94 533 SER B C 1
ATOM 8836 O O . SER B 1 533 ? -3.756 22.703 3.25 1 80.94 533 SER B O 1
ATOM 8838 N N . SER B 1 534 ? -2.254 21.734 4.559 1 80.62 534 SER B N 1
ATOM 8839 C CA . SER B 1 534 ? -1.295 22.844 4.496 1 80.62 534 SER B CA 1
ATOM 8840 C C . SER B 1 534 ? -0.493 22.797 3.197 1 80.62 534 SER B C 1
ATOM 8842 O O . SER B 1 534 ? 0.397 23.625 2.984 1 80.62 534 SER B O 1
ATOM 8844 N N . ARG B 1 535 ? -0.795 22.062 2.355 1 87.19 535 ARG B N 1
ATOM 8845 C CA . ARG B 1 535 ? 0.013 21.781 1.176 1 87.19 535 ARG B CA 1
ATOM 8846 C C . ARG B 1 535 ? 0.153 23.016 0.293 1 87.19 535 ARG B C 1
ATOM 8848 O O . ARG B 1 535 ? -0.82 23.453 -0.319 1 87.19 535 ARG B O 1
ATOM 8855 N N . GLU B 1 536 ? 1.382 23.375 0.064 1 91.69 536 GLU B N 1
ATOM 8856 C CA . GLU B 1 536 ? 1.65 24.531 -0.781 1 91.69 536 GLU B CA 1
ATOM 8857 C C . GLU B 1 536 ? 1.471 24.188 -2.258 1 91.69 536 GLU B C 1
ATOM 8859 O O . GLU B 1 536 ? 1.395 25.094 -3.102 1 91.69 536 GLU B O 1
ATOM 8864 N N . HIS B 1 537 ? 1.436 22.891 -2.52 1 93.12 537 HIS B N 1
ATOM 8865 C CA . HIS B 1 537 ? 1.24 22.438 -3.893 1 93.12 537 HIS B CA 1
ATOM 8866 C C . HIS B 1 537 ? -0.042 23 -4.484 1 93.12 537 HIS B C 1
ATOM 8868 O O . HIS B 1 537 ? -0.125 23.234 -5.695 1 93.12 537 HIS B O 1
ATOM 8874 N N . ALA B 1 538 ? -1.007 23.281 -3.607 1 94.25 538 ALA B N 1
ATOM 8875 C CA . ALA B 1 538 ? -2.279 23.844 -4.051 1 94.25 538 ALA B CA 1
ATOM 8876 C C . ALA B 1 538 ? -2.105 25.281 -4.527 1 94.25 538 ALA B C 1
ATOM 8878 O O . ALA B 1 538 ? -2.969 25.828 -5.227 1 94.25 538 ALA B O 1
ATOM 8879 N N . ALA B 1 539 ? -1 25.906 -4.203 1 94.88 539 ALA B N 1
ATOM 8880 C CA . ALA B 1 539 ? -0.66 27.219 -4.723 1 94.88 539 ALA B CA 1
ATOM 8881 C C . ALA B 1 539 ? 0.363 27.125 -5.852 1 94.88 539 ALA B C 1
ATOM 8883 O O . ALA B 1 539 ? 0.295 27.875 -6.828 1 94.88 539 ALA B O 1
ATOM 8884 N N . LEU B 1 540 ? 1.263 26.172 -5.758 1 94.12 540 LEU B N 1
ATOM 8885 C CA . LEU B 1 540 ? 2.379 26.047 -6.691 1 94.12 540 LEU B CA 1
ATOM 8886 C C . LEU B 1 540 ? 1.894 25.578 -8.062 1 94.12 540 LEU B C 1
ATOM 8888 O O . LEU B 1 540 ? 2.395 26.031 -9.094 1 94.12 540 LEU B O 1
ATOM 8892 N N . ALA B 1 541 ? 0.989 24.594 -8.039 1 95.38 541 ALA B N 1
ATOM 8893 C CA . ALA B 1 541 ? 0.496 24.078 -9.312 1 95.38 541 ALA B CA 1
ATOM 8894 C C . ALA B 1 541 ? -0.201 25.172 -10.117 1 95.38 541 ALA B C 1
ATOM 8896 O O . ALA B 1 541 ? 0.104 25.375 -11.297 1 95.38 541 ALA B O 1
ATOM 8897 N N . PRO B 1 542 ? -1.155 25.938 -9.508 1 96.31 542 PRO B N 1
ATOM 8898 C CA . PRO B 1 542 ? -1.738 27.062 -10.227 1 96.31 542 PRO B CA 1
ATOM 8899 C C . PRO B 1 542 ? -0.689 28.078 -10.688 1 96.31 542 PRO B C 1
ATOM 8901 O O . PRO B 1 542 ? -0.781 28.609 -11.797 1 96.31 542 PRO B O 1
ATOM 8904 N N . LEU B 1 543 ? 0.247 28.344 -9.828 1 95.5 543 LEU B N 1
ATOM 8905 C CA . LEU B 1 543 ? 1.308 29.266 -10.203 1 95.5 543 LEU B CA 1
ATOM 8906 C C . LEU B 1 543 ? 2.021 28.797 -11.469 1 95.5 543 LEU B C 1
ATOM 8908 O O . LEU B 1 543 ? 2.238 29.594 -12.391 1 95.5 543 LEU B O 1
ATOM 8912 N N . TYR B 1 544 ? 2.414 27.531 -11.469 1 95.06 544 TYR B N 1
ATOM 8913 C CA . TYR B 1 544 ? 3.104 26.938 -12.609 1 95.06 544 TYR B CA 1
ATOM 8914 C C . TYR B 1 544 ? 2.266 27.062 -13.875 1 95.06 544 TYR B C 1
ATOM 8916 O O . TYR B 1 544 ? 2.807 27.234 -14.969 1 95.06 544 TYR B O 1
ATOM 8924 N N . LEU B 1 545 ? 0.962 27 -13.688 1 97 545 LEU B N 1
ATOM 8925 C CA . LEU B 1 545 ? 0.04 27.078 -14.812 1 97 545 LEU B CA 1
ATOM 8926 C C . LEU B 1 545 ? -0.26 28.516 -15.188 1 97 545 LEU B C 1
ATOM 8928 O O . LEU B 1 545 ? -1.078 28.781 -16.078 1 97 545 LEU B O 1
ATOM 8932 N N . GLY B 1 546 ? 0.298 29.484 -14.477 1 95.56 546 GLY B N 1
ATOM 8933 C CA . GLY B 1 546 ? 0.244 30.875 -14.875 1 95.56 546 GLY B CA 1
ATOM 8934 C C . GLY B 1 546 ? -0.844 31.656 -14.172 1 95.56 546 GLY B C 1
ATOM 8935 O O . GLY B 1 546 ? -1.172 32.781 -14.57 1 95.56 546 GLY B O 1
ATOM 8936 N N . VAL B 1 547 ? -1.421 31.156 -13.117 1 97.19 547 VAL B N 1
ATOM 8937 C CA . VAL B 1 547 ? -2.445 31.875 -12.367 1 97.19 547 VAL B CA 1
ATOM 8938 C C . VAL B 1 547 ? -1.837 33.125 -11.727 1 97.19 547 VAL B C 1
ATOM 8940 O O . VAL B 1 547 ? -0.782 33.062 -11.094 1 97.19 547 VAL B O 1
ATOM 8943 N N . LYS B 1 548 ? -2.568 34.188 -11.828 1 95.75 548 LYS B N 1
ATOM 8944 C CA . LYS B 1 548 ? -2.049 35.469 -11.383 1 95.75 548 LYS B CA 1
ATOM 8945 C C . LYS B 1 548 ? -2.717 35.906 -10.086 1 95.75 548 LYS B C 1
ATOM 8947 O O . LYS B 1 548 ? -2.074 36.5 -9.219 1 95.75 548 LYS B O 1
ATOM 8952 N N . ALA B 1 549 ? -3.916 35.656 -9.992 1 97.88 549 ALA B N 1
ATOM 8953 C CA . ALA B 1 549 ? -4.68 36.062 -8.812 1 97.88 549 ALA B CA 1
ATOM 8954 C C . ALA B 1 549 ? -5.867 35.125 -8.578 1 97.88 549 ALA B C 1
ATOM 8956 O O . ALA B 1 549 ? -6.348 34.469 -9.516 1 97.88 549 ALA B O 1
ATOM 8957 N N . VAL B 1 550 ? -6.211 35 -7.383 1 98.5 550 VAL B N 1
ATOM 8958 C CA . VAL B 1 550 ? -7.426 34.281 -6.984 1 98.5 550 VAL B CA 1
ATOM 8959 C C . VAL B 1 550 ? -8.414 35.281 -6.355 1 98.5 550 VAL B C 1
ATOM 8961 O O . VAL B 1 550 ? -8.062 36 -5.418 1 98.5 550 VAL B O 1
ATOM 8964 N N . ILE B 1 551 ? -9.609 35.375 -6.898 1 98.62 551 ILE B N 1
ATOM 8965 C CA . ILE B 1 551 ? -10.672 36.188 -6.344 1 98.62 551 ILE B CA 1
ATOM 8966 C C . ILE B 1 551 ? -11.711 35.312 -5.664 1 98.62 551 ILE B C 1
ATOM 8968 O O . ILE B 1 551 ? -12.383 34.531 -6.32 1 98.62 551 ILE B O 1
ATOM 8972 N N . ALA B 1 552 ? -11.812 35.438 -4.363 1 98.31 552 ALA B N 1
ATOM 8973 C CA . ALA B 1 552 ? -12.695 34.562 -3.602 1 98.31 552 ALA B CA 1
ATOM 8974 C C . ALA B 1 552 ? -13.562 35.344 -2.633 1 98.31 552 ALA B C 1
ATOM 8976 O O . ALA B 1 552 ? -13.297 36.531 -2.371 1 98.31 552 ALA B O 1
ATOM 8977 N N . LYS B 1 553 ? -14.664 34.781 -2.191 1 97.25 553 LYS B N 1
ATOM 8978 C CA . LYS B 1 553 ? -15.43 35.375 -1.102 1 97.25 553 LYS B CA 1
ATOM 8979 C C . LYS B 1 553 ? -14.602 35.438 0.183 1 97.25 553 LYS B C 1
ATOM 8981 O O . LYS B 1 553 ? -14.688 36.406 0.941 1 97.25 553 LYS B O 1
ATOM 8986 N N . SER B 1 554 ? -13.883 34.344 0.458 1 94.31 554 SER B N 1
ATOM 8987 C CA . SER B 1 554 ? -12.938 34.281 1.567 1 94.31 554 SER B CA 1
ATOM 8988 C C . SER B 1 554 ? -11.953 33.125 1.381 1 94.31 554 SER B C 1
ATOM 8990 O O . SER B 1 554 ? -12.164 32.25 0.541 1 94.31 554 SER B O 1
ATOM 8992 N N . PHE B 1 555 ? -10.844 33.219 2.145 1 94.5 555 PHE B N 1
ATOM 8993 C CA . PHE B 1 555 ? -9.781 32.25 2.021 1 94.5 555 PHE B CA 1
ATOM 8994 C C . PHE B 1 555 ? -9.578 31.5 3.338 1 94.5 555 PHE B C 1
ATOM 8996 O O . PHE B 1 555 ? -9.781 32.062 4.414 1 94.5 555 PHE B O 1
ATOM 9003 N N . ALA B 1 556 ? -9.195 30.266 3.186 1 91.69 556 ALA B N 1
ATOM 9004 C CA . ALA B 1 556 ? -8.609 29.578 4.336 1 91.69 556 ALA B CA 1
ATOM 9005 C C . ALA B 1 556 ? -7.23 30.156 4.668 1 91.69 556 ALA B C 1
ATOM 9007 O O . ALA B 1 556 ? -6.457 30.484 3.77 1 91.69 556 ALA B O 1
ATOM 9008 N N . ARG B 1 557 ? -6.906 30.188 5.879 1 86.44 557 ARG B N 1
ATOM 9009 C CA . ARG B 1 557 ? -5.758 30.906 6.402 1 86.44 557 ARG B CA 1
ATOM 9010 C C . ARG B 1 557 ? -4.461 30.422 5.766 1 86.44 557 ARG B C 1
ATOM 9012 O O . ARG B 1 557 ? -3.703 31.219 5.203 1 86.44 557 ARG B O 1
ATOM 9019 N N . ILE B 1 558 ? -4.137 29.078 5.855 1 88.94 558 ILE B N 1
ATOM 9020 C CA . ILE B 1 558 ? -2.867 28.531 5.395 1 88.94 558 ILE B CA 1
ATOM 9021 C C . ILE B 1 558 ? -2.754 28.688 3.879 1 88.94 558 ILE B C 1
ATOM 9023 O O . ILE B 1 558 ? -1.673 28.984 3.359 1 88.94 558 ILE B O 1
ATOM 9027 N N . HIS B 1 559 ? -3.875 28.516 3.271 1 94.31 559 HIS B N 1
ATOM 9028 C CA . HIS B 1 559 ? -3.848 28.609 1.815 1 94.31 559 HIS B CA 1
ATOM 9029 C C . HIS B 1 559 ? -3.59 30.047 1.365 1 94.31 559 HIS B C 1
ATOM 9031 O O . HIS B 1 559 ? -2.848 30.281 0.407 1 94.31 559 HIS B O 1
ATOM 9037 N N . LYS B 1 560 ? -4.207 31 2.02 1 94.38 560 LYS B N 1
ATOM 9038 C CA . LYS B 1 560 ? -3.939 32.406 1.708 1 94.38 560 LYS B CA 1
ATOM 9039 C C . LYS B 1 560 ? -2.453 32.719 1.851 1 94.38 560 LYS B C 1
ATOM 9041 O O . LYS B 1 560 ? -1.866 33.375 0.984 1 94.38 560 LYS B O 1
ATOM 9046 N N . ALA B 1 561 ? -1.88 32.219 2.904 1 92 561 ALA B N 1
ATOM 9047 C CA . ALA B 1 561 ? -0.451 32.438 3.129 1 92 561 ALA B CA 1
ATOM 9048 C C . ALA B 1 561 ? 0.374 31.797 2.014 1 92 561 ALA B C 1
ATOM 9050 O O . ALA B 1 561 ? 1.367 32.375 1.562 1 92 561 ALA B O 1
ATOM 9051 N N . ASN B 1 562 ? -0.022 30.594 1.573 1 94.31 562 ASN B N 1
ATOM 9052 C CA . ASN B 1 562 ? 0.683 29.906 0.495 1 94.31 562 ASN B CA 1
ATOM 9053 C C . ASN B 1 562 ? 0.613 30.688 -0.81 1 94.31 562 ASN B C 1
ATOM 9055 O O . ASN B 1 562 ? 1.584 30.734 -1.567 1 94.31 562 ASN B O 1
ATOM 9059 N N . LEU B 1 563 ? -0.581 31.281 -1.063 1 96.31 563 LEU B N 1
ATOM 9060 C CA . LEU B 1 563 ? -0.722 32.094 -2.262 1 96.31 563 LEU B CA 1
ATOM 9061 C C . LEU B 1 563 ? 0.238 33.281 -2.229 1 96.31 563 LEU B C 1
ATOM 9063 O O . LEU B 1 563 ? 0.989 33.5 -3.18 1 96.31 563 LEU B O 1
ATOM 9067 N N . ILE B 1 564 ? 0.274 33.969 -1.14 1 95.06 564 ILE B N 1
ATOM 9068 C CA . ILE B 1 564 ? 1.122 35.156 -0.969 1 95.06 564 ILE B CA 1
ATOM 9069 C C . ILE B 1 564 ? 2.59 34.75 -1.098 1 95.06 564 ILE B C 1
ATOM 9071 O O . ILE B 1 564 ? 3.352 35.406 -1.828 1 95.06 564 ILE B O 1
ATOM 9075 N N . ASN B 1 565 ? 2.938 33.688 -0.429 1 93.56 565 ASN B N 1
ATOM 9076 C CA . ASN B 1 565 ? 4.316 33.188 -0.416 1 93.56 565 ASN B CA 1
ATOM 9077 C C . ASN B 1 565 ? 4.805 32.875 -1.822 1 93.56 565 ASN B C 1
ATOM 9079 O O . ASN B 1 565 ? 6.004 32.938 -2.096 1 93.56 565 ASN B O 1
ATOM 9083 N N . ASN B 1 566 ? 3.859 32.531 -2.686 1 93.44 566 ASN B N 1
ATOM 9084 C CA . ASN B 1 566 ? 4.262 32.094 -4.023 1 93.44 566 ASN B CA 1
ATOM 9085 C C . ASN B 1 566 ? 3.936 33.188 -5.066 1 93.44 566 ASN B C 1
ATOM 9087 O O . ASN B 1 566 ? 4.047 32.938 -6.27 1 93.44 566 ASN B O 1
ATOM 9091 N N . GLY B 1 567 ? 3.453 34.312 -4.625 1 93.69 567 GLY B N 1
ATOM 9092 C CA . GLY B 1 567 ? 3.334 35.469 -5.508 1 93.69 567 GLY B CA 1
ATOM 9093 C C . GLY B 1 567 ? 1.988 35.562 -6.199 1 93.69 567 GLY B C 1
ATOM 9094 O O . GLY B 1 567 ? 1.829 36.281 -7.172 1 93.69 567 GLY B O 1
ATOM 9095 N N . ILE B 1 568 ? 1.034 34.781 -5.812 1 96.12 568 ILE B N 1
ATOM 9096 C CA . ILE B 1 568 ? -0.329 34.875 -6.32 1 96.12 568 ILE B CA 1
ATOM 9097 C C . ILE B 1 568 ? -1.124 35.875 -5.457 1 96.12 568 ILE B C 1
ATOM 9099 O O . ILE B 1 568 ? -1.146 35.75 -4.23 1 96.12 568 ILE B O 1
ATOM 9103 N N . VAL B 1 569 ? -1.795 36.781 -6.043 1 97.25 569 VAL B N 1
ATOM 9104 C CA . VAL B 1 569 ? -2.488 37.812 -5.309 1 97.25 569 VAL B CA 1
ATOM 9105 C C . VAL B 1 569 ? -3.846 37.312 -4.832 1 97.25 569 VAL B C 1
ATOM 9107 O O . VAL B 1 569 ? -4.719 37 -5.645 1 97.25 569 VAL B O 1
ATOM 9110 N N . PRO B 1 570 ? -4.027 37.219 -3.525 1 97.88 570 PRO B N 1
ATOM 9111 C CA . PRO B 1 570 ? -5.363 36.906 -3.021 1 97.88 570 PRO B CA 1
ATOM 9112 C C . PRO B 1 570 ? -6.293 38.094 -2.988 1 97.88 570 PRO B C 1
ATOM 9114 O O . PRO B 1 570 ? -5.957 39.125 -2.396 1 97.88 570 PRO B O 1
ATOM 9117 N N . VAL B 1 571 ? -7.406 38 -3.639 1 98.31 571 VAL B N 1
ATOM 9118 C CA . VAL B 1 571 ? -8.383 39.062 -3.738 1 98.31 571 VAL B CA 1
ATOM 9119 C C . VAL B 1 571 ? -9.727 38.594 -3.164 1 98.31 571 VAL B C 1
ATOM 9121 O O . VAL B 1 571 ? -10.164 37.5 -3.43 1 98.31 571 VAL B O 1
ATOM 9124 N N . GLU B 1 572 ? -10.305 39.406 -2.338 1 97.88 572 GLU B N 1
ATOM 9125 C CA . GLU B 1 572 ? -11.602 39.031 -1.759 1 97.88 572 GLU B CA 1
ATOM 9126 C C . GLU B 1 572 ? -12.703 39.969 -2.264 1 97.88 572 GLU B C 1
ATOM 9128 O O . GLU B 1 572 ? -12.508 41.188 -2.34 1 97.88 572 GLU B O 1
ATOM 9133 N N . PHE B 1 573 ? -13.812 39.438 -2.596 1 97.88 573 PHE B N 1
ATOM 9134 C CA . PHE B 1 573 ? -14.961 40.219 -3 1 97.88 573 PHE B CA 1
ATOM 9135 C C . PHE B 1 573 ? -15.391 41.156 -1.877 1 97.88 573 PHE B C 1
ATOM 9137 O O . PHE B 1 573 ? -15.484 40.75 -0.719 1 97.88 573 PHE B O 1
ATOM 9144 N N . LYS B 1 574 ? -15.562 42.344 -2.244 1 96.94 574 LYS B N 1
ATOM 9145 C CA . LYS B 1 574 ? -16.188 43.25 -1.271 1 96.94 574 LYS B CA 1
ATOM 9146 C C . LYS B 1 574 ? -17.656 42.906 -1.07 1 96.94 574 LYS B C 1
ATOM 9148 O O . LYS B 1 574 ? -18.156 42.938 0.054 1 96.94 574 LYS B O 1
ATOM 9153 N N . ASN B 1 575 ? -18.312 42.688 -2.211 1 96.62 575 ASN B N 1
ATOM 9154 C CA . ASN B 1 575 ? -19.672 42.156 -2.254 1 96.62 575 ASN B CA 1
ATOM 9155 C C . ASN B 1 575 ? -19.703 40.75 -2.814 1 96.62 575 ASN B C 1
ATOM 9157 O O . ASN B 1 575 ? -19.484 40.531 -4.008 1 96.62 575 ASN B O 1
ATOM 9161 N N . GLU B 1 576 ? -20.062 39.781 -1.989 1 96.38 576 GLU B N 1
ATOM 9162 C CA . GLU B 1 576 ? -20.031 38.375 -2.365 1 96.38 576 GLU B CA 1
ATOM 9163 C C . GLU B 1 576 ? -20.906 38.125 -3.584 1 96.38 576 GLU B C 1
ATOM 9165 O O . GLU B 1 576 ? -20.641 37.188 -4.359 1 96.38 576 GLU B O 1
ATOM 9170 N N . ALA B 1 577 ? -21.938 38.938 -3.789 1 96.31 577 ALA B N 1
ATOM 9171 C CA . ALA B 1 577 ? -22.875 38.75 -4.887 1 96.31 577 ALA B CA 1
ATOM 9172 C C . ALA B 1 577 ? -22.188 38.906 -6.238 1 96.31 577 ALA B C 1
ATOM 9174 O O . ALA B 1 577 ? -22.656 38.406 -7.254 1 96.31 577 ALA B O 1
ATOM 9175 N N . ASP B 1 578 ? -21.141 39.656 -6.289 1 97.44 578 ASP B N 1
ATOM 9176 C CA . ASP B 1 578 ? -20.406 39.875 -7.531 1 97.44 578 ASP B CA 1
ATOM 9177 C C . ASP B 1 578 ? -19.875 38.562 -8.094 1 97.44 578 ASP B C 1
ATOM 9179 O O . ASP B 1 578 ? -19.656 38.438 -9.297 1 97.44 578 ASP B O 1
ATOM 9183 N N . TYR B 1 579 ? -19.641 37.562 -7.184 1 97.88 579 TYR B N 1
ATOM 9184 C CA . TYR B 1 579 ? -19.25 36.219 -7.574 1 97.88 579 TYR B CA 1
ATOM 9185 C C . TYR B 1 579 ? -20.156 35.688 -8.672 1 97.88 579 TYR B C 1
ATOM 9187 O O . TYR B 1 579 ? -19.688 35.062 -9.625 1 97.88 579 TYR B O 1
ATOM 9195 N N . ASP B 1 580 ? -21.422 36 -8.648 1 97.31 580 ASP B N 1
ATOM 9196 C CA . ASP B 1 580 ? -22.422 35.406 -9.531 1 97.31 580 ASP B CA 1
ATOM 9197 C C . ASP B 1 580 ? -22.359 36.031 -10.93 1 97.31 580 ASP B C 1
ATOM 9199 O O . ASP B 1 580 ? -22.828 35.406 -11.898 1 97.31 580 ASP B O 1
ATOM 9203 N N . SER B 1 581 ? -21.719 37.156 -11.062 1 96.62 581 SER B N 1
ATOM 9204 C CA . SER B 1 581 ? -21.719 37.906 -12.328 1 96.62 581 SER B CA 1
ATOM 9205 C C . SER B 1 581 ? -20.531 37.5 -13.195 1 96.62 581 SER B C 1
ATOM 9207 O O . SER B 1 581 ? -20.406 37.969 -14.328 1 96.62 581 SER B O 1
ATOM 9209 N N . ILE B 1 582 ? -19.656 36.719 -12.727 1 98.19 582 ILE B N 1
ATOM 9210 C CA . ILE B 1 582 ? -18.438 36.344 -13.438 1 98.19 582 ILE B CA 1
ATOM 9211 C C . ILE B 1 582 ? -18.594 34.938 -14.023 1 98.19 582 ILE B C 1
ATOM 9213 O O . ILE B 1 582 ? -19.125 34.031 -13.359 1 98.19 582 ILE B O 1
ATOM 9217 N N . ASP B 1 583 ? -18.203 34.688 -15.234 1 97.88 583 ASP B N 1
ATOM 9218 C CA . ASP B 1 583 ? -18.312 33.375 -15.883 1 97.88 583 ASP B CA 1
ATOM 9219 C C . ASP B 1 583 ? -16.953 32.906 -16.359 1 97.88 583 ASP B C 1
ATOM 9221 O O . ASP B 1 583 ? -16 33.688 -16.469 1 97.88 583 ASP B O 1
ATOM 9225 N N . LEU B 1 584 ? -16.906 31.625 -16.641 1 98 584 LEU B N 1
ATOM 9226 C CA . LEU B 1 584 ? -15.727 30.984 -17.203 1 98 584 LEU B CA 1
ATOM 9227 C C . LEU B 1 584 ? -15.297 31.688 -18.484 1 98 584 LEU B C 1
ATOM 9229 O O . LEU B 1 584 ? -16.141 32.031 -19.312 1 98 584 LEU B O 1
ATOM 9233 N N . ILE B 1 585 ? -13.992 32.031 -18.609 1 98 585 ILE B N 1
ATOM 9234 C CA . ILE B 1 585 ? -13.297 32.562 -19.781 1 98 585 ILE B CA 1
ATOM 9235 C C . ILE B 1 585 ? -13.57 34.062 -19.922 1 98 585 ILE B C 1
ATOM 9237 O O . ILE B 1 585 ? -13.172 34.688 -20.906 1 98 585 ILE B O 1
ATOM 9241 N N . ASP B 1 586 ? -14.297 34.688 -18.938 1 98.44 586 ASP B N 1
ATOM 9242 C CA . ASP B 1 586 ? -14.336 36.125 -18.922 1 98.44 586 ASP B CA 1
ATOM 9243 C C . ASP B 1 586 ? -12.93 36.719 -18.875 1 98.44 586 ASP B C 1
ATOM 9245 O O . ASP B 1 586 ? -12.039 36.188 -18.219 1 98.44 586 ASP B O 1
ATOM 9249 N N . ASP B 1 587 ? -12.742 37.844 -19.562 1 98.38 587 ASP B N 1
ATOM 9250 C CA . ASP B 1 587 ? -11.484 38.594 -19.5 1 98.38 587 ASP B CA 1
ATOM 9251 C C . ASP B 1 587 ? -11.523 39.625 -18.391 1 98.38 587 ASP B C 1
ATOM 9253 O O . ASP B 1 587 ? -12.32 40.562 -18.438 1 98.38 587 ASP B O 1
ATOM 9257 N N . LEU B 1 588 ? -10.609 39.469 -17.406 1 98.44 588 LEU B N 1
ATOM 9258 C CA . LEU B 1 588 ? -10.57 40.375 -16.281 1 98.44 588 LEU B CA 1
ATOM 9259 C C . LEU B 1 588 ? -9.281 41.188 -16.297 1 98.44 588 LEU B C 1
ATOM 9261 O O . LEU B 1 588 ? -8.258 40.75 -16.812 1 98.44 588 LEU B O 1
ATOM 9265 N N . LYS B 1 589 ? -9.367 42.344 -15.719 1 97.88 589 LYS B N 1
ATOM 9266 C CA . LYS B 1 589 ? -8.203 43.219 -15.672 1 97.88 589 LYS B CA 1
ATOM 9267 C C . LYS B 1 589 ? -8.195 44.062 -14.391 1 97.88 589 LYS B C 1
ATOM 9269 O O . LYS B 1 589 ? -9.227 44.594 -13.984 1 97.88 589 LYS B O 1
ATOM 9274 N N . MET B 1 590 ? -7.117 44.094 -13.703 1 97 590 MET B N 1
ATOM 9275 C CA . MET B 1 590 ? -6.82 44.969 -12.578 1 97 590 MET B CA 1
ATOM 9276 C C . MET B 1 590 ? -5.672 45.906 -12.906 1 97 590 MET B C 1
ATOM 9278 O O . MET B 1 590 ? -4.539 45.469 -13.109 1 97 590 MET B O 1
ATOM 9282 N N . GLU B 1 591 ? -5.941 47.125 -12.867 1 94.38 591 GLU B N 1
ATOM 9283 C CA . GLU B 1 591 ? -4.941 48.125 -13.227 1 94.38 591 GLU B CA 1
ATOM 9284 C C . GLU B 1 591 ? -4.297 48.75 -11.984 1 94.38 591 GLU B C 1
ATOM 9286 O O . GLU B 1 591 ? -4.863 48.688 -10.891 1 94.38 591 GLU B O 1
ATOM 9291 N N . ASN B 1 592 ? -3.174 49.281 -12.141 1 94.25 592 ASN B N 1
ATOM 9292 C CA . ASN B 1 592 ? -2.434 49.969 -11.086 1 94.25 592 ASN B CA 1
ATOM 9293 C C . ASN B 1 592 ? -2.322 49.094 -9.836 1 94.25 592 ASN B C 1
ATOM 9295 O O . ASN B 1 592 ? -2.631 49.562 -8.734 1 94.25 592 ASN B O 1
ATOM 9299 N N . ILE B 1 593 ? -1.911 47.875 -10.086 1 94.75 593 ILE B N 1
ATOM 9300 C CA . ILE B 1 593 ? -1.957 46.875 -9.023 1 94.75 593 ILE B CA 1
ATOM 9301 C C . ILE B 1 593 ? -0.967 47.219 -7.922 1 94.75 593 ILE B C 1
ATOM 9303 O O . ILE B 1 593 ? -1.205 46.938 -6.746 1 94.75 593 ILE B O 1
ATOM 9307 N N . GLN B 1 594 ? 0.134 47.906 -8.336 1 94.5 594 GLN B N 1
ATOM 9308 C CA . GLN B 1 594 ? 1.137 48.312 -7.355 1 94.5 594 GLN B CA 1
ATOM 9309 C C . GLN B 1 594 ? 0.553 49.281 -6.328 1 94.5 594 GLN B C 1
ATOM 9311 O O . GLN B 1 594 ? 0.76 49.125 -5.125 1 94.5 594 GLN B O 1
ATOM 9316 N N . ALA B 1 595 ? -0.175 50.188 -6.777 1 93.75 595 ALA B N 1
ATOM 9317 C CA . ALA B 1 595 ? -0.826 51.156 -5.895 1 93.75 595 ALA B CA 1
ATOM 9318 C C . ALA B 1 595 ? -1.984 50.531 -5.141 1 93.75 595 ALA B C 1
ATOM 9320 O O . ALA B 1 595 ? -2.25 50.875 -3.986 1 93.75 595 ALA B O 1
ATOM 9321 N N . VAL B 1 596 ? -2.629 49.688 -5.77 1 94.06 596 VAL B N 1
ATOM 9322 C CA . VAL B 1 596 ? -3.787 49 -5.215 1 94.06 596 VAL B CA 1
ATOM 9323 C C . VAL B 1 596 ? -3.355 48.156 -4.023 1 94.06 596 VAL B C 1
ATOM 9325 O O . VAL B 1 596 ? -4.09 48.031 -3.037 1 94.06 596 VAL B O 1
ATOM 9328 N N . LEU B 1 597 ? -2.174 47.5 -4.125 1 95.69 597 LEU B N 1
ATOM 9329 C CA . LEU B 1 597 ? -1.673 46.688 -3.027 1 95.69 597 LEU B CA 1
ATOM 9330 C C . LEU B 1 597 ? -1.55 47.5 -1.748 1 95.69 597 LEU B C 1
ATOM 9332 O O . LEU B 1 597 ? -1.75 47 -0.649 1 95.69 597 LEU B O 1
ATOM 9336 N N . GLU B 1 598 ? -1.273 48.781 -1.895 1 93.81 598 GLU B N 1
ATOM 9337 C CA . GLU B 1 598 ? -1.108 49.688 -0.75 1 93.81 598 GLU B CA 1
ATOM 9338 C C . GLU B 1 598 ? -2.457 50.156 -0.235 1 93.81 598 GLU B C 1
ATOM 9340 O O . GLU B 1 598 ? -2.68 50.219 0.976 1 93.81 598 GLU B O 1
ATOM 9345 N N . SER B 1 599 ? -3.34 50.5 -1.159 1 93.75 599 SER B N 1
ATOM 9346 C CA . SER B 1 599 ? -4.641 51.031 -0.767 1 93.75 599 SER B CA 1
ATOM 9347 C C . SER B 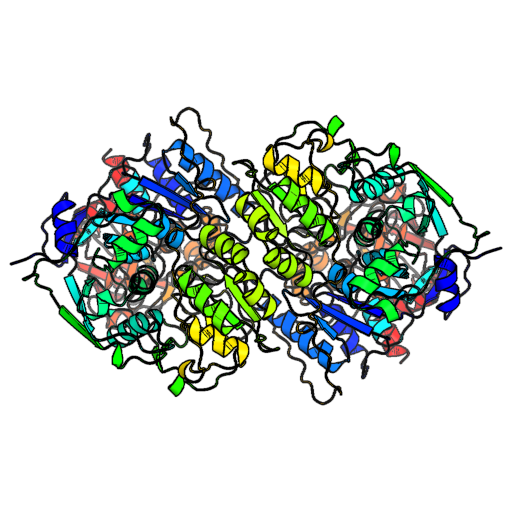1 599 ? -5.562 49.938 -0.252 1 93.75 599 SER B C 1
ATOM 9349 O O . SER B 1 599 ? -6.461 50.188 0.547 1 93.75 599 SER B O 1
ATOM 9351 N N . GLY B 1 600 ? -5.406 48.719 -0.772 1 94.81 600 GLY B N 1
ATOM 9352 C CA . GLY B 1 600 ? -6.168 47.562 -0.314 1 94.81 600 GLY B CA 1
ATOM 9353 C C . GLY B 1 600 ? -7.484 47.406 -1.044 1 94.81 600 GLY B C 1
ATOM 9354 O O . GLY B 1 600 ? -8.227 46.438 -0.781 1 94.81 600 GLY B O 1
ATOM 9355 N N . VAL B 1 601 ? -7.832 48.312 -1.991 1 96 601 VAL B N 1
ATOM 9356 C CA . VAL B 1 601 ? -9.07 48.219 -2.756 1 96 601 VAL B CA 1
ATOM 9357 C C . VAL B 1 601 ? -8.758 48.219 -4.25 1 96 601 VAL B C 1
ATOM 9359 O O . VAL B 1 601 ? -7.98 49.062 -4.727 1 96 601 VAL B O 1
ATOM 9362 N N . VAL B 1 602 ? -9.367 47.312 -4.898 1 96.25 602 VAL B N 1
ATOM 9363 C CA . VAL B 1 602 ? -9.102 47.219 -6.328 1 96.25 602 VAL B CA 1
ATOM 9364 C C . VAL B 1 602 ? -10.422 47.188 -7.102 1 96.25 602 VAL B C 1
ATOM 9366 O O . VAL B 1 602 ? -11.414 46.594 -6.637 1 96.25 602 VAL B O 1
ATOM 9369 N N . LYS B 1 603 ? -10.398 47.875 -8.172 1 96.62 603 LYS B N 1
ATOM 9370 C CA . LYS B 1 603 ? -11.484 47.75 -9.133 1 96.62 603 LYS B CA 1
ATOM 9371 C C . LYS B 1 603 ? -11.172 46.719 -10.219 1 96.62 603 LYS B C 1
ATOM 9373 O O . LYS B 1 603 ? -10.227 46.906 -10.992 1 96.62 603 LYS B O 1
ATOM 9378 N N . VAL B 1 604 ? -11.945 45.656 -10.258 1 97.94 604 VAL B N 1
ATOM 9379 C CA . VAL B 1 604 ? -11.75 44.594 -11.234 1 97.94 604 VAL B CA 1
ATOM 9380 C C . VAL B 1 604 ? -12.68 44.812 -12.43 1 97.94 604 VAL B C 1
ATOM 9382 O O . VAL B 1 604 ? -13.898 44.906 -12.273 1 97.94 604 VAL B O 1
ATOM 9385 N N . LYS B 1 605 ? -12.086 44.938 -13.617 1 98.06 605 LYS B N 1
ATOM 9386 C CA . LYS B 1 605 ? -12.852 45.125 -14.844 1 98.06 605 LYS B CA 1
ATOM 9387 C C . LYS B 1 605 ? -13.102 43.781 -15.555 1 98.06 605 LYS B C 1
ATOM 9389 O O . LYS B 1 605 ? -12.164 43.031 -15.789 1 98.06 605 LYS B O 1
ATOM 9394 N N . ASN B 1 606 ? -14.32 43.5 -15.789 1 98.44 606 ASN B N 1
ATOM 9395 C CA . ASN B 1 606 ? -14.68 42.406 -16.703 1 98.44 606 ASN B CA 1
ATOM 9396 C C . ASN B 1 606 ? -14.82 42.906 -18.125 1 98.44 606 ASN B C 1
ATOM 9398 O O . ASN B 1 606 ? -15.875 43.406 -18.516 1 98.44 606 ASN B O 1
ATOM 9402 N N . LEU B 1 607 ? -13.867 42.719 -18.891 1 98 607 LEU B N 1
ATOM 9403 C CA . LEU B 1 607 ? -13.797 43.281 -20.25 1 98 607 LEU B CA 1
ATOM 9404 C C . LEU B 1 607 ? -14.773 42.562 -21.172 1 98 607 LEU B C 1
ATOM 9406 O O . LEU B 1 607 ? -15.281 43.156 -22.125 1 98 607 LEU B O 1
ATOM 9410 N N . THR B 1 608 ? -14.977 41.281 -20.891 1 97.81 608 THR B N 1
ATOM 9411 C CA . THR B 1 608 ? -15.906 40.531 -21.703 1 97.81 608 THR B CA 1
ATOM 9412 C C . THR B 1 608 ? -17.328 41.031 -21.547 1 97.81 608 THR B C 1
ATOM 9414 O O . THR B 1 608 ? -18.078 41.125 -22.516 1 97.81 608 THR B O 1
ATOM 9417 N N . LYS B 1 609 ? -17.656 41.469 -20.375 1 97.31 609 LYS B N 1
ATOM 9418 C CA . LYS B 1 609 ? -19.031 41.812 -20.078 1 97.31 609 LYS B CA 1
ATOM 9419 C C . LYS B 1 609 ? -19.188 43.344 -19.969 1 97.31 609 LYS B C 1
ATOM 9421 O O . LYS B 1 609 ? -20.312 43.844 -19.891 1 97.31 609 LYS B O 1
ATOM 9426 N N . GLY B 1 610 ? -18.156 44.094 -19.922 1 97.12 610 GLY B N 1
ATOM 9427 C CA . GLY B 1 610 ? -18.188 45.531 -19.797 1 97.12 610 GLY B CA 1
ATOM 9428 C C . GLY B 1 610 ? -18.656 46 -18.438 1 97.12 610 GLY B C 1
ATOM 9429 O O . GLY B 1 610 ? -19.344 47.031 -18.312 1 97.12 610 GLY B O 1
ATOM 9430 N N . THR B 1 611 ? -18.375 45.188 -17.453 1 97.31 611 THR B N 1
ATOM 9431 C CA . THR B 1 611 ? -18.75 45.531 -16.094 1 97.31 611 THR B CA 1
ATOM 9432 C C . THR B 1 611 ? -17.516 45.656 -15.203 1 97.31 611 THR B C 1
ATOM 9434 O O . THR B 1 611 ? -16.406 45.406 -15.648 1 97.31 611 THR B O 1
ATOM 9437 N N . GLU B 1 612 ? -17.703 46.125 -14.039 1 97.44 612 GLU B N 1
ATOM 9438 C CA . GLU B 1 612 ? -16.641 46.219 -13.055 1 97.44 612 GLU B CA 1
ATOM 9439 C C . GLU B 1 612 ? -17.172 46 -11.641 1 97.44 612 GLU B C 1
ATOM 9441 O O . GLU B 1 612 ? -18.359 46.188 -11.391 1 97.44 612 GLU B O 1
ATOM 9446 N N . PHE B 1 613 ? -16.422 45.594 -10.719 1 97.62 613 PHE B N 1
ATOM 9447 C CA . PHE B 1 613 ? -16.781 45.438 -9.312 1 97.62 613 PHE B CA 1
ATOM 9448 C C . PHE B 1 613 ? -15.578 45.75 -8.414 1 97.62 613 PHE B C 1
ATOM 9450 O O . PHE B 1 613 ? -14.438 45.75 -8.875 1 97.62 613 PHE B O 1
ATOM 9457 N N . GLU B 1 614 ? -15.852 46.031 -7.172 1 97.06 614 GLU B N 1
ATOM 9458 C CA . GLU B 1 614 ? -14.805 46.312 -6.195 1 97.06 614 GLU B CA 1
ATOM 9459 C C . GLU B 1 614 ? -14.438 45.062 -5.398 1 97.06 614 GLU B C 1
ATOM 9461 O O . GLU B 1 614 ? -15.312 44.25 -5.078 1 97.06 614 GLU B O 1
ATOM 9466 N N . ALA B 1 615 ? -13.172 44.938 -5.117 1 97.5 615 ALA B N 1
ATOM 9467 C CA . ALA B 1 615 ? -12.641 43.875 -4.277 1 97.5 615 ALA B CA 1
ATOM 9468 C C . ALA B 1 615 ? -11.555 44.406 -3.348 1 97.5 615 ALA B C 1
ATOM 9470 O O . ALA B 1 615 ? -11.164 45.562 -3.436 1 97.5 615 ALA B O 1
ATOM 9471 N N . THR B 1 616 ? -11.188 43.594 -2.436 1 97.25 616 THR B N 1
ATOM 9472 C CA . THR B 1 616 ? -10.203 44.031 -1.453 1 97.25 616 THR B CA 1
ATOM 9473 C C . THR B 1 616 ? -8.977 43.125 -1.49 1 97.25 616 THR B C 1
ATOM 9475 O O . THR B 1 616 ? -9.086 41.906 -1.761 1 97.25 616 THR B O 1
ATOM 9478 N N . ILE B 1 617 ? -7.855 43.688 -1.351 1 96.44 617 ILE B N 1
ATOM 9479 C CA . ILE B 1 617 ? -6.586 42.969 -1.153 1 96.44 617 ILE B CA 1
ATOM 9480 C C . ILE B 1 617 ? -6.02 43.312 0.223 1 96.44 617 ILE B C 1
ATOM 9482 O O . ILE B 1 617 ? -5.434 44.406 0.412 1 96.44 617 ILE B O 1
ATOM 9486 N N . ASP B 1 618 ? -6.223 42.469 1.122 1 91.94 618 ASP B N 1
ATOM 9487 C CA . ASP B 1 618 ? -5.816 42.688 2.506 1 91.94 618 ASP B CA 1
ATOM 9488 C C . ASP B 1 618 ? -4.461 42.031 2.793 1 91.94 618 ASP B C 1
ATOM 9490 O O . ASP B 1 618 ? -4.391 40.844 3.137 1 91.94 618 ASP B O 1
ATOM 9494 N N . LEU B 1 619 ? -3.396 42.812 2.672 1 93.69 619 LEU B N 1
ATOM 9495 C CA . LEU B 1 619 ? -2.029 42.344 2.875 1 93.69 619 LEU B CA 1
ATOM 9496 C C . LEU B 1 619 ? -1.268 43.281 3.812 1 93.69 619 LEU B C 1
ATOM 9498 O O . LEU B 1 619 ? -1.495 44.469 3.811 1 93.69 619 LEU B O 1
ATOM 9502 N N . THR B 1 620 ? -0.433 42.781 4.59 1 90.44 620 THR B N 1
ATOM 9503 C CA . THR B 1 620 ? 0.498 43.562 5.383 1 90.44 620 THR B CA 1
ATOM 9504 C C . THR B 1 620 ? 1.591 44.156 4.5 1 90.44 620 THR B C 1
ATOM 9506 O O . THR B 1 620 ? 1.75 43.75 3.346 1 90.44 620 THR B O 1
ATOM 9509 N N . GLU B 1 621 ? 2.314 45.094 5.07 1 90.81 621 GLU B N 1
ATOM 9510 C CA . GLU B 1 621 ? 3.422 45.688 4.332 1 90.81 621 GLU B CA 1
ATOM 9511 C C . GLU B 1 621 ? 4.43 44.625 3.896 1 90.81 621 GLU B C 1
ATOM 9513 O O . GLU B 1 621 ? 4.934 44.656 2.771 1 90.81 621 GLU B O 1
ATOM 9518 N N . LYS B 1 622 ? 4.688 43.75 4.75 1 90.12 622 LYS B N 1
ATOM 9519 C CA . LYS B 1 622 ? 5.625 42.688 4.422 1 90.12 622 LYS B CA 1
ATOM 9520 C C . LYS B 1 622 ? 5.086 41.781 3.307 1 90.12 622 LYS B C 1
ATOM 9522 O O . LYS B 1 622 ? 5.836 41.344 2.434 1 90.12 622 LYS B O 1
ATOM 9527 N N . GLU B 1 623 ? 3.832 41.469 3.41 1 94.31 623 GLU B N 1
ATOM 9528 C CA . GLU B 1 623 ? 3.207 40.625 2.389 1 94.31 623 GLU B CA 1
ATOM 9529 C C . GLU B 1 623 ? 3.191 41.344 1.034 1 94.31 623 GLU B C 1
ATOM 9531 O O . GLU B 1 623 ? 3.34 40.688 -0.008 1 94.31 623 GLU B O 1
ATOM 9536 N N . ILE B 1 624 ? 3.006 42.656 1.062 1 96 624 ILE B N 1
ATOM 9537 C CA . ILE B 1 624 ? 3.051 43.438 -0.165 1 96 624 ILE B CA 1
ATOM 9538 C C . ILE B 1 624 ? 4.438 43.312 -0.8 1 96 624 ILE B C 1
ATOM 9540 O O . ILE B 1 624 ? 4.555 43.125 -2.008 1 96 624 ILE B O 1
ATOM 9544 N N . ALA B 1 625 ? 5.414 43.406 0.034 1 94.56 625 ALA B N 1
ATOM 9545 C CA . ALA B 1 625 ? 6.781 43.312 -0.463 1 94.56 625 ALA B CA 1
ATOM 9546 C C . ALA B 1 625 ? 7.031 41.938 -1.071 1 94.56 625 ALA B C 1
ATOM 9548 O O . ALA B 1 625 ? 7.719 41.812 -2.09 1 94.56 625 ALA B O 1
ATOM 9549 N N . VAL B 1 626 ? 6.523 40.938 -0.462 1 94.25 626 VAL B N 1
ATOM 9550 C CA . VAL B 1 626 ? 6.672 39.562 -0.929 1 94.25 626 VAL B CA 1
ATOM 9551 C C . VAL B 1 626 ? 6.004 39.406 -2.293 1 94.25 626 VAL B C 1
ATOM 9553 O O . VAL B 1 626 ? 6.594 38.875 -3.221 1 94.25 626 VAL B O 1
ATOM 9556 N N . ILE B 1 627 ? 4.805 39.906 -2.426 1 95.75 627 ILE B N 1
ATOM 9557 C CA . ILE B 1 627 ? 4.051 39.781 -3.672 1 95.75 627 ILE B CA 1
ATOM 9558 C C . ILE B 1 627 ? 4.777 40.562 -4.777 1 95.75 627 ILE B C 1
ATOM 9560 O O . ILE B 1 627 ? 4.891 40.062 -5.906 1 95.75 627 ILE B O 1
ATOM 9564 N N . ARG B 1 628 ? 5.27 41.719 -4.418 1 95.75 628 ARG B N 1
ATOM 9565 C CA . ARG B 1 628 ? 5.992 42.562 -5.387 1 95.75 628 ARG B CA 1
ATOM 9566 C C . ARG B 1 628 ? 7.227 41.812 -5.906 1 95.75 628 ARG B C 1
ATOM 9568 O O . ARG B 1 628 ? 7.555 41.906 -7.09 1 95.75 628 ARG B O 1
ATOM 9575 N N . ALA B 1 629 ? 7.848 41.062 -5.027 1 94.31 629 ALA B N 1
ATOM 9576 C CA . ALA B 1 629 ? 9.078 40.344 -5.379 1 94.31 629 ALA B CA 1
ATOM 9577 C C . ALA B 1 629 ? 8.773 39.094 -6.168 1 94.31 629 ALA B C 1
ATOM 9579 O O . ALA B 1 629 ? 9.68 38.469 -6.742 1 94.31 629 ALA B O 1
ATOM 9580 N N . GLY B 1 630 ? 7.586 38.75 -6.238 1 92.69 630 GLY B N 1
ATOM 9581 C CA . GLY B 1 630 ? 7.211 37.5 -6.906 1 92.69 630 GLY B CA 1
ATOM 9582 C C . GLY B 1 630 ? 7.215 36.312 -5.984 1 92.69 630 GLY B C 1
ATOM 9583 O O . GLY B 1 630 ? 7.348 35.156 -6.441 1 92.69 630 GLY B O 1
ATOM 9584 N N . GLY B 1 631 ? 7.18 36.562 -4.664 1 92.56 631 GLY B N 1
ATOM 9585 C CA . GLY B 1 631 ? 7.148 35.469 -3.699 1 92.56 631 GLY B CA 1
ATOM 9586 C C . GLY B 1 631 ? 8.164 35.625 -2.584 1 92.56 631 GLY B C 1
ATOM 9587 O O . GLY B 1 631 ? 9.086 36.469 -2.686 1 92.56 631 GLY B O 1
ATOM 9588 N N . ARG B 1 632 ? 7.988 34.875 -1.62 1 91.44 632 ARG B N 1
ATOM 9589 C CA . ARG B 1 632 ? 8.766 34.969 -0.393 1 91.44 632 ARG B CA 1
ATOM 9590 C C . ARG B 1 632 ? 10.219 34.562 -0.623 1 91.44 632 ARG B C 1
ATOM 9592 O O . ARG B 1 632 ? 11.141 35.156 -0.058 1 91.44 632 ARG B O 1
ATOM 9599 N N . LEU B 1 633 ? 10.461 33.5 -1.346 1 88.5 633 LEU B N 1
ATOM 9600 C CA . LEU B 1 633 ? 11.82 33.062 -1.61 1 88.5 633 LEU B CA 1
ATOM 9601 C C . LEU B 1 633 ? 12.625 34.125 -2.324 1 88.5 633 LEU B C 1
ATOM 9603 O O . LEU B 1 633 ? 13.789 34.375 -1.989 1 88.5 633 LEU B O 1
ATOM 9607 N N . ASN B 1 634 ? 11.961 34.75 -3.307 1 90.12 634 ASN B N 1
ATOM 9608 C CA . ASN B 1 634 ? 12.602 35.875 -3.996 1 90.12 634 ASN B CA 1
ATOM 9609 C C . ASN B 1 634 ? 12.891 37 -3.041 1 90.12 634 ASN B C 1
ATOM 9611 O O . ASN B 1 634 ? 13.953 37.625 -3.117 1 90.12 634 ASN B O 1
ATOM 9615 N N . TYR B 1 635 ? 11.938 37.25 -2.266 1 91.62 635 TYR B N 1
ATOM 9616 C CA . TYR B 1 635 ? 12.078 38.344 -1.298 1 91.62 635 TYR B CA 1
ATOM 9617 C C . TYR B 1 635 ? 13.258 38.094 -0.369 1 91.62 635 TYR B C 1
ATOM 9619 O O . TYR B 1 635 ? 14.07 39 -0.129 1 91.62 635 TYR B O 1
ATOM 9627 N N . VAL B 1 636 ? 13.391 36.906 0.125 1 86.62 636 VAL B N 1
ATOM 9628 C CA . VAL B 1 636 ? 14.453 36.562 1.059 1 86.62 636 VAL B CA 1
ATOM 9629 C C . VAL B 1 636 ? 15.805 36.625 0.352 1 86.62 636 VAL B C 1
ATOM 9631 O O . VAL B 1 636 ? 16.797 37.094 0.924 1 86.62 636 VAL B O 1
ATOM 9634 N N . LYS B 1 637 ? 15.844 36.156 -0.836 1 83.75 637 LYS B N 1
ATOM 9635 C CA . LYS B 1 637 ? 17.078 36.188 -1.614 1 83.75 637 LYS B CA 1
ATOM 9636 C C . LYS B 1 637 ? 17.516 37.625 -1.866 1 83.75 637 LYS B C 1
ATOM 9638 O O . LYS B 1 637 ? 18.719 37.938 -1.829 1 83.75 637 LYS B O 1
ATOM 9643 N N . ALA B 1 638 ? 16.594 38.438 -2.107 1 85.44 638 ALA B N 1
ATOM 9644 C CA . ALA B 1 638 ? 16.891 39.844 -2.414 1 85.44 638 ALA B CA 1
ATOM 9645 C C . ALA B 1 638 ? 17.312 40.594 -1.163 1 85.44 638 ALA B C 1
ATOM 9647 O O . ALA B 1 638 ? 18.016 41.625 -1.252 1 85.44 638 ALA B O 1
ATOM 9648 N N . ASN B 1 639 ? 16.875 40.094 -0.063 1 80.44 639 ASN B N 1
ATOM 9649 C CA . ASN B 1 639 ? 17.172 40.812 1.181 1 80.44 639 ASN B CA 1
ATOM 9650 C C . ASN B 1 639 ? 18.234 40.062 2.004 1 80.44 639 ASN B C 1
ATOM 9652 O O . ASN B 1 639 ? 18.453 40.406 3.172 1 80.44 639 ASN B O 1
ATOM 9656 N N . ALA B 1 640 ? 18.891 39.031 1.48 1 67.31 640 ALA B N 1
ATOM 9657 C CA . ALA B 1 640 ? 19.969 38.312 2.154 1 67.31 640 ALA B CA 1
ATOM 9658 C C . ALA B 1 640 ? 21.328 38.938 1.843 1 67.31 640 ALA B C 1
ATOM 9660 O O . ALA B 1 640 ? 21.516 39.531 0.772 1 67.31 640 ALA B O 1
#

Secondary structure (DSSP, 8-state):
-BPPHHHHHHHHHEEEE---TTSEEEE---EEEEEHHHHHHHHHHHHHHT-SS--SSEEEEE--S-----SHHHHHHHHHHHHHHHHHT-EEEPTTSB-HHHHHHHHT--TT-EEEESSTTGGGGGGGT-EEEE--HHHHHHHHTTPPEEEEPPEEEEEEEES-PPTT--HHHHHHHHHHHHTTTTTTTEEEEEESGGGGGS-HHHHHHHHHHGGGGT-SEEE--B-HHHHHHHHHTT-GGG---B---TTB--SEEEEEEGGG---EEEPTB-TT-EEEHHHH---B-SEEEEETTTS-SHHHHHHHHHHHTT----TT-EEEEE-SBHHHHHHHHHHSHHHHHHHTT-EE--SSSGGGGTSS----TT-EEEE-SS--BTTTTS-TT-EEEE--HHHHHHHHHHSB---GGGS---------SS-----TTEEPPPSSSTT-PPP--TT--PPP-PPPP-S-EEEEEEEEE-TT-BHHHHS--STTTGGGTT-HHHHHTTTTTTT-TTHHHHHHHTT-EEEEE-SSBTBS---THHHHHHHHTTEEEEEES-B-HHHHHHHHHTT-EEEEESSGGGGGG--TT-EEEE--HHHHHHH-EEEEEETTTTEEEEEE----HHHHHHHHHTSHHHHHHHT-/-B--HHHHHHHHHEEEE---TTSEEEE---EEEEEHHHHHHHHHHHHHHT-SS--SSEEEEE--S-----SHHHHHHHHHHHHHHHHHT-EEEPTTSB-HHHHHHHHT--TT-EEEESSTTGGGGGGGT-EEEE--HHHHHHHHTTPPEEEEPPEEEEEEEES-PPTT--HHHHHHHHHHHHTTTTTTTEEEEEESGGGGGS-HHHHHHHHHHGGGGT-SEEE--B-HHHHHHHHHTT-GGG---B---TTB--SEEEEEEGGG---EEEPTB-TT-EEEHHHH---B-SEEEEETTTS-SHHHHHHHHHHHTT----TT-EEEEE-SBHHHHHHHHHHSHHHHHHHTT-EE--SSSGGGGTSS----TT-EEEE-SS--BTTTTS-TT-EEEE--HHHHHHHHHHSB---GGGS---------SS-----TTEEPPPSSSTT-PPP--TT--PPP-PPPP-S-EEEEEEEEE-TT-BHHHHS--STTTGGGTT-HHHHHTTTTTTT-TTHHHHHHHTT-EEEEE-SSBTBS---THHHHHHHHTTEEEEEES-B-HHHHHHHHHTT-EEEEESSGGGGGG--TT-EEEE--HHHHHHH-EEEEEETTTTEEEEEE----HHHHHHHHHTSHHHHHHHT-

Foldseek 3Di:
DWAFLVVLLCVVFWPDDDQDQQTKTWGQAQEEEEELLQQLVLLLLLVLLVAFAFDHNAYEYEYFQQQDCDDCLSVQSLQLSVQSCQQHFHWYFHFLQFARCVCCLLPPQFASGEYEYCKQLQLLSLLQHYNYFYFHSNQRSCSRRVGTRMDGNAFEEEEAEDDEADPLGALLLVLLVVCLVQNQQNAARYEYEYDYPHSVRAASLSSSLNFSLVSSNLHRTYHYWNDPRSCLSCLQSVRNVRGDGGGIDPPHDGPHYHYDYNVPTFWKKQWPAGSNNIDHLVVVDWDFAQEEEEDASNAQDLLRLLLLLQLLAPFAFDPRYAYEYAHRGPLSVVVCVVVCSVVSCVVNVYHYDGRHRAQLQQNDDQADQLHEYEYCHNGRHACRRVHRNYIYMHTGSQQRSVCRRVRTRDRNVPDDTDSDDDDGSHGDDDCVSTGTHHPGSVVGDRRHDPLADRADAFAFDDQKAKFFALEEEEAPAALCQQQNCHSVCSSNSRPLVVSLQCGNVVPPNCSLVSLQVGVEEEYEYEHAHHRDILYLSSQRSNVVSRHAEYEYQYYSDSNCVSNLQQQHFYKHAPDRVVSVVGDGGFMKMWGRVLVCLVVQKTWIARPNVRDIGIIGGDDDPVSSQQNRLRHDSSSSVVVD/DWAFLVVLLCVVFWPDDDQDQQTKTWGQAQEEEEELLQQLVLLLLLVLLVAFAFDHNAYEYEYFAQQDCPDCLSVQSLQLSVQSCQQHFHWYFHFLQFARCVCCLLPPQFASGEYEYCKQLQLLSLLQHYNYFYFHSNLRSCSRRVGTRMDGNAFEEEEAEDDEADPLGALLLVLLVVCLVQNQQNAARYEYEYDYPHSVRAASLSSSLNFSLVSSNLHRTYHYWNDPRSCLSCLQSVRNVSGDGRGIDPPHDGPHYHYDYNVPTFWKKQWPAGSNNIDHLVVVDWDFAQEEEEDASNAQDLLRLLLLLQLLAPFAFDPRYAAEYAHRGPLSVVVCVVVCSVVSCVVNVYHYDRRHRAQLQQNDDQADQLHEYEYCHNGRHACRRVHRNYIYMHTGSQQRSVCRRVRTRDRNVPDDTDSDDDDGSHGDDDCVSTDTHHPGNVPGDRRHDPLADRADAFAFDDQKAKFWALEEEEAPAALCQQQNCHSVCSSNSRPLVVSLQCGNVVPPNCSLVSLQVGVEEEYEYEHAHHRDILYLSSQRSNVVSRHAEYEYQYYSDSNCVSNLQQQHFYKHAPDRVVSVVGDGGFMKMWGRVLVLLVVQKTWIARPRVRDIGIIGGDDDPVSSQQNRLRHDSSSSVVVD